Protein AF-A0A5B6WA33-F1 (afdb_monomer_lite)

Foldseek 3Di:
DVVVVVVVVVVVVVVVVVPDPVAAAEDEAEWEWDWDWACAPPDTDTFIETVNDFQYDEAEEEAFYKYKYKYFAQDQDFWWKAWQLQLQFQHLCQRTALQRADTAHHRGIDIRTGTSHQFAAKTKMAIHPQQRLQRHNIDIYGYHADPPADAPDDDFPEEEEWAKEFHAPDDSVVQSVCQVVQHDDDDGPAMGTRSHFAQGAEDEDEAQTKYKYKYAHSYQAFKKKWAKPPKKWFWQDKSQFGWPGDIHRIAIHGQSIITMTIITNHDPQAKIWTKMWTAQDPDIHIGTHIHHHPRHPYYYDDDDDDDHHNDVVVNVVRLVNTWGPQCRQGSHNHGPQPDQLLVDDAPEEFEWEKDFDQDPNHTFIETLLEFEDRFFWRNQLCVVVVPPDRFDECQHHSYRDPDNNHDYGQAEYEAEAFGKYKYKYFYQAQAKWKKFKRSFWWFFFDKDAADDDPVRNVHTDSRTGTTHGMDMHHHNMMIMIITTRNGAGKIKIATSNNSNRSRGRIHIYHHDDPVPDCVRHNDNDLRRDGTRPCNVVNVVSVVVVVVVVVVVVCVVDVDDPDDDPPPDDDDDDDDDDDDDDDDDDDDDDDDDDDDDDDDDDDDDDDDDDDDDDDDDDDDDDDDDDDDDDDDDDDDDDDDDDDDDDPDDPDDDDDCDPVNVVLLVVQQVVLVHLVRDALVSSCVSSVDPPDDSVNSVVVSVVVVVVVVVVVVVVVVVVVVVVVVVVVVVPDVPVVVVPVVVVPPPDDDDDDDDDDDDDDDDDDDDDDDDDDYDDDDDDDDDDDDDDDDDDDYDDDDDDDDDDDDDDDDDD

Secondary structure (DSSP, 8-state):
-HHHHHHHHHHHHHHHHHH---SPPEEEEEEEEEEEEE-TTSS-EEEEEETTBSSEEEEEEETT-EEEEEEEE-SSS-B-EEEET---TT-GGGS-STTTSPPBPTTEEEEEEEE-TT--EEEEEEE-STTGGGGB--EEEEEEPPTTPPPSSPPPS-EEEEEEEEE-SS-HHHHHHHHHHTPPPPPPSEEEETTB-TT--EEEE-TT-EEEEEEEE--SS-EEEEEETTB-EEEEEETTEEBP--EESEEEE-TT-EEEEEEE--S-SS-EEEEEEEES-SSPPEEEEEEEETT--S-S-SPPPP--SS-SHHHHHHHHT--B-TTSB-SSSSBGGGS-GGGSPPSEEEEEEEE--EETTEE--EETTEEE---SS-HHHHHHTT-TTS-EET-S-SS--SS---EEE-EEEEEETT-EEEEEEEE-SSS-EEEEETT--EEEEEEEES---GGGGGG---SSPPEESEEEE-TTEEEEEEEE--S-EEEEEEESSHHHHHTT-EEEEEEE-TT--TTTSPPPPTT----GGGGGGHHHHHHHHHHHHHHHHHHH-------------PPP-----------------------------------------------------------------PPP-PPP----SSPPPP--HHHHHHHHHHHHHTTSTTT--HHHHHHHH--TT--HHHHHHHHHHHHHHHHHHHHHHHHHHHHHHHHHHHHH--TTTTHHHHSTTT-SS----------------------------------------------------------------

Structure (mmCIF, N/CA/C/O backbone):
data_AF-A0A5B6WA33-F1
#
_entry.id   AF-A0A5B6WA33-F1
#
loop_
_atom_site.group_PDB
_atom_site.id
_atom_site.type_symbol
_atom_site.label_atom_id
_atom_site.label_alt_id
_atom_site.label_comp_id
_atom_site.label_asym_id
_atom_site.label_entity_id
_atom_site.label_seq_id
_atom_site.pdbx_PDB_ins_code
_atom_site.Cartn_x
_atom_site.Cartn_y
_atom_site.Cartn_z
_atom_site.occupancy
_atom_site.B_iso_or_equiv
_atom_site.auth_seq_id
_atom_site.auth_comp_id
_atom_site.auth_asym_id
_atom_site.auth_atom_id
_atom_site.pdbx_PDB_model_num
ATOM 1 N N . MET A 1 1 ? 49.509 -33.242 33.073 1.00 51.25 1 MET A N 1
ATOM 2 C CA . MET A 1 1 ? 48.385 -32.466 33.667 1.00 51.25 1 MET A CA 1
ATOM 3 C C . MET A 1 1 ? 48.041 -31.178 32.910 1.00 51.25 1 MET A C 1
ATOM 5 O O . MET A 1 1 ? 46.924 -30.704 33.089 1.00 51.25 1 MET A O 1
ATOM 9 N N . GLY A 1 2 ? 48.935 -30.581 32.105 1.00 55.28 2 GLY A N 1
ATOM 10 C CA . GLY A 1 2 ? 48.592 -29.378 31.327 1.00 55.28 2 GLY A CA 1
ATOM 11 C C . GLY A 1 2 ? 47.628 -29.669 30.172 1.00 55.28 2 GLY A C 1
ATOM 12 O O . GLY A 1 2 ? 46.594 -29.022 30.030 1.00 55.28 2 GLY A O 1
ATOM 13 N N . ASP A 1 3 ? 47.922 -30.713 29.408 1.00 59.06 3 ASP A N 1
ATOM 14 C CA . ASP A 1 3 ? 47.299 -31.028 28.114 1.00 59.06 3 ASP A CA 1
ATOM 15 C C . ASP A 1 3 ? 45.820 -31.396 28.265 1.00 59.06 3 ASP A C 1
ATOM 17 O O . ASP A 1 3 ? 44.971 -30.926 27.513 1.00 59.06 3 ASP A O 1
ATOM 21 N N . SER A 1 4 ? 45.484 -32.136 29.324 1.00 61.34 4 SER A N 1
ATOM 22 C CA . SER A 1 4 ? 44.105 -32.465 29.706 1.00 61.34 4 SER A CA 1
ATOM 23 C C . SER A 1 4 ? 43.253 -31.211 29.945 1.00 61.34 4 SER A C 1
ATOM 25 O O . SER A 1 4 ? 42.076 -31.189 29.589 1.00 61.34 4 SER A O 1
ATOM 27 N N . LYS A 1 5 ? 43.842 -30.147 30.515 1.00 66.50 5 LYS A N 1
ATOM 28 C CA . LYS A 1 5 ? 43.160 -28.858 30.715 1.00 66.50 5 LYS A CA 1
ATOM 29 C C . LYS A 1 5 ? 43.033 -28.087 29.403 1.00 66.50 5 LYS A C 1
ATOM 31 O O . LYS A 1 5 ? 41.999 -27.469 29.180 1.00 66.50 5 LYS A O 1
ATOM 36 N N . LEU A 1 6 ? 44.039 -28.150 28.527 1.00 71.06 6 LEU A N 1
ATOM 37 C CA . LEU A 1 6 ? 43.979 -27.523 27.204 1.00 71.06 6 LEU A CA 1
ATOM 38 C C . LEU A 1 6 ? 42.879 -28.158 26.340 1.00 71.06 6 LEU A C 1
ATOM 40 O O . LEU A 1 6 ? 42.036 -27.439 25.812 1.00 71.06 6 LEU A O 1
ATOM 44 N N . ILE A 1 7 ? 42.823 -29.494 26.282 1.00 77.12 7 ILE A N 1
ATOM 45 C CA . ILE A 1 7 ? 41.783 -30.251 25.567 1.00 77.12 7 ILE A CA 1
ATOM 46 C C . ILE A 1 7 ? 40.394 -29.922 26.126 1.00 77.12 7 ILE A C 1
ATOM 48 O O . ILE A 1 7 ? 39.492 -29.621 25.349 1.00 77.12 7 ILE A O 1
ATOM 52 N N . LEU A 1 8 ? 40.223 -29.903 27.455 1.00 76.75 8 LEU A N 1
ATOM 53 C CA . LEU A 1 8 ? 38.949 -29.543 28.086 1.00 76.75 8 LEU A CA 1
ATOM 54 C C . LEU A 1 8 ? 38.531 -28.096 27.766 1.00 76.75 8 LEU A C 1
ATOM 56 O O . LEU A 1 8 ? 37.376 -27.861 27.416 1.00 76.75 8 LEU A O 1
ATOM 60 N N . CYS A 1 9 ? 39.458 -27.135 27.814 1.00 77.81 9 CYS A N 1
ATOM 61 C CA . CYS A 1 9 ? 39.198 -25.750 27.414 1.00 77.81 9 CYS A CA 1
ATOM 62 C C . CYS A 1 9 ? 38.830 -25.631 25.928 1.00 77.81 9 CYS A C 1
ATOM 64 O O . CYS A 1 9 ? 37.914 -24.882 25.596 1.00 77.81 9 CYS A O 1
ATOM 66 N N . CYS A 1 10 ? 39.480 -26.384 25.036 1.00 77.75 10 CYS A N 1
ATOM 67 C CA . CYS A 1 10 ? 39.105 -26.452 23.623 1.00 77.75 10 CYS A CA 1
ATOM 68 C C . CYS A 1 10 ? 37.707 -27.061 23.434 1.00 77.75 10 CYS A C 1
ATOM 70 O O . CYS A 1 10 ? 36.915 -26.516 22.671 1.00 77.75 10 CYS A O 1
ATOM 72 N N . PHE A 1 11 ? 37.361 -28.123 24.167 1.00 79.81 11 PHE A N 1
ATOM 73 C CA . PHE A 1 11 ? 36.033 -28.743 24.111 1.00 79.81 11 PHE A CA 1
ATOM 74 C C . PHE A 1 11 ? 34.934 -27.784 24.594 1.00 79.81 11 PHE A C 1
ATOM 76 O O . PHE A 1 11 ? 33.923 -27.606 23.916 1.00 79.81 11 PHE A O 1
ATOM 83 N N . ILE A 1 12 ? 35.161 -27.100 25.721 1.00 78.00 12 ILE A N 1
ATOM 84 C CA . ILE A 1 12 ? 34.256 -26.071 26.254 1.00 78.00 12 ILE A CA 1
ATOM 85 C C . ILE A 1 12 ? 34.134 -24.898 25.271 1.00 78.00 12 ILE A C 1
ATOM 87 O O . ILE A 1 12 ? 33.023 -24.443 25.008 1.00 78.00 12 ILE A O 1
ATOM 91 N N . ALA A 1 13 ? 35.236 -24.439 24.669 1.00 74.25 13 ALA A N 1
ATOM 92 C CA . ALA A 1 13 ? 35.200 -23.394 23.648 1.00 74.25 13 ALA A CA 1
ATOM 93 C C . ALA A 1 13 ? 34.395 -23.828 22.411 1.00 74.25 13 ALA A C 1
ATOM 95 O O . ALA A 1 13 ? 33.558 -23.063 21.939 1.00 74.25 13 ALA A O 1
ATOM 96 N N . CYS A 1 14 ? 34.576 -25.057 21.916 1.00 72.88 14 CYS A N 1
ATOM 97 C CA . CYS A 1 14 ? 33.781 -25.602 20.814 1.00 72.88 14 CYS A CA 1
ATOM 98 C C . CYS A 1 14 ? 32.286 -25.677 21.160 1.00 72.88 14 CYS A C 1
ATOM 100 O O . CYS A 1 14 ? 31.466 -25.246 20.353 1.00 72.88 14 CYS A O 1
ATOM 102 N N . ILE A 1 15 ? 31.920 -26.137 22.361 1.00 71.62 15 ILE A N 1
ATOM 103 C CA . ILE A 1 15 ? 30.525 -26.154 22.835 1.00 71.62 15 ILE A CA 1
ATOM 104 C C . ILE A 1 15 ? 29.948 -24.728 22.900 1.00 71.62 15 ILE A C 1
ATOM 106 O O . ILE A 1 15 ? 28.836 -24.490 22.428 1.00 71.62 15 ILE A O 1
ATOM 110 N N . LEU A 1 16 ? 30.714 -23.756 23.407 1.00 66.06 16 LEU A N 1
ATOM 111 C CA . LEU A 1 16 ? 30.307 -22.348 23.452 1.00 66.06 16 LEU A CA 1
ATOM 112 C C . LEU A 1 16 ? 30.149 -21.737 22.048 1.00 66.06 16 LEU A C 1
ATOM 114 O O . LEU A 1 16 ? 29.202 -20.987 21.825 1.00 66.06 16 LEU A O 1
ATOM 118 N N . PHE A 1 17 ? 31.011 -22.077 21.084 1.00 57.38 17 PHE A N 1
ATOM 119 C CA . PHE A 1 17 ? 30.861 -21.628 19.694 1.00 57.38 17 PHE A CA 1
ATOM 120 C C . PHE A 1 17 ? 29.681 -22.296 18.970 1.00 57.38 17 PHE A C 1
ATOM 122 O O . PHE A 1 17 ? 29.026 -21.638 18.165 1.00 57.38 17 PHE A O 1
ATOM 129 N N . LEU A 1 18 ? 29.366 -23.559 19.277 1.00 56.91 18 LEU A N 1
ATOM 130 C CA . LEU A 1 18 ? 28.209 -24.272 18.719 1.00 56.91 18 LEU A CA 1
ATOM 131 C C . LEU A 1 18 ? 26.863 -23.780 19.287 1.00 56.91 18 LEU A C 1
ATOM 133 O O . LEU A 1 18 ? 25.838 -23.913 18.624 1.00 56.91 18 LEU A O 1
ATOM 137 N N . GLY A 1 19 ? 26.850 -23.191 20.489 1.00 53.41 19 GLY A N 1
ATOM 138 C CA . GLY A 1 19 ? 25.632 -22.677 21.128 1.00 53.41 19 GLY A CA 1
ATOM 139 C C . GLY A 1 19 ? 25.162 -21.291 20.655 1.00 53.41 19 GLY A C 1
ATOM 140 O O . GLY A 1 19 ? 23.996 -20.942 20.854 1.00 53.41 19 GLY A O 1
ATOM 141 N N . VAL A 1 20 ? 26.026 -20.477 20.035 1.00 49.38 20 VAL A N 1
ATOM 142 C CA . VAL A 1 20 ? 25.718 -19.065 19.720 1.00 49.38 20 VAL A CA 1
ATOM 143 C C . VAL A 1 20 ? 25.139 -18.911 18.309 1.00 49.38 20 VAL A C 1
ATOM 145 O O . VAL A 1 20 ? 25.800 -18.463 17.372 1.00 49.38 20 VAL A O 1
ATOM 148 N N . ASN A 1 21 ? 23.846 -19.211 18.170 1.00 53.84 21 ASN A N 1
ATOM 149 C CA . ASN A 1 21 ? 23.064 -18.826 16.992 1.00 53.84 21 ASN A CA 1
ATOM 150 C C . ASN A 1 21 ? 22.828 -17.304 16.969 1.00 53.84 21 ASN A C 1
ATOM 152 O O . ASN A 1 21 ? 21.831 -16.800 17.482 1.00 53.84 21 ASN A O 1
ATOM 156 N N . GLY A 1 22 ? 23.757 -16.563 16.359 1.00 57.59 22 GLY A N 1
ATOM 157 C CA . GLY A 1 22 ? 23.701 -15.101 16.208 1.00 57.59 22 GLY A CA 1
ATOM 158 C C . GLY A 1 22 ? 22.736 -14.574 15.132 1.00 57.59 22 GLY A C 1
ATOM 159 O O . GLY A 1 22 ? 22.802 -13.393 14.785 1.00 57.59 22 GLY A O 1
ATOM 160 N N . GLU A 1 23 ? 21.877 -15.424 14.565 1.00 67.38 23 GLU A N 1
ATOM 161 C CA . GLU A 1 23 ? 20.902 -15.036 13.540 1.00 67.38 23 GLU A CA 1
ATOM 162 C C . GLU A 1 23 ? 19.637 -14.384 14.133 1.00 67.38 23 GLU A C 1
ATOM 164 O O . GLU A 1 23 ? 19.405 -14.378 15.342 1.00 67.38 23 GLU A O 1
ATOM 169 N N . ASN A 1 24 ? 18.802 -13.786 13.275 1.00 80.62 24 ASN A N 1
ATOM 170 C CA . ASN A 1 24 ? 17.527 -13.208 13.712 1.00 80.62 24 ASN A CA 1
ATOM 171 C C . ASN A 1 24 ? 16.422 -14.280 13.778 1.00 80.62 24 ASN A C 1
ATOM 173 O O . ASN A 1 24 ? 16.480 -15.241 13.009 1.00 80.62 24 ASN A O 1
ATOM 177 N N . PRO A 1 25 ? 15.391 -14.112 14.633 1.00 87.81 25 PRO A N 1
ATOM 178 C CA . PRO A 1 25 ? 14.336 -15.108 14.802 1.00 87.81 25 PRO A CA 1
ATOM 179 C C . PRO A 1 25 ? 13.636 -15.468 13.489 1.00 87.81 25 PRO A C 1
ATOM 181 O O . PRO A 1 25 ? 13.290 -14.588 12.700 1.00 87.81 25 PRO A O 1
ATOM 184 N N . TYR A 1 26 ? 13.382 -16.760 13.289 1.00 92.44 26 TYR A N 1
ATOM 185 C CA . TYR A 1 26 ? 12.625 -17.279 12.153 1.00 92.44 26 TYR A CA 1
ATOM 186 C C . TYR A 1 26 ? 11.175 -17.562 12.559 1.00 92.44 26 TYR A C 1
ATOM 188 O O . TYR A 1 26 ? 10.917 -18.215 13.571 1.00 92.44 26 TYR A O 1
ATOM 196 N N . ARG A 1 27 ? 10.219 -17.092 11.756 1.00 94.62 27 ARG A N 1
ATOM 197 C CA . ARG A 1 27 ? 8.789 -17.401 11.873 1.00 94.62 27 ARG A CA 1
ATOM 198 C C . ARG A 1 27 ? 8.383 -18.275 10.697 1.00 94.62 27 ARG A C 1
ATOM 200 O O . ARG A 1 27 ? 8.413 -17.819 9.555 1.00 94.62 27 ARG A O 1
ATOM 207 N N . TYR A 1 28 ? 7.994 -19.510 10.978 1.00 97.00 28 TYR A N 1
ATOM 208 C CA . TYR A 1 28 ? 7.486 -20.439 9.974 1.00 97.00 28 TYR A CA 1
ATOM 209 C C . TYR A 1 28 ? 5.961 -20.359 9.939 1.00 97.00 28 TYR A C 1
ATOM 211 O O . TYR A 1 28 ? 5.301 -20.544 10.959 1.00 97.00 28 TYR A O 1
ATOM 219 N N . ILE A 1 29 ? 5.408 -20.052 8.768 1.00 98.00 29 ILE A N 1
ATOM 220 C CA . ILE A 1 29 ? 3.973 -19.868 8.546 1.00 98.00 29 ILE A CA 1
ATOM 221 C C . ILE A 1 29 ? 3.566 -20.750 7.365 1.00 98.00 29 ILE A C 1
ATOM 223 O O . ILE A 1 29 ? 4.177 -20.690 6.300 1.00 98.00 29 ILE A O 1
ATOM 227 N N . THR A 1 30 ? 2.516 -21.551 7.536 1.00 98.44 30 THR A N 1
ATOM 228 C CA . THR A 1 30 ? 1.943 -22.371 6.461 1.00 98.44 30 THR A CA 1
ATOM 229 C C . THR A 1 30 ? 0.534 -21.891 6.155 1.00 98.44 30 THR A C 1
ATOM 231 O O . THR A 1 30 ? -0.311 -21.815 7.048 1.00 98.44 30 THR A O 1
ATOM 234 N N . TRP A 1 31 ? 0.282 -21.583 4.884 1.00 98.56 31 TRP A N 1
ATOM 235 C CA . TRP A 1 31 ? -0.993 -21.082 4.381 1.00 98.56 31 TRP A CA 1
ATOM 236 C C . TRP A 1 31 ? -1.552 -22.012 3.308 1.00 98.56 31 TRP A C 1
ATOM 238 O O . TRP A 1 31 ? -0.970 -22.164 2.236 1.00 98.56 31 TRP A O 1
ATOM 248 N N . LYS A 1 32 ? -2.715 -22.602 3.585 1.00 98.69 32 LYS A N 1
ATOM 249 C CA . LYS A 1 32 ? -3.566 -23.269 2.599 1.00 98.69 32 LYS A CA 1
ATOM 250 C C . LYS A 1 32 ? -4.522 -22.223 2.027 1.00 98.69 32 LYS A C 1
ATOM 252 O O . LYS A 1 32 ? -5.337 -21.679 2.771 1.00 98.69 32 LYS A O 1
ATOM 257 N N . VAL A 1 33 ? -4.392 -21.928 0.736 1.00 98.81 33 VAL A N 1
ATOM 258 C CA . VAL A 1 33 ? -5.234 -20.960 0.018 1.00 98.81 33 VAL A CA 1
ATOM 259 C C . VAL A 1 33 ? -6.328 -21.722 -0.719 1.00 98.81 33 VAL A C 1
ATOM 261 O O . VAL A 1 33 ? -6.025 -22.504 -1.620 1.00 98.81 33 VAL A O 1
ATOM 264 N N . THR A 1 34 ? -7.584 -21.521 -0.328 1.00 98.69 34 THR A N 1
ATOM 265 C CA . THR A 1 34 ? -8.754 -22.239 -0.863 1.00 98.69 34 THR A CA 1
ATOM 266 C C . THR A 1 34 ? -9.855 -21.264 -1.267 1.00 98.69 34 THR A C 1
ATOM 268 O O . THR A 1 34 ? -9.950 -20.162 -0.729 1.00 98.69 34 THR A O 1
ATOM 271 N N . TYR A 1 35 ? -10.733 -21.678 -2.182 1.00 98.38 35 TYR A N 1
ATOM 272 C CA . TYR A 1 35 ? -12.052 -21.056 -2.277 1.00 98.38 35 TYR A CA 1
ATOM 273 C C . TYR A 1 35 ? -12.943 -21.580 -1.145 1.00 98.38 35 TYR A C 1
ATOM 275 O O . TYR A 1 35 ? -12.811 -22.731 -0.729 1.00 98.38 35 TYR A O 1
ATOM 283 N N . GLY A 1 36 ? -13.855 -20.745 -0.658 1.00 97.38 36 GLY A N 1
ATOM 284 C CA . GLY A 1 36 ? -14.856 -21.130 0.333 1.00 97.38 36 GLY A CA 1
ATOM 285 C C . GLY A 1 36 ? -15.962 -20.089 0.474 1.00 97.38 36 GLY A C 1
ATOM 286 O O . GLY A 1 36 ? -15.915 -19.027 -0.150 1.00 97.38 36 GLY A O 1
ATOM 287 N N . ASP A 1 37 ? -16.970 -20.410 1.280 1.00 97.12 37 ASP A N 1
ATOM 288 C CA . ASP A 1 37 ? -18.147 -19.563 1.466 1.00 97.12 37 ASP A CA 1
ATOM 289 C C . ASP A 1 37 ? -17.886 -18.426 2.461 1.00 97.12 37 ASP A C 1
ATOM 291 O O . ASP A 1 37 ? -17.486 -18.656 3.602 1.00 97.12 37 ASP A O 1
ATOM 295 N N . ILE A 1 38 ? -18.178 -17.195 2.044 1.00 96.38 38 ILE A N 1
ATOM 296 C CA . ILE A 1 38 ? -18.125 -15.988 2.874 1.00 96.38 38 ILE A CA 1
ATOM 297 C C . ILE A 1 38 ? -19.450 -15.220 2.809 1.00 96.38 38 ILE A C 1
ATOM 299 O O . ILE A 1 38 ? -20.176 -15.273 1.816 1.00 96.38 38 ILE A O 1
ATOM 303 N N . TYR A 1 39 ? -19.754 -14.473 3.873 1.00 94.88 39 TYR A N 1
ATOM 304 C CA . TYR A 1 39 ? -21.020 -13.742 4.044 1.00 94.88 39 TYR A CA 1
ATOM 305 C C . TYR A 1 39 ? -20.789 -12.243 4.346 1.00 94.88 39 TYR A C 1
ATOM 307 O O . TYR A 1 39 ? -21.335 -11.721 5.321 1.00 94.88 39 TYR A O 1
ATOM 315 N N . PRO A 1 40 ? -19.958 -11.527 3.558 1.00 93.50 40 PRO A N 1
ATOM 316 C CA . PRO A 1 40 ? -19.463 -10.193 3.913 1.00 93.50 40 PRO A CA 1
ATOM 317 C C . PRO A 1 40 ? -20.581 -9.154 4.069 1.00 93.50 40 PRO A C 1
ATOM 319 O O . PRO A 1 40 ? -20.583 -8.378 5.018 1.00 93.50 40 PRO A O 1
ATOM 322 N N . LEU A 1 41 ? -21.571 -9.180 3.172 1.00 93.44 41 LEU A N 1
ATOM 323 C CA . LEU A 1 41 ? -22.752 -8.306 3.190 1.00 93.44 41 LEU A CA 1
ATOM 324 C C . LEU A 1 41 ? -24.037 -9.127 3.405 1.00 93.44 41 LEU A C 1
ATOM 326 O O . LEU A 1 41 ? -25.024 -8.924 2.699 1.00 93.44 41 LEU A O 1
ATOM 330 N N . GLY A 1 42 ? -23.987 -10.136 4.285 1.00 89.31 42 GLY A N 1
ATOM 331 C CA . GLY A 1 42 ? -25.084 -11.081 4.569 1.00 89.31 42 GLY A CA 1
ATOM 332 C C . GLY A 1 42 ? -25.373 -12.103 3.457 1.00 89.31 42 GLY A C 1
ATOM 333 O O . GLY A 1 42 ? -25.841 -13.201 3.731 1.00 89.31 42 GLY A O 1
ATOM 334 N N . VAL A 1 43 ? -25.041 -11.783 2.205 1.00 88.50 43 VAL A N 1
ATOM 335 C CA . VAL A 1 43 ? -25.224 -12.656 1.036 1.00 88.50 43 VAL A CA 1
ATOM 336 C C . VAL A 1 43 ? -24.046 -13.623 0.886 1.00 88.50 43 VAL A C 1
ATOM 338 O O . VAL A 1 43 ? -22.898 -13.173 0.804 1.00 88.50 43 VAL A O 1
ATOM 341 N N . LYS A 1 44 ? -24.342 -14.927 0.779 1.00 93.88 44 LYS A N 1
ATOM 342 C CA . LYS A 1 44 ? -23.377 -15.999 0.477 1.00 93.88 44 LYS A CA 1
ATOM 343 C C . LYS A 1 44 ? -22.632 -15.726 -0.832 1.00 93.88 44 LYS A C 1
ATOM 345 O O . LYS A 1 44 ? -23.254 -15.555 -1.877 1.00 93.88 44 LYS A O 1
ATOM 350 N N . GLN A 1 45 ? -21.305 -15.728 -0.779 1.00 94.62 45 GLN A N 1
ATOM 351 C CA . GLN A 1 45 ? -20.405 -15.538 -1.919 1.00 94.62 45 GLN A CA 1
ATOM 352 C C . GLN A 1 45 ? -19.216 -16.497 -1.814 1.00 94.62 45 GLN A C 1
ATOM 354 O O . GLN A 1 45 ? -18.745 -16.781 -0.716 1.00 94.62 45 GLN A O 1
ATOM 359 N N . GLN A 1 46 ? -18.685 -16.947 -2.952 1.00 96.19 46 GLN A N 1
ATOM 360 C CA . GLN A 1 46 ? -17.388 -17.623 -2.992 1.00 96.19 46 GLN A CA 1
ATOM 361 C C . GLN A 1 46 ? -16.268 -16.582 -2.850 1.00 96.19 46 GLN A C 1
ATOM 363 O O . GLN A 1 46 ? -16.160 -15.684 -3.688 1.00 96.19 46 GLN A O 1
ATOM 368 N N . GLY A 1 47 ? -15.434 -16.731 -1.822 1.00 97.38 47 GLY A N 1
ATOM 369 C CA . GLY A 1 47 ? -14.245 -15.915 -1.569 1.00 97.38 47 GLY A CA 1
ATOM 370 C C . GLY A 1 47 ? -12.978 -16.756 -1.418 1.00 97.38 47 GLY A C 1
ATOM 371 O O . GLY A 1 47 ? -13.036 -17.984 -1.348 1.00 97.38 47 GLY A O 1
ATOM 372 N N . ILE A 1 48 ? -11.825 -16.088 -1.375 1.00 98.50 48 ILE A N 1
ATOM 373 C CA . ILE A 1 48 ? -10.521 -16.698 -1.095 1.00 98.50 48 ILE A CA 1
ATOM 374 C C . ILE A 1 48 ? -10.299 -16.697 0.418 1.00 98.50 48 ILE A C 1
ATOM 376 O O . ILE A 1 48 ? -10.230 -15.637 1.047 1.00 98.50 48 ILE A O 1
ATOM 380 N N . LEU A 1 49 ? -10.156 -17.897 0.974 1.00 98.62 49 LEU A N 1
ATOM 381 C CA . LEU A 1 49 ? -9.820 -18.151 2.369 1.00 98.62 49 LEU A CA 1
ATOM 382 C C . LEU A 1 49 ? -8.331 -18.484 2.501 1.00 98.62 49 LEU A C 1
ATOM 384 O O . LEU A 1 49 ? -7.749 -19.148 1.640 1.00 98.62 49 LEU A O 1
ATOM 388 N N . ILE A 1 50 ? -7.732 -18.088 3.623 1.00 98.75 50 ILE A N 1
ATOM 389 C CA . ILE A 1 50 ? -6.388 -18.525 4.026 1.00 98.75 50 ILE A CA 1
ATOM 390 C C . ILE A 1 50 ? -6.523 -19.281 5.343 1.00 98.75 50 ILE A C 1
ATOM 392 O O . ILE A 1 50 ? -7.012 -18.731 6.326 1.00 98.75 50 ILE A O 1
ATOM 396 N N . ASN A 1 51 ? -6.138 -20.561 5.356 1.00 98.50 51 ASN A N 1
ATOM 397 C CA . ASN A 1 51 ? -6.374 -21.479 6.480 1.00 98.50 51 ASN A CA 1
ATOM 398 C C . ASN A 1 51 ? -7.847 -21.487 6.955 1.00 98.50 51 ASN A C 1
ATOM 400 O O . ASN A 1 51 ? -8.123 -21.561 8.149 1.00 98.50 51 ASN A O 1
ATOM 404 N N . GLY A 1 52 ? -8.793 -21.379 6.013 1.00 98.00 52 GLY A N 1
ATOM 405 C CA . GLY A 1 52 ? -10.234 -21.325 6.293 1.00 98.00 52 GLY A CA 1
ATOM 406 C C . GLY A 1 52 ? -10.761 -19.966 6.780 1.00 98.00 52 GLY A C 1
ATOM 407 O O . GLY A 1 52 ? -11.946 -19.861 7.079 1.00 98.00 52 GLY A O 1
ATOM 408 N N . GLN A 1 53 ? -9.923 -18.927 6.853 1.00 98.06 53 GLN A N 1
ATOM 409 C CA . GLN A 1 53 ? -10.286 -17.621 7.415 1.00 98.06 53 GLN A CA 1
ATOM 410 C C . GLN A 1 53 ? -10.454 -16.546 6.330 1.00 98.06 53 GLN A C 1
ATOM 412 O O . GLN A 1 53 ? -9.675 -16.480 5.374 1.00 98.06 53 GLN A O 1
ATOM 417 N N . PHE A 1 54 ? -11.459 -15.684 6.517 1.00 97.44 54 PHE A N 1
ATOM 418 C CA . PHE A 1 54 ? -11.611 -14.397 5.837 1.00 97.44 54 PHE A CA 1
ATOM 419 C C . PHE A 1 54 ? -12.097 -13.329 6.845 1.00 97.44 54 PHE A C 1
ATOM 421 O O . PHE A 1 54 ? -13.164 -13.519 7.436 1.00 97.44 54 PHE A O 1
ATOM 428 N N . PRO A 1 55 ? -11.371 -12.206 7.036 1.00 98.12 55 PRO A N 1
ATOM 429 C CA . PRO A 1 55 ? -10.036 -11.914 6.503 1.00 98.12 55 PRO A CA 1
ATOM 430 C C . PRO A 1 55 ? -8.991 -12.968 6.897 1.00 98.12 55 PRO A C 1
ATOM 432 O O . PRO A 1 55 ? -9.215 -13.769 7.802 1.00 98.12 55 PRO A O 1
ATOM 435 N N . GLY A 1 56 ? -7.868 -12.997 6.184 1.00 98.19 56 GLY A N 1
ATOM 436 C CA . GLY A 1 56 ? -6.784 -13.938 6.445 1.00 98.19 56 GLY A CA 1
ATOM 437 C C . GLY A 1 56 ? -6.093 -13.694 7.799 1.00 98.19 56 GLY A C 1
ATOM 438 O O . GLY A 1 56 ? -6.137 -12.576 8.329 1.00 98.19 56 GLY A O 1
ATOM 439 N N . PRO A 1 57 ? -5.420 -14.721 8.354 1.00 98.00 57 PRO A N 1
ATOM 440 C CA . PRO A 1 57 ? -4.776 -14.661 9.664 1.00 98.00 57 PRO A CA 1
ATOM 441 C C . PRO A 1 57 ? -3.699 -13.572 9.729 1.00 98.00 57 PRO A C 1
ATOM 443 O O . PRO A 1 57 ? -2.975 -13.330 8.759 1.00 98.00 57 PRO A O 1
ATOM 446 N N . HIS A 1 58 ? -3.558 -12.930 10.888 1.00 96.94 58 HIS A N 1
ATOM 447 C CA . HIS A 1 58 ? -2.527 -11.916 11.098 1.00 96.94 58 HIS A CA 1
ATOM 448 C C . HIS A 1 58 ? -1.110 -12.510 11.020 1.00 96.94 58 HIS A C 1
ATOM 450 O O . HIS A 1 58 ? -0.859 -13.621 11.486 1.00 96.94 58 HIS A O 1
ATOM 456 N N . ILE A 1 59 ? -0.171 -11.728 10.487 1.00 97.75 59 ILE A N 1
ATOM 457 C CA . ILE A 1 59 ? 1.265 -11.929 10.688 1.00 97.75 59 ILE A CA 1
ATOM 458 C C . ILE A 1 59 ? 1.714 -10.968 11.788 1.00 97.75 59 ILE A C 1
ATOM 460 O O . ILE A 1 59 ? 1.784 -9.763 11.557 1.00 97.75 59 ILE A O 1
ATOM 464 N N . ASP A 1 60 ? 2.063 -11.495 12.957 1.00 96.25 60 ASP A N 1
ATOM 465 C CA . ASP A 1 60 ? 2.730 -10.745 14.022 1.00 96.25 60 ASP A CA 1
ATOM 466 C C . ASP A 1 60 ? 4.238 -11.045 13.994 1.00 96.25 60 ASP A C 1
ATOM 468 O O . ASP A 1 60 ? 4.666 -12.192 14.133 1.00 96.25 60 ASP A O 1
ATOM 472 N N . ALA A 1 61 ? 5.051 -10.007 13.785 1.00 95.31 61 ALA A N 1
ATOM 473 C CA . ALA A 1 61 ? 6.502 -10.102 13.617 1.00 95.31 61 ALA A CA 1
ATOM 474 C C . ALA A 1 61 ? 7.227 -9.010 14.414 1.00 95.31 61 ALA A C 1
ATOM 476 O O . ALA A 1 61 ? 6.709 -7.907 14.572 1.00 95.31 61 ALA A O 1
ATOM 477 N N . VAL A 1 62 ? 8.448 -9.269 14.880 1.00 94.38 62 VAL A N 1
ATOM 478 C CA . VAL A 1 62 ? 9.306 -8.241 15.498 1.00 94.38 62 VAL A CA 1
ATOM 479 C C . VAL A 1 62 ? 10.300 -7.704 14.460 1.00 94.38 62 VAL A C 1
ATOM 481 O O . VAL A 1 62 ? 10.680 -8.411 13.529 1.00 94.38 62 VAL A O 1
ATOM 484 N N . THR A 1 63 ? 10.741 -6.447 14.582 1.00 92.56 63 THR A N 1
ATOM 485 C CA . THR A 1 63 ? 11.751 -5.872 13.672 1.00 92.56 63 THR A CA 1
ATOM 486 C C . THR A 1 63 ? 12.992 -6.774 13.533 1.00 92.56 63 THR A C 1
ATOM 488 O O . THR A 1 63 ? 13.614 -7.204 14.510 1.00 92.56 63 THR A O 1
ATOM 491 N N . ASN A 1 64 ? 13.385 -7.002 12.280 1.00 91.19 64 ASN A N 1
ATOM 492 C CA . ASN A 1 64 ? 14.389 -7.938 11.763 1.00 91.19 64 ASN A CA 1
ATOM 493 C C . ASN A 1 64 ? 14.071 -9.445 11.846 1.00 91.19 64 ASN A C 1
ATOM 495 O O . ASN A 1 64 ? 14.931 -10.221 11.431 1.00 91.19 64 ASN A O 1
ATOM 499 N N . ASP A 1 65 ? 12.872 -9.866 12.269 1.00 94.25 65 ASP A N 1
ATOM 500 C CA . ASP A 1 65 ? 12.432 -11.265 12.125 1.00 94.25 65 ASP A CA 1
ATOM 501 C C . ASP A 1 65 ? 12.466 -11.703 10.643 1.00 94.25 65 ASP A C 1
ATOM 503 O O . ASP A 1 65 ? 12.140 -10.939 9.723 1.00 94.25 65 ASP A O 1
ATOM 507 N N . ASN A 1 66 ? 12.861 -12.956 10.424 1.00 94.94 66 ASN A N 1
ATOM 508 C CA . ASN A 1 66 ? 12.804 -13.655 9.146 1.00 94.94 66 ASN A CA 1
ATOM 509 C C . ASN A 1 66 ? 11.452 -14.378 9.044 1.00 94.94 66 ASN A C 1
ATOM 511 O O . ASN A 1 66 ? 11.116 -15.178 9.916 1.00 94.94 66 ASN A O 1
ATOM 515 N N . LEU A 1 67 ? 10.675 -14.124 7.994 1.00 96.69 67 LEU A N 1
ATOM 516 C CA . LEU A 1 67 ? 9.359 -14.723 7.776 1.00 96.69 67 LEU A CA 1
ATOM 517 C C . LEU A 1 67 ? 9.433 -15.731 6.621 1.00 96.69 67 LEU A C 1
ATOM 519 O O . LEU A 1 67 ? 9.742 -15.377 5.481 1.00 96.69 67 LEU A O 1
ATOM 523 N N . ILE A 1 68 ? 9.152 -16.994 6.942 1.00 97.62 68 ILE A N 1
ATOM 524 C CA . ILE A 1 68 ? 9.211 -18.145 6.039 1.00 97.62 68 ILE A CA 1
ATOM 525 C C . ILE A 1 68 ? 7.777 -18.622 5.803 1.00 97.62 68 ILE A C 1
ATOM 527 O O . ILE A 1 68 ? 7.203 -19.325 6.635 1.00 97.62 68 ILE A O 1
ATOM 531 N N . ILE A 1 69 ? 7.175 -18.190 4.695 1.00 98.44 69 ILE A N 1
ATOM 532 C CA . ILE A 1 69 ? 5.731 -18.306 4.457 1.00 98.44 69 ILE A CA 1
ATOM 533 C C . ILE A 1 69 ? 5.475 -19.273 3.300 1.00 98.44 69 ILE A C 1
ATOM 535 O O . ILE A 1 69 ? 5.612 -18.922 2.127 1.00 98.44 69 ILE A O 1
ATOM 539 N N . SER A 1 70 ? 5.115 -20.509 3.639 1.00 98.44 70 SER A N 1
ATOM 540 C CA . SER A 1 70 ? 4.819 -21.591 2.697 1.00 98.44 70 SER A CA 1
ATOM 541 C C . SER A 1 70 ? 3.358 -21.538 2.255 1.00 98.44 70 SER A C 1
ATOM 543 O O . SER A 1 70 ? 2.455 -21.927 2.998 1.00 98.44 70 SER A O 1
ATOM 545 N N . VAL A 1 71 ? 3.134 -21.058 1.033 1.00 98.69 71 VAL A N 1
ATOM 546 C CA . VAL A 1 71 ? 1.813 -20.842 0.434 1.00 98.69 71 VAL A CA 1
ATOM 547 C C . VAL A 1 71 ? 1.469 -22.011 -0.486 1.00 98.69 71 VAL A C 1
ATOM 549 O O . VAL A 1 71 ? 2.138 -22.228 -1.494 1.00 98.69 71 VAL A O 1
ATOM 552 N N . TYR A 1 72 ? 0.418 -22.753 -0.147 1.00 98.75 72 TYR A N 1
ATOM 553 C CA . TYR A 1 72 ? -0.125 -23.872 -0.916 1.00 98.75 72 TYR A CA 1
ATOM 554 C C . TYR A 1 72 ? -1.373 -23.411 -1.671 1.00 98.75 72 TYR A C 1
ATOM 556 O O . TYR A 1 72 ? -2.363 -23.018 -1.048 1.00 98.75 72 TYR A O 1
ATOM 564 N N . ASN A 1 73 ? -1.333 -23.459 -3.004 1.00 98.69 73 ASN A N 1
ATOM 565 C CA . ASN A 1 73 ? -2.443 -23.038 -3.851 1.00 98.69 73 ASN A CA 1
ATOM 566 C C . ASN A 1 73 ? -3.397 -24.212 -4.138 1.00 98.69 73 ASN A C 1
ATOM 568 O O . ASN A 1 73 ? -3.099 -25.069 -4.973 1.00 98.69 73 ASN A O 1
ATOM 572 N N . TYR A 1 74 ? -4.557 -24.219 -3.480 1.00 98.62 74 TYR A N 1
ATOM 573 C CA . TYR A 1 74 ? -5.672 -25.133 -3.758 1.00 98.62 74 TYR A CA 1
ATOM 574 C C . TYR A 1 74 ? -6.811 -24.452 -4.544 1.00 98.62 74 TYR A C 1
ATOM 576 O O . TYR A 1 74 ? -7.902 -25.007 -4.659 1.00 98.62 74 TYR A O 1
ATOM 584 N N . LEU A 1 75 ? -6.581 -23.256 -5.100 1.00 98.19 75 LEU A N 1
ATOM 585 C CA . LEU A 1 75 ? -7.465 -22.661 -6.102 1.00 98.19 75 LEU A CA 1
ATOM 586 C C . LEU A 1 75 ? -7.284 -23.383 -7.447 1.00 98.19 75 LEU A C 1
ATOM 588 O O . LEU A 1 75 ? -6.211 -23.905 -7.752 1.00 98.19 75 LEU A O 1
ATOM 592 N N . ASN A 1 76 ? -8.310 -23.343 -8.297 1.00 97.12 76 ASN A N 1
ATOM 593 C CA . ASN A 1 76 ? -8.206 -23.742 -9.705 1.00 97.12 76 ASN A CA 1
ATOM 594 C C . ASN A 1 76 ? -7.590 -22.643 -10.603 1.00 97.12 76 ASN A C 1
ATOM 596 O O . ASN A 1 76 ? -7.293 -22.900 -11.769 1.00 97.12 76 ASN A O 1
ATOM 600 N N . GLU A 1 77 ? -7.337 -21.443 -10.066 1.00 97.00 77 GLU A N 1
ATOM 601 C CA . GLU A 1 77 ? -6.593 -20.363 -10.728 1.00 97.00 77 GLU A CA 1
ATOM 602 C C . GLU A 1 77 ? -5.125 -20.293 -10.243 1.00 97.00 77 GLU A C 1
ATOM 604 O O . GLU A 1 77 ? -4.818 -20.672 -9.110 1.00 97.00 77 GLU A O 1
ATOM 609 N N . PRO A 1 78 ? -4.181 -19.797 -11.069 1.00 97.69 78 PRO A N 1
ATOM 610 C CA . PRO A 1 78 ? -2.837 -19.458 -10.598 1.00 97.69 78 PRO A CA 1
ATOM 611 C C . PRO A 1 78 ? -2.892 -18.335 -9.548 1.00 97.69 78 PRO A C 1
ATOM 613 O O . PRO A 1 78 ? -3.707 -17.425 -9.669 1.00 97.69 78 PRO A O 1
ATOM 616 N N . PHE A 1 79 ? -2.008 -18.373 -8.550 1.00 98.44 79 PHE A N 1
ATOM 617 C CA . PHE A 1 79 ? -2.041 -17.467 -7.395 1.00 98.44 79 PHE A CA 1
ATOM 618 C C . PHE A 1 79 ? -0.698 -16.759 -7.159 1.00 98.44 79 PHE A C 1
ATOM 620 O O . PHE A 1 79 ? 0.367 -17.329 -7.403 1.00 98.44 79 PHE A O 1
ATOM 627 N N . LEU A 1 80 ? -0.760 -15.528 -6.650 1.00 98.31 80 LEU A N 1
ATOM 628 C CA . LEU A 1 80 ? 0.346 -14.787 -6.037 1.00 98.31 80 LEU A CA 1
ATOM 629 C C . LEU A 1 80 ? -0.205 -13.939 -4.884 1.00 98.31 80 LEU A C 1
ATOM 631 O O . LEU A 1 80 ? -1.353 -13.492 -4.927 1.00 98.31 80 LEU A O 1
ATOM 635 N N . ILE A 1 81 ? 0.639 -13.692 -3.886 1.00 98.06 81 ILE A N 1
ATOM 636 C CA . ILE A 1 81 ? 0.362 -12.834 -2.733 1.00 98.06 81 ILE A CA 1
ATOM 637 C C . ILE A 1 81 ? 1.493 -11.815 -2.574 1.00 98.06 81 ILE A C 1
ATOM 639 O O . ILE A 1 81 ? 2.660 -12.167 -2.748 1.00 98.06 81 ILE A O 1
ATOM 643 N N . SER A 1 82 ? 1.134 -10.563 -2.286 1.00 97.94 82 SER A N 1
ATOM 644 C CA . SER A 1 82 ? 2.063 -9.441 -2.104 1.00 97.94 82 SER A CA 1
ATOM 645 C C . SER A 1 82 ? 1.843 -8.749 -0.752 1.00 97.94 82 SER A C 1
ATOM 647 O O . SER A 1 82 ? 0.845 -8.990 -0.067 1.00 97.94 82 SER A O 1
ATOM 649 N N . TRP A 1 83 ? 2.805 -7.918 -0.352 1.00 97.88 83 TRP A N 1
ATOM 650 C CA . TRP A 1 83 ? 3.065 -7.505 1.030 1.00 97.88 83 TRP A CA 1
ATOM 651 C C . TRP A 1 83 ? 3.100 -5.970 1.124 1.00 97.88 83 TRP A C 1
ATOM 653 O O . TRP A 1 83 ? 4.168 -5.373 1.230 1.00 97.88 83 TRP A O 1
ATOM 663 N N . ASN A 1 84 ? 1.932 -5.328 1.042 1.00 97.19 84 ASN A N 1
ATOM 664 C CA . ASN A 1 84 ? 1.757 -3.876 0.901 1.00 97.19 84 ASN A CA 1
ATOM 665 C C . ASN A 1 84 ? 2.616 -3.068 1.893 1.00 97.19 84 ASN A C 1
ATOM 667 O O . ASN A 1 84 ? 2.300 -2.994 3.083 1.00 97.19 84 ASN A O 1
ATOM 671 N N . GLY A 1 85 ? 3.667 -2.411 1.396 1.00 96.00 85 GLY A N 1
ATOM 672 C CA . GLY A 1 85 ? 4.576 -1.585 2.196 1.00 96.00 85 GLY A CA 1
ATOM 673 C C . GLY A 1 85 ? 5.700 -2.326 2.931 1.00 96.00 85 GLY A C 1
ATOM 674 O O . GLY A 1 85 ? 6.496 -1.684 3.618 1.00 96.00 85 GLY A O 1
ATOM 675 N N . VAL A 1 86 ? 5.827 -3.649 2.788 1.00 97.12 86 VAL A N 1
ATOM 676 C CA . VAL A 1 86 ? 7.023 -4.382 3.231 1.00 97.12 86 VAL A CA 1
ATOM 677 C C . VAL A 1 86 ? 8.139 -4.142 2.213 1.00 97.12 86 VAL A C 1
ATOM 679 O O . VAL A 1 86 ? 8.027 -4.488 1.044 1.00 97.12 86 VAL A O 1
ATOM 682 N N . GLN A 1 87 ? 9.249 -3.559 2.658 1.00 95.62 87 GLN A N 1
ATOM 683 C CA . GLN A 1 87 ? 10.313 -3.037 1.794 1.00 95.62 87 GLN A CA 1
ATOM 684 C C . GLN A 1 87 ? 11.193 -4.118 1.152 1.00 95.62 87 GLN A C 1
ATOM 686 O O . GLN A 1 87 ? 12.080 -3.785 0.374 1.00 95.62 87 GLN A O 1
ATOM 691 N N . GLN A 1 88 ? 11.010 -5.399 1.500 1.00 94.88 88 GLN A N 1
ATOM 692 C CA . GLN A 1 88 ? 11.695 -6.543 0.876 1.00 94.88 88 GLN A CA 1
ATOM 693 C C . GLN A 1 88 ? 13.197 -6.303 0.626 1.00 94.88 88 GLN A C 1
ATOM 695 O O . GLN A 1 88 ? 13.714 -6.541 -0.463 1.00 94.88 88 GLN A O 1
ATOM 700 N N . ARG A 1 89 ? 13.905 -5.740 1.615 1.00 93.31 89 ARG A N 1
ATOM 701 C CA . ARG A 1 89 ? 15.202 -5.079 1.394 1.00 93.31 89 ARG A CA 1
ATOM 702 C C . ARG A 1 89 ? 16.238 -6.017 0.761 1.00 93.31 89 ARG A C 1
ATOM 704 O O . ARG A 1 89 ? 16.762 -6.909 1.432 1.00 93.31 89 ARG A O 1
ATOM 711 N N . ARG A 1 90 ? 16.605 -5.709 -0.490 1.00 93.06 90 ARG A N 1
ATOM 712 C CA . ARG A 1 90 ? 17.518 -6.434 -1.393 1.00 93.06 90 ARG A CA 1
ATOM 713 C C . ARG A 1 90 ? 16.941 -7.739 -1.957 1.00 93.06 90 ARG A C 1
ATOM 715 O O . ARG A 1 90 ? 17.698 -8.636 -2.312 1.00 93.06 90 ARG A O 1
ATOM 722 N N . ASN A 1 91 ? 15.619 -7.892 -1.969 1.00 95.38 91 ASN A N 1
ATOM 723 C CA . ASN A 1 91 ? 14.942 -9.180 -2.134 1.00 95.38 91 ASN A CA 1
ATOM 724 C C . ASN A 1 91 ? 13.665 -9.075 -2.991 1.00 95.38 91 ASN A C 1
ATOM 726 O O . ASN A 1 91 ? 12.616 -9.614 -2.635 1.00 95.38 91 ASN A O 1
ATOM 730 N N . SER A 1 92 ? 13.762 -8.406 -4.149 1.00 96.38 92 SER A N 1
ATOM 731 C CA . SER A 1 92 ? 12.653 -8.265 -5.117 1.00 96.38 92 SER A CA 1
ATOM 732 C C . SER A 1 92 ? 12.049 -9.608 -5.577 1.00 96.38 92 SER A C 1
ATOM 734 O O . SER A 1 92 ? 10.913 -9.668 -6.031 1.00 96.38 92 SER A O 1
ATOM 736 N N . TRP A 1 93 ? 12.762 -10.718 -5.363 1.00 96.69 93 TRP A N 1
ATOM 737 C CA . TRP A 1 93 ? 12.307 -12.099 -5.557 1.00 96.69 93 TRP A CA 1
ATOM 738 C C . TRP A 1 93 ? 11.112 -12.548 -4.696 1.00 96.69 93 TRP A C 1
ATOM 740 O O . TRP A 1 93 ? 10.567 -13.622 -4.949 1.00 96.69 93 TRP A O 1
ATOM 750 N N . GLN A 1 94 ? 10.745 -11.798 -3.654 1.00 96.94 94 GLN A N 1
ATOM 751 C CA . GLN A 1 94 ? 9.664 -12.147 -2.711 1.00 96.94 94 GLN A CA 1
ATOM 752 C C . GLN A 1 94 ? 8.481 -11.177 -2.771 1.00 96.94 94 GLN A C 1
ATOM 754 O O . GLN A 1 94 ? 7.507 -11.339 -2.039 1.00 96.94 94 GLN A O 1
ATOM 759 N N . ASP A 1 95 ? 8.591 -10.159 -3.620 1.00 97.06 95 ASP A N 1
ATOM 760 C CA . ASP A 1 95 ? 7.667 -9.037 -3.761 1.00 97.06 95 ASP A CA 1
ATOM 761 C C . ASP A 1 95 ? 6.247 -9.487 -4.148 1.00 97.06 95 ASP A C 1
ATOM 763 O O . ASP A 1 95 ? 5.246 -8.960 -3.657 1.00 97.06 95 ASP A O 1
ATOM 767 N N . GLY A 1 96 ? 6.155 -10.569 -4.927 1.00 97.12 96 GLY A N 1
ATOM 768 C CA . GLY A 1 96 ? 4.922 -11.327 -5.086 1.00 97.12 96 GLY A CA 1
ATOM 769 C C . GLY A 1 96 ? 3.935 -10.721 -6.074 1.00 97.12 96 GLY A C 1
ATOM 770 O O . GLY A 1 96 ? 2.738 -10.949 -5.932 1.00 97.12 96 GLY A O 1
ATOM 771 N N . VAL A 1 97 ? 4.405 -9.984 -7.081 1.00 97.62 97 VAL A N 1
ATOM 772 C CA . VAL A 1 97 ? 3.589 -9.456 -8.189 1.00 97.62 97 VAL A CA 1
ATOM 773 C C . VAL A 1 97 ? 4.018 -10.075 -9.526 1.00 97.62 97 VAL A C 1
ATOM 775 O O . VAL A 1 97 ? 5.048 -10.741 -9.626 1.00 97.62 97 VAL A O 1
ATOM 778 N N . SER A 1 98 ? 3.221 -9.893 -10.581 1.00 95.69 98 SER A N 1
ATOM 779 C CA . SER A 1 98 ? 3.414 -10.591 -11.866 1.00 95.69 98 SER A CA 1
ATOM 780 C C . SER A 1 98 ? 4.726 -10.258 -12.595 1.00 95.69 98 SER A C 1
ATOM 782 O O . SER A 1 98 ? 5.209 -11.074 -13.378 1.00 95.69 98 SER A O 1
ATOM 784 N N . GLY A 1 99 ? 5.325 -9.090 -12.343 1.00 96.69 99 GLY A N 1
ATOM 785 C CA . GLY A 1 99 ? 6.634 -8.716 -12.889 1.00 96.69 99 GLY A CA 1
ATOM 786 C C . GLY A 1 99 ? 7.835 -9.207 -12.074 1.00 96.69 99 GLY A C 1
ATOM 787 O O . GLY A 1 99 ? 8.955 -9.174 -12.583 1.00 96.69 99 GLY A O 1
ATOM 788 N N . THR A 1 100 ? 7.632 -9.705 -10.851 1.00 97.25 100 THR A N 1
ATOM 789 C CA . THR A 1 100 ? 8.701 -10.225 -9.978 1.00 97.25 100 THR A CA 1
ATOM 790 C C . THR A 1 100 ? 8.660 -11.745 -9.834 1.00 97.25 100 THR A C 1
ATOM 792 O O . THR A 1 100 ? 9.704 -12.392 -9.927 1.00 97.25 100 THR A O 1
ATOM 795 N N . ASN A 1 101 ? 7.470 -12.340 -9.707 1.00 97.50 101 ASN A N 1
ATOM 796 C CA . ASN A 1 101 ? 7.284 -13.762 -9.415 1.00 97.50 101 ASN A CA 1
ATOM 797 C C . ASN A 1 101 ? 6.469 -14.500 -10.489 1.00 97.50 101 ASN A C 1
ATOM 799 O O . ASN A 1 101 ? 5.449 -14.017 -10.977 1.00 97.50 101 ASN A O 1
ATOM 803 N N . CYS A 1 102 ? 6.875 -15.733 -10.810 1.00 97.69 102 CYS A N 1
ATOM 804 C CA . CYS A 1 102 ? 6.030 -16.657 -11.567 1.00 97.69 102 CYS A CA 1
ATOM 805 C C . CYS A 1 102 ? 4.881 -17.162 -10.674 1.00 97.69 102 CYS A C 1
ATOM 807 O O . CYS A 1 102 ? 5.158 -17.601 -9.557 1.00 97.69 102 CYS A O 1
ATOM 809 N N . PRO A 1 103 ? 3.617 -17.159 -11.141 1.00 97.81 103 PRO A N 1
ATOM 810 C CA . PRO A 1 103 ? 2.483 -17.592 -10.328 1.00 97.81 103 PRO A CA 1
ATOM 811 C C . PRO A 1 103 ? 2.547 -19.040 -9.835 1.00 97.81 103 PRO A C 1
ATOM 813 O O . PRO A 1 103 ? 2.887 -19.959 -10.589 1.00 97.81 103 PRO A O 1
ATOM 816 N N . ILE A 1 104 ? 2.111 -19.245 -8.591 1.00 98.56 104 ILE A N 1
ATOM 817 C CA . ILE A 1 104 ? 1.931 -20.562 -7.980 1.00 98.56 104 ILE A CA 1
ATOM 818 C C . ILE A 1 104 ? 0.787 -21.267 -8.713 1.00 98.56 104 ILE A C 1
ATOM 820 O O . ILE A 1 104 ? -0.354 -20.798 -8.712 1.00 98.56 104 ILE A O 1
ATOM 824 N N . ARG A 1 105 ? 1.077 -22.392 -9.371 1.00 98.06 105 ARG A N 1
ATOM 825 C CA . ARG A 1 105 ? 0.069 -23.169 -10.110 1.00 98.06 105 ARG A CA 1
ATOM 826 C C . ARG A 1 105 ? -0.909 -23.881 -9.156 1.00 98.06 105 ARG A C 1
ATOM 828 O O . ARG A 1 105 ? -0.509 -24.196 -8.036 1.00 98.06 105 ARG A O 1
ATOM 835 N N . PRO A 1 106 ? -2.148 -24.172 -9.597 1.00 98.50 106 PRO A N 1
ATOM 836 C CA . PRO A 1 106 ? -3.063 -25.064 -8.884 1.00 98.50 106 PRO A CA 1
ATOM 837 C C . PRO A 1 106 ? -2.382 -26.366 -8.443 1.00 98.50 106 PRO A C 1
ATOM 839 O O . PRO A 1 106 ? -1.622 -26.963 -9.210 1.00 98.50 106 PRO A O 1
ATOM 842 N N . GLY A 1 107 ? -2.619 -26.785 -7.199 1.00 97.94 107 GLY A N 1
ATOM 843 C CA . GLY A 1 107 ? -2.023 -27.989 -6.613 1.00 97.94 107 GLY A CA 1
ATOM 844 C C . GLY A 1 107 ? -0.509 -27.911 -6.371 1.00 97.94 107 GLY A C 1
ATOM 845 O O . GLY A 1 107 ? 0.123 -28.944 -6.149 1.00 97.94 107 GLY A O 1
ATOM 846 N N . LYS A 1 108 ? 0.098 -26.718 -6.440 1.00 98.19 108 LYS A N 1
ATOM 847 C CA . LYS A 1 108 ? 1.518 -26.469 -6.139 1.00 98.19 108 LYS A CA 1
ATOM 848 C C . LYS A 1 108 ? 1.667 -25.457 -5.003 1.00 98.19 108 LYS A C 1
ATOM 850 O O . LYS A 1 108 ? 0.703 -24.826 -4.572 1.00 98.19 108 LYS A O 1
ATOM 855 N N . ASN A 1 109 ? 2.891 -25.319 -4.509 1.00 97.94 109 ASN A N 1
ATOM 856 C CA . ASN A 1 109 ? 3.245 -24.384 -3.450 1.00 97.94 109 ASN A CA 1
ATOM 857 C C . ASN A 1 109 ? 4.433 -23.494 -3.851 1.00 97.94 109 ASN A C 1
ATOM 859 O O . ASN A 1 109 ? 5.096 -23.721 -4.864 1.00 97.94 109 ASN A O 1
ATOM 863 N N . PHE A 1 110 ? 4.672 -22.461 -3.049 1.00 98.31 110 PHE A N 1
ATOM 864 C CA . PHE A 1 110 ? 5.907 -21.683 -3.037 1.00 98.31 110 PHE A CA 1
ATOM 865 C C . PHE A 1 110 ? 6.147 -21.166 -1.617 1.00 98.31 110 PHE A C 1
ATOM 867 O O . PHE A 1 110 ? 5.200 -20.803 -0.918 1.00 98.31 110 PHE A O 1
ATOM 874 N N . THR A 1 111 ? 7.407 -21.130 -1.191 1.00 98.31 111 THR A N 1
ATOM 875 C CA . THR A 1 111 ? 7.792 -20.597 0.120 1.00 98.31 111 THR A CA 1
ATOM 876 C C . THR A 1 111 ? 8.461 -19.251 -0.071 1.00 98.31 111 THR A C 1
ATOM 878 O O . THR A 1 111 ? 9.578 -19.182 -0.589 1.00 98.31 111 THR A O 1
ATOM 881 N N . TYR A 1 112 ? 7.777 -18.199 0.369 1.00 98.25 112 TYR A N 1
ATOM 882 C CA . TYR A 1 112 ? 8.340 -16.862 0.446 1.00 98.25 112 TYR A CA 1
ATOM 883 C C . TYR A 1 112 ? 9.327 -16.789 1.619 1.00 98.25 112 TYR A C 1
ATOM 885 O O . TYR A 1 112 ? 9.035 -17.274 2.712 1.00 98.25 112 TYR A O 1
ATOM 893 N N . VAL A 1 113 ? 10.493 -16.185 1.391 1.00 96.31 113 VAL A N 1
ATOM 894 C CA . VAL A 1 113 ? 11.588 -16.048 2.369 1.00 96.31 113 VAL A CA 1
ATOM 895 C C . VAL A 1 113 ? 11.951 -14.569 2.468 1.00 96.31 113 VAL A C 1
ATOM 897 O O . VAL A 1 113 ? 12.839 -14.083 1.764 1.00 96.31 113 VAL A O 1
ATOM 900 N N . LEU A 1 114 ? 11.214 -13.840 3.305 1.00 93.75 114 LEU A N 1
ATOM 901 C CA . LEU A 1 114 ? 11.299 -12.383 3.437 1.00 93.75 114 LEU A CA 1
ATOM 902 C C . LEU A 1 114 ? 11.753 -11.960 4.839 1.00 93.75 114 LEU A C 1
ATOM 904 O O . LEU A 1 114 ? 11.608 -12.708 5.799 1.00 93.75 114 LEU A O 1
ATOM 908 N N . GLN A 1 115 ? 12.309 -10.756 4.973 1.00 92.81 115 GLN A N 1
ATOM 909 C CA . GLN A 1 115 ? 12.754 -10.219 6.263 1.00 92.81 115 GLN A CA 1
ATOM 910 C C . GLN A 1 115 ? 12.168 -8.823 6.464 1.00 92.81 115 GLN A C 1
ATOM 912 O O . GLN A 1 115 ? 12.388 -7.937 5.639 1.00 92.81 115 GLN A O 1
ATOM 917 N N . VAL A 1 116 ? 11.477 -8.601 7.587 1.00 92.62 116 VAL A N 1
ATOM 918 C CA . VAL A 1 116 ? 10.893 -7.280 7.911 1.00 92.62 116 VAL A CA 1
ATOM 919 C C . VAL A 1 116 ? 11.947 -6.235 8.291 1.00 92.62 116 VAL A C 1
ATOM 921 O O . VAL A 1 116 ? 11.663 -5.042 8.280 1.00 92.62 116 VAL A O 1
ATOM 924 N N . LYS A 1 117 ? 13.173 -6.682 8.603 1.00 90.31 117 LYS A N 1
ATOM 925 C CA . LYS A 1 117 ? 14.385 -5.865 8.801 1.00 90.31 117 LYS A CA 1
ATOM 926 C C . LYS A 1 117 ? 14.090 -4.609 9.642 1.00 90.31 117 LYS A C 1
ATOM 928 O O . LYS A 1 117 ? 13.439 -4.699 10.682 1.00 90.31 117 LYS A O 1
ATOM 933 N N . ASP A 1 118 ? 14.547 -3.444 9.211 1.00 88.31 118 ASP A N 1
ATOM 934 C CA . ASP A 1 118 ? 14.358 -2.137 9.831 1.00 88.31 118 ASP A CA 1
ATOM 935 C C . ASP A 1 118 ? 12.982 -1.508 9.528 1.00 88.31 118 ASP A C 1
ATOM 937 O O . ASP A 1 118 ? 12.880 -0.319 9.245 1.00 88.31 118 ASP A O 1
ATOM 941 N N . GLN A 1 119 ? 11.908 -2.294 9.655 1.00 93.00 119 GLN A N 1
ATOM 942 C CA . GLN A 1 119 ? 10.530 -1.801 9.706 1.00 93.00 119 GLN A CA 1
ATOM 943 C C . GLN A 1 119 ? 9.875 -2.070 11.065 1.00 93.00 119 GLN A C 1
ATOM 945 O O . GLN A 1 119 ? 10.207 -3.026 11.764 1.00 93.00 119 GLN A O 1
ATOM 950 N N . ILE A 1 120 ? 8.916 -1.209 11.399 1.00 94.88 120 ILE A N 1
ATOM 951 C CA . ILE A 1 120 ? 7.912 -1.318 12.466 1.00 94.88 120 ILE A CA 1
ATOM 952 C C . ILE A 1 120 ? 6.606 -0.729 11.913 1.00 94.88 120 ILE A C 1
ATOM 954 O O . ILE A 1 120 ? 6.645 -0.057 10.886 1.00 94.88 120 ILE A O 1
ATOM 958 N N . GLY A 1 121 ? 5.469 -0.940 12.575 1.00 95.62 121 GLY A N 1
ATOM 959 C CA . GLY A 1 121 ? 4.192 -0.321 12.205 1.00 95.62 121 GLY A CA 1
ATOM 960 C C . GLY A 1 121 ? 3.116 -1.316 11.787 1.00 95.62 121 GLY A C 1
ATOM 961 O O . GLY A 1 121 ? 3.067 -2.445 12.290 1.00 95.62 121 GLY A O 1
ATOM 962 N N . SER A 1 122 ? 2.221 -0.858 10.917 1.00 97.75 122 SER A N 1
ATOM 963 C CA . SER A 1 122 ? 1.010 -1.569 10.506 1.00 97.75 122 SER A CA 1
ATOM 964 C C . SER A 1 122 ? 0.920 -1.636 8.983 1.00 97.75 122 SER A C 1
ATOM 966 O O . SER A 1 122 ? 0.936 -0.605 8.319 1.00 97.75 122 SER A O 1
ATOM 968 N N . PHE A 1 123 ? 0.814 -2.851 8.448 1.00 98.12 123 PHE A N 1
ATOM 969 C CA . PHE A 1 123 ? 0.796 -3.157 7.016 1.00 98.12 123 PHE A CA 1
ATOM 970 C C . PHE A 1 123 ? -0.239 -4.263 6.741 1.00 98.12 123 PHE A C 1
ATOM 972 O O . PHE A 1 123 ? -0.900 -4.755 7.662 1.00 98.12 123 PHE A O 1
ATOM 979 N N . TYR A 1 124 ? -0.392 -4.689 5.487 1.00 98.56 124 TYR A N 1
ATOM 980 C CA . TYR A 1 124 ? -1.277 -5.801 5.126 1.00 98.56 124 TYR A CA 1
ATOM 981 C C . TYR A 1 124 ? -0.725 -6.595 3.934 1.00 98.56 124 TYR A C 1
ATOM 983 O O . TYR A 1 124 ? 0.155 -6.127 3.216 1.00 98.56 124 TYR A O 1
ATOM 991 N N . TYR A 1 125 ? -1.225 -7.809 3.729 1.00 98.75 125 TYR A N 1
ATOM 992 C CA . TYR A 1 125 ? -0.970 -8.614 2.534 1.00 98.75 125 TYR A CA 1
ATOM 993 C C . TYR A 1 125 ? -2.261 -8.805 1.737 1.00 98.75 125 TYR A C 1
ATOM 995 O O . TYR A 1 125 ? -3.358 -8.742 2.301 1.00 98.75 125 TYR A O 1
ATOM 1003 N N . PHE A 1 126 ? -2.149 -9.067 0.433 1.00 98.62 126 PHE A N 1
ATOM 1004 C CA . PHE A 1 126 ? -3.308 -9.317 -0.428 1.00 98.62 126 PHE A CA 1
ATOM 1005 C C . PHE A 1 126 ? -2.965 -10.146 -1.686 1.00 98.62 126 PHE A C 1
ATOM 1007 O O . PHE A 1 126 ? -1.808 -10.156 -2.119 1.00 98.62 126 PHE A O 1
ATOM 1014 N N . PRO A 1 127 ? -3.952 -10.822 -2.311 1.00 98.25 127 PRO A N 1
ATOM 1015 C CA . PRO A 1 127 ? -3.761 -11.529 -3.576 1.00 98.25 127 PRO A CA 1
ATOM 1016 C C . PRO A 1 127 ? -3.536 -10.568 -4.752 1.00 98.25 127 PRO A C 1
ATOM 1018 O O . PRO A 1 127 ? -4.402 -9.756 -5.080 1.00 98.25 127 PRO A O 1
ATOM 1021 N N . SER A 1 128 ? -2.386 -10.680 -5.411 1.00 97.38 128 SER A N 1
ATOM 1022 C CA . SER A 1 128 ? -1.884 -9.702 -6.392 1.00 97.38 128 SER A CA 1
ATOM 1023 C C . SER A 1 128 ? -2.131 -10.076 -7.860 1.00 97.38 128 SER A C 1
ATOM 1025 O O . SER A 1 128 ? -1.813 -9.294 -8.758 1.00 97.38 128 SER A O 1
ATOM 1027 N N . LEU A 1 129 ? -2.664 -11.272 -8.129 1.00 95.75 129 LEU A N 1
ATOM 1028 C CA . LEU A 1 129 ? -2.885 -11.777 -9.485 1.00 95.75 129 LEU A CA 1
ATOM 1029 C C . LEU A 1 129 ? -4.349 -11.639 -9.925 1.00 95.75 129 LEU A C 1
ATOM 1031 O O . LEU A 1 129 ? -5.276 -11.675 -9.111 1.00 95.75 129 LEU A O 1
ATOM 1035 N N . LEU A 1 130 ? -4.554 -11.542 -11.244 1.00 93.94 130 LEU A N 1
ATOM 1036 C CA . LEU A 1 130 ? -5.871 -11.483 -11.881 1.00 93.94 130 LEU A CA 1
ATOM 1037 C C . LEU A 1 130 ? -6.722 -10.377 -11.228 1.00 93.94 130 LEU A C 1
ATOM 1039 O O . LEU A 1 130 ? -6.325 -9.217 -11.227 1.00 93.94 130 LEU A O 1
ATOM 1043 N N . PHE A 1 131 ? -7.858 -10.736 -10.632 1.00 96.50 131 PHE A N 1
ATOM 1044 C CA . PHE A 1 131 ? -8.676 -9.824 -9.830 1.00 96.50 131 PHE A CA 1
ATOM 1045 C C . PHE A 1 131 ? -8.907 -10.371 -8.410 1.00 96.50 131 PHE A C 1
ATOM 1047 O O . PHE A 1 131 ? -9.937 -10.118 -7.791 1.00 96.50 131 PHE A O 1
ATOM 1054 N N . HIS A 1 132 ? -7.963 -11.170 -7.891 1.00 97.75 132 HIS A N 1
ATOM 1055 C CA . HIS A 1 132 ? -8.134 -11.942 -6.652 1.00 97.75 132 HIS A CA 1
ATOM 1056 C C . HIS A 1 132 ? -8.309 -11.085 -5.389 1.00 97.75 132 HIS A C 1
ATOM 1058 O O . HIS A 1 132 ? -9.049 -11.516 -4.508 1.00 97.75 132 HIS A O 1
ATOM 1064 N N . LYS A 1 133 ? -7.759 -9.858 -5.327 1.00 97.06 133 LYS A N 1
ATOM 1065 C CA . LYS A 1 133 ? -8.030 -8.878 -4.245 1.00 97.06 133 LYS A CA 1
ATOM 1066 C C . LYS A 1 133 ? -9.542 -8.673 -4.016 1.00 97.06 133 LYS A C 1
ATOM 1068 O O . LYS A 1 133 ? -9.971 -8.478 -2.884 1.00 97.06 133 LYS A O 1
ATOM 1073 N N . ALA A 1 134 ? -10.362 -8.792 -5.068 1.00 97.56 134 ALA A N 1
ATOM 1074 C CA . ALA A 1 134 ? -11.819 -8.647 -5.001 1.00 97.56 134 ALA A CA 1
ATOM 1075 C C . ALA A 1 134 ? -12.572 -9.863 -4.434 1.00 97.56 134 ALA A C 1
ATOM 1077 O O . ALA A 1 134 ? -13.754 -9.750 -4.128 1.00 97.56 134 ALA A O 1
ATOM 1078 N N . ALA A 1 135 ? -11.913 -11.015 -4.296 1.00 97.31 135 ALA A N 1
ATOM 1079 C CA . ALA A 1 135 ? -12.469 -12.200 -3.643 1.00 97.31 135 ALA A CA 1
ATOM 1080 C C . ALA A 1 135 ? -12.034 -12.317 -2.170 1.00 97.31 135 ALA A C 1
ATOM 1082 O O . ALA A 1 135 ? -12.324 -13.322 -1.525 1.00 97.31 135 ALA A O 1
ATOM 1083 N N . GLY A 1 136 ? -11.327 -11.321 -1.627 1.00 96.25 136 GLY A N 1
ATOM 1084 C CA . GLY A 1 136 ? -10.765 -11.364 -0.280 1.00 96.25 136 GLY A CA 1
ATOM 1085 C C . GLY A 1 136 ? -9.314 -11.842 -0.270 1.00 96.25 136 GLY A C 1
ATOM 1086 O O . GLY A 1 136 ? -8.464 -11.251 -0.933 1.00 96.25 136 GLY A O 1
ATOM 1087 N N . GLY A 1 137 ? -9.003 -12.860 0.540 1.00 96.44 137 GLY A N 1
ATOM 1088 C CA . GLY A 1 137 ? -7.637 -13.373 0.725 1.00 96.44 137 GLY A CA 1
ATOM 1089 C C . GLY A 1 137 ? -6.623 -12.380 1.321 1.00 96.44 137 GLY A C 1
ATOM 1090 O O . GLY A 1 137 ? -5.433 -12.683 1.355 1.00 96.44 137 GLY A O 1
ATOM 1091 N N . TYR A 1 138 ? -7.058 -11.198 1.766 1.00 98.38 138 TYR A N 1
ATOM 1092 C CA . TYR A 1 138 ? -6.219 -10.190 2.418 1.00 98.38 138 TYR A CA 1
ATOM 1093 C C . TYR A 1 138 ? -6.193 -10.364 3.942 1.00 98.38 138 TYR A C 1
ATOM 1095 O O . TYR A 1 138 ? -7.162 -10.846 4.531 1.00 98.38 138 TYR A O 1
ATOM 1103 N N . GLY A 1 139 ? -5.118 -9.921 4.594 1.00 98.56 139 GLY A N 1
ATOM 1104 C CA . GLY A 1 139 ? -4.951 -9.991 6.050 1.00 98.56 139 GLY A CA 1
ATOM 1105 C C . GLY A 1 139 ? -3.852 -9.053 6.558 1.00 98.56 139 GLY A C 1
ATOM 1106 O O . GLY A 1 139 ? -3.093 -8.487 5.775 1.00 98.56 139 GLY A O 1
ATOM 1107 N N . ALA A 1 140 ? -3.791 -8.829 7.872 1.00 98.38 140 ALA A N 1
ATOM 1108 C CA . ALA A 1 140 ? -2.907 -7.817 8.459 1.00 98.38 140 ALA A CA 1
ATOM 1109 C C . ALA A 1 140 ? -1.473 -8.315 8.701 1.00 98.38 140 ALA A C 1
ATOM 1111 O O . ALA A 1 140 ? -1.251 -9.482 9.025 1.00 98.38 140 ALA A O 1
ATOM 1112 N N . ILE A 1 141 ? -0.514 -7.389 8.645 1.00 98.38 141 ILE A N 1
ATOM 1113 C CA . ILE A 1 141 ? 0.871 -7.570 9.090 1.00 98.38 141 ILE A CA 1
ATOM 1114 C C . ILE A 1 141 ? 1.155 -6.529 10.181 1.00 98.38 141 ILE A C 1
ATOM 1116 O O . ILE A 1 141 ? 1.075 -5.319 9.959 1.00 98.38 141 ILE A O 1
ATOM 1120 N N . ARG A 1 142 ? 1.503 -6.997 11.376 1.00 97.44 142 ARG A N 1
ATOM 1121 C CA . ARG A 1 142 ? 1.845 -6.190 12.548 1.00 97.44 142 ARG A CA 1
ATOM 1122 C C . ARG A 1 142 ? 3.339 -6.331 12.806 1.00 97.44 142 ARG A C 1
ATOM 1124 O O . ARG A 1 142 ? 3.800 -7.409 13.177 1.00 97.44 142 ARG A O 1
ATOM 1131 N N . ILE A 1 143 ? 4.095 -5.250 12.611 1.00 96.62 143 ILE A N 1
ATOM 1132 C CA . ILE A 1 143 ? 5.546 -5.256 12.830 1.00 96.62 143 ILE A CA 1
ATOM 1133 C C . ILE A 1 143 ? 5.856 -4.470 14.106 1.00 96.62 143 ILE A C 1
ATOM 1135 O O . ILE A 1 143 ? 5.630 -3.261 14.195 1.00 96.62 143 ILE A O 1
ATOM 1139 N N . TRP A 1 144 ? 6.336 -5.177 15.121 1.00 94.19 144 TRP A N 1
ATOM 1140 C CA . TRP A 1 144 ? 6.549 -4.667 16.470 1.00 94.19 144 TRP A CA 1
ATOM 1141 C C . TRP A 1 144 ? 7.991 -4.193 16.682 1.00 94.19 144 TRP A C 1
ATOM 1143 O O . TRP A 1 144 ? 8.951 -4.811 16.210 1.00 94.19 144 TRP A O 1
ATOM 1153 N N . SER A 1 145 ? 8.154 -3.109 17.443 1.00 91.62 145 SER A N 1
ATOM 1154 C CA . SER A 1 145 ? 9.455 -2.689 17.975 1.00 91.62 145 SER A CA 1
ATOM 1155 C C . SER A 1 145 ? 10.030 -3.775 18.891 1.00 91.62 145 SER A C 1
ATOM 1157 O O . SER A 1 145 ? 9.284 -4.499 19.552 1.00 91.62 145 SER A O 1
ATOM 1159 N N . ARG A 1 146 ? 11.362 -3.900 18.955 1.00 89.12 146 ARG A N 1
ATOM 1160 C CA . ARG A 1 146 ? 11.999 -4.854 19.878 1.00 89.12 146 ARG A CA 1
ATOM 1161 C C . ARG A 1 146 ? 11.745 -4.464 21.339 1.00 89.12 146 ARG A C 1
ATOM 1163 O O . ARG A 1 146 ? 11.698 -3.269 21.640 1.00 89.12 146 ARG A O 1
ATOM 1170 N N . PRO A 1 147 ? 11.669 -5.444 22.262 1.00 82.75 147 PRO A N 1
ATOM 1171 C CA . PRO A 1 147 ? 11.699 -5.173 23.694 1.00 82.75 147 PRO A CA 1
ATOM 1172 C C . PRO A 1 147 ? 12.849 -4.225 24.060 1.00 82.75 147 PRO A C 1
ATOM 1174 O O . PRO A 1 147 ? 13.940 -4.321 23.498 1.00 82.75 147 PRO A O 1
ATOM 1177 N N . LYS A 1 148 ? 12.600 -3.325 25.019 1.00 82.50 148 LYS A N 1
ATOM 1178 C CA . LYS A 1 148 ? 13.508 -2.244 25.456 1.00 82.50 148 LYS A CA 1
ATOM 1179 C C . LYS A 1 148 ? 13.741 -1.101 24.446 1.00 82.50 148 LYS A C 1
ATOM 1181 O O . LYS A 1 148 ? 14.435 -0.153 24.803 1.00 82.50 148 LYS A O 1
ATOM 1186 N N . ILE A 1 149 ? 13.152 -1.117 23.244 1.00 85.94 149 ILE A N 1
ATOM 1187 C CA . ILE A 1 149 ? 13.064 0.090 22.400 1.00 85.94 149 ILE A CA 1
ATOM 1188 C C . ILE A 1 149 ? 11.798 0.867 22.800 1.00 85.94 149 ILE A C 1
ATOM 1190 O O . ILE A 1 149 ? 10.705 0.305 22.704 1.00 85.94 149 ILE A O 1
ATOM 1194 N N . PRO A 1 150 ? 11.904 2.133 23.245 1.00 86.06 150 PRO A N 1
ATOM 1195 C CA . PRO A 1 150 ? 10.737 2.919 23.625 1.00 86.06 150 PRO A CA 1
ATOM 1196 C C . PRO A 1 150 ? 9.926 3.328 22.390 1.00 86.06 150 PRO A C 1
ATOM 1198 O O . PRO A 1 150 ? 10.468 3.865 21.425 1.00 86.06 150 PRO A O 1
ATOM 1201 N N . VAL A 1 151 ? 8.611 3.119 22.443 1.00 91.69 151 VAL A N 1
ATOM 1202 C CA . VAL A 1 151 ? 7.654 3.760 21.528 1.00 91.69 151 VAL A CA 1
ATOM 1203 C C . VAL A 1 151 ? 7.207 5.105 22.120 1.00 91.69 151 VAL A C 1
ATOM 1205 O O . VAL A 1 151 ? 7.164 5.239 23.343 1.00 91.69 151 VAL A O 1
ATOM 1208 N N . PRO A 1 152 ? 6.864 6.121 21.307 1.00 93.44 152 PRO A N 1
ATOM 1209 C CA . PRO A 1 152 ? 6.595 7.482 21.791 1.00 93.44 152 PRO A CA 1
ATOM 1210 C C . PRO A 1 152 ? 5.202 7.661 22.431 1.00 93.44 152 PRO A C 1
ATOM 1212 O O . PRO A 1 152 ? 4.638 8.752 22.399 1.00 93.44 152 PRO A O 1
ATOM 1215 N N . PHE A 1 153 ? 4.606 6.600 22.973 1.00 94.19 153 PHE A N 1
ATOM 1216 C CA . PHE A 1 153 ? 3.285 6.600 23.603 1.00 94.19 153 PHE A CA 1
ATOM 1217 C C . PHE A 1 153 ? 3.198 5.513 24.692 1.00 94.19 153 PHE A C 1
ATOM 1219 O O . PHE A 1 153 ? 3.919 4.519 24.602 1.00 94.19 153 PHE A O 1
ATOM 1226 N N . PRO A 1 154 ? 2.319 5.659 25.704 1.00 93.31 154 PRO A N 1
ATOM 1227 C CA . PRO A 1 154 ? 2.090 4.617 26.706 1.00 93.31 154 PRO A CA 1
ATOM 1228 C C . PRO A 1 154 ? 1.583 3.310 26.084 1.00 93.31 154 PRO A C 1
ATOM 1230 O O . PRO A 1 154 ? 0.858 3.334 25.087 1.00 93.31 154 PRO A O 1
ATOM 1233 N N . SER A 1 155 ? 1.910 2.175 26.705 1.00 94.81 155 SER A N 1
ATOM 1234 C CA . SER A 1 155 ? 1.373 0.866 26.315 1.00 94.81 155 SER A CA 1
ATOM 1235 C C . SER A 1 155 ? -0.165 0.874 26.357 1.00 94.81 155 SER A C 1
ATOM 1237 O O . SER A 1 155 ? -0.728 1.169 27.415 1.00 94.81 155 SER A O 1
ATOM 1239 N N . PRO A 1 156 ? -0.864 0.559 25.251 1.00 96.94 156 PRO A N 1
ATOM 1240 C CA . PRO A 1 156 ? -2.318 0.460 25.250 1.00 96.94 156 PRO A CA 1
ATOM 1241 C C . PRO A 1 156 ? -2.784 -0.820 25.962 1.00 96.94 156 PRO A C 1
ATOM 1243 O O . PRO A 1 156 ? -2.060 -1.812 26.009 1.00 96.94 156 PRO A O 1
ATOM 1246 N N . ALA A 1 157 ? -4.024 -0.818 26.452 1.00 97.88 157 ALA A N 1
ATOM 1247 C CA . ALA A 1 157 ? -4.677 -1.981 27.059 1.00 97.88 157 ALA A CA 1
ATOM 1248 C C . ALA A 1 157 ? -5.019 -3.090 26.040 1.00 97.88 157 ALA A C 1
ATOM 1250 O O . ALA A 1 157 ? -5.242 -4.233 26.421 1.00 97.88 157 ALA A O 1
ATOM 1251 N N . GLY A 1 158 ? -5.031 -2.767 24.744 1.00 97.44 158 GLY A N 1
ATOM 1252 C CA . GLY A 1 158 ? -5.200 -3.724 23.652 1.00 97.44 158 GLY A CA 1
ATOM 1253 C C . GLY A 1 158 ? -4.860 -3.113 22.291 1.00 97.44 158 GLY A C 1
ATOM 1254 O O . GLY A 1 158 ? -4.765 -1.891 22.150 1.00 97.44 158 GLY A O 1
ATOM 1255 N N . ASP A 1 159 ? -4.658 -3.969 21.289 1.00 97.12 159 ASP A N 1
ATOM 1256 C CA . ASP A 1 159 ? -4.257 -3.590 19.929 1.00 97.12 159 ASP A CA 1
ATOM 1257 C C . ASP A 1 159 ? -5.162 -4.289 18.898 1.00 97.12 159 ASP A C 1
ATOM 1259 O O . ASP A 1 159 ? -5.026 -5.488 18.625 1.00 97.12 159 ASP A O 1
ATOM 1263 N N . PHE A 1 160 ? -6.111 -3.535 18.342 1.00 98.38 160 PHE A N 1
ATOM 1264 C CA . PHE A 1 160 ? -7.110 -3.989 17.379 1.00 98.38 160 PHE A CA 1
ATOM 1265 C C . PHE A 1 160 ? -6.670 -3.749 15.933 1.00 98.38 160 PHE A C 1
ATOM 1267 O O . PHE A 1 160 ? -6.172 -2.683 15.574 1.00 98.38 160 PHE A O 1
ATOM 1274 N N . THR A 1 161 ? -6.930 -4.733 15.073 1.00 98.38 161 THR A N 1
ATOM 1275 C CA . THR A 1 161 ? -6.841 -4.594 13.614 1.00 98.38 161 THR A CA 1
ATOM 1276 C C . THR A 1 161 ? -8.197 -4.144 13.074 1.00 98.38 161 THR A C 1
ATOM 1278 O O . THR A 1 161 ? -9.231 -4.664 13.491 1.00 98.38 161 THR A O 1
ATOM 1281 N N . VAL A 1 162 ? -8.185 -3.217 12.118 1.00 98.69 162 VAL A N 1
ATOM 1282 C CA . VAL A 1 162 ? -9.353 -2.767 11.356 1.00 98.69 162 VAL A CA 1
ATOM 1283 C C . VAL A 1 162 ? -8.997 -2.805 9.867 1.00 98.69 162 VAL A C 1
ATOM 1285 O O . VAL A 1 162 ? -8.441 -1.855 9.317 1.00 98.69 162 VAL A O 1
ATOM 1288 N N . LEU A 1 163 ? -9.293 -3.924 9.205 1.00 98.75 163 LEU A N 1
ATOM 1289 C CA . LEU A 1 163 ? -9.214 -4.038 7.748 1.00 98.75 163 LEU A CA 1
ATOM 1290 C C . LEU A 1 163 ? -10.543 -3.559 7.167 1.00 98.75 163 LEU A C 1
ATOM 1292 O O . LEU A 1 163 ? -11.557 -4.248 7.296 1.00 98.75 163 LEU A O 1
ATOM 1296 N N . ALA A 1 164 ? -10.547 -2.368 6.575 1.00 98.44 164 ALA A N 1
ATOM 1297 C CA . ALA A 1 164 ? -11.747 -1.736 6.037 1.00 98.44 164 ALA A CA 1
ATOM 1298 C C . ALA A 1 164 ? -11.600 -1.452 4.538 1.00 98.44 164 ALA A C 1
ATOM 1300 O O . ALA A 1 164 ? -10.494 -1.247 4.047 1.00 98.44 164 ALA A O 1
ATOM 1301 N N . GLY A 1 165 ? -12.705 -1.451 3.798 1.00 97.62 165 GLY A N 1
ATOM 1302 C CA . GLY A 1 165 ? -12.676 -1.247 2.348 1.00 97.62 165 GLY A CA 1
ATOM 1303 C C . GLY A 1 165 ? -14.032 -1.465 1.689 1.00 97.62 165 GLY A C 1
ATOM 1304 O O . GLY A 1 165 ? -14.992 -1.878 2.343 1.00 97.62 165 GLY A O 1
ATOM 1305 N N . ASP A 1 166 ? -14.108 -1.170 0.395 1.00 97.81 166 ASP A N 1
ATOM 1306 C CA . ASP A 1 166 ? -15.268 -1.431 -0.453 1.00 97.81 166 ASP A CA 1
ATOM 1307 C C . ASP A 1 166 ? -15.397 -2.900 -0.858 1.00 97.81 166 ASP A C 1
ATOM 1309 O O . ASP A 1 166 ? -14.413 -3.623 -1.006 1.00 97.81 166 ASP A O 1
ATOM 1313 N N . TRP A 1 167 ? -16.646 -3.338 -1.036 1.00 97.81 167 TRP A N 1
ATOM 1314 C CA . TRP A 1 167 ? -16.975 -4.705 -1.416 1.00 97.81 167 TRP A CA 1
ATOM 1315 C C . TRP A 1 167 ? -18.039 -4.771 -2.513 1.00 97.81 167 TRP A C 1
ATOM 1317 O O . TRP A 1 167 ? -18.948 -3.939 -2.598 1.00 97.81 167 TRP A O 1
ATOM 1327 N N . TYR A 1 168 ? -17.929 -5.814 -3.330 1.00 97.12 168 TYR A N 1
ATOM 1328 C CA . TYR A 1 168 ? -18.788 -6.115 -4.466 1.00 97.12 168 TYR A CA 1
ATOM 1329 C C . TYR A 1 168 ? -19.495 -7.452 -4.234 1.00 97.12 168 TYR A C 1
ATOM 1331 O O . TYR A 1 168 ? -18.842 -8.465 -4.017 1.00 97.12 168 TYR A O 1
ATOM 1339 N N . LYS A 1 169 ? -20.827 -7.485 -4.336 1.00 95.62 169 LYS A N 1
ATOM 1340 C CA . LYS A 1 169 ? -21.615 -8.733 -4.302 1.00 95.62 169 LYS A CA 1
ATOM 1341 C C . LYS A 1 169 ? -21.393 -9.586 -5.556 1.00 95.62 169 LYS A C 1
ATOM 1343 O O . LYS A 1 169 ? -21.650 -10.788 -5.551 1.00 95.62 169 LYS A O 1
ATOM 1348 N N . ARG A 1 170 ? -20.929 -8.964 -6.648 1.00 95.00 170 ARG A N 1
ATOM 1349 C CA . ARG A 1 170 ? -20.519 -9.644 -7.882 1.00 95.00 170 ARG A CA 1
ATOM 1350 C C . ARG A 1 170 ? -19.155 -10.306 -7.682 1.00 95.00 170 ARG A C 1
ATOM 1352 O O . ARG A 1 170 ? -18.178 -9.629 -7.386 1.00 95.00 170 ARG A O 1
ATOM 1359 N N . ASN A 1 171 ? -19.094 -11.614 -7.913 1.00 94.25 171 ASN A N 1
ATOM 1360 C CA . ASN A 1 171 ? -17.873 -12.412 -7.823 1.00 94.25 171 ASN A CA 1
ATOM 1361 C C . ASN A 1 171 ? -16.740 -11.892 -8.750 1.00 94.25 171 ASN A C 1
ATOM 1363 O O . ASN A 1 171 ? -16.997 -11.347 -9.831 1.00 94.25 171 ASN A O 1
ATOM 1367 N N . HIS A 1 172 ? -15.478 -12.101 -8.345 1.00 95.88 172 HIS A N 1
ATOM 1368 C CA . HIS A 1 172 ? -14.280 -11.592 -9.029 1.00 95.88 172 HIS A CA 1
ATOM 1369 C C . HIS A 1 172 ? -14.157 -12.022 -10.498 1.00 95.88 172 HIS A C 1
ATOM 1371 O O . HIS A 1 172 ? -13.676 -11.230 -11.306 1.00 95.88 172 HIS A O 1
ATOM 1377 N N . TYR A 1 173 ? -14.635 -13.215 -10.875 1.00 96.12 173 TYR A N 1
ATOM 1378 C CA . TYR A 1 173 ? -14.685 -13.668 -12.272 1.00 96.12 173 TYR A CA 1
ATOM 1379 C C . TYR A 1 173 ? -15.538 -12.740 -13.151 1.00 96.12 173 TYR A C 1
ATOM 1381 O O . TYR A 1 173 ? -15.186 -12.477 -14.302 1.00 96.12 173 TYR A O 1
ATOM 1389 N N . VAL A 1 174 ? -16.651 -12.225 -12.617 1.00 96.94 174 VAL A N 1
ATOM 1390 C CA . VAL A 1 174 ? -17.568 -11.324 -13.334 1.00 96.94 174 VAL A CA 1
ATOM 1391 C C . VAL A 1 174 ? -16.987 -9.914 -13.406 1.00 96.94 174 VAL A C 1
ATOM 1393 O O . VAL A 1 174 ? -17.009 -9.304 -14.471 1.00 96.94 174 VAL A O 1
ATOM 1396 N N . LEU A 1 175 ? -16.411 -9.416 -12.306 1.00 97.69 175 LEU A N 1
ATOM 1397 C CA . LEU A 1 175 ? -15.720 -8.119 -12.282 1.00 97.69 175 LEU A CA 1
ATOM 1398 C C . LEU A 1 175 ? -14.551 -8.091 -13.279 1.00 97.69 175 LEU A C 1
ATOM 1400 O O . LEU A 1 175 ? -14.429 -7.143 -14.050 1.00 97.69 175 LEU A O 1
ATOM 1404 N N . ARG A 1 176 ? -13.753 -9.168 -13.330 1.00 96.94 176 ARG A N 1
ATOM 1405 C CA . ARG A 1 176 ? -12.666 -9.338 -14.302 1.00 96.94 176 ARG A CA 1
ATOM 1406 C C . ARG A 1 176 ? -13.183 -9.295 -15.742 1.00 96.94 176 ARG A C 1
ATOM 1408 O O . ARG A 1 176 ? -12.694 -8.492 -16.526 1.00 96.94 176 ARG A O 1
ATOM 1415 N N . ARG A 1 177 ? -14.226 -10.073 -16.066 1.00 97.19 177 ARG A N 1
ATOM 1416 C CA . ARG A 1 177 ? -14.828 -10.103 -17.415 1.00 97.19 177 ARG A CA 1
ATOM 1417 C C . ARG A 1 177 ? -15.358 -8.741 -17.881 1.00 97.19 177 ARG A C 1
ATOM 1419 O O . ARG A 1 177 ? -15.251 -8.451 -19.066 1.00 97.19 177 ARG A O 1
ATOM 1426 N N . LEU A 1 178 ? -15.897 -7.913 -16.979 1.00 97.44 178 LEU A N 1
ATOM 1427 C CA . LEU A 1 178 ? -16.338 -6.547 -17.307 1.00 97.44 178 LEU A CA 1
ATOM 1428 C C . LEU A 1 178 ? -15.155 -5.642 -17.689 1.00 97.44 178 LEU A C 1
ATOM 1430 O O . LEU A 1 178 ? -15.230 -4.918 -18.679 1.00 97.44 178 LEU A O 1
ATOM 1434 N N . LEU A 1 179 ? -14.040 -5.733 -16.959 1.00 97.06 179 LEU A N 1
ATOM 1435 C CA . LEU A 1 179 ? -12.806 -5.021 -17.305 1.00 97.06 179 LEU A CA 1
ATOM 1436 C C . LEU A 1 179 ? -12.219 -5.546 -18.628 1.00 97.06 179 LEU A C 1
ATOM 1438 O O . LEU A 1 179 ? -11.863 -4.757 -19.501 1.00 97.06 179 LEU A O 1
ATOM 1442 N N . ASP A 1 180 ? -12.191 -6.868 -18.826 1.00 96.06 180 ASP A N 1
ATOM 1443 C CA . ASP A 1 180 ? -11.706 -7.509 -20.058 1.00 96.06 180 ASP A CA 1
ATOM 1444 C C . ASP A 1 180 ? -12.552 -7.130 -21.293 1.00 96.06 180 ASP A C 1
ATOM 1446 O O . ASP A 1 180 ? -12.020 -7.015 -22.405 1.00 96.06 180 ASP A O 1
ATOM 1450 N N . SER A 1 181 ? -13.863 -6.903 -21.132 1.00 95.31 181 SER A N 1
ATOM 1451 C CA . SER A 1 181 ? -14.739 -6.403 -22.203 1.00 95.31 181 SER A CA 1
ATOM 1452 C C . SER A 1 181 ? -14.569 -4.902 -22.471 1.00 95.31 181 SER A C 1
ATOM 1454 O O . SER A 1 181 ? -14.974 -4.441 -23.534 1.00 95.31 181 SER A O 1
ATOM 1456 N N . GLY A 1 182 ? -13.896 -4.163 -21.583 1.00 93.00 182 GLY A N 1
ATOM 1457 C CA . GLY A 1 182 ? -13.647 -2.723 -21.697 1.00 93.00 182 GLY A CA 1
ATOM 1458 C C . GLY A 1 182 ? -14.667 -1.842 -20.974 1.00 93.00 182 GLY A C 1
ATOM 1459 O O . GLY A 1 182 ? -14.684 -0.635 -21.212 1.00 93.00 182 GLY A O 1
ATOM 1460 N N . HIS A 1 183 ? -15.512 -2.415 -20.111 1.00 93.75 183 HIS A N 1
ATOM 1461 C CA . HIS A 1 183 ? -16.453 -1.671 -19.277 1.00 93.75 183 HIS A CA 1
ATOM 1462 C C . HIS A 1 183 ? -15.842 -1.314 -17.916 1.00 93.75 183 HIS A C 1
ATOM 1464 O O . HIS A 1 183 ? -15.085 -2.081 -17.320 1.00 93.75 183 HIS A O 1
ATOM 1470 N N . ASN A 1 184 ? -16.236 -0.158 -17.384 1.00 92.94 184 ASN A N 1
ATOM 1471 C CA . ASN A 1 184 ? -15.943 0.207 -16.000 1.00 92.94 184 ASN A CA 1
ATOM 1472 C C . ASN A 1 184 ? -16.663 -0.736 -15.019 1.00 92.94 184 ASN A C 1
ATOM 1474 O O . ASN A 1 184 ? -17.743 -1.257 -15.315 1.00 92.94 184 ASN A O 1
ATOM 1478 N N . LEU A 1 185 ? -16.096 -0.922 -13.822 1.00 95.81 185 LEU A N 1
ATOM 1479 C CA . LEU A 1 185 ? -16.817 -1.597 -12.741 1.00 95.81 185 LEU A CA 1
ATOM 1480 C C . LEU A 1 185 ? -18.073 -0.800 -12.348 1.00 95.81 185 LEU A C 1
ATOM 1482 O O . LEU A 1 185 ? -18.063 0.433 -12.422 1.00 95.81 185 LEU A O 1
ATOM 1486 N N . PRO A 1 186 ? -19.135 -1.466 -11.855 1.00 95.50 186 PRO A N 1
ATOM 1487 C CA . PRO A 1 186 ? -20.192 -0.763 -11.143 1.00 95.50 186 PRO A CA 1
ATOM 1488 C C . PRO A 1 186 ? -19.630 -0.074 -9.888 1.00 95.50 186 PRO A C 1
ATOM 1490 O O . PRO A 1 186 ? -18.538 -0.387 -9.404 1.00 95.50 186 PRO A O 1
ATOM 1493 N N . PHE A 1 187 ? -20.398 0.854 -9.325 1.00 96.88 187 PHE A N 1
ATOM 1494 C CA . PHE A 1 187 ? -20.089 1.393 -8.003 1.00 96.88 187 PHE A CA 1
ATOM 1495 C C . PHE A 1 187 ? -20.292 0.300 -6.925 1.00 96.88 187 PHE A C 1
ATOM 1497 O O . PHE A 1 187 ? -21.249 -0.468 -7.065 1.00 96.88 187 PHE A O 1
ATOM 1504 N N . PRO A 1 188 ? -19.450 0.205 -5.872 1.00 97.31 188 PRO A N 1
ATOM 1505 C CA . PRO A 1 188 ? -19.511 -0.895 -4.907 1.00 97.31 188 PRO A CA 1
ATOM 1506 C C . PRO A 1 188 ? -20.868 -1.070 -4.207 1.00 97.31 188 PRO A C 1
ATOM 1508 O O . PRO A 1 188 ? -21.641 -0.121 -4.021 1.00 97.31 188 PRO A O 1
ATOM 1511 N N . ASP A 1 189 ? -21.133 -2.305 -3.779 1.00 97.12 189 ASP A N 1
ATOM 1512 C CA . ASP A 1 189 ? -22.373 -2.720 -3.114 1.00 97.12 189 ASP A CA 1
ATOM 1513 C C . ASP A 1 189 ? -22.399 -2.373 -1.617 1.00 97.12 189 ASP A C 1
ATOM 1515 O O . ASP A 1 189 ? -23.476 -2.263 -1.031 1.00 97.12 189 ASP A O 1
ATOM 1519 N N . GLY A 1 190 ? -21.234 -2.205 -0.987 1.00 97.00 190 GLY A N 1
ATOM 1520 C CA . GLY A 1 190 ? -21.114 -1.856 0.428 1.00 97.00 190 GLY A CA 1
ATOM 1521 C C . GLY A 1 190 ? -19.675 -1.580 0.866 1.00 97.00 190 GLY A C 1
ATOM 1522 O O . GLY A 1 190 ? -18.745 -1.626 0.061 1.00 97.00 190 GLY A O 1
ATOM 1523 N N . LEU A 1 191 ? -19.507 -1.313 2.162 1.00 97.69 191 LEU A N 1
ATOM 1524 C CA . LEU A 1 191 ? -18.215 -1.290 2.853 1.00 97.69 191 LEU A CA 1
ATOM 1525 C C . LEU A 1 191 ? -18.156 -2.431 3.876 1.00 97.69 191 LEU A C 1
ATOM 1527 O O . LEU A 1 191 ? -19.187 -2.820 4.431 1.00 97.69 191 LEU A O 1
ATOM 1531 N N . LEU A 1 192 ? -16.948 -2.899 4.186 1.00 98.06 192 LEU A N 1
ATOM 1532 C CA . LEU A 1 192 ? -16.682 -3.856 5.261 1.00 98.06 192 LEU A CA 1
ATOM 1533 C C . LEU A 1 192 ? -15.775 -3.265 6.343 1.00 98.06 192 LEU A C 1
ATOM 1535 O O . LEU A 1 192 ? -14.926 -2.421 6.060 1.00 98.06 192 LEU A O 1
ATOM 1539 N N . ILE A 1 193 ? -15.915 -3.789 7.560 1.00 98.56 193 ILE A N 1
ATOM 1540 C CA . ILE A 1 193 ? -14.934 -3.720 8.648 1.00 98.56 193 ILE A CA 1
ATOM 1541 C C . ILE A 1 193 ? -14.625 -5.165 9.056 1.00 98.56 193 ILE A C 1
ATOM 1543 O O . ILE A 1 193 ? -15.534 -5.932 9.360 1.00 98.56 193 ILE A O 1
ATOM 1547 N N . ASN A 1 194 ? -13.351 -5.565 9.020 1.00 97.88 194 ASN A N 1
ATOM 1548 C CA . ASN A 1 194 ? -12.887 -6.921 9.347 1.00 97.88 194 ASN A CA 1
ATOM 1549 C C . ASN A 1 194 ? -13.679 -8.036 8.628 1.00 97.88 194 ASN A C 1
ATOM 1551 O O . ASN A 1 194 ? -14.028 -9.057 9.214 1.00 97.88 194 ASN A O 1
ATOM 1555 N N . GLY A 1 195 ? -13.973 -7.825 7.338 1.00 96.69 195 GLY A N 1
ATOM 1556 C CA . GLY A 1 195 ? -14.714 -8.772 6.493 1.00 96.69 195 GLY A CA 1
ATOM 1557 C C . GLY A 1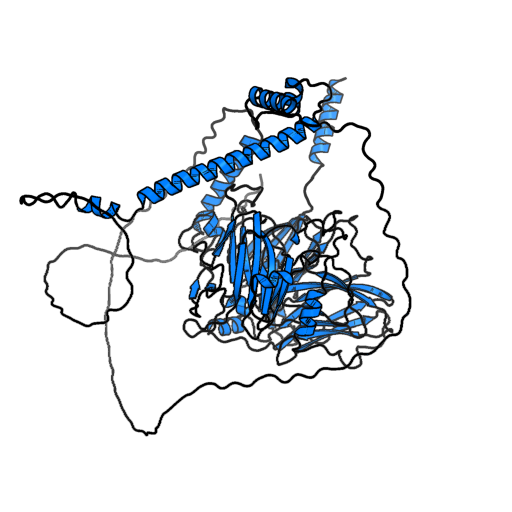 195 ? -16.228 -8.822 6.740 1.00 96.69 195 GLY A C 1
ATOM 1558 O O . GLY A 1 195 ? -16.902 -9.670 6.160 1.00 96.69 195 GLY A O 1
ATOM 1559 N N . ARG A 1 196 ? -16.771 -7.933 7.581 1.00 96.62 196 ARG A N 1
ATOM 1560 C CA . ARG A 1 196 ? -18.181 -7.899 7.995 1.00 96.62 196 ARG A CA 1
ATOM 1561 C C . ARG A 1 196 ? -18.853 -6.580 7.604 1.00 96.62 196 ARG A C 1
ATOM 1563 O O . ARG A 1 196 ? -18.218 -5.527 7.606 1.00 96.62 196 ARG A O 1
ATOM 1570 N N . GLY A 1 197 ? -20.135 -6.656 7.258 1.00 94.44 197 GLY A N 1
ATOM 1571 C CA . GLY A 1 197 ? -21.004 -5.506 7.007 1.00 94.44 197 GLY A CA 1
ATOM 1572 C C . GLY A 1 197 ? -21.553 -4.874 8.292 1.00 94.44 197 GLY A C 1
ATOM 1573 O O . GLY A 1 197 ? -20.995 -5.045 9.373 1.00 94.44 197 GLY A O 1
ATOM 1574 N N . TRP A 1 198 ? -22.670 -4.157 8.149 1.00 93.69 198 TRP A N 1
ATOM 1575 C CA . TRP A 1 198 ? -23.299 -3.332 9.187 1.00 93.69 198 TRP A CA 1
ATOM 1576 C C . TRP A 1 198 ? -23.465 -4.036 10.545 1.00 93.69 198 TRP A C 1
ATOM 1578 O O . TRP A 1 198 ? -24.101 -5.084 10.629 1.00 93.69 198 TRP A O 1
ATOM 1588 N N . ASN A 1 199 ? -22.903 -3.437 11.600 1.00 91.88 199 ASN A N 1
ATOM 1589 C CA . ASN A 1 199 ? -22.831 -3.943 12.979 1.00 91.88 199 ASN A CA 1
ATOM 1590 C C . ASN A 1 199 ? -22.278 -5.383 13.127 1.00 91.88 199 ASN A C 1
ATOM 1592 O O . ASN A 1 199 ? -22.382 -5.973 14.197 1.00 91.88 199 ASN A O 1
ATOM 1596 N N . GLY A 1 200 ? -21.661 -5.960 12.091 1.00 92.50 200 GLY A N 1
ATOM 1597 C CA . GLY A 1 200 ? -21.268 -7.374 12.054 1.00 92.50 200 GLY A CA 1
ATOM 1598 C C . GLY A 1 200 ? -19.944 -7.714 12.748 1.00 92.50 200 GLY A C 1
ATOM 1599 O O . GLY A 1 200 ? -19.465 -8.839 12.605 1.00 92.50 200 GLY A O 1
ATOM 1600 N N . TYR A 1 201 ? -19.326 -6.759 13.446 1.00 96.56 201 TYR A N 1
ATOM 1601 C CA . TYR A 1 201 ? -18.087 -6.929 14.209 1.00 96.56 201 TYR A CA 1
ATOM 1602 C C . TYR A 1 201 ? -18.137 -6.076 15.484 1.00 96.56 201 TYR A C 1
ATOM 1604 O O . TYR A 1 201 ? -18.672 -4.965 15.453 1.00 96.56 201 TYR A O 1
ATOM 1612 N N . THR A 1 202 ? -17.530 -6.560 16.570 1.00 98.00 202 THR A N 1
ATOM 1613 C CA . THR A 1 202 ? -17.500 -5.885 17.878 1.00 98.00 202 THR A CA 1
ATOM 1614 C C . THR A 1 202 ? -16.070 -5.774 18.406 1.00 98.00 202 THR A C 1
ATOM 1616 O O . THR A 1 202 ? -15.309 -6.738 18.368 1.00 98.00 202 THR A O 1
ATOM 1619 N N . PHE A 1 203 ? -15.718 -4.600 18.924 1.00 98.38 203 PHE A N 1
ATOM 1620 C CA . PHE A 1 203 ? -14.491 -4.316 19.662 1.00 98.38 203 PHE A CA 1
ATOM 1621 C C . PHE A 1 203 ? -14.866 -4.071 21.129 1.00 98.38 203 PHE A C 1
ATOM 1623 O O . PHE A 1 203 ? -15.525 -3.077 21.427 1.00 98.38 203 PHE A O 1
ATOM 1630 N N . THR A 1 204 ? -14.478 -4.965 22.039 1.00 98.25 204 THR A N 1
ATOM 1631 C CA . THR A 1 204 ? -14.764 -4.814 23.478 1.00 98.25 204 THR A CA 1
ATOM 1632 C C . THR A 1 204 ? -13.690 -3.969 24.158 1.00 98.25 204 THR A C 1
ATOM 1634 O O . THR A 1 204 ? -12.502 -4.234 23.978 1.00 98.25 204 THR A O 1
ATOM 1637 N N . VAL A 1 205 ? -14.091 -2.972 24.948 1.00 98.38 205 VAL A N 1
ATOM 1638 C CA . VAL A 1 205 ? -13.195 -2.054 25.668 1.00 98.38 205 VAL A CA 1
ATOM 1639 C C . VAL A 1 205 ? -13.637 -1.836 27.111 1.00 98.38 205 VAL A C 1
ATOM 1641 O O . VAL A 1 205 ? -14.826 -1.808 27.410 1.00 98.38 205 VAL A O 1
ATOM 1644 N N . ASP A 1 206 ? -12.676 -1.639 28.006 1.00 98.19 206 ASP A N 1
ATOM 1645 C CA . ASP A 1 206 ? -12.922 -1.340 29.414 1.00 98.19 206 ASP A CA 1
ATOM 1646 C C . ASP A 1 206 ? -12.937 0.180 29.658 1.00 98.19 206 ASP A C 1
ATOM 1648 O O . ASP A 1 206 ? -12.069 0.886 29.125 1.00 98.19 206 ASP A O 1
ATOM 1652 N N . PRO A 1 207 ? -13.857 0.704 30.493 1.00 97.31 207 PRO A N 1
ATOM 1653 C CA . PRO A 1 207 ? -13.930 2.128 30.818 1.00 97.31 207 PRO A CA 1
ATOM 1654 C C . PRO A 1 207 ? -12.593 2.725 31.278 1.00 97.31 207 PRO A C 1
ATOM 1656 O O . PRO A 1 207 ? -11.843 2.123 32.049 1.00 97.31 207 PRO A O 1
ATOM 1659 N N . GLY A 1 208 ? -12.284 3.928 30.795 1.00 97.19 208 GLY A N 1
ATOM 1660 C CA . GLY A 1 208 ? -11.060 4.673 31.102 1.00 97.19 208 GLY A CA 1
ATOM 1661 C C . GLY A 1 208 ? -9.769 4.100 30.499 1.00 97.19 208 GLY A C 1
ATOM 1662 O O . GLY A 1 208 ? -8.725 4.754 30.560 1.00 97.19 208 GLY A O 1
ATOM 1663 N N . ARG A 1 209 ? -9.787 2.904 29.896 1.00 98.31 209 ARG A N 1
ATOM 1664 C CA . ARG A 1 209 ? -8.603 2.321 29.244 1.00 98.31 209 ARG A CA 1
ATOM 1665 C C . ARG A 1 209 ? -8.394 2.907 27.846 1.00 98.31 209 ARG A C 1
ATOM 1667 O O . ARG A 1 209 ? -9.308 3.429 27.216 1.00 98.31 209 ARG A O 1
ATOM 1674 N N . THR A 1 210 ? -7.157 2.835 27.353 1.00 98.69 210 THR A N 1
ATOM 1675 C CA . THR A 1 210 ? -6.779 3.332 26.018 1.00 98.69 210 THR A CA 1
ATOM 1676 C C . THR A 1 210 ? -6.313 2.182 25.136 1.00 98.69 210 THR A C 1
ATOM 1678 O O . THR A 1 210 ? -5.429 1.427 25.531 1.00 98.69 210 THR A O 1
ATOM 1681 N N . TYR A 1 211 ? -6.878 2.075 23.937 1.00 98.75 211 TYR A N 1
ATOM 1682 C CA . TYR A 1 211 ? -6.638 0.999 22.974 1.00 98.75 211 TYR A CA 1
ATOM 1683 C C . TYR A 1 211 ? -6.002 1.547 21.698 1.00 98.75 211 TYR A C 1
ATOM 1685 O O . TYR A 1 211 ? -6.244 2.694 21.315 1.00 98.75 211 TYR A O 1
ATOM 1693 N N . ARG A 1 212 ? -5.202 0.721 21.016 1.00 98.50 212 ARG A N 1
ATOM 1694 C CA . ARG A 1 212 ? -4.692 1.017 19.674 1.00 98.50 212 ARG A CA 1
ATOM 1695 C C . ARG A 1 212 ? -5.621 0.421 18.622 1.00 98.50 212 ARG A C 1
ATOM 1697 O O . ARG A 1 212 ? -5.947 -0.757 18.690 1.00 98.50 212 ARG A O 1
ATOM 1704 N N . PHE A 1 213 ? -5.977 1.217 17.621 1.00 98.81 213 PHE A N 1
ATOM 1705 C CA . PHE A 1 213 ? -6.696 0.782 16.424 1.00 98.81 213 PHE A CA 1
ATOM 1706 C C . PHE A 1 213 ? -5.786 0.951 15.206 1.00 98.81 213 PHE A C 1
ATOM 1708 O O . PHE A 1 213 ? -5.434 2.077 14.852 1.00 98.81 213 PHE A O 1
ATOM 1715 N N . ARG A 1 214 ? -5.401 -0.162 14.573 1.00 98.62 214 ARG A N 1
ATOM 1716 C CA . ARG A 1 214 ? -4.608 -0.222 13.335 1.00 98.62 214 ARG A CA 1
ATOM 1717 C C . ARG A 1 214 ? -5.547 -0.326 12.140 1.00 98.62 214 ARG A C 1
ATOM 1719 O O . ARG A 1 214 ? -6.059 -1.406 11.851 1.00 98.62 214 ARG A O 1
ATOM 1726 N N . VAL A 1 215 ? -5.785 0.786 11.457 1.00 98.81 215 VAL A N 1
ATOM 1727 C CA . VAL A 1 215 ? -6.762 0.892 10.369 1.00 98.81 215 VAL A CA 1
ATOM 1728 C C . VAL A 1 215 ? -6.050 0.880 9.023 1.00 98.81 215 VAL A C 1
ATOM 1730 O O . VAL A 1 215 ? -5.208 1.736 8.763 1.00 98.81 215 VAL A O 1
ATOM 1733 N N . SER A 1 216 ? -6.386 -0.088 8.169 1.00 98.81 216 SER A N 1
ATOM 1734 C CA . SER A 1 216 ? -5.839 -0.222 6.811 1.00 98.81 216 SER A CA 1
ATOM 1735 C C . SER A 1 216 ? -6.967 -0.226 5.786 1.00 98.81 216 SER A C 1
ATOM 1737 O O . SER A 1 216 ? -7.926 -0.985 5.945 1.00 98.81 216 SER A O 1
ATOM 1739 N N . ASN A 1 217 ? -6.847 0.590 4.733 1.00 98.75 217 ASN A N 1
ATOM 1740 C CA . ASN A 1 217 ? -7.791 0.563 3.617 1.00 98.75 217 ASN A CA 1
ATOM 1741 C C . ASN A 1 217 ? -7.370 -0.506 2.594 1.00 98.75 217 ASN A C 1
ATOM 1743 O O . ASN A 1 217 ? -6.524 -0.263 1.731 1.00 98.75 217 ASN A O 1
ATOM 1747 N N . VAL A 1 218 ? -7.979 -1.688 2.703 1.00 98.38 218 VAL A N 1
ATOM 1748 C CA . VAL A 1 218 ? -7.715 -2.875 1.866 1.00 98.38 218 VAL A CA 1
ATOM 1749 C C . VAL A 1 218 ? -8.590 -2.944 0.607 1.00 98.38 218 VAL A C 1
ATOM 1751 O O . VAL A 1 218 ? -8.603 -3.966 -0.077 1.00 98.38 218 VAL A O 1
ATOM 1754 N N . GLY A 1 219 ? -9.334 -1.873 0.315 1.00 97.56 219 GLY A N 1
ATOM 1755 C CA . GLY A 1 219 ? -10.316 -1.804 -0.763 1.00 97.56 219 GLY A CA 1
ATOM 1756 C C . GLY A 1 219 ? -9.765 -1.919 -2.191 1.00 97.56 219 GLY A C 1
ATOM 1757 O O . GLY A 1 219 ? -8.564 -2.083 -2.441 1.00 97.56 219 GLY A O 1
ATOM 1758 N N . LEU A 1 220 ? -10.692 -1.803 -3.143 1.00 97.62 220 LEU A N 1
ATOM 1759 C CA . LEU A 1 220 ? -10.446 -1.858 -4.583 1.00 97.62 220 LEU A CA 1
ATOM 1760 C C . LEU A 1 220 ? -10.563 -0.493 -5.262 1.00 97.62 220 LEU A C 1
ATOM 1762 O O . LEU A 1 220 ? -9.822 -0.250 -6.211 1.00 97.62 220 LEU A O 1
ATOM 1766 N N . THR A 1 221 ? -11.512 0.364 -4.857 1.00 96.81 221 THR A N 1
ATOM 1767 C CA . THR A 1 221 ? -11.832 1.592 -5.614 1.00 96.81 221 THR A CA 1
ATOM 1768 C C . THR A 1 221 ? -12.077 2.851 -4.779 1.00 96.81 221 THR A C 1
ATOM 1770 O O . THR A 1 221 ? -11.825 3.944 -5.290 1.00 96.81 221 THR A O 1
ATOM 1773 N N . THR A 1 222 ? -12.493 2.751 -3.510 1.00 97.06 222 THR A N 1
ATOM 1774 C CA . THR A 1 222 ? -12.850 3.934 -2.695 1.00 97.06 222 THR A CA 1
ATOM 1775 C C . THR A 1 222 ? -11.849 4.284 -1.590 1.00 97.06 222 THR A C 1
ATOM 1777 O O . THR A 1 222 ? -11.435 3.432 -0.804 1.00 97.06 222 THR A O 1
ATOM 1780 N N . SER A 1 223 ? -11.556 5.580 -1.429 1.00 98.25 223 SER A N 1
ATOM 1781 C CA . SER A 1 223 ? -11.031 6.097 -0.152 1.00 98.25 223 SER A CA 1
ATOM 1782 C C . SER A 1 223 ? -12.124 6.035 0.923 1.00 98.25 223 SER A C 1
ATOM 1784 O O . SER A 1 223 ? -13.305 6.188 0.601 1.00 98.25 223 SER A O 1
ATOM 1786 N N . ILE A 1 224 ? -11.744 5.854 2.189 1.00 98.25 224 ILE A N 1
ATOM 1787 C CA . ILE A 1 224 ? -12.679 5.783 3.324 1.00 98.25 224 ILE A CA 1
ATOM 1788 C C . ILE A 1 224 ? -12.401 6.889 4.347 1.00 98.25 224 ILE A C 1
ATOM 1790 O O . ILE A 1 224 ? -11.287 7.390 4.433 1.00 98.25 224 ILE A O 1
ATOM 1794 N N . ASN A 1 225 ? -13.403 7.241 5.145 1.00 98.56 225 ASN A N 1
ATOM 1795 C CA . ASN A 1 225 ? -13.286 8.051 6.354 1.00 98.56 225 ASN A CA 1
ATOM 1796 C C . ASN A 1 225 ? -13.642 7.186 7.567 1.00 98.56 225 ASN A C 1
ATOM 1798 O O . ASN A 1 225 ? -14.742 6.628 7.612 1.00 98.56 225 ASN A O 1
ATOM 1802 N N . PHE A 1 226 ? -12.720 7.082 8.524 1.00 98.69 226 PHE A N 1
ATOM 1803 C CA . PHE A 1 226 ? -12.862 6.310 9.758 1.00 98.69 226 PHE A CA 1
ATOM 1804 C C . PHE A 1 226 ? -13.118 7.228 10.961 1.00 98.69 226 PHE A C 1
ATOM 1806 O O . PHE A 1 226 ? -12.481 8.275 11.093 1.00 98.69 226 PHE A O 1
ATOM 1813 N N . ARG A 1 227 ? -14.043 6.840 11.845 1.00 98.38 227 ARG A N 1
ATOM 1814 C CA . ARG A 1 227 ? -14.418 7.581 13.066 1.00 98.38 227 ARG A CA 1
ATOM 1815 C C . ARG A 1 227 ? -15.107 6.677 14.083 1.00 98.38 227 ARG A C 1
ATOM 1817 O O . ARG A 1 227 ? -15.570 5.594 13.735 1.00 98.38 227 ARG A O 1
ATOM 1824 N N . ILE A 1 228 ? -15.202 7.135 15.327 1.00 98.56 228 ILE A N 1
ATOM 1825 C CA . ILE A 1 228 ? -15.902 6.439 16.411 1.00 98.56 228 ILE A CA 1
ATOM 1826 C C . ILE A 1 228 ? -16.817 7.451 17.115 1.00 98.56 228 ILE A C 1
ATOM 1828 O O . ILE A 1 228 ? -16.400 8.564 17.422 1.00 98.56 228 ILE A O 1
ATOM 1832 N N . GLN A 1 229 ? -18.078 7.090 17.341 1.00 98.06 229 GLN A N 1
ATOM 1833 C CA . GLN A 1 229 ? -19.089 7.942 17.971 1.00 98.06 229 GLN A CA 1
ATOM 1834 C C . GLN A 1 229 ? -18.641 8.397 19.368 1.00 98.06 229 GLN A C 1
ATOM 1836 O O . GLN A 1 229 ? -18.273 7.570 20.194 1.00 98.06 229 GLN A O 1
ATOM 1841 N N . GLY A 1 230 ? -18.644 9.707 19.630 1.00 96.56 230 GLY A N 1
ATOM 1842 C CA . GLY A 1 230 ? -18.199 10.311 20.899 1.00 96.56 230 GLY A CA 1
ATOM 1843 C C . GLY A 1 230 ? -16.679 10.333 21.132 1.00 96.56 230 GLY A C 1
ATOM 1844 O O . GLY A 1 230 ? -16.192 11.182 21.870 1.00 96.56 230 GLY A O 1
ATOM 1845 N N . HIS A 1 231 ? -15.912 9.464 20.470 1.00 98.31 231 HIS A N 1
ATOM 1846 C CA . HIS A 1 231 ? -14.501 9.227 20.780 1.00 98.31 231 HIS A CA 1
ATOM 1847 C C . HIS A 1 231 ? -13.552 9.982 19.836 1.00 98.31 231 HIS A C 1
ATOM 1849 O O . HIS A 1 231 ? -13.797 10.116 18.636 1.00 98.31 231 HIS A O 1
ATOM 1855 N N . LYS A 1 232 ? -12.410 10.431 20.367 1.00 98.44 232 LYS A N 1
ATOM 1856 C CA . LYS A 1 232 ? -11.351 11.100 19.592 1.00 98.44 232 LYS A CA 1
ATOM 1857 C C . LYS A 1 232 ? -10.268 10.110 19.147 1.00 98.44 232 LYS A C 1
ATOM 1859 O O . LYS A 1 232 ? -9.877 9.220 19.898 1.00 98.44 232 LYS A O 1
ATOM 1864 N N . LEU A 1 233 ? -9.743 10.307 17.939 1.00 98.69 233 LEU A N 1
ATOM 1865 C CA . LEU A 1 233 ? -8.675 9.509 17.334 1.00 98.69 233 LEU A CA 1
ATOM 1866 C C . LEU A 1 233 ? -7.327 10.237 17.457 1.00 98.69 233 LEU A C 1
ATOM 1868 O O . LEU A 1 233 ? -7.081 11.209 16.742 1.00 98.69 233 LEU A O 1
ATOM 1872 N N . LYS A 1 234 ? -6.424 9.774 18.327 1.00 98.75 234 LYS A N 1
ATOM 1873 C CA . LYS A 1 234 ? -5.060 10.323 18.444 1.00 98.75 234 LYS A CA 1
ATOM 1874 C C . LYS A 1 234 ? -4.109 9.569 17.512 1.00 98.75 234 LYS A C 1
ATOM 1876 O O . LYS A 1 234 ? -3.779 8.420 17.789 1.00 98.75 234 LYS A O 1
ATOM 1881 N N . LEU A 1 235 ? -3.676 10.184 16.411 1.00 98.62 235 LEU A N 1
ATOM 1882 C CA . LEU A 1 235 ? -2.805 9.541 15.416 1.00 98.62 235 LEU A CA 1
ATOM 1883 C C . LEU A 1 235 ? -1.395 9.307 15.993 1.00 98.62 235 LEU A C 1
ATOM 1885 O O . LEU A 1 235 ? -0.748 10.258 16.429 1.00 98.62 235 LEU A O 1
ATOM 1889 N N . ILE A 1 236 ? -0.905 8.063 15.967 1.00 97.94 236 ILE A N 1
ATOM 1890 C CA . ILE A 1 236 ? 0.414 7.682 16.525 1.00 97.94 236 ILE A CA 1
ATOM 1891 C C . ILE A 1 236 ? 1.384 7.039 15.521 1.00 97.94 236 ILE A C 1
ATOM 1893 O O . ILE A 1 236 ? 2.587 6.968 15.791 1.00 97.94 236 ILE A O 1
ATOM 1897 N N . GLU A 1 237 ? 0.892 6.531 14.390 1.00 97.56 237 GLU A N 1
ATOM 1898 C CA . GLU A 1 237 ? 1.710 5.876 13.363 1.00 97.56 237 GLU A CA 1
ATOM 1899 C C . GLU A 1 237 ? 1.022 5.935 11.992 1.00 97.56 237 GLU A C 1
ATOM 1901 O O . GLU A 1 237 ? -0.197 5.794 11.907 1.00 97.56 237 GLU A O 1
ATOM 1906 N N . VAL A 1 238 ? 1.806 6.123 10.930 1.00 97.44 238 VAL A N 1
ATOM 1907 C CA . VAL A 1 238 ? 1.386 6.026 9.522 1.00 97.44 238 VAL A CA 1
ATOM 1908 C C . VAL A 1 238 ? 2.442 5.215 8.775 1.00 97.44 238 VAL A C 1
ATOM 1910 O O . VAL A 1 238 ? 3.582 5.664 8.685 1.00 97.44 238 VAL A O 1
ATOM 1913 N N . GLU A 1 239 ? 2.079 4.032 8.270 1.00 96.00 239 GLU A N 1
ATOM 1914 C CA . GLU A 1 239 ? 2.945 3.128 7.483 1.00 96.00 239 GLU A CA 1
ATOM 1915 C C . GLU A 1 239 ? 4.367 2.937 8.080 1.00 96.00 239 GLU A C 1
ATOM 1917 O O . GLU A 1 239 ? 5.365 2.881 7.362 1.00 96.00 239 GLU A O 1
ATOM 1922 N N . GLY A 1 240 ? 4.465 2.859 9.416 1.00 94.06 240 GLY A N 1
ATOM 1923 C CA . GLY A 1 240 ? 5.717 2.720 10.179 1.00 94.06 240 GLY A CA 1
ATOM 1924 C C . GLY A 1 240 ? 6.395 4.007 10.675 1.00 94.06 240 GLY A C 1
ATOM 1925 O O . GLY A 1 240 ? 7.312 3.939 11.500 1.00 94.06 240 GLY A O 1
ATOM 1926 N N . SER A 1 241 ? 5.935 5.186 10.254 1.00 95.75 241 SER A N 1
ATOM 1927 C CA . SER A 1 241 ? 6.402 6.481 10.771 1.00 95.75 241 SER A CA 1
ATOM 1928 C C . SER A 1 241 ? 5.615 6.903 12.014 1.00 95.75 241 SER A C 1
ATOM 1930 O O . SER A 1 241 ? 4.399 7.070 11.939 1.00 95.75 241 SER A O 1
ATOM 1932 N N . HIS A 1 242 ? 6.282 7.133 13.149 1.00 96.69 242 HIS A N 1
ATOM 1933 C CA . HIS A 1 242 ? 5.640 7.636 14.368 1.00 96.69 242 HIS A CA 1
ATOM 1934 C C . HIS A 1 242 ? 5.290 9.122 14.260 1.00 96.69 242 HIS A C 1
ATOM 1936 O O . HIS A 1 242 ? 6.168 9.962 14.093 1.00 96.69 242 HIS A O 1
ATOM 1942 N N . THR A 1 243 ? 4.020 9.487 14.388 1.00 96.62 243 THR A N 1
ATOM 1943 C CA . THR A 1 243 ? 3.569 10.868 14.154 1.00 96.62 243 THR A CA 1
ATOM 1944 C C . THR A 1 243 ? 3.700 11.774 15.378 1.00 96.62 243 THR A C 1
ATOM 1946 O O . THR A 1 243 ? 3.659 11.316 16.523 1.00 96.62 243 THR A O 1
ATOM 1949 N N . LEU A 1 244 ? 3.787 13.090 15.147 1.00 96.06 244 LEU A N 1
ATOM 1950 C CA . LEU A 1 244 ? 3.337 14.064 16.146 1.00 96.06 244 LEU A CA 1
ATOM 1951 C C . LEU A 1 244 ? 1.841 13.817 16.398 1.00 96.06 244 LEU A C 1
ATOM 1953 O O . LEU A 1 244 ? 1.072 13.643 15.449 1.00 96.06 244 LEU A O 1
ATOM 1957 N N . GLN A 1 245 ? 1.443 13.727 17.669 1.00 95.88 245 GLN A N 1
ATOM 1958 C CA . GLN A 1 245 ? 0.209 13.036 18.073 1.00 95.88 245 GLN A CA 1
ATOM 1959 C C . GLN A 1 245 ? -1.052 13.903 17.985 1.00 95.88 245 GLN A C 1
ATOM 1961 O O . GLN A 1 245 ? -1.796 14.090 18.951 1.00 95.88 245 GLN A O 1
ATOM 1966 N N . ASN A 1 246 ? -1.286 14.427 16.785 1.00 97.25 246 ASN A N 1
ATOM 1967 C CA . ASN A 1 246 ? -2.465 15.202 16.438 1.00 97.25 246 ASN A CA 1
ATOM 1968 C C . ASN A 1 246 ? -3.736 14.357 16.612 1.00 97.25 246 ASN A C 1
ATOM 1970 O O . ASN A 1 246 ? -3.764 13.155 16.330 1.00 97.25 246 ASN A O 1
ATOM 1974 N N . THR A 1 247 ? -4.784 15.002 17.120 1.00 98.00 247 THR A N 1
ATOM 1975 C CA . THR A 1 247 ? -6.040 14.357 17.514 1.00 98.00 247 THR A CA 1
ATOM 1976 C C . THR A 1 247 ? -7.170 14.809 16.596 1.00 98.00 247 THR A C 1
ATOM 1978 O O . THR A 1 247 ? -7.336 16.002 16.359 1.00 98.00 247 THR A O 1
ATOM 1981 N N . TYR A 1 248 ? -7.946 13.852 16.092 1.00 97.94 248 TYR A N 1
ATOM 1982 C CA . TYR A 1 248 ? -8.970 14.042 15.066 1.00 97.94 248 TYR A CA 1
ATOM 1983 C C . TYR A 1 248 ? -10.317 13.454 15.522 1.00 97.94 248 TYR A C 1
ATOM 1985 O O . TYR A 1 248 ? -10.354 12.525 16.326 1.00 97.94 248 TYR A O 1
ATOM 1993 N N . THR A 1 249 ? -11.436 13.964 15.002 1.00 96.88 249 THR A N 1
ATOM 1994 C CA . THR A 1 249 ? -12.785 13.385 15.209 1.00 96.88 249 THR A CA 1
ATOM 1995 C C . THR A 1 249 ? -13.162 12.366 14.130 1.00 96.88 249 THR A C 1
ATOM 1997 O O . THR A 1 249 ? -13.956 11.461 14.367 1.00 96.88 249 THR A O 1
ATOM 2000 N N . SER A 1 250 ? -12.569 12.490 12.944 1.00 97.44 250 SER A N 1
ATOM 2001 C CA . SER A 1 250 ? -12.599 11.501 11.866 1.00 97.44 250 SER A CA 1
ATOM 2002 C C . SER A 1 250 ? -11.312 11.604 11.051 1.00 97.44 250 SER A C 1
ATOM 2004 O O . SER A 1 250 ? -10.642 12.636 11.113 1.00 97.44 250 SER A O 1
ATOM 2006 N N . PHE A 1 251 ? -10.958 10.558 10.309 1.00 98.38 251 PHE A N 1
ATOM 2007 C CA . PHE A 1 251 ? -9.720 10.518 9.537 1.00 98.38 251 PHE A CA 1
ATOM 2008 C C . PHE A 1 251 ? -9.919 9.834 8.179 1.00 98.38 251 PHE A C 1
ATOM 2010 O O . PHE A 1 251 ? -10.383 8.695 8.107 1.00 98.38 251 PHE A O 1
ATOM 2017 N N . ASP A 1 252 ? -9.542 10.520 7.102 1.00 98.50 252 ASP A N 1
ATOM 2018 C CA . ASP A 1 252 ? -9.535 9.988 5.739 1.00 98.50 252 ASP A CA 1
ATOM 2019 C C . ASP A 1 252 ? -8.336 9.048 5.521 1.00 98.50 252 ASP A C 1
ATOM 2021 O O . ASP A 1 252 ? -7.195 9.409 5.814 1.00 98.50 252 ASP A O 1
ATOM 2025 N N . ILE A 1 253 ? -8.593 7.849 4.992 1.00 98.62 253 ILE A N 1
ATOM 2026 C CA . ILE A 1 253 ? -7.607 6.804 4.686 1.00 98.62 253 ILE A CA 1
ATOM 2027 C C . ILE A 1 253 ? -7.801 6.369 3.228 1.00 98.62 253 ILE A C 1
ATOM 2029 O O . ILE A 1 253 ? -8.823 5.782 2.846 1.00 98.62 253 ILE A O 1
ATOM 2033 N N . HIS A 1 254 ? -6.813 6.667 2.389 1.00 98.56 254 HIS A N 1
ATOM 2034 C CA . HIS A 1 254 ? -6.853 6.337 0.964 1.00 98.56 254 HIS A CA 1
ATOM 2035 C C . HIS A 1 254 ? -6.468 4.869 0.719 1.00 98.56 254 HIS A C 1
ATOM 2037 O O . HIS A 1 254 ? -5.850 4.240 1.576 1.00 98.56 254 HIS A O 1
ATOM 2043 N N . LEU A 1 255 ? -6.852 4.311 -0.434 1.00 97.88 255 LEU A N 1
ATOM 2044 C CA . LEU A 1 255 ? -6.571 2.912 -0.795 1.00 97.88 255 LEU A CA 1
ATOM 2045 C C . LEU A 1 255 ? -5.086 2.569 -0.595 1.00 97.88 255 LEU A C 1
ATOM 2047 O O . LEU A 1 255 ? -4.232 3.341 -1.034 1.00 97.88 255 LEU A O 1
ATOM 2051 N N . GLY A 1 256 ? -4.803 1.437 0.052 1.00 97.38 256 GLY A N 1
ATOM 2052 C CA . GLY A 1 256 ? -3.456 0.941 0.357 1.00 97.38 256 GLY A CA 1
ATOM 2053 C C . GLY A 1 256 ? -2.786 1.549 1.596 1.00 97.38 256 GLY A C 1
ATOM 2054 O O . GLY A 1 256 ? -1.795 0.998 2.070 1.00 97.38 256 GLY A O 1
ATOM 2055 N N . GLN A 1 257 ? -3.322 2.641 2.157 1.00 98.62 257 GLN A N 1
ATOM 2056 C CA . GLN A 1 257 ? -2.752 3.293 3.340 1.00 98.62 257 GLN A CA 1
ATOM 2057 C C . GLN A 1 257 ? -3.132 2.583 4.647 1.00 98.62 257 GLN A C 1
ATOM 2059 O O . GLN A 1 257 ? -4.262 2.113 4.818 1.00 98.62 257 GLN A O 1
ATOM 2064 N N . SER A 1 258 ? -2.197 2.611 5.602 1.00 98.56 258 SER A N 1
ATOM 2065 C CA . SER A 1 258 ? -2.354 2.082 6.961 1.00 98.56 258 SER A CA 1
ATOM 2066 C C . SER A 1 258 ? -1.952 3.117 8.021 1.00 98.56 258 SER A C 1
ATOM 2068 O O . SER A 1 258 ? -0.874 3.710 7.954 1.00 98.56 258 SER A O 1
ATOM 2070 N N . CYS A 1 259 ? -2.808 3.316 9.025 1.00 98.31 259 CYS A N 1
ATOM 2071 C CA . CYS A 1 259 ? -2.612 4.263 10.128 1.00 98.31 259 CYS A CA 1
ATOM 2072 C C . CYS A 1 259 ? -2.928 3.602 11.479 1.00 98.31 259 CYS A C 1
ATOM 2074 O O . CYS A 1 259 ? -3.814 2.752 11.558 1.00 98.31 259 CYS A O 1
ATOM 2076 N N . SER A 1 260 ? -2.279 4.035 12.563 1.00 98.56 260 SER A N 1
ATOM 2077 C CA . SER A 1 260 ? -2.692 3.695 13.931 1.00 98.56 260 SER A CA 1
ATOM 2078 C C . SER A 1 260 ? -3.170 4.904 14.716 1.00 98.56 260 SER A C 1
ATOM 2080 O O . SER A 1 260 ? -2.517 5.952 14.732 1.00 98.56 260 SER A O 1
ATOM 2082 N N . PHE A 1 261 ? -4.239 4.695 15.476 1.00 98.75 261 PHE A N 1
ATOM 2083 C CA . PHE A 1 261 ? -4.786 5.658 16.423 1.00 98.75 261 PHE A CA 1
ATOM 2084 C C . PHE A 1 261 ? -4.781 5.079 17.837 1.00 98.75 261 PHE A C 1
ATOM 2086 O O . PHE A 1 261 ? -5.013 3.883 18.009 1.00 98.75 261 PHE A O 1
ATOM 2093 N N . LEU A 1 262 ? -4.563 5.924 18.842 1.00 98.81 262 LEU A N 1
ATOM 2094 C CA . LEU A 1 262 ? -4.978 5.648 20.213 1.00 98.81 262 LEU A CA 1
ATOM 2095 C C . LEU A 1 262 ? -6.374 6.227 20.443 1.00 98.81 262 LEU A C 1
ATOM 2097 O O . LEU A 1 262 ? -6.661 7.353 20.028 1.00 98.81 262 LEU A O 1
ATOM 2101 N N . VAL A 1 263 ? -7.215 5.442 21.110 1.00 98.75 263 VAL A N 1
ATOM 2102 C CA . VAL A 1 263 ? -8.600 5.773 21.454 1.00 98.75 263 VAL A CA 1
ATOM 2103 C C . VAL A 1 263 ? -8.810 5.418 22.922 1.00 98.75 263 VAL A C 1
ATOM 2105 O O . VAL A 1 263 ? -8.583 4.274 23.317 1.00 98.75 263 VAL A O 1
ATOM 2108 N N . THR A 1 264 ? -9.203 6.393 23.737 1.00 98.62 264 THR A N 1
ATOM 2109 C CA . THR A 1 264 ? -9.530 6.193 25.157 1.00 98.62 264 THR A CA 1
ATOM 2110 C C . THR A 1 264 ? -11.027 5.951 25.294 1.00 98.62 264 THR A C 1
ATOM 2112 O O . THR A 1 264 ? -11.805 6.688 24.699 1.00 98.62 264 THR A O 1
ATOM 2115 N N . ALA A 1 265 ? -11.429 4.939 26.061 1.00 98.25 265 ALA A N 1
ATOM 2116 C CA . ALA A 1 265 ? -12.822 4.670 26.410 1.00 98.25 265 ALA A CA 1
ATOM 2117 C C . ALA A 1 265 ? -13.294 5.650 27.508 1.00 98.25 265 ALA A C 1
ATOM 2119 O O . ALA A 1 265 ? -13.504 5.269 28.657 1.00 98.25 265 ALA A O 1
ATOM 2120 N N . ASP A 1 266 ? -13.349 6.940 27.167 1.00 97.69 266 ASP A N 1
ATOM 2121 C CA . ASP A 1 266 ? -13.594 8.069 28.078 1.00 97.69 266 ASP A CA 1
ATOM 2122 C C . ASP A 1 266 ? -15.070 8.496 28.185 1.00 97.69 266 ASP A C 1
ATOM 2124 O O . ASP A 1 266 ? -15.386 9.454 28.891 1.00 97.69 266 ASP A O 1
ATOM 2128 N N . GLN A 1 267 ? -15.976 7.796 27.500 1.00 96.75 267 GLN A N 1
ATOM 2129 C CA . GLN A 1 267 ? -17.405 8.098 27.472 1.00 96.75 267 GLN A CA 1
ATOM 2130 C C . GLN A 1 267 ? -18.190 7.298 28.534 1.00 96.75 267 GLN A C 1
ATOM 2132 O O . GLN A 1 267 ? -17.638 6.476 29.268 1.00 96.75 267 GLN A O 1
ATOM 2137 N N . ILE A 1 268 ? -19.501 7.543 28.639 1.00 94.88 268 ILE A N 1
ATOM 2138 C CA . ILE A 1 268 ? -20.373 6.817 29.577 1.00 94.88 268 ILE A CA 1
ATOM 2139 C C . ILE A 1 268 ? -20.528 5.326 29.191 1.00 94.88 268 ILE A C 1
ATOM 2141 O O . ILE A 1 268 ? -20.482 5.008 28.005 1.00 94.88 268 ILE A O 1
ATOM 2145 N N . PRO A 1 269 ? -20.765 4.406 30.151 1.00 92.62 269 PRO A N 1
ATOM 2146 C CA . PRO A 1 269 ? -21.002 2.977 29.894 1.00 92.62 269 PRO A CA 1
ATOM 2147 C C . PRO A 1 269 ? -22.204 2.643 28.986 1.00 92.62 269 PRO A C 1
ATOM 2149 O O . PRO A 1 269 ? -23.311 2.362 29.450 1.00 92.62 269 PRO A O 1
ATOM 2152 N N . GLN A 1 270 ? -21.969 2.634 27.677 1.00 95.12 270 GLN A N 1
ATOM 2153 C CA . GLN A 1 270 ? -22.881 2.166 26.632 1.00 95.12 270 GLN A CA 1
ATOM 2154 C C . GLN A 1 270 ? -22.075 1.746 25.392 1.00 95.12 270 GLN A C 1
ATOM 2156 O O . GLN A 1 270 ? -20.864 1.962 25.329 1.00 95.12 270 GLN A O 1
ATOM 2161 N N . ASP A 1 271 ? -22.736 1.178 24.389 1.00 97.31 271 ASP A N 1
ATOM 2162 C CA . ASP A 1 271 ? -22.097 0.821 23.125 1.00 97.31 271 ASP A CA 1
ATOM 2163 C C . ASP A 1 271 ? -22.096 1.997 22.133 1.00 97.31 271 ASP A C 1
ATOM 2165 O O . ASP A 1 271 ? -23.067 2.750 22.023 1.00 97.31 271 ASP A O 1
ATOM 2169 N N . TYR A 1 272 ? -21.017 2.122 21.356 1.00 98.19 272 TYR A N 1
ATOM 2170 C CA . TYR A 1 272 ? -20.791 3.221 20.409 1.00 98.19 272 TYR A CA 1
ATOM 2171 C C . TYR A 1 272 ? -20.539 2.717 18.983 1.00 98.19 272 TYR A C 1
ATOM 2173 O O . TYR A 1 272 ? -19.891 1.692 18.777 1.00 98.19 272 TYR A O 1
ATOM 2181 N N . TYR A 1 273 ? -20.986 3.459 17.968 1.00 98.56 273 TYR A N 1
ATOM 2182 C CA . TYR A 1 273 ? -20.675 3.137 16.573 1.00 98.56 273 TYR A CA 1
ATOM 2183 C C . TYR A 1 273 ? -19.201 3.419 16.229 1.00 98.56 273 TYR A C 1
ATOM 2185 O O . TYR A 1 273 ? -18.763 4.571 16.220 1.00 98.56 273 TYR A O 1
ATOM 2193 N N . VAL A 1 274 ? -18.458 2.383 15.836 1.00 98.69 274 VAL A N 1
ATOM 2194 C CA . VAL A 1 274 ? -17.260 2.492 14.986 1.00 98.69 274 VAL A CA 1
ATOM 2195 C C . VAL A 1 274 ? -17.739 2.583 13.540 1.00 98.69 274 VAL A C 1
ATOM 2197 O O . VAL A 1 274 ? -18.556 1.768 13.122 1.00 98.69 274 VAL A O 1
ATOM 2200 N N . VAL A 1 275 ? -17.266 3.556 12.760 1.00 98.50 275 VAL A N 1
ATOM 2201 C CA . VAL A 1 275 ? -17.840 3.872 11.441 1.00 98.50 275 VAL A CA 1
ATOM 2202 C C . VAL A 1 275 ? -16.764 3.990 10.369 1.00 98.50 275 VAL A C 1
ATOM 2204 O O . VAL A 1 275 ? -15.757 4.672 10.561 1.00 98.50 275 VAL A O 1
ATOM 2207 N N . ALA A 1 276 ? -17.034 3.400 9.203 1.00 98.19 276 ALA A N 1
ATOM 2208 C CA . ALA A 1 276 ? -16.331 3.687 7.958 1.00 98.19 276 ALA A CA 1
ATOM 2209 C C . ALA A 1 276 ? -17.331 4.172 6.894 1.00 98.19 276 ALA A C 1
ATOM 2211 O O . ALA A 1 276 ? -18.379 3.554 6.704 1.00 98.19 276 ALA A O 1
ATOM 2212 N N . SER A 1 277 ? -17.009 5.261 6.188 1.00 98.06 277 SER A N 1
ATOM 2213 C CA . SER A 1 277 ? -17.821 5.800 5.077 1.00 98.06 277 SER A CA 1
ATOM 2214 C C . SER A 1 277 ? -16.970 6.101 3.842 1.00 98.06 277 SER A C 1
ATOM 2216 O O . SER A 1 277 ? -15.806 6.459 3.993 1.00 98.06 277 SER A O 1
ATOM 2218 N N . THR A 1 278 ? -17.515 5.996 2.626 1.00 97.38 278 THR A N 1
ATOM 2219 C CA . THR A 1 278 ? -16.759 6.314 1.399 1.00 97.38 278 THR A CA 1
ATOM 2220 C C . THR A 1 278 ? -16.517 7.814 1.249 1.00 97.38 278 THR A C 1
ATOM 2222 O O . THR A 1 278 ? -17.365 8.638 1.595 1.00 97.38 278 THR A O 1
ATOM 2225 N N . ARG A 1 279 ? -15.363 8.169 0.681 1.00 96.62 279 ARG A N 1
ATOM 2226 C CA . ARG A 1 279 ? -14.948 9.546 0.394 1.00 96.62 279 ARG A CA 1
ATOM 2227 C C . ARG A 1 279 ? -14.750 9.758 -1.100 1.00 96.62 279 ARG A C 1
ATOM 2229 O O . ARG A 1 279 ? -14.253 8.873 -1.793 1.00 96.62 279 ARG A O 1
ATOM 2236 N N . PHE A 1 280 ? -15.086 10.961 -1.567 1.00 95.75 280 PHE A N 1
ATOM 2237 C CA . PHE A 1 280 ? -14.966 11.399 -2.967 1.00 95.75 280 PHE A CA 1
ATOM 2238 C C . PHE A 1 280 ? -15.853 10.601 -3.941 1.00 95.75 280 PHE A C 1
ATOM 2240 O O . PHE A 1 280 ? -15.508 10.407 -5.103 1.00 95.75 280 PHE A O 1
ATOM 2247 N N . THR A 1 281 ? -17.017 10.148 -3.467 1.00 93.12 281 THR A N 1
ATOM 2248 C CA . THR A 1 281 ? -17.995 9.363 -4.234 1.00 93.12 281 THR A CA 1
ATOM 2249 C C . THR A 1 281 ? -19.346 10.081 -4.310 1.00 93.12 281 THR A C 1
ATOM 2251 O O . THR A 1 281 ? -19.738 10.766 -3.367 1.00 93.12 281 THR A O 1
ATOM 2254 N N . ARG A 1 282 ? -20.089 9.914 -5.419 1.00 87.19 282 ARG A N 1
ATOM 2255 C CA . ARG A 1 282 ? -21.439 10.505 -5.582 1.00 87.19 282 ARG A CA 1
ATOM 2256 C C . ARG A 1 282 ? -22.464 9.881 -4.625 1.00 87.19 282 ARG A C 1
ATOM 2258 O O . ARG A 1 282 ? -23.237 10.595 -4.001 1.00 87.19 282 ARG A O 1
ATOM 2265 N N . ARG A 1 283 ? -22.445 8.549 -4.492 1.00 93.50 283 ARG A N 1
ATOM 2266 C CA . ARG A 1 283 ? -23.170 7.799 -3.453 1.00 93.50 283 ARG A CA 1
ATOM 2267 C C . ARG A 1 283 ? -22.229 7.586 -2.271 1.00 93.50 283 ARG A C 1
ATOM 2269 O O . ARG A 1 283 ? -21.113 7.110 -2.475 1.00 93.50 283 ARG A O 1
ATOM 2276 N N . VAL A 1 284 ? -22.664 7.907 -1.057 1.00 94.94 284 VAL A N 1
ATOM 2277 C CA . VAL A 1 284 ? -21.924 7.558 0.165 1.00 94.94 284 VAL A CA 1
ATOM 2278 C C . VAL A 1 284 ? -22.372 6.172 0.612 1.00 94.94 284 VAL A C 1
ATOM 2280 O O . VAL A 1 284 ? -23.558 5.953 0.842 1.00 94.94 284 VAL A O 1
ATOM 2283 N N . LEU A 1 285 ? -21.435 5.233 0.726 1.00 96.44 285 LEU A N 1
ATOM 2284 C CA . LEU A 1 285 ? -21.655 3.984 1.456 1.00 96.44 285 LEU A CA 1
ATOM 2285 C C . LEU A 1 285 ? -21.151 4.188 2.882 1.00 96.44 285 LEU A C 1
ATOM 2287 O O . LEU A 1 285 ? -20.118 4.827 3.077 1.00 96.44 285 LEU A O 1
ATOM 2291 N N . THR A 1 286 ? -21.845 3.616 3.860 1.00 97.06 286 THR A N 1
ATOM 2292 C CA . THR A 1 286 ? -21.413 3.584 5.260 1.00 97.06 286 THR A CA 1
ATOM 2293 C C . THR A 1 286 ? -21.579 2.169 5.791 1.00 97.06 286 THR A C 1
ATOM 2295 O O . THR A 1 286 ? -22.561 1.500 5.479 1.00 97.06 286 THR A O 1
ATOM 2298 N N . THR A 1 287 ? -20.620 1.722 6.592 1.00 97.38 287 THR A N 1
ATOM 2299 C CA . THR A 1 287 ? -20.720 0.504 7.396 1.00 97.38 287 THR A CA 1
ATOM 2300 C C . THR A 1 287 ? -20.284 0.806 8.823 1.00 97.38 287 THR A C 1
ATOM 2302 O O . THR A 1 287 ? -19.551 1.769 9.077 1.00 97.38 287 THR A O 1
ATOM 2305 N N . THR A 1 288 ? -20.743 -0.020 9.749 1.00 97.75 288 THR A N 1
ATOM 2306 C CA . THR A 1 288 ? -20.544 0.151 11.183 1.00 97.75 288 THR A CA 1
ATOM 2307 C C . THR A 1 288 ? -20.036 -1.133 11.821 1.00 97.75 288 THR A C 1
ATOM 2309 O O . THR A 1 288 ? -20.338 -2.237 11.374 1.00 97.75 288 THR A O 1
ATOM 2312 N N . ALA A 1 289 ? -19.295 -0.973 12.906 1.00 98.25 289 ALA A N 1
ATOM 2313 C CA . ALA A 1 289 ? -18.977 -2.004 13.880 1.00 98.25 289 ALA A CA 1
ATOM 2314 C C . ALA A 1 289 ? -19.288 -1.446 15.280 1.00 98.25 289 ALA A C 1
ATOM 2316 O O . ALA A 1 289 ? -19.436 -0.234 15.450 1.00 98.25 289 ALA A O 1
ATOM 2317 N N . VAL A 1 290 ? -19.405 -2.310 16.282 1.00 98.44 290 VAL A N 1
ATOM 2318 C CA . VAL A 1 290 ? -19.735 -1.903 17.653 1.00 98.44 290 VAL A CA 1
ATOM 2319 C C . VAL A 1 290 ? -18.453 -1.711 18.464 1.00 98.44 290 VAL A C 1
ATOM 2321 O O . VAL A 1 290 ? -17.598 -2.592 18.482 1.00 98.44 290 VAL A O 1
ATOM 2324 N N . LEU A 1 291 ? -18.317 -0.581 19.155 1.00 98.50 291 LEU A N 1
ATOM 2325 C CA . LEU A 1 291 ? -17.403 -0.417 20.284 1.00 98.50 291 LEU A CA 1
ATOM 2326 C C . LEU A 1 291 ? -18.206 -0.700 21.555 1.00 98.50 291 LEU A C 1
ATOM 2328 O O . LEU A 1 291 ? -18.980 0.145 22.000 1.00 98.50 291 LEU A O 1
ATOM 2332 N N . HIS A 1 292 ? -18.063 -1.907 22.090 1.00 98.25 292 HIS A N 1
ATOM 2333 C CA . HIS A 1 292 ? -18.810 -2.382 23.249 1.00 98.25 292 HIS A CA 1
ATOM 2334 C C . HIS A 1 292 ? -18.026 -2.076 24.526 1.00 98.25 292 HIS A C 1
ATOM 2336 O O . HIS A 1 292 ? -16.890 -2.530 24.674 1.00 98.25 292 HIS A O 1
ATOM 2342 N N . TYR A 1 293 ? -18.612 -1.313 25.447 1.00 98.12 293 TYR A N 1
ATOM 2343 C CA . TYR A 1 293 ? -18.019 -1.111 26.770 1.00 98.12 293 TYR A CA 1
ATOM 2344 C C . TYR A 1 293 ? -18.283 -2.360 27.623 1.00 98.12 293 TYR A C 1
ATOM 2346 O O . TYR A 1 293 ? -19.422 -2.810 27.700 1.00 98.12 293 TYR A O 1
ATOM 2354 N N . SER A 1 294 ? -17.275 -2.914 28.299 1.00 97.19 294 SER A N 1
ATOM 2355 C CA . SER A 1 294 ? -17.382 -4.198 29.022 1.00 97.19 294 SER A CA 1
ATOM 2356 C C . SER A 1 294 ? -18.375 -4.201 30.197 1.00 97.19 294 SER A C 1
ATOM 2358 O O . SER A 1 294 ? -18.784 -5.263 30.661 1.00 97.19 294 SER A O 1
ATOM 2360 N N . ASN A 1 295 ? -18.811 -3.023 30.654 1.00 96.06 295 ASN A N 1
ATOM 2361 C CA . ASN A 1 295 ? -19.881 -2.825 31.638 1.00 96.06 295 ASN A CA 1
ATOM 2362 C C . ASN A 1 295 ? -21.175 -2.223 31.040 1.00 96.06 295 ASN A C 1
ATOM 2364 O O . ASN A 1 295 ? -22.057 -1.786 31.785 1.00 96.06 295 ASN A O 1
ATOM 2368 N N . SER A 1 296 ? -21.293 -2.178 29.711 1.00 94.81 296 SER A N 1
ATOM 2369 C CA . SER A 1 296 ? -22.471 -1.693 28.991 1.00 94.81 296 SER A CA 1
ATOM 2370 C C . SER A 1 296 ? -23.685 -2.590 29.218 1.00 94.81 296 SER A C 1
ATOM 2372 O O . SER A 1 296 ? -23.602 -3.817 29.202 1.00 94.81 296 SER A O 1
ATOM 2374 N N . LYS A 1 297 ? -24.850 -1.953 29.361 1.00 93.56 297 LYS A N 1
ATOM 2375 C CA . LYS A 1 297 ? -26.175 -2.595 29.289 1.00 93.56 297 LYS A CA 1
ATOM 2376 C C . LYS A 1 297 ? -27.052 -1.967 28.197 1.00 93.56 297 LYS A C 1
ATOM 2378 O O . LYS A 1 297 ? -28.271 -2.111 28.223 1.00 93.56 297 LYS A O 1
ATOM 2383 N N . ARG A 1 298 ? -26.451 -1.202 27.277 1.00 93.62 298 ARG A N 1
ATOM 2384 C CA . ARG A 1 298 ? -27.146 -0.424 26.243 1.00 93.62 298 ARG A CA 1
ATOM 2385 C C . ARG A 1 298 ? -26.420 -0.571 24.912 1.00 93.62 298 ARG A C 1
ATOM 2387 O O . ARG A 1 298 ? -25.310 -0.070 24.764 1.00 93.62 298 ARG A O 1
ATOM 2394 N N . GLY A 1 299 ? -27.075 -1.225 23.955 1.00 92.56 299 GLY A N 1
ATOM 2395 C CA . GLY A 1 299 ? -26.594 -1.314 22.578 1.00 92.56 299 GLY A CA 1
ATOM 2396 C C . GLY A 1 299 ? -26.501 0.054 21.889 1.00 92.56 299 GLY A C 1
ATOM 2397 O O . GLY A 1 299 ? -27.002 1.064 22.393 1.00 92.56 299 GLY A O 1
ATOM 2398 N N . VAL A 1 300 ? -25.859 0.069 20.718 1.00 93.69 300 VAL A N 1
ATOM 2399 C CA . VAL A 1 300 ? -25.592 1.289 19.939 1.00 93.69 300 VAL A CA 1
ATOM 2400 C C . VAL A 1 300 ? -26.866 2.099 19.685 1.00 93.69 300 VAL A C 1
ATOM 2402 O O . VAL A 1 300 ? -27.890 1.564 19.261 1.00 93.69 300 VAL A O 1
ATOM 2405 N N . SER A 1 301 ? -26.808 3.405 19.948 1.00 91.81 301 SER A N 1
ATOM 2406 C CA . SER A 1 301 ? -27.982 4.284 19.924 1.00 91.81 301 SER A CA 1
ATOM 2407 C C . SER A 1 301 ? -27.672 5.678 19.368 1.00 91.81 301 SER A C 1
ATOM 2409 O O . SER A 1 301 ? -26.513 6.075 19.222 1.00 91.81 301 SER A O 1
ATOM 2411 N N . GLY A 1 302 ? -28.729 6.416 19.016 1.00 90.75 302 GLY A N 1
ATOM 2412 C CA . GLY A 1 302 ? -28.629 7.705 18.330 1.00 90.75 302 GLY A CA 1
ATOM 2413 C C . GLY A 1 302 ? -28.209 7.590 16.854 1.00 90.75 302 GLY A C 1
ATOM 2414 O O . GLY A 1 302 ? -28.062 6.485 16.323 1.00 90.75 302 GLY A O 1
ATOM 2415 N N . PRO A 1 303 ? -28.035 8.728 16.159 1.00 93.62 303 PRO A N 1
ATOM 2416 C CA . PRO A 1 303 ? -27.609 8.744 14.765 1.00 93.62 303 PRO A CA 1
ATOM 2417 C C . PRO A 1 303 ? -26.138 8.331 14.622 1.00 93.62 303 PRO A C 1
ATOM 2419 O O . PRO A 1 303 ? -25.276 8.739 15.404 1.00 93.62 303 PRO A O 1
ATOM 2422 N N . VAL A 1 304 ? -25.834 7.577 13.564 1.00 94.88 304 VAL A N 1
ATOM 2423 C CA . VAL A 1 304 ? -24.449 7.286 13.168 1.00 94.88 304 VAL A CA 1
ATOM 2424 C C . VAL A 1 304 ? -23.748 8.609 12.813 1.00 94.88 304 VAL A C 1
ATOM 2426 O O . VAL A 1 304 ? -24.278 9.356 11.987 1.00 94.88 304 VAL A O 1
ATOM 2429 N N . PRO A 1 305 ? -22.568 8.924 13.390 1.00 93.75 305 PRO A N 1
ATOM 2430 C CA . PRO A 1 305 ? -21.873 10.186 13.143 1.00 93.75 305 PRO A CA 1
ATOM 2431 C C . PRO A 1 305 ? -21.690 10.507 11.656 1.00 93.75 305 PRO A C 1
ATOM 2433 O O . PRO A 1 305 ? -21.239 9.657 10.883 1.00 93.75 305 PRO A O 1
ATOM 2436 N N . GLY A 1 306 ? -21.958 11.753 11.262 1.00 90.25 306 GLY A N 1
ATOM 2437 C CA . GLY A 1 306 ? -21.666 12.247 9.913 1.00 90.25 306 GLY A CA 1
ATOM 2438 C C . GLY A 1 306 ? -20.162 12.303 9.606 1.00 90.25 306 GLY A C 1
ATOM 2439 O O . GLY A 1 306 ? -19.323 12.213 10.502 1.00 90.25 306 GLY A O 1
ATOM 2440 N N . ALA A 1 307 ? -19.823 12.459 8.327 1.00 86.56 307 ALA A N 1
ATOM 2441 C CA . ALA A 1 307 ? -18.459 12.685 7.847 1.00 86.56 307 ALA A CA 1
ATOM 2442 C C . ALA A 1 307 ? -18.465 13.575 6.593 1.00 86.56 307 ALA A C 1
ATOM 2444 O O . ALA A 1 307 ? -19.488 13.639 5.904 1.00 86.56 307 ALA A O 1
ATOM 2445 N N . PRO A 1 308 ? -17.334 14.224 6.252 1.00 87.94 308 PRO A N 1
ATOM 2446 C CA . PRO A 1 308 ? -17.144 14.825 4.936 1.00 87.94 308 PRO A CA 1
ATOM 2447 C C . PRO A 1 308 ? -17.393 13.791 3.829 1.00 87.94 308 PRO A C 1
ATOM 2449 O O . PRO A 1 308 ? -17.016 12.630 3.961 1.00 87.94 308 PRO A O 1
ATOM 2452 N N . THR A 1 309 ? -18.008 14.202 2.725 1.00 91.00 309 THR A N 1
ATOM 2453 C CA . THR A 1 309 ? -18.423 13.308 1.634 1.00 91.00 309 THR A CA 1
ATOM 2454 C C . THR A 1 309 ? -17.519 13.507 0.421 1.00 91.00 309 THR A C 1
ATOM 2456 O O . THR A 1 309 ? -16.642 12.684 0.150 1.00 91.00 309 THR A O 1
ATOM 2459 N N . ILE A 1 310 ? -17.634 14.661 -0.237 1.00 92.19 310 ILE A N 1
ATOM 2460 C CA . ILE A 1 310 ? -16.884 15.046 -1.445 1.00 92.19 310 ILE A CA 1
ATOM 2461 C C . ILE A 1 310 ? -15.844 16.150 -1.202 1.00 92.19 310 ILE A C 1
ATOM 2463 O O . ILE A 1 310 ? -15.028 16.426 -2.075 1.00 92.19 310 ILE A O 1
ATOM 2467 N N . GLN A 1 311 ? -15.837 16.784 -0.025 1.00 93.75 311 GLN A N 1
ATOM 2468 C CA . GLN A 1 311 ? -14.988 17.944 0.262 1.00 93.75 311 GLN A CA 1
ATOM 2469 C C . GLN A 1 311 ? -13.498 17.556 0.255 1.00 93.75 311 GLN A C 1
ATOM 2471 O O . GLN A 1 311 ? -13.067 16.716 1.049 1.00 93.75 311 GLN A O 1
ATOM 2476 N N . ILE A 1 312 ? -12.713 18.187 -0.626 1.00 94.56 312 ILE A N 1
ATOM 2477 C CA . ILE A 1 312 ? -11.274 17.919 -0.812 1.00 94.56 312 ILE A CA 1
ATOM 2478 C C . ILE A 1 312 ? -10.415 18.687 0.200 1.00 94.56 312 ILE A C 1
ATOM 2480 O O . ILE A 1 312 ? -9.522 18.099 0.806 1.00 94.56 312 ILE A O 1
ATOM 2484 N N . ALA A 1 313 ? -10.698 19.973 0.434 1.00 94.56 313 ALA A N 1
ATOM 2485 C CA . ALA A 1 313 ? -9.860 20.830 1.278 1.00 94.56 313 ALA A CA 1
ATOM 2486 C C . ALA A 1 313 ? -9.612 20.282 2.707 1.00 94.56 313 ALA A C 1
ATOM 2488 O O . ALA A 1 313 ? -8.453 20.297 3.124 1.00 94.56 313 ALA A O 1
ATOM 2489 N N . PRO A 1 314 ? -10.600 19.710 3.434 1.00 95.00 314 PRO A N 1
ATOM 2490 C CA . PRO A 1 314 ? -10.347 19.076 4.734 1.00 95.00 314 PRO A CA 1
ATOM 2491 C C . PRO A 1 314 ? -9.346 17.914 4.661 1.00 95.00 314 PRO A C 1
ATOM 2493 O O . PRO A 1 314 ? -8.480 17.799 5.523 1.00 95.00 314 PRO A O 1
ATOM 2496 N N . SER A 1 315 ? -9.402 17.107 3.596 1.00 96.75 315 SER A N 1
ATOM 2497 C CA . SER A 1 315 ? -8.483 15.982 3.364 1.00 96.75 315 SER A CA 1
ATOM 2498 C C . SER A 1 315 ? -7.064 16.464 3.046 1.00 96.75 315 SER A C 1
ATOM 2500 O O . SER A 1 315 ? -6.087 15.906 3.540 1.00 96.75 315 SER A O 1
ATOM 2502 N N . VAL A 1 316 ? -6.927 17.540 2.260 1.00 96.06 316 VAL A N 1
ATOM 2503 C CA . VAL A 1 316 ? -5.628 18.184 1.984 1.00 96.06 316 VAL A CA 1
ATOM 2504 C C . VAL A 1 316 ? -5.027 18.768 3.266 1.00 96.06 316 VAL A C 1
ATOM 2506 O O . VAL A 1 316 ? -3.829 18.616 3.503 1.00 96.06 316 VAL A O 1
ATOM 2509 N N . MET A 1 317 ? -5.842 19.397 4.120 1.00 95.69 317 MET A N 1
ATOM 2510 C CA . MET A 1 317 ? -5.391 19.901 5.422 1.00 95.69 317 MET A CA 1
ATOM 2511 C C . MET A 1 317 ? -4.965 18.759 6.354 1.00 95.69 317 MET A C 1
ATOM 2513 O O . MET A 1 317 ? -3.864 18.824 6.894 1.00 95.69 317 MET A O 1
ATOM 2517 N N . GLN A 1 318 ? -5.758 17.685 6.457 1.00 97.12 318 GLN A N 1
ATOM 2518 C CA . GLN A 1 318 ? -5.402 16.477 7.212 1.00 97.12 318 GLN A CA 1
ATOM 2519 C C . GLN A 1 318 ? -4.082 15.867 6.715 1.00 97.12 318 GLN A C 1
ATOM 2521 O O . GLN A 1 318 ? -3.218 15.517 7.511 1.00 97.12 318 GLN A O 1
ATOM 2526 N N . ALA A 1 319 ? -3.886 15.768 5.397 1.00 96.75 319 ALA A N 1
ATOM 2527 C CA . ALA A 1 319 ? -2.655 15.235 4.819 1.00 96.75 319 ALA A CA 1
ATOM 2528 C C . ALA A 1 319 ? -1.427 16.108 5.144 1.00 96.75 319 ALA A C 1
ATOM 2530 O O . ALA A 1 319 ? -0.361 15.577 5.447 1.00 96.75 319 ALA A O 1
ATOM 2531 N N . ARG A 1 320 ? -1.583 17.441 5.142 1.00 95.69 320 ARG A N 1
ATOM 2532 C CA . ARG A 1 320 ? -0.530 18.407 5.513 1.00 95.69 320 ARG A CA 1
ATOM 2533 C C . ARG A 1 320 ? -0.268 18.484 7.029 1.00 95.69 320 ARG A C 1
ATOM 2535 O O . ARG A 1 320 ? 0.828 18.893 7.422 1.00 95.69 320 ARG A O 1
ATOM 2542 N N . SER A 1 321 ? -1.228 18.088 7.874 1.00 97.00 321 SER A N 1
ATOM 2543 C CA . SER A 1 321 ? -1.093 18.045 9.342 1.00 97.00 321 SER A CA 1
ATOM 2544 C C . SER A 1 321 ? -0.491 16.742 9.884 1.00 97.00 321 SER A C 1
ATOM 2546 O O . SER A 1 321 ? -0.265 16.634 11.091 1.00 97.00 321 SER A O 1
ATOM 2548 N N . ILE A 1 322 ? -0.194 15.755 9.033 1.00 97.62 322 ILE A N 1
ATOM 2549 C CA . ILE A 1 322 ? 0.599 14.579 9.414 1.00 97.62 322 ILE A CA 1
ATOM 2550 C C . ILE A 1 322 ? 2.079 14.979 9.408 1.00 97.62 322 ILE A C 1
ATOM 2552 O O . ILE A 1 322 ? 2.654 15.252 8.356 1.00 97.62 322 ILE A O 1
ATOM 2556 N N . ARG A 1 323 ? 2.700 15.010 10.591 1.00 96.62 323 ARG A N 1
ATOM 2557 C CA . ARG A 1 323 ? 4.120 15.347 10.790 1.00 96.62 323 ARG A CA 1
ATOM 2558 C C . ARG A 1 323 ? 4.839 14.214 11.508 1.00 96.62 323 ARG A C 1
ATOM 2560 O O . ARG A 1 323 ? 4.242 13.535 12.346 1.00 96.62 323 ARG A O 1
ATOM 2567 N N . TRP A 1 324 ? 6.111 14.016 11.194 1.00 95.50 324 TRP A N 1
ATOM 2568 C CA . TRP A 1 324 ? 6.951 12.969 11.762 1.00 95.50 324 TRP A CA 1
ATOM 2569 C C . TRP A 1 324 ? 7.482 13.390 13.136 1.00 95.50 324 TRP A C 1
ATOM 2571 O O . TRP A 1 324 ? 8.018 14.486 13.298 1.00 95.50 324 TRP A O 1
ATOM 2581 N N . ASN A 1 325 ? 7.370 12.519 14.139 1.00 95.56 325 ASN A N 1
ATOM 2582 C CA . ASN A 1 325 ? 8.026 12.722 15.423 1.00 95.56 325 ASN A CA 1
ATOM 2583 C C . ASN A 1 325 ? 9.525 12.416 15.289 1.00 95.56 325 ASN A C 1
ATOM 2585 O O . ASN A 1 325 ? 9.974 11.298 15.539 1.00 95.56 325 ASN A O 1
ATOM 2589 N N . LEU A 1 326 ? 10.297 13.426 14.880 1.00 92.75 326 LEU A N 1
ATO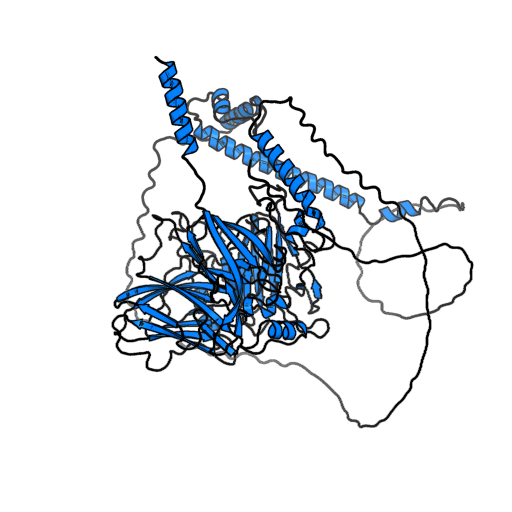M 2590 C CA . LEU A 1 326 ? 11.725 13.301 14.576 1.00 92.75 326 LEU A CA 1
ATOM 2591 C C . LEU A 1 326 ? 12.572 12.740 15.733 1.00 92.75 326 LEU A C 1
ATOM 2593 O O . LEU A 1 326 ? 13.628 12.170 15.464 1.00 92.75 326 LEU A O 1
ATOM 2597 N N . THR A 1 327 ? 12.138 12.889 16.991 1.00 92.19 327 THR A N 1
ATOM 2598 C CA . THR A 1 327 ? 12.864 12.407 18.180 1.00 92.19 327 THR A CA 1
ATOM 2599 C C . THR A 1 327 ? 12.458 11.001 18.629 1.00 92.19 327 THR A C 1
ATOM 2601 O O . THR A 1 327 ? 13.174 10.406 19.434 1.00 92.19 327 THR A O 1
ATOM 2604 N N . ALA A 1 328 ? 11.360 10.438 18.113 1.00 91.00 328 ALA A N 1
ATOM 2605 C CA . ALA A 1 328 ? 10.934 9.081 18.448 1.00 91.00 328 ALA A CA 1
ATOM 2606 C C . ALA A 1 328 ? 11.932 8.037 17.928 1.00 91.00 328 ALA A C 1
ATOM 2608 O O . ALA A 1 328 ? 12.351 8.101 16.770 1.00 91.00 328 ALA A O 1
ATOM 2609 N N . SER A 1 329 ? 12.279 7.044 18.753 1.00 88.00 329 SER A N 1
ATOM 2610 C CA . SER A 1 329 ? 13.046 5.877 18.306 1.00 88.00 329 SER A CA 1
ATOM 2611 C C . SER A 1 329 ? 12.305 5.126 17.197 1.00 88.00 329 SER A C 1
ATOM 2613 O O . SER A 1 329 ? 11.078 5.027 17.202 1.00 88.00 329 SER A O 1
ATOM 2615 N N . GLY A 1 330 ? 13.058 4.601 16.233 1.00 85.31 330 GLY A N 1
ATOM 2616 C CA . GLY A 1 330 ? 12.520 3.758 15.167 1.00 85.31 330 GLY A CA 1
ATOM 2617 C C . GLY A 1 330 ? 12.583 2.259 15.503 1.00 85.31 330 GLY A C 1
ATOM 2618 O O . GLY A 1 330 ? 12.490 1.866 16.664 1.00 85.31 330 GLY A O 1
ATOM 2619 N N . PRO A 1 331 ? 12.853 1.395 14.506 1.00 82.25 331 PRO A N 1
ATOM 2620 C CA . PRO A 1 331 ? 13.179 -0.026 14.716 1.00 82.25 331 PRO A CA 1
ATOM 2621 C C . PRO A 1 331 ? 14.478 -0.265 15.518 1.00 82.25 331 PRO A C 1
ATOM 2623 O O . PRO A 1 331 ? 14.856 -1.404 15.794 1.00 82.25 331 PRO A O 1
ATOM 2626 N N . ARG A 1 332 ? 15.200 0.810 15.851 1.00 82.69 332 ARG A N 1
ATOM 2627 C CA . ARG A 1 332 ? 16.413 0.878 16.676 1.00 82.69 332 ARG A CA 1
ATOM 2628 C C . ARG A 1 332 ? 16.276 2.097 17.606 1.00 82.69 332 ARG A C 1
ATOM 2630 O O . ARG A 1 332 ? 15.512 2.997 17.264 1.00 82.69 332 ARG A O 1
ATOM 2637 N N . PRO A 1 333 ? 17.028 2.190 18.721 1.00 80.38 333 PRO A N 1
ATOM 2638 C CA . PRO A 1 333 ? 16.963 3.347 19.625 1.00 80.38 333 PRO A CA 1
ATOM 2639 C C . PRO A 1 333 ? 17.208 4.709 18.951 1.00 80.38 333 PRO A C 1
ATOM 2641 O O . PRO A 1 333 ? 16.702 5.722 19.430 1.00 80.38 333 PRO A O 1
ATOM 2644 N N . ASN A 1 334 ? 17.944 4.735 17.833 1.00 82.12 334 ASN A N 1
ATOM 2645 C CA . ASN A 1 334 ? 18.170 5.928 17.016 1.00 82.12 334 ASN A CA 1
ATOM 2646 C C . ASN A 1 334 ? 16.843 6.622 16.630 1.00 82.12 334 ASN A C 1
ATOM 2648 O O . ASN A 1 334 ? 15.908 5.933 16.204 1.00 82.12 334 ASN A O 1
ATOM 2652 N N . PRO A 1 335 ? 16.766 7.965 16.692 1.00 84.12 335 PRO A N 1
ATOM 2653 C CA . PRO A 1 335 ? 15.571 8.693 16.282 1.00 84.12 335 PRO A CA 1
ATOM 2654 C C . PRO A 1 335 ? 15.239 8.510 14.797 1.00 84.12 335 PRO A C 1
ATOM 2656 O O . PRO A 1 335 ? 16.137 8.538 13.949 1.00 84.12 335 PRO A O 1
ATOM 2659 N N . GLN A 1 336 ? 13.952 8.387 14.464 1.00 81.38 336 GLN A N 1
ATOM 2660 C CA . GLN A 1 336 ? 13.487 8.265 13.078 1.00 81.38 336 GLN A CA 1
ATOM 2661 C C . GLN A 1 336 ? 13.884 9.487 12.224 1.00 81.38 336 GLN A C 1
ATOM 2663 O O . GLN A 1 336 ? 14.252 9.333 11.063 1.00 81.38 336 GLN A O 1
ATOM 2668 N N . GLY A 1 337 ? 13.933 10.684 12.821 1.00 81.88 337 GLY A N 1
ATOM 2669 C CA . GLY A 1 337 ? 14.347 11.932 12.168 1.00 81.88 337 GLY A CA 1
ATOM 2670 C C . GLY A 1 337 ? 15.849 12.096 11.895 1.00 81.88 337 GLY A C 1
ATOM 2671 O O . GLY A 1 337 ? 16.278 13.190 11.531 1.00 81.88 337 GLY A O 1
ATOM 2672 N N . SER A 1 338 ? 16.659 11.047 12.083 1.00 83.56 338 SER A N 1
ATOM 2673 C CA . SER A 1 338 ? 18.110 11.061 11.823 1.00 83.56 338 SER A CA 1
ATOM 2674 C C . SER A 1 338 ? 18.484 11.050 10.332 1.00 83.56 338 SER A C 1
ATOM 2676 O O . SER A 1 338 ? 19.629 11.342 9.991 1.00 83.56 338 SER A O 1
ATOM 2678 N N . TYR A 1 339 ? 17.535 10.763 9.435 1.00 86.94 339 TYR A N 1
ATOM 2679 C CA . TYR A 1 339 ? 17.719 10.897 7.988 1.00 86.94 339 TYR A CA 1
ATOM 2680 C C . TYR A 1 339 ? 17.169 12.243 7.491 1.00 86.94 339 TYR A C 1
ATOM 2682 O O . TYR A 1 339 ? 15.962 12.422 7.316 1.00 86.94 339 TYR A O 1
ATOM 2690 N N . HIS A 1 340 ? 18.061 13.207 7.255 1.00 91.38 340 HIS A N 1
ATOM 2691 C CA . HIS A 1 340 ? 17.713 14.566 6.823 1.00 91.38 340 HIS A CA 1
ATOM 2692 C C . HIS A 1 340 ? 17.414 14.648 5.315 1.00 91.38 340 HIS A C 1
ATOM 2694 O O . HIS A 1 340 ? 18.125 15.302 4.553 1.00 91.38 340 HIS A O 1
ATOM 2700 N N . TYR A 1 341 ? 16.334 13.985 4.896 1.00 93.62 341 TYR A N 1
ATOM 2701 C CA . TYR A 1 341 ? 15.892 13.836 3.504 1.00 93.62 341 TYR A CA 1
ATOM 2702 C C . TYR A 1 341 ? 15.817 15.158 2.710 1.00 93.62 341 TYR A C 1
ATOM 2704 O O . TYR A 1 341 ? 16.044 15.174 1.502 1.00 93.62 341 TYR A O 1
ATOM 2712 N N . GLY A 1 342 ? 15.504 16.277 3.369 1.00 93.81 342 GLY A N 1
ATOM 2713 C CA . GLY A 1 342 ? 15.389 17.589 2.732 1.00 93.81 342 GLY A CA 1
ATOM 2714 C C . GLY A 1 342 ? 16.705 18.333 2.495 1.00 93.81 342 GLY A C 1
ATOM 2715 O O . GLY A 1 342 ? 16.694 19.341 1.797 1.00 93.81 342 GLY A O 1
ATOM 2716 N N . LEU A 1 343 ? 17.826 17.848 3.044 1.00 95.75 343 LEU A N 1
ATOM 2717 C CA . LEU A 1 343 ? 19.169 18.401 2.803 1.00 95.75 343 LEU A CA 1
ATOM 2718 C C . LEU A 1 343 ? 19.884 17.735 1.615 1.00 95.75 343 LEU A C 1
ATOM 2720 O O . LEU A 1 343 ? 21.003 18.114 1.279 1.00 95.75 343 LEU A O 1
ATOM 2724 N N . ILE A 1 344 ? 19.261 16.729 0.996 1.00 95.56 344 ILE A N 1
ATOM 2725 C CA . ILE A 1 344 ? 19.816 15.980 -0.133 1.00 95.56 344 ILE A CA 1
ATOM 2726 C C . ILE A 1 344 ? 19.173 16.510 -1.418 1.00 95.56 344 ILE A C 1
ATOM 2728 O O . ILE A 1 344 ? 17.960 16.408 -1.600 1.00 95.56 344 ILE A O 1
ATOM 2732 N N . THR A 1 345 ? 19.979 17.069 -2.319 1.00 95.25 345 THR A N 1
ATOM 2733 C CA . THR A 1 345 ? 19.520 17.517 -3.642 1.00 95.25 345 THR A CA 1
ATOM 2734 C C . THR A 1 345 ? 19.114 16.308 -4.497 1.00 95.25 345 THR A C 1
ATOM 2736 O O . THR A 1 345 ? 19.937 15.407 -4.678 1.00 95.25 345 THR A O 1
ATOM 2739 N N . PRO A 1 346 ? 17.892 16.259 -5.063 1.00 96.69 346 PRO A N 1
ATOM 2740 C CA . PRO A 1 346 ? 17.529 15.233 -6.037 1.00 96.69 346 PRO A CA 1
ATOM 2741 C C . PRO A 1 346 ? 18.400 15.306 -7.298 1.00 96.69 346 PRO A C 1
ATOM 2743 O O . PRO A 1 346 ? 18.612 16.387 -7.845 1.00 96.69 346 PRO A O 1
ATOM 2746 N N . SER A 1 347 ? 18.870 14.158 -7.790 1.00 96.56 347 SER A N 1
ATOM 2747 C CA . SER A 1 347 ? 19.659 14.057 -9.025 1.00 96.56 347 SER A CA 1
ATOM 2748 C C . SER A 1 347 ? 18.821 14.285 -10.284 1.00 96.56 347 SER A C 1
ATOM 2750 O O . SER A 1 347 ? 19.348 14.722 -11.305 1.00 96.56 347 SER A O 1
ATOM 2752 N N . ARG A 1 348 ? 17.516 13.985 -10.222 1.00 96.44 348 ARG A N 1
ATOM 2753 C CA . ARG A 1 348 ? 16.536 14.234 -11.286 1.00 96.44 348 ARG A CA 1
ATOM 2754 C C . ARG A 1 348 ? 15.104 14.289 -10.753 1.00 96.44 348 ARG A C 1
ATOM 2756 O O . ARG A 1 348 ? 14.788 13.699 -9.718 1.00 96.44 348 ARG A O 1
ATOM 2763 N N . THR A 1 349 ? 14.244 14.951 -11.524 1.00 97.94 349 THR A N 1
ATOM 2764 C CA . THR A 1 349 ? 12.783 14.912 -11.384 1.00 97.94 349 THR A CA 1
ATOM 2765 C C . THR A 1 349 ? 12.193 13.925 -12.386 1.00 97.94 349 THR A C 1
ATOM 2767 O O . THR A 1 349 ? 12.607 13.885 -13.544 1.00 97.94 349 THR A O 1
ATOM 2770 N N . ILE A 1 350 ? 11.197 13.160 -11.953 1.00 98.19 350 ILE A N 1
ATOM 2771 C CA . ILE A 1 350 ? 10.368 12.286 -12.785 1.00 98.19 350 ILE A CA 1
ATOM 2772 C C . ILE A 1 350 ? 8.918 12.729 -12.572 1.00 98.19 350 ILE A C 1
ATOM 2774 O O . ILE A 1 350 ? 8.438 12.688 -11.443 1.00 98.19 350 ILE A O 1
ATOM 2778 N N . MET A 1 351 ? 8.203 13.142 -13.620 1.00 98.19 351 MET A N 1
ATOM 2779 C CA . MET A 1 351 ? 6.769 13.435 -13.521 1.00 98.19 351 MET A CA 1
ATOM 2780 C C . MET A 1 351 ? 5.963 12.277 -14.104 1.00 98.19 351 MET A C 1
ATOM 2782 O O . MET A 1 351 ? 6.123 11.930 -15.272 1.00 98.19 351 MET A O 1
ATOM 2786 N N . LEU A 1 352 ? 5.105 11.678 -13.282 1.00 98.06 352 LEU A N 1
ATOM 2787 C CA . LEU A 1 352 ? 4.246 10.545 -13.609 1.00 98.06 352 LEU A CA 1
ATOM 2788 C C . LEU A 1 352 ? 2.796 11.024 -13.646 1.00 98.06 352 LEU A C 1
ATOM 2790 O O . LEU A 1 352 ? 2.197 11.307 -12.608 1.00 98.06 352 LEU A O 1
ATOM 2794 N N . SER A 1 353 ? 2.223 11.125 -14.838 1.00 96.56 353 SER A N 1
ATOM 2795 C CA . SER A 1 353 ? 0.833 11.524 -15.017 1.00 96.56 353 SER A CA 1
ATOM 2796 C C . SER A 1 353 ? -0.053 10.323 -15.330 1.00 96.56 353 SER A C 1
ATOM 2798 O O . SER A 1 353 ? 0.278 9.506 -16.193 1.00 96.56 353 SER A O 1
ATOM 2800 N N . ASN A 1 354 ? -1.171 10.209 -14.610 1.00 96.62 354 ASN A N 1
ATOM 2801 C CA . ASN A 1 354 ? -2.216 9.226 -14.887 1.00 96.62 354 ASN A CA 1
ATOM 2802 C C . ASN A 1 354 ? -3.184 9.728 -15.963 1.00 96.62 354 ASN A C 1
ATOM 2804 O O . ASN A 1 354 ? -3.526 10.910 -16.010 1.00 96.62 354 ASN A O 1
ATOM 2808 N N . SER A 1 355 ? -3.670 8.801 -16.782 1.00 95.31 355 SER A N 1
ATOM 2809 C CA . SER A 1 355 ? -4.778 9.041 -17.705 1.00 95.31 355 SER A CA 1
ATOM 2810 C C . SER A 1 355 ? -5.643 7.791 -17.885 1.00 95.31 355 SER A C 1
ATOM 2812 O O . SER A 1 355 ? -5.212 6.669 -17.598 1.00 95.31 355 SER A O 1
ATOM 2814 N N . ALA A 1 356 ? -6.865 7.996 -18.384 1.00 95.38 356 ALA A N 1
ATOM 2815 C CA . ALA A 1 356 ? -7.866 6.964 -18.655 1.00 95.38 356 ALA A CA 1
ATOM 2816 C C . ALA A 1 356 ? -8.194 6.847 -20.167 1.00 95.38 356 ALA A C 1
ATOM 2818 O O . ALA A 1 356 ? -9.332 7.103 -20.570 1.00 95.38 356 ALA A O 1
ATOM 2819 N N . PRO A 1 357 ? -7.214 6.524 -21.035 1.00 94.50 357 PRO A N 1
ATOM 2820 C CA . PRO A 1 357 ? -7.410 6.468 -22.481 1.00 94.50 357 PRO A CA 1
ATOM 2821 C C . PRO A 1 357 ? -8.309 5.303 -22.915 1.00 94.50 357 PRO A C 1
ATOM 2823 O O . PRO A 1 357 ? -8.367 4.259 -22.265 1.00 94.50 357 PRO A O 1
ATOM 2826 N N . TYR A 1 358 ? -8.927 5.443 -24.087 1.00 94.44 358 TYR A N 1
ATOM 2827 C CA . TYR A 1 358 ? -9.494 4.316 -24.825 1.00 94.44 358 TYR A CA 1
ATOM 2828 C C . TYR A 1 358 ? -8.451 3.809 -25.820 1.00 94.44 358 TYR A C 1
ATOM 2830 O O . TYR A 1 358 ? -7.930 4.585 -26.617 1.00 94.44 358 TYR A O 1
ATOM 2838 N N . ILE A 1 359 ? -8.144 2.512 -25.778 1.00 94.56 359 ILE A N 1
ATOM 2839 C CA . ILE A 1 359 ? -7.204 1.865 -26.703 1.00 94.56 359 ILE A CA 1
ATOM 2840 C C . ILE A 1 359 ? -7.931 0.679 -27.337 1.00 94.56 359 ILE A C 1
ATOM 2842 O O . ILE A 1 359 ? -8.474 -0.173 -26.630 1.00 94.56 359 ILE A O 1
ATOM 2846 N N . ASN A 1 360 ? -7.975 0.640 -28.671 1.00 93.69 360 ASN A N 1
ATOM 2847 C CA . ASN A 1 360 ? -8.712 -0.352 -29.467 1.00 93.69 360 ASN A CA 1
ATOM 2848 C C . ASN A 1 360 ? -10.178 -0.516 -29.004 1.00 93.69 360 ASN A C 1
ATOM 2850 O O . ASN A 1 360 ? -10.654 -1.627 -28.774 1.00 93.69 360 ASN A O 1
ATOM 2854 N N . GLY A 1 361 ? -10.871 0.610 -28.798 1.00 92.19 361 GLY A N 1
ATOM 2855 C CA . GLY A 1 361 ? -12.282 0.659 -28.390 1.00 92.19 361 GLY A CA 1
ATOM 2856 C C . GLY A 1 361 ? -12.572 0.308 -26.924 1.00 92.19 361 GLY A C 1
ATOM 2857 O O . GLY A 1 361 ? -13.728 0.366 -26.516 1.00 92.19 361 GLY A O 1
ATOM 2858 N N . LYS A 1 362 ? -11.563 -0.032 -26.109 1.00 95.56 362 LYS A N 1
ATOM 2859 C CA . LYS A 1 362 ? -11.742 -0.420 -24.698 1.00 95.56 362 LYS A CA 1
ATOM 2860 C C . LYS A 1 362 ? -11.126 0.593 -23.742 1.00 95.56 362 LYS A C 1
ATOM 2862 O O . LYS A 1 362 ? -10.030 1.093 -23.998 1.00 95.56 362 LYS A O 1
ATOM 2867 N N . GLN A 1 363 ? -11.796 0.835 -22.612 1.00 96.19 363 GLN A N 1
ATOM 2868 C CA . GLN A 1 363 ? -11.242 1.628 -21.516 1.00 96.19 363 GLN A CA 1
ATOM 2869 C C . GLN A 1 363 ? -9.928 1.003 -21.029 1.00 96.19 363 GLN A C 1
ATOM 2871 O O . GLN A 1 363 ? -9.845 -0.199 -20.767 1.00 96.19 363 GLN A O 1
ATOM 2876 N N . ARG A 1 364 ? -8.902 1.837 -20.888 1.00 96.62 364 ARG A N 1
ATOM 2877 C CA . ARG A 1 364 ? -7.609 1.513 -20.287 1.00 96.62 364 ARG A CA 1
ATOM 2878 C C . ARG A 1 364 ? -7.188 2.613 -19.327 1.00 96.62 364 ARG A C 1
ATOM 2880 O O . ARG A 1 364 ? -7.806 3.674 -19.281 1.00 96.62 364 ARG A O 1
ATOM 2887 N N . TYR A 1 365 ? -6.125 2.350 -18.576 1.00 97.06 365 TYR A N 1
ATOM 2888 C CA . TYR A 1 365 ? -5.422 3.373 -17.812 1.00 97.06 365 TYR A CA 1
ATOM 2889 C C . TYR A 1 365 ? -3.929 3.307 -18.112 1.00 97.06 365 TYR A C 1
ATOM 2891 O O . TYR A 1 365 ? -3.405 2.250 -18.476 1.00 97.06 365 TYR A O 1
ATOM 2899 N N . ALA A 1 366 ? -3.262 4.451 -18.007 1.00 96.69 366 ALA A N 1
ATOM 2900 C CA . ALA A 1 366 ? -1.886 4.620 -18.446 1.00 96.69 366 ALA A CA 1
ATOM 2901 C C . ALA A 1 366 ? -1.082 5.523 -17.504 1.00 96.69 366 ALA A C 1
ATOM 2903 O O . ALA A 1 366 ? -1.639 6.321 -16.745 1.00 96.69 366 ALA A O 1
ATOM 2904 N N . VAL A 1 367 ? 0.242 5.401 -17.594 1.00 97.44 367 VAL A N 1
ATOM 2905 C CA . VAL A 1 367 ? 1.228 6.262 -16.933 1.00 97.44 367 VAL A CA 1
ATOM 2906 C C . VAL A 1 367 ? 2.081 6.908 -18.019 1.00 97.44 367 VAL A C 1
ATOM 2908 O O . VAL A 1 367 ? 2.729 6.200 -18.787 1.00 97.44 367 VAL A O 1
ATOM 2911 N N . ASN A 1 368 ? 2.057 8.240 -18.130 1.00 96.19 368 ASN A N 1
ATOM 2912 C CA . ASN A 1 368 ? 2.733 8.983 -19.208 1.00 96.19 368 ASN A CA 1
ATOM 2913 C C . ASN A 1 368 ? 2.414 8.432 -20.618 1.00 96.19 368 ASN A C 1
ATOM 2915 O O . ASN A 1 368 ? 3.297 8.285 -21.459 1.00 96.19 368 ASN A O 1
ATOM 2919 N N . GLY A 1 369 ? 1.145 8.084 -20.859 1.00 94.69 369 GLY A N 1
ATOM 2920 C CA . GLY A 1 369 ? 0.667 7.494 -22.119 1.00 94.69 369 GLY A CA 1
ATOM 2921 C C . GLY A 1 369 ? 0.881 5.979 -22.257 1.00 94.69 369 GLY A C 1
ATOM 2922 O O . GLY A 1 369 ? 0.254 5.357 -23.110 1.00 94.69 369 GLY A O 1
ATOM 2923 N N . VAL A 1 370 ? 1.683 5.344 -21.400 1.00 96.56 370 VAL A N 1
ATOM 2924 C CA . VAL A 1 370 ? 1.949 3.901 -21.484 1.00 96.56 370 VAL A CA 1
ATOM 2925 C C . VAL A 1 370 ? 0.965 3.116 -20.617 1.00 96.56 370 VAL A C 1
ATOM 2927 O O . VAL A 1 370 ? 0.941 3.273 -19.397 1.00 96.56 370 VAL A O 1
ATOM 2930 N N . SER A 1 371 ? 0.151 2.262 -21.237 1.00 97.50 371 SER A N 1
ATOM 2931 C CA . SER A 1 371 ? -0.741 1.321 -20.553 1.00 97.50 371 SER A CA 1
ATOM 2932 C C . SER A 1 371 ? -0.039 -0.028 -20.401 1.00 97.50 371 SER A C 1
ATOM 2934 O O . SER A 1 371 ? 0.320 -0.671 -21.393 1.00 97.50 371 SER A O 1
ATOM 2936 N N . TYR A 1 372 ? 0.208 -0.451 -19.160 1.00 97.75 372 TYR A N 1
ATOM 2937 C CA . TYR A 1 372 ? 0.995 -1.654 -18.895 1.00 97.75 372 TYR A CA 1
ATOM 2938 C C . TYR A 1 372 ? 0.263 -2.939 -19.285 1.00 97.75 372 TYR A C 1
ATOM 2940 O O . TYR A 1 372 ? -0.885 -3.161 -18.894 1.00 97.75 372 TYR A O 1
ATOM 2948 N N . VAL A 1 373 ? 0.975 -3.828 -19.981 1.00 96.38 373 VAL A N 1
ATOM 2949 C CA . VAL A 1 373 ? 0.554 -5.214 -20.223 1.00 96.38 373 VAL A CA 1
ATOM 2950 C C . VAL A 1 373 ? 1.516 -6.198 -19.540 1.00 96.38 373 VAL A C 1
ATOM 2952 O O . VAL A 1 373 ? 2.731 -6.060 -19.690 1.00 96.38 373 VAL A O 1
ATOM 2955 N N . PRO A 1 374 ? 1.020 -7.200 -18.784 1.00 95.44 374 PRO A N 1
ATOM 2956 C CA . PRO A 1 374 ? 1.870 -8.250 -18.224 1.00 95.44 374 PRO A CA 1
ATOM 2957 C C . PRO A 1 374 ? 2.505 -9.117 -19.319 1.00 95.44 374 PRO A C 1
ATOM 2959 O O . PRO A 1 374 ? 1.821 -9.553 -20.244 1.00 95.44 374 PRO A O 1
ATOM 2962 N N . ALA A 1 375 ? 3.797 -9.420 -19.181 1.00 95.81 375 ALA A N 1
ATOM 2963 C CA . ALA A 1 375 ? 4.498 -10.348 -20.066 1.00 95.81 375 ALA A CA 1
ATOM 2964 C C . ALA A 1 375 ? 4.251 -11.829 -19.711 1.00 95.81 375 ALA A C 1
ATOM 2966 O O . ALA A 1 375 ? 3.789 -12.168 -18.622 1.00 95.81 375 ALA A O 1
ATOM 2967 N N . ASP A 1 376 ? 4.634 -12.726 -20.628 1.00 94.25 376 ASP A N 1
ATOM 2968 C CA . ASP A 1 376 ? 4.631 -14.184 -20.423 1.00 94.25 376 ASP A CA 1
ATOM 2969 C C . ASP A 1 376 ? 5.611 -14.654 -19.327 1.00 94.25 376 ASP A C 1
ATOM 2971 O O . ASP A 1 376 ? 5.445 -15.735 -18.756 1.00 94.25 376 ASP A O 1
ATOM 2975 N N . THR A 1 377 ? 6.626 -13.834 -19.051 1.00 97.50 377 THR A N 1
ATOM 2976 C CA . THR A 1 377 ? 7.789 -14.100 -18.207 1.00 97.50 377 THR A CA 1
ATOM 2977 C C . THR A 1 377 ? 7.971 -12.915 -17.253 1.00 97.50 377 THR A C 1
ATOM 2979 O O . THR A 1 377 ? 8.060 -11.785 -17.737 1.00 97.50 377 THR A O 1
ATOM 2982 N N . PRO A 1 378 ? 8.062 -13.118 -15.925 1.00 98.06 378 PRO A N 1
ATOM 2983 C CA . PRO A 1 378 ? 8.289 -12.031 -14.979 1.00 98.06 378 PRO A CA 1
ATOM 2984 C C . PRO A 1 378 ? 9.564 -11.258 -15.307 1.00 98.06 378 PRO A C 1
ATOM 2986 O O . PRO A 1 378 ? 10.619 -11.842 -15.567 1.00 98.06 378 PRO A O 1
ATOM 2989 N N . LEU A 1 379 ? 9.462 -9.933 -15.270 1.00 98.12 379 LEU A N 1
ATOM 2990 C CA . LEU A 1 379 ? 10.499 -9.001 -15.708 1.00 98.12 379 LEU A CA 1
ATOM 2991 C C . LEU A 1 379 ? 11.792 -9.193 -14.912 1.00 98.12 379 LEU A C 1
ATOM 2993 O O . LEU A 1 379 ? 12.873 -9.174 -15.493 1.00 98.12 379 LEU A O 1
ATOM 2997 N N . LYS A 1 380 ? 11.691 -9.476 -13.607 1.00 97.12 380 LYS A N 1
ATOM 2998 C CA . LYS A 1 380 ? 12.848 -9.778 -12.753 1.00 97.12 380 LYS A CA 1
ATOM 2999 C C . LYS A 1 380 ? 13.605 -11.039 -13.187 1.00 97.12 380 LYS A C 1
ATOM 3001 O O . LYS A 1 380 ? 14.835 -11.066 -13.167 1.00 97.12 380 LYS A O 1
ATOM 3006 N N . ILE A 1 381 ? 12.872 -12.074 -13.598 1.00 96.81 381 ILE A N 1
ATOM 3007 C CA . ILE A 1 381 ? 13.429 -13.347 -14.074 1.00 96.81 381 ILE A CA 1
ATOM 3008 C C . ILE A 1 381 ? 14.046 -13.157 -15.467 1.00 96.81 381 ILE A C 1
ATOM 3010 O O . ILE A 1 381 ? 15.155 -13.627 -15.721 1.00 96.81 381 ILE A O 1
ATOM 3014 N N . ALA A 1 382 ? 13.364 -12.424 -16.352 1.00 97.00 382 ALA A N 1
ATOM 3015 C CA . ALA A 1 382 ? 13.865 -12.101 -17.684 1.00 97.00 382 ALA A CA 1
ATOM 3016 C C . ALA A 1 382 ? 15.136 -11.234 -17.646 1.00 97.00 382 ALA A C 1
ATOM 3018 O O . ALA A 1 382 ? 16.071 -11.514 -18.390 1.00 97.00 382 ALA A O 1
ATOM 3019 N N . ASP A 1 383 ? 15.204 -10.246 -16.749 1.00 95.56 383 ASP A N 1
ATOM 3020 C CA . ASP A 1 383 ? 16.387 -9.409 -16.512 1.00 95.56 383 ASP A CA 1
ATOM 3021 C C . ASP A 1 383 ? 17.589 -10.245 -16.042 1.00 95.56 383 ASP A C 1
ATOM 3023 O O . ASP A 1 383 ? 18.664 -10.201 -16.640 1.00 95.56 383 ASP A O 1
ATOM 3027 N N . TYR A 1 384 ? 17.386 -11.090 -15.024 1.00 94.00 384 TYR A N 1
ATOM 3028 C CA . TYR A 1 384 ? 18.437 -11.944 -14.464 1.00 94.00 384 TYR A CA 1
ATOM 3029 C C . TYR A 1 384 ? 19.010 -12.946 -15.480 1.00 94.00 384 TYR A C 1
ATOM 3031 O O . TYR A 1 384 ? 20.228 -13.084 -15.598 1.00 94.00 384 TYR A O 1
ATOM 3039 N N . PHE A 1 385 ? 18.150 -13.614 -16.258 1.00 94.25 385 PHE A N 1
ATOM 3040 C CA . PHE A 1 385 ? 18.577 -14.543 -17.314 1.00 94.25 385 PHE A CA 1
ATOM 3041 C C . PHE A 1 385 ? 18.890 -13.864 -18.659 1.00 94.25 385 PHE A C 1
ATOM 3043 O O . PHE A 1 385 ? 19.221 -14.565 -19.616 1.00 94.25 385 PHE A O 1
ATOM 3050 N N . LYS A 1 386 ? 18.797 -12.528 -18.743 1.00 94.06 386 LYS A N 1
ATOM 3051 C CA . LYS A 1 386 ? 19.008 -11.718 -19.958 1.00 94.06 386 LYS A CA 1
ATOM 3052 C C . LYS A 1 386 ? 18.175 -12.197 -21.161 1.00 94.06 386 LYS A C 1
ATOM 3054 O O . LYS A 1 386 ? 18.676 -12.293 -22.279 1.00 94.06 386 LYS A O 1
ATOM 3059 N N . ILE A 1 387 ? 16.905 -12.532 -20.925 1.00 95.38 387 ILE A N 1
ATOM 3060 C CA . ILE A 1 387 ? 15.990 -13.072 -21.942 1.00 95.38 387 ILE A CA 1
ATOM 3061 C C . ILE A 1 387 ? 15.476 -11.926 -22.834 1.00 95.38 387 ILE A C 1
ATOM 3063 O O . ILE A 1 387 ? 14.781 -11.038 -22.332 1.00 95.38 387 ILE A O 1
ATOM 3067 N N . PRO A 1 388 ? 15.764 -11.929 -24.150 1.00 94.81 388 PRO A N 1
ATOM 3068 C CA . PRO A 1 388 ? 15.382 -10.837 -25.040 1.00 94.81 388 PRO A CA 1
ATOM 3069 C C . PRO A 1 388 ? 13.874 -10.801 -25.332 1.00 94.81 388 PRO A C 1
ATOM 3071 O O . PRO A 1 388 ? 13.176 -11.821 -25.321 1.00 94.81 388 PRO A O 1
ATOM 3074 N N . GLY A 1 389 ? 13.372 -9.601 -25.642 1.00 93.25 389 GLY A N 1
ATOM 3075 C CA . GLY A 1 389 ? 12.010 -9.384 -26.140 1.00 93.25 389 GLY A CA 1
ATOM 3076 C C . GLY A 1 389 ? 10.888 -9.659 -25.131 1.00 93.25 389 GLY A C 1
ATOM 3077 O O . GLY A 1 389 ? 9.784 -10.004 -25.553 1.00 93.25 389 GLY A O 1
ATOM 3078 N N . VAL A 1 390 ? 11.169 -9.579 -23.825 1.00 96.12 390 VAL A N 1
ATOM 3079 C CA . VAL A 1 390 ? 10.158 -9.646 -22.746 1.00 96.12 390 VAL A CA 1
ATOM 3080 C C . VAL A 1 390 ? 9.704 -8.237 -22.339 1.00 96.12 390 VAL A C 1
ATOM 3082 O O . VAL A 1 390 ? 8.509 -7.982 -22.203 1.00 96.12 390 VAL A O 1
ATOM 3085 N N . PHE A 1 391 ? 10.659 -7.318 -22.187 1.00 95.88 391 PHE A N 1
ATOM 3086 C CA . PHE A 1 391 ? 10.454 -5.889 -21.949 1.00 95.88 391 PHE A CA 1
ATOM 3087 C C . PHE A 1 391 ? 11.599 -5.087 -22.583 1.00 95.88 391 PHE A C 1
ATOM 3089 O O . PHE A 1 391 ? 12.663 -5.647 -22.858 1.00 95.88 391 PHE A O 1
ATOM 3096 N N . ASN A 1 392 ? 11.398 -3.779 -22.756 1.00 92.31 392 ASN A N 1
ATOM 3097 C CA . ASN A 1 392 ? 12.450 -2.840 -23.148 1.00 92.31 392 ASN A CA 1
ATOM 3098 C C . ASN A 1 392 ? 12.795 -1.957 -21.940 1.00 92.31 392 ASN A C 1
ATOM 3100 O O . ASN A 1 392 ? 11.899 -1.459 -21.261 1.00 92.31 392 ASN A O 1
ATOM 3104 N N . LEU A 1 393 ? 14.082 -1.767 -21.645 1.00 93.56 393 LEU A N 1
ATOM 3105 C CA . LEU A 1 393 ? 14.512 -0.917 -20.532 1.00 93.56 393 LEU A CA 1
ATOM 3106 C C . LEU A 1 393 ? 14.462 0.565 -20.934 1.00 93.56 393 LEU A C 1
ATOM 3108 O O . LEU A 1 393 ? 14.910 0.922 -22.018 1.00 93.56 393 LEU A O 1
ATOM 3112 N N . GLY A 1 394 ? 13.942 1.421 -20.052 1.00 91.50 394 GLY A N 1
ATOM 3113 C CA . GLY A 1 394 ? 13.756 2.851 -20.328 1.00 91.50 394 GLY A CA 1
ATOM 3114 C C . GLY A 1 394 ? 12.480 3.160 -21.117 1.00 91.50 394 GLY A C 1
ATOM 3115 O O . GLY A 1 394 ? 12.329 4.268 -21.617 1.00 91.50 394 GLY A O 1
ATOM 3116 N N . SER A 1 395 ? 11.560 2.199 -21.231 1.00 90.31 395 SER A N 1
ATOM 3117 C CA . SER A 1 395 ? 10.361 2.333 -22.060 1.00 90.31 395 SER A CA 1
ATOM 3118 C C . SER A 1 395 ? 9.244 3.168 -21.422 1.00 90.31 395 SER A C 1
ATOM 3120 O O . SER A 1 395 ? 8.313 3.566 -22.112 1.00 90.31 395 SER A O 1
ATOM 3122 N N . THR A 1 396 ? 9.309 3.428 -20.114 1.00 91.06 396 THR A N 1
ATOM 3123 C CA . THR A 1 396 ? 8.399 4.358 -19.432 1.00 91.06 396 THR A CA 1
ATOM 3124 C C . THR A 1 396 ? 8.987 5.772 -19.492 1.00 91.06 396 THR A C 1
ATOM 3126 O O . THR A 1 396 ? 10.041 5.991 -18.885 1.00 91.06 396 THR A O 1
ATOM 3129 N N . PRO A 1 397 ? 8.334 6.750 -20.152 1.00 93.44 397 PRO A N 1
ATOM 3130 C CA . PRO A 1 397 ? 8.800 8.134 -20.162 1.00 93.44 397 PRO A CA 1
ATOM 3131 C C . PRO A 1 397 ? 8.899 8.710 -18.745 1.00 93.44 397 PRO A C 1
ATOM 3133 O O . PRO A 1 397 ? 8.017 8.486 -17.915 1.00 93.44 397 PRO A O 1
ATOM 3136 N N . THR A 1 398 ? 9.937 9.500 -18.464 1.00 95.06 398 THR A N 1
ATOM 3137 C CA . THR A 1 398 ? 10.106 10.207 -17.176 1.00 95.06 398 THR A CA 1
ATOM 3138 C C . THR A 1 398 ? 9.299 11.506 -17.075 1.00 95.06 398 THR A C 1
ATOM 3140 O O . THR A 1 398 ? 9.326 12.171 -16.042 1.00 95.06 398 THR A O 1
ATOM 3143 N N . TRP A 1 399 ? 8.587 11.868 -18.140 1.00 95.31 399 TRP A N 1
ATOM 3144 C CA . TRP A 1 399 ? 7.697 13.019 -18.254 1.00 95.31 399 TRP A CA 1
ATOM 3145 C C . TRP A 1 399 ? 6.541 12.632 -19.196 1.00 95.31 399 TRP A C 1
ATOM 3147 O O . TRP A 1 399 ? 6.782 11.845 -20.117 1.00 95.31 399 TRP A O 1
ATOM 3157 N N . PRO A 1 400 ? 5.301 13.121 -19.010 1.00 91.38 400 PRO A N 1
ATOM 3158 C CA . PRO A 1 400 ? 4.221 12.855 -19.958 1.00 91.38 400 PRO A CA 1
ATOM 3159 C C . PRO A 1 400 ? 4.560 13.411 -21.356 1.00 91.38 400 PRO A C 1
ATOM 3161 O O . PRO A 1 400 ? 5.011 14.555 -21.453 1.00 91.38 400 PRO A O 1
ATOM 3164 N N . PRO A 1 401 ? 4.364 12.633 -22.437 1.00 87.25 401 PRO A N 1
ATOM 3165 C CA . PRO A 1 401 ? 4.647 13.081 -23.798 1.00 87.25 401 PRO A CA 1
ATOM 3166 C C . PRO A 1 401 ? 3.680 14.183 -24.256 1.00 87.25 401 PRO A C 1
ATOM 3168 O O . PRO A 1 401 ? 2.594 14.358 -23.703 1.00 87.25 401 PRO A O 1
ATOM 3171 N N . SER A 1 402 ? 4.057 14.912 -25.307 1.00 77.62 402 SER A N 1
ATOM 3172 C CA . SER A 1 402 ? 3.174 15.864 -25.982 1.00 77.62 402 SER A CA 1
ATOM 3173 C C . SER A 1 402 ? 2.105 15.133 -26.804 1.00 77.62 402 SER A C 1
ATOM 3175 O O . SER A 1 402 ? 2.399 14.558 -27.849 1.00 77.62 402 SER A O 1
ATOM 3177 N N . GLY A 1 403 ? 0.854 15.188 -26.338 1.00 70.81 403 GLY A N 1
ATOM 3178 C CA . GLY A 1 403 ? -0.315 14.593 -26.995 1.00 70.81 403 GLY A CA 1
ATOM 3179 C C . GLY A 1 403 ? -0.931 13.421 -26.222 1.00 70.81 403 GLY A C 1
ATOM 3180 O O . GLY A 1 403 ? -0.371 12.923 -25.249 1.00 70.81 403 GLY A O 1
ATOM 3181 N N . ASN A 1 404 ? -2.110 12.976 -26.665 1.00 67.75 404 ASN A N 1
ATOM 3182 C CA . ASN A 1 404 ? -2.955 12.019 -25.932 1.00 67.75 404 ASN A CA 1
ATOM 3183 C C . ASN A 1 404 ? -2.837 10.558 -26.420 1.00 67.75 404 ASN A C 1
ATOM 3185 O O . ASN A 1 404 ? -3.620 9.705 -25.998 1.00 67.75 404 ASN A O 1
ATOM 3189 N N . ASN A 1 405 ? -1.885 10.253 -27.308 1.00 84.00 405 ASN A N 1
ATOM 3190 C CA . ASN A 1 405 ? -1.768 8.942 -27.953 1.00 84.00 405 ASN A CA 1
ATOM 3191 C C . ASN A 1 405 ? -1.194 7.891 -26.991 1.00 84.00 405 ASN A C 1
ATOM 3193 O O . ASN A 1 405 ? 0.021 7.728 -26.873 1.00 84.00 405 ASN A O 1
ATOM 3197 N N . ALA A 1 406 ? -2.082 7.173 -26.305 1.00 92.31 406 ALA A N 1
ATOM 3198 C CA . ALA A 1 406 ? -1.715 6.093 -25.399 1.00 92.31 406 ALA A CA 1
ATOM 3199 C C . ALA A 1 406 ? -1.580 4.737 -26.112 1.00 92.31 406 ALA A C 1
ATOM 3201 O O . ALA A 1 406 ? -2.313 4.442 -27.055 1.00 92.31 406 ALA A O 1
ATOM 3202 N N . TYR A 1 407 ? -0.669 3.890 -25.630 1.00 94.81 407 TYR A N 1
ATOM 3203 C CA . TYR A 1 407 ? -0.344 2.598 -26.245 1.00 94.81 407 TYR A CA 1
ATOM 3204 C C . TYR A 1 407 ? -0.009 1.516 -25.206 1.00 94.81 407 TYR A C 1
ATOM 3206 O O . TYR A 1 407 ? 0.246 1.812 -24.038 1.00 94.81 407 TYR A O 1
ATOM 3214 N N . PHE A 1 408 ? -0.022 0.247 -25.625 1.00 96.38 408 PHE A N 1
ATOM 3215 C CA . PHE A 1 408 ? 0.309 -0.895 -24.765 1.00 96.38 408 PHE A CA 1
ATOM 3216 C C . PHE A 1 408 ? 1.810 -1.184 -24.731 1.00 96.38 408 PHE A C 1
ATOM 3218 O O . PHE A 1 408 ? 2.440 -1.272 -25.785 1.00 96.38 408 PHE A O 1
ATOM 3225 N N . GLN A 1 409 ? 2.372 -1.429 -23.543 1.00 95.56 409 GLN A N 1
ATOM 3226 C CA . GLN A 1 409 ? 3.743 -1.935 -23.420 1.00 95.56 409 GLN A CA 1
ATOM 3227 C C . GLN A 1 409 ? 4.008 -2.661 -22.094 1.00 95.56 409 GLN A C 1
ATOM 3229 O O . GLN A 1 409 ? 3.471 -2.293 -21.052 1.00 95.56 409 GLN A O 1
ATOM 3234 N N . THR A 1 410 ? 4.905 -3.648 -22.106 1.00 97.06 410 THR A N 1
ATOM 3235 C CA . THR A 1 410 ? 5.533 -4.186 -20.889 1.00 97.06 410 THR A CA 1
ATOM 3236 C C . THR A 1 410 ? 6.535 -3.159 -20.344 1.00 97.06 410 THR A C 1
ATOM 3238 O O . THR A 1 410 ? 7.715 -3.189 -20.700 1.00 97.06 410 THR A O 1
ATOM 3241 N N . SER A 1 411 ? 6.063 -2.185 -19.565 1.00 94.88 411 SER A N 1
ATOM 3242 C CA . SER A 1 411 ? 6.812 -0.948 -19.315 1.00 94.88 411 SER A CA 1
ATOM 3243 C C . SER A 1 411 ? 7.791 -1.008 -18.131 1.00 94.88 411 SER A C 1
ATOM 3245 O O . SER A 1 411 ? 7.420 -1.356 -17.004 1.00 94.88 411 SER A O 1
ATOM 3247 N N . VAL A 1 412 ? 9.060 -0.653 -18.391 1.00 97.75 412 VAL A N 1
ATOM 3248 C CA . VAL A 1 412 ? 10.144 -0.648 -17.391 1.00 97.75 412 VAL A CA 1
ATOM 3249 C C . VAL A 1 412 ? 10.967 0.641 -17.452 1.00 97.75 412 VAL A C 1
ATOM 3251 O O . VAL A 1 412 ? 11.598 0.955 -18.463 1.00 97.75 412 VAL A O 1
ATOM 3254 N N . MET A 1 413 ? 11.030 1.361 -16.332 1.00 97.50 413 MET A N 1
ATOM 3255 C CA . MET A 1 413 ? 11.862 2.550 -16.135 1.00 97.50 413 MET A CA 1
ATOM 3256 C C . MET A 1 413 ? 13.248 2.172 -15.590 1.00 97.50 413 MET A C 1
ATOM 3258 O O . MET A 1 413 ? 13.370 1.285 -14.746 1.00 97.50 413 MET A O 1
ATOM 3262 N N . ALA A 1 414 ? 14.294 2.866 -16.047 1.00 96.44 414 ALA A N 1
ATOM 3263 C CA . ALA A 1 414 ? 15.669 2.654 -15.598 1.00 96.44 414 ALA A CA 1
ATOM 3264 C C . ALA A 1 414 ? 16.060 3.573 -14.424 1.00 96.44 414 ALA A C 1
ATOM 3266 O O . ALA A 1 414 ? 15.837 4.789 -14.463 1.00 96.44 414 ALA A O 1
ATOM 3267 N N . ALA A 1 415 ? 16.710 2.997 -13.412 1.00 95.56 415 ALA A N 1
ATOM 3268 C CA . ALA A 1 415 ? 17.291 3.711 -12.282 1.00 95.56 415 ALA A CA 1
ATOM 3269 C C . ALA A 1 415 ? 18.625 3.109 -11.834 1.00 95.56 415 ALA A C 1
ATOM 3271 O O . ALA A 1 415 ? 18.794 1.887 -11.815 1.00 95.56 415 ALA A O 1
ATOM 3272 N N . ASN A 1 416 ? 19.554 3.965 -11.410 1.00 95.06 416 ASN A N 1
ATOM 3273 C CA . ASN A 1 416 ? 20.796 3.526 -10.787 1.00 95.06 416 ASN A CA 1
ATOM 3274 C C . ASN A 1 416 ? 20.643 3.439 -9.262 1.00 95.06 416 ASN A C 1
ATOM 3276 O O . ASN A 1 416 ? 19.974 4.254 -8.624 1.00 95.06 416 ASN A O 1
ATOM 3280 N N . PHE A 1 417 ? 21.288 2.437 -8.672 1.00 95.62 417 PHE A N 1
ATOM 3281 C CA . PHE A 1 417 ? 21.387 2.267 -7.228 1.00 95.62 417 PHE A CA 1
ATOM 3282 C C . PHE A 1 417 ? 22.009 3.509 -6.570 1.00 95.62 417 PHE A C 1
ATOM 3284 O O . PHE A 1 417 ? 23.041 4.006 -7.018 1.00 95.62 417 PHE A O 1
ATOM 3291 N N . ARG A 1 418 ? 21.398 3.968 -5.471 1.00 93.94 418 ARG A N 1
ATOM 3292 C CA . ARG A 1 418 ? 21.763 5.168 -4.688 1.00 93.94 418 ARG A CA 1
ATOM 3293 C C . ARG A 1 418 ? 21.513 6.521 -5.369 1.00 93.94 418 ARG A C 1
ATOM 3295 O O . ARG A 1 418 ? 21.915 7.539 -4.813 1.00 93.94 418 ARG A O 1
ATOM 3302 N N . GLU A 1 419 ? 20.802 6.573 -6.497 1.00 95.69 419 GLU A N 1
ATOM 3303 C CA . GLU A 1 419 ? 20.169 7.830 -6.923 1.00 95.69 419 GLU A CA 1
ATOM 3304 C C . GLU A 1 419 ? 19.206 8.352 -5.842 1.00 95.69 419 GLU A C 1
ATOM 3306 O O . GLU A 1 419 ? 18.568 7.576 -5.127 1.00 95.69 419 GLU A O 1
ATOM 3311 N N . TYR A 1 420 ? 19.063 9.673 -5.757 1.00 97.69 420 TYR A N 1
ATOM 3312 C CA . TYR A 1 420 ? 18.042 10.332 -4.947 1.00 97.69 420 TYR A CA 1
ATOM 3313 C C . TYR A 1 420 ? 17.121 11.103 -5.885 1.00 97.69 420 TYR A C 1
ATOM 3315 O O . TYR A 1 420 ? 17.585 12.005 -6.578 1.00 97.69 420 TYR A O 1
ATOM 3323 N N . VAL A 1 421 ? 15.846 10.729 -5.972 1.00 98.25 421 VAL A N 1
ATOM 3324 C CA . VAL A 1 421 ? 14.935 11.233 -7.011 1.00 98.25 421 VAL A CA 1
ATOM 3325 C C . VAL A 1 421 ? 13.736 11.963 -6.427 1.00 98.25 421 VAL A C 1
ATOM 3327 O O . VAL A 1 421 ? 13.192 11.585 -5.389 1.00 98.25 421 VAL A O 1
ATOM 3330 N N . GLU A 1 422 ? 13.300 12.996 -7.140 1.00 98.69 422 GLU A N 1
ATOM 3331 C CA . GLU A 1 422 ? 11.989 13.608 -6.959 1.00 98.69 422 GLU A CA 1
ATOM 3332 C C . GLU A 1 422 ? 11.010 12.933 -7.924 1.00 98.69 422 GLU A C 1
ATOM 3334 O O . GLU A 1 422 ? 11.246 12.918 -9.133 1.00 98.69 422 GLU A O 1
ATOM 3339 N N . ILE A 1 423 ? 9.906 12.392 -7.410 1.00 98.69 423 ILE A N 1
ATOM 3340 C CA . ILE A 1 423 ? 8.808 11.875 -8.233 1.00 98.69 423 ILE A CA 1
ATOM 3341 C C . ILE A 1 423 ? 7.576 12.748 -7.998 1.00 98.69 423 ILE A C 1
ATOM 3343 O O . ILE A 1 423 ? 7.122 12.916 -6.868 1.00 98.69 423 ILE A O 1
ATOM 3347 N N . VAL A 1 424 ? 7.033 13.307 -9.074 1.00 98.81 424 VAL A N 1
ATOM 3348 C CA . VAL A 1 424 ? 5.838 14.152 -9.077 1.00 98.81 424 VAL A CA 1
ATOM 3349 C C . VAL A 1 424 ? 4.702 13.370 -9.720 1.00 98.81 424 VAL A C 1
ATOM 3351 O O . VAL A 1 424 ? 4.717 13.130 -10.923 1.00 98.81 424 VAL A O 1
ATOM 3354 N N . PHE A 1 425 ? 3.695 12.989 -8.943 1.00 98.75 425 PHE A N 1
ATOM 3355 C CA . PHE A 1 425 ? 2.467 12.422 -9.487 1.00 98.75 425 PHE A CA 1
ATOM 3356 C C . PHE A 1 425 ? 1.521 13.560 -9.891 1.00 98.75 425 PHE A C 1
ATOM 3358 O O . PHE A 1 425 ? 1.122 14.351 -9.036 1.00 98.75 425 PHE A O 1
ATOM 3365 N N . GLN A 1 426 ? 1.167 13.652 -11.177 1.00 98.19 426 GLN A N 1
ATOM 3366 C CA . GLN A 1 426 ? 0.315 14.712 -11.737 1.00 98.19 426 GLN A CA 1
ATOM 3367 C C . GLN A 1 426 ? -1.032 14.140 -12.193 1.00 98.19 426 GLN A C 1
ATOM 3369 O O . GLN A 1 426 ? -1.117 13.472 -13.227 1.00 98.19 426 GLN A O 1
ATOM 3374 N N . ASN A 1 427 ? -2.092 14.452 -11.451 1.00 98.00 427 ASN A N 1
ATOM 3375 C CA . ASN A 1 427 ? -3.449 14.010 -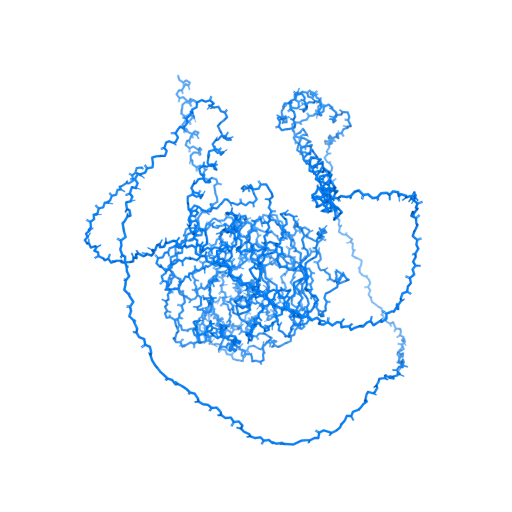11.739 1.00 98.00 427 ASN A CA 1
ATOM 3376 C C . ASN A 1 427 ? -4.238 15.104 -12.468 1.00 98.00 427 ASN A C 1
ATOM 3378 O O . ASN A 1 427 ? -4.547 16.146 -11.890 1.00 98.00 427 ASN A O 1
ATOM 3382 N N . TRP A 1 428 ? -4.597 14.855 -13.726 1.00 95.31 428 TRP A N 1
ATOM 3383 C CA . TRP A 1 428 ? -5.484 15.730 -14.505 1.00 95.31 428 TRP A CA 1
ATOM 3384 C C . TRP A 1 428 ? -6.968 15.374 -14.358 1.00 95.31 428 TRP A C 1
ATOM 3386 O O . TRP A 1 428 ? -7.837 16.157 -14.740 1.00 95.31 428 TRP A O 1
ATOM 3396 N N . GLU A 1 429 ? -7.261 14.196 -13.811 1.00 96.19 429 GLU A N 1
ATOM 3397 C CA . GLU A 1 429 ? -8.603 13.625 -13.751 1.00 96.19 429 GLU A CA 1
ATOM 3398 C C . GLU A 1 429 ? -9.429 14.217 -12.592 1.00 96.19 429 GLU A C 1
ATOM 3400 O O . GLU A 1 429 ? -8.912 14.882 -11.687 1.00 96.19 429 GLU A O 1
ATOM 3405 N N . ASP A 1 430 ? -10.741 13.978 -12.611 1.00 95.19 430 ASP A N 1
ATOM 3406 C CA . ASP A 1 430 ? -11.692 14.430 -11.587 1.00 95.19 430 ASP A CA 1
ATOM 3407 C C . ASP A 1 430 ? -11.784 13.485 -10.368 1.00 95.19 430 ASP A C 1
ATOM 3409 O O . ASP A 1 430 ? -12.488 13.778 -9.401 1.00 95.19 430 ASP A O 1
ATOM 3413 N N . THR A 1 431 ? -11.042 12.372 -10.383 1.00 95.06 431 THR A N 1
ATOM 3414 C CA . THR A 1 431 ? -11.030 11.334 -9.340 1.00 95.06 431 THR A CA 1
ATOM 3415 C C . THR A 1 431 ? -9.724 11.325 -8.542 1.00 95.06 431 THR A C 1
ATOM 3417 O O . THR A 1 431 ? -8.645 11.563 -9.087 1.00 95.06 431 THR A O 1
ATOM 3420 N N . VAL A 1 432 ? -9.808 11.032 -7.235 1.00 97.25 432 VAL A N 1
ATOM 3421 C CA . VAL A 1 432 ? -8.627 10.839 -6.372 1.00 97.25 432 VAL A CA 1
ATOM 3422 C C . VAL A 1 432 ? -7.854 9.604 -6.827 1.00 97.25 432 VAL A C 1
ATOM 3424 O O . VAL A 1 432 ? -8.410 8.508 -6.892 1.00 97.25 432 VAL A O 1
ATOM 3427 N N . GLN A 1 433 ? -6.557 9.769 -7.068 1.00 97.94 433 GLN A N 1
ATOM 3428 C CA . GLN A 1 433 ? -5.624 8.661 -7.253 1.00 97.94 433 GLN A CA 1
ATOM 3429 C C . GLN A 1 433 ? -5.017 8.252 -5.911 1.00 97.94 433 GLN A C 1
ATOM 3431 O O . GLN A 1 433 ? -4.838 9.088 -5.026 1.00 97.94 433 GLN A O 1
ATOM 3436 N N . SER A 1 434 ? -4.628 6.985 -5.792 1.00 98.12 434 SER A N 1
ATOM 3437 C CA . SER A 1 434 ? -3.699 6.512 -4.763 1.00 98.12 434 SER A CA 1
ATOM 3438 C C . SER A 1 434 ? -2.606 5.702 -5.455 1.00 98.12 434 SER A C 1
ATOM 3440 O O . SER A 1 434 ? -2.921 4.839 -6.278 1.00 98.12 434 SER A O 1
ATOM 3442 N N . TRP A 1 435 ? -1.347 6.025 -5.171 1.00 98.69 435 TRP A N 1
ATOM 3443 C CA . TRP A 1 435 ? -0.152 5.437 -5.775 1.00 98.69 435 TRP A CA 1
ATOM 3444 C C . TRP A 1 435 ? 0.682 4.726 -4.715 1.00 98.69 435 TRP A C 1
ATOM 3446 O O . TRP A 1 435 ? 0.938 5.293 -3.651 1.00 98.69 435 TRP A O 1
ATOM 3456 N N . HIS A 1 436 ? 1.140 3.519 -5.039 1.00 98.75 436 HIS A N 1
ATOM 3457 C CA . HIS A 1 436 ? 2.028 2.707 -4.210 1.00 98.75 436 HIS A CA 1
ATOM 3458 C C . HIS A 1 436 ? 3.338 2.415 -4.948 1.00 98.75 436 HIS A C 1
ATOM 3460 O O . HIS A 1 436 ? 3.355 2.311 -6.180 1.00 98.75 436 HIS A O 1
ATOM 3466 N N . ILE A 1 437 ? 4.421 2.275 -4.183 1.00 98.62 437 ILE A N 1
ATOM 3467 C CA . ILE A 1 437 ? 5.733 1.840 -4.672 1.00 98.62 437 ILE A CA 1
ATOM 3468 C C . ILE A 1 437 ? 6.156 0.628 -3.843 1.00 98.62 437 ILE A C 1
ATOM 3470 O O . ILE A 1 437 ? 6.543 0.772 -2.681 1.00 98.62 437 ILE A O 1
ATOM 3474 N N . ASP A 1 438 ? 6.076 -0.556 -4.447 1.00 98.31 438 ASP A N 1
ATOM 3475 C CA . ASP A 1 438 ? 6.493 -1.797 -3.796 1.00 98.31 438 ASP A CA 1
ATOM 3476 C C . ASP A 1 438 ? 8.016 -1.741 -3.503 1.00 98.31 438 ASP A C 1
ATOM 3478 O O . ASP A 1 438 ? 8.793 -1.118 -4.233 1.00 98.31 438 ASP A O 1
ATOM 3482 N N . GLY A 1 439 ? 8.461 -2.322 -2.384 1.00 96.88 439 GLY A N 1
ATOM 3483 C CA . GLY A 1 439 ? 9.872 -2.312 -1.963 1.00 96.88 439 GLY A CA 1
ATOM 3484 C C . GLY A 1 439 ? 10.420 -1.009 -1.349 1.00 96.88 439 GLY A C 1
ATOM 3485 O O . GLY A 1 439 ? 11.559 -1.009 -0.875 1.00 96.88 439 GLY A O 1
ATOM 3486 N N . TYR A 1 440 ? 9.661 0.090 -1.293 1.00 97.12 440 TYR A N 1
ATOM 3487 C CA . TYR A 1 440 ? 10.179 1.397 -0.855 1.00 97.12 440 TYR A CA 1
ATOM 3488 C C . TYR A 1 440 ? 9.354 2.100 0.230 1.00 97.12 440 TYR A C 1
ATOM 3490 O O . TYR A 1 440 ? 8.184 1.816 0.470 1.00 97.12 440 TYR A O 1
ATOM 3498 N N . SER A 1 441 ? 9.993 3.081 0.874 1.00 95.75 441 SER A N 1
ATOM 3499 C CA . SER A 1 441 ? 9.305 4.192 1.532 1.00 95.75 441 SER A CA 1
ATOM 3500 C C . SER A 1 441 ? 9.889 5.520 1.068 1.00 95.75 441 SER A C 1
ATOM 3502 O O . SER A 1 441 ? 11.107 5.648 0.949 1.00 95.75 441 SER A O 1
ATOM 3504 N N . PHE A 1 442 ? 9.031 6.510 0.869 1.00 97.56 442 PHE A N 1
ATOM 3505 C CA . PHE A 1 442 ? 9.360 7.830 0.345 1.00 97.56 442 PHE A CA 1
ATOM 3506 C C . PHE A 1 442 ? 8.790 8.947 1.226 1.00 97.56 442 PHE A C 1
ATOM 3508 O O . PHE A 1 442 ? 7.875 8.738 2.024 1.00 97.56 442 PHE A O 1
ATOM 3515 N N . PHE A 1 443 ? 9.323 10.152 1.057 1.00 97.94 443 PHE A N 1
ATOM 3516 C CA . PHE A 1 443 ? 8.948 11.345 1.810 1.00 97.94 443 PHE A CA 1
ATOM 3517 C C . PHE A 1 443 ? 7.969 12.180 0.995 1.00 97.94 443 PHE A C 1
ATOM 3519 O O . PHE A 1 443 ? 8.331 12.657 -0.077 1.00 97.94 443 PHE A O 1
ATOM 3526 N N . VAL A 1 444 ? 6.738 12.377 1.475 1.00 97.62 444 VAL A N 1
ATOM 3527 C CA . VAL A 1 444 ? 5.746 13.219 0.779 1.00 97.62 444 VAL A CA 1
ATOM 3528 C C . VAL A 1 444 ? 6.075 14.691 1.022 1.00 97.62 444 VAL A C 1
ATOM 3530 O O . VAL A 1 444 ? 5.660 15.274 2.024 1.00 97.62 444 VAL A O 1
ATOM 3533 N N . VAL A 1 445 ? 6.880 15.281 0.137 1.00 97.81 445 VAL A N 1
ATOM 3534 C CA . VAL A 1 445 ? 7.431 16.631 0.321 1.00 97.81 445 VAL A CA 1
ATOM 3535 C C . VAL A 1 445 ? 6.430 17.733 -0.006 1.00 97.81 445 VAL A C 1
ATOM 3537 O O . VAL A 1 445 ? 6.471 18.778 0.632 1.00 97.81 445 VAL A O 1
ATOM 3540 N N . GLY A 1 446 ? 5.492 17.522 -0.930 1.00 97.06 446 GLY A N 1
ATOM 3541 C CA . GLY A 1 446 ? 4.503 18.544 -1.278 1.00 97.06 446 GLY A CA 1
ATOM 3542 C C . GLY A 1 446 ? 3.254 17.980 -1.943 1.00 97.06 446 GLY A C 1
ATOM 3543 O O . GLY A 1 446 ? 3.267 16.887 -2.496 1.00 97.06 446 GLY A O 1
ATOM 3544 N N . MET A 1 447 ? 2.165 18.744 -1.903 1.00 97.31 447 MET A N 1
ATOM 3545 C CA . MET A 1 447 ? 0.944 18.477 -2.669 1.00 97.31 447 MET A CA 1
ATOM 3546 C C . MET A 1 447 ? 0.162 19.775 -2.846 1.00 97.31 447 MET A C 1
ATOM 3548 O O . MET A 1 447 ? 0.056 20.551 -1.889 1.00 97.31 447 MET A O 1
ATOM 3552 N N . ASN A 1 448 ? -0.405 20.023 -4.027 1.00 96.00 448 ASN A N 1
ATOM 3553 C CA . ASN A 1 448 ? -1.268 21.183 -4.260 1.00 96.00 448 ASN A CA 1
ATOM 3554 C C . ASN A 1 448 ? -2.228 20.976 -5.445 1.00 96.00 448 ASN A C 1
ATOM 3556 O O . ASN A 1 448 ? -2.133 19.990 -6.175 1.00 96.00 448 ASN A O 1
ATOM 3560 N N . GLY A 1 449 ? -3.166 21.911 -5.618 1.00 95.81 449 GLY A N 1
ATOM 3561 C CA . GLY A 1 449 ? -4.019 21.986 -6.809 1.00 95.81 449 GLY A CA 1
ATOM 3562 C C . GLY A 1 449 ? -3.262 22.446 -8.060 1.00 95.81 449 GLY A C 1
ATOM 3563 O O . GLY A 1 449 ? -2.219 23.093 -7.962 1.00 95.81 449 GLY A O 1
ATOM 3564 N N . GLY A 1 450 ? -3.823 22.141 -9.230 1.00 96.12 450 GLY A N 1
ATOM 3565 C CA . GLY A 1 450 ? -3.312 22.555 -10.535 1.00 96.12 450 GLY A CA 1
ATOM 3566 C C . GLY A 1 450 ? -2.164 21.691 -11.065 1.00 96.12 450 GLY A C 1
ATOM 3567 O O . GLY A 1 450 ? -2.035 20.507 -10.744 1.00 96.12 450 GLY A O 1
ATOM 3568 N N . GLN A 1 451 ? -1.339 22.309 -11.909 1.00 96.69 451 GLN A N 1
ATOM 3569 C CA . GLN A 1 451 ? -0.138 21.712 -12.486 1.00 96.69 451 GLN A CA 1
ATOM 3570 C C . GLN A 1 451 ? 1.075 21.931 -11.572 1.00 96.69 451 GLN A C 1
ATOM 3572 O O . GLN A 1 451 ? 1.253 23.018 -11.020 1.00 96.69 451 GLN A O 1
ATOM 3577 N N . TRP A 1 452 ? 1.935 20.923 -11.439 1.00 98.19 452 TRP A N 1
ATOM 3578 C CA . TRP A 1 452 ? 3.236 21.082 -10.797 1.00 98.19 452 TRP A CA 1
ATOM 3579 C C . TRP A 1 452 ? 4.197 21.886 -11.675 1.00 98.19 452 TRP A C 1
ATOM 3581 O O . TRP A 1 452 ? 4.290 21.688 -12.887 1.00 98.19 452 TRP A O 1
ATOM 3591 N N . THR A 1 453 ? 4.976 22.757 -11.042 1.00 97.44 453 THR A N 1
ATOM 3592 C CA . THR A 1 453 ? 6.042 23.534 -11.687 1.00 97.44 453 THR A CA 1
ATOM 3593 C C . THR A 1 453 ? 7.302 23.528 -10.818 1.00 97.44 453 THR A C 1
ATOM 3595 O O . THR A 1 453 ? 7.188 23.384 -9.600 1.00 97.44 453 THR A O 1
ATOM 3598 N N . PRO A 1 454 ? 8.505 23.787 -11.365 1.00 97.38 454 PRO A N 1
ATOM 3599 C CA . PRO A 1 454 ? 9.729 23.899 -10.563 1.00 97.38 454 PRO A CA 1
ATOM 3600 C C . PRO A 1 454 ? 9.652 24.920 -9.412 1.00 97.38 454 PRO A C 1
ATOM 3602 O O . PRO A 1 454 ? 10.282 24.716 -8.375 1.00 97.38 454 PRO A O 1
ATOM 3605 N N . ALA A 1 455 ? 8.840 25.977 -9.551 1.00 97.62 455 ALA A N 1
ATOM 3606 C CA . ALA A 1 455 ? 8.579 26.964 -8.499 1.00 97.62 455 ALA A CA 1
ATOM 3607 C C . ALA A 1 455 ? 7.766 26.397 -7.314 1.00 97.62 455 ALA A C 1
ATOM 3609 O O . ALA A 1 455 ? 7.841 26.922 -6.201 1.00 97.62 455 ALA A O 1
ATOM 3610 N N . SER A 1 456 ? 7.036 25.293 -7.515 1.00 97.69 456 SER A N 1
ATOM 3611 C CA . SER A 1 456 ? 6.210 24.634 -6.490 1.00 97.69 456 SER A CA 1
ATOM 3612 C C . SER A 1 456 ? 7.024 24.101 -5.306 1.00 97.69 456 SER A C 1
ATOM 3614 O O . SER A 1 456 ? 6.475 23.936 -4.216 1.00 97.69 456 SER A O 1
ATOM 3616 N N . ARG A 1 457 ? 8.338 23.894 -5.480 1.00 97.44 457 ARG A N 1
ATOM 3617 C CA . ARG A 1 457 ? 9.262 23.462 -4.416 1.00 97.44 457 ARG A CA 1
ATOM 3618 C C . ARG A 1 457 ? 9.365 24.446 -3.246 1.00 97.44 457 ARG A C 1
ATOM 3620 O O . ARG A 1 457 ? 9.672 24.029 -2.136 1.00 97.44 457 ARG A O 1
ATOM 3627 N N . SER A 1 458 ? 9.015 25.717 -3.461 1.00 96.69 458 SER A N 1
ATOM 3628 C CA . SER A 1 458 ? 8.842 26.724 -2.397 1.00 96.69 458 SER A CA 1
ATOM 3629 C C . SER A 1 458 ? 7.826 26.317 -1.315 1.00 96.69 458 SER A C 1
ATOM 3631 O O . SER A 1 458 ? 7.911 26.788 -0.186 1.00 96.69 458 SER A O 1
ATOM 3633 N N . SER A 1 459 ? 6.887 25.419 -1.639 1.00 95.44 459 SER A N 1
ATOM 3634 C CA . SER A 1 459 ? 5.856 24.912 -0.721 1.00 95.44 459 SER A CA 1
ATOM 3635 C C . SER A 1 459 ? 6.214 23.595 -0.015 1.00 95.44 459 SER A C 1
ATOM 3637 O O . SER A 1 459 ? 5.377 23.041 0.701 1.00 95.44 459 SER A O 1
ATOM 3639 N N . TYR A 1 460 ? 7.418 23.049 -0.231 1.00 97.75 460 TYR A N 1
ATOM 3640 C CA . TYR A 1 460 ? 7.766 21.708 0.241 1.00 97.75 460 TYR A CA 1
ATOM 3641 C C . TYR A 1 460 ? 8.078 21.643 1.741 1.00 97.75 460 TYR A C 1
ATOM 3643 O O . TYR A 1 460 ? 8.854 22.430 2.282 1.00 97.75 460 TYR A O 1
ATOM 3651 N N . ASN A 1 461 ? 7.569 20.602 2.403 1.00 97.50 461 ASN A N 1
ATOM 3652 C CA . ASN A 1 461 ? 8.055 20.186 3.707 1.00 97.50 461 ASN A CA 1
ATOM 3653 C C . ASN A 1 461 ? 9.351 19.371 3.573 1.00 97.50 461 ASN A C 1
ATOM 3655 O O . ASN A 1 461 ? 9.327 18.158 3.353 1.00 97.50 461 ASN A O 1
ATOM 3659 N N . LEU A 1 462 ? 10.482 20.040 3.785 1.00 96.94 462 LEU A N 1
ATOM 3660 C CA . LEU A 1 462 ? 11.825 19.455 3.765 1.00 96.94 462 LEU A CA 1
ATOM 3661 C C . LEU A 1 462 ? 12.378 19.106 5.167 1.00 96.94 462 LEU A C 1
ATOM 3663 O O . LEU A 1 462 ? 13.573 18.857 5.305 1.00 96.94 462 LEU A O 1
ATOM 3667 N N . ARG A 1 463 ? 11.539 19.092 6.217 1.00 95.56 463 ARG A N 1
ATOM 3668 C CA . ARG A 1 463 ? 11.980 18.892 7.612 1.00 95.56 463 ARG A CA 1
ATOM 3669 C C . ARG A 1 463 ? 11.457 17.617 8.278 1.00 95.56 463 ARG A C 1
ATOM 3671 O O . ARG A 1 463 ? 12.233 16.893 8.891 1.00 95.56 463 ARG A O 1
ATOM 3678 N N . ASP A 1 464 ? 10.146 17.402 8.243 1.00 95.94 464 ASP A N 1
ATOM 3679 C CA . ASP A 1 464 ? 9.431 16.477 9.138 1.00 95.94 464 ASP A CA 1
ATOM 3680 C C . ASP A 1 464 ? 8.198 15.830 8.482 1.00 95.94 464 ASP A C 1
ATOM 3682 O O . ASP A 1 464 ? 7.196 15.566 9.146 1.00 95.94 464 ASP A O 1
ATOM 3686 N N . THR A 1 465 ? 8.231 15.581 7.172 1.00 95.62 465 THR A N 1
ATOM 3687 C CA . THR A 1 465 ? 7.207 14.742 6.534 1.00 95.62 465 THR A CA 1
ATOM 3688 C C . THR A 1 465 ? 7.441 13.274 6.886 1.00 95.62 465 THR A C 1
ATOM 3690 O O . THR A 1 465 ? 8.579 12.847 7.084 1.00 95.62 465 THR A O 1
ATOM 3693 N N . VAL A 1 466 ? 6.369 12.492 6.985 1.00 94.56 466 VAL A N 1
ATOM 3694 C CA . VAL A 1 466 ? 6.459 11.058 7.293 1.00 94.56 466 VAL A CA 1
ATOM 3695 C C . VAL A 1 466 ? 6.988 10.258 6.099 1.00 94.56 466 VAL A C 1
ATOM 3697 O O . VAL A 1 466 ? 6.667 10.561 4.947 1.00 94.56 466 VAL A O 1
ATOM 3700 N N . ALA A 1 467 ? 7.751 9.197 6.377 1.00 94.12 467 ALA A N 1
ATOM 3701 C CA . ALA A 1 467 ? 8.035 8.160 5.392 1.00 94.12 467 ALA A CA 1
ATOM 3702 C C . ALA A 1 467 ? 6.768 7.315 5.162 1.00 94.12 467 ALA A C 1
ATOM 3704 O O . ALA A 1 467 ? 6.127 6.882 6.123 1.00 94.12 467 ALA A O 1
ATOM 3705 N N . ARG A 1 468 ? 6.403 7.097 3.895 1.00 95.12 468 ARG A N 1
ATOM 3706 C CA . ARG A 1 468 ? 5.183 6.396 3.457 1.00 95.12 468 ARG A CA 1
ATOM 3707 C C . ARG A 1 468 ? 5.489 5.421 2.323 1.00 95.12 468 ARG A C 1
ATOM 3709 O O . ARG A 1 468 ? 6.463 5.628 1.610 1.00 95.12 468 ARG A O 1
ATOM 3716 N N . CYS A 1 469 ? 4.652 4.405 2.123 1.00 97.25 469 CYS A N 1
ATOM 3717 C CA . CYS A 1 469 ? 4.681 3.564 0.911 1.00 97.25 469 CYS A CA 1
ATOM 3718 C C . CYS A 1 469 ? 3.523 3.872 -0.055 1.00 97.25 469 CYS A C 1
ATOM 3720 O O . CYS A 1 469 ? 3.626 3.565 -1.242 1.00 97.25 469 CYS A O 1
ATOM 3722 N N . THR A 1 470 ? 2.465 4.544 0.421 1.00 98.44 470 THR A N 1
ATOM 3723 C CA . THR A 1 470 ? 1.282 4.873 -0.384 1.00 98.44 470 THR A CA 1
ATOM 3724 C C . THR A 1 470 ? 0.888 6.347 -0.248 1.00 98.44 470 THR A C 1
ATOM 3726 O O . THR A 1 470 ? 0.719 6.860 0.862 1.00 98.44 470 THR A O 1
ATOM 3729 N N . THR A 1 471 ? 0.673 7.055 -1.361 1.00 98.19 471 THR A N 1
ATOM 3730 C CA . THR A 1 471 ? 0.260 8.470 -1.346 1.00 98.19 471 THR A CA 1
ATOM 3731 C C . THR A 1 471 ? -0.876 8.780 -2.311 1.00 98.19 471 THR A C 1
ATOM 3733 O O . THR A 1 471 ? -0.967 8.216 -3.400 1.00 98.19 471 THR A O 1
ATOM 3736 N N . GLN A 1 472 ? -1.752 9.691 -1.898 1.00 98.31 472 GLN A N 1
ATOM 3737 C CA . GLN A 1 472 ? -2.875 10.152 -2.697 1.00 98.31 472 GLN A CA 1
ATOM 3738 C C . GLN A 1 472 ? -2.511 11.341 -3.593 1.00 98.31 472 GLN A C 1
ATOM 3740 O O . GLN A 1 472 ? -1.644 12.152 -3.262 1.00 98.31 472 GLN A O 1
ATOM 3745 N N . VAL A 1 473 ? -3.245 11.492 -4.694 1.00 98.56 473 VAL A N 1
ATOM 3746 C CA . VAL A 1 473 ? -3.249 12.701 -5.529 1.00 98.56 473 VAL A CA 1
ATOM 3747 C C . VAL A 1 473 ? -4.697 13.113 -5.729 1.00 98.56 473 VAL A C 1
ATOM 3749 O O . VAL A 1 473 ? -5.524 12.308 -6.161 1.00 98.56 473 VAL A O 1
ATOM 3752 N N . TYR A 1 474 ? -5.025 14.350 -5.377 1.00 98.31 474 TYR A N 1
ATOM 3753 C CA . TYR A 1 474 ? -6.399 14.837 -5.444 1.00 98.31 474 TYR A CA 1
ATOM 3754 C C . TYR A 1 474 ? -6.793 15.167 -6.897 1.00 98.31 474 TYR A C 1
ATOM 3756 O O . TYR A 1 474 ? -5.923 15.220 -7.769 1.00 98.31 474 TYR A O 1
ATOM 3764 N N . PRO A 1 475 ? -8.091 15.345 -7.200 1.00 97.56 475 PRO A N 1
ATOM 3765 C CA . PRO A 1 475 ? -8.551 15.765 -8.520 1.00 97.56 475 PRO A CA 1
ATOM 3766 C C . PRO A 1 475 ? -7.871 17.050 -8.992 1.00 97.56 475 PRO A C 1
ATOM 3768 O O . PRO A 1 475 ? -7.784 18.007 -8.220 1.00 97.56 475 PRO A O 1
ATOM 3771 N N . ARG A 1 476 ? -7.426 17.084 -10.257 1.00 97.38 476 ARG A N 1
ATOM 3772 C CA . ARG A 1 476 ? -6.761 18.248 -10.885 1.00 97.38 476 ARG A CA 1
ATOM 3773 C C . ARG A 1 476 ? -5.639 18.826 -10.001 1.00 97.38 476 ARG A C 1
ATOM 3775 O O . ARG A 1 476 ? -5.619 20.020 -9.698 1.00 97.38 476 ARG A O 1
ATOM 3782 N N . SER A 1 477 ? -4.756 17.957 -9.512 1.00 97.94 477 SER A N 1
ATOM 3783 C CA . SER A 1 477 ? -3.759 18.241 -8.472 1.00 97.94 477 SER A CA 1
ATOM 3784 C C . SER A 1 477 ? -2.477 17.437 -8.698 1.00 97.94 477 SER A C 1
ATOM 3786 O O . SER A 1 477 ? -2.450 16.468 -9.457 1.00 97.94 477 SER A O 1
ATOM 3788 N N . TRP A 1 478 ? -1.410 17.826 -8.004 1.00 98.38 478 TRP A N 1
ATOM 3789 C CA . TRP A 1 478 ? -0.164 17.071 -7.930 1.00 98.38 478 TRP A CA 1
ATOM 3790 C C . TRP A 1 478 ? 0.215 16.710 -6.490 1.00 98.38 478 TRP A C 1
ATOM 3792 O O . TRP A 1 478 ? -0.158 17.411 -5.542 1.00 98.38 478 TRP A O 1
ATOM 3802 N N . THR A 1 479 ? 1.014 15.649 -6.354 1.00 98.69 479 THR A N 1
ATOM 3803 C CA . THR A 1 479 ? 1.711 15.250 -5.120 1.00 98.69 479 THR A CA 1
ATOM 3804 C C . THR A 1 479 ? 3.158 14.906 -5.468 1.00 98.69 479 THR A C 1
ATOM 3806 O O . THR A 1 479 ? 3.405 14.088 -6.351 1.00 98.69 479 THR A O 1
ATOM 3809 N N . ALA A 1 480 ? 4.115 15.527 -4.784 1.00 98.56 480 ALA A N 1
ATOM 3810 C CA . ALA A 1 480 ? 5.546 15.323 -4.975 1.00 98.56 480 ALA A CA 1
ATOM 3811 C C . ALA A 1 480 ? 6.149 14.535 -3.806 1.00 98.56 480 ALA A C 1
ATOM 3813 O O . ALA A 1 480 ? 5.864 14.816 -2.636 1.00 98.56 480 ALA A O 1
ATOM 3814 N N . ILE A 1 481 ? 7.011 13.572 -4.130 1.00 98.69 481 ILE A N 1
ATOM 3815 C CA . ILE A 1 481 ? 7.741 12.736 -3.178 1.00 98.69 481 ILE A CA 1
ATOM 3816 C C . ILE A 1 481 ? 9.252 12.800 -3.435 1.00 98.69 481 ILE A C 1
ATOM 3818 O O . ILE A 1 481 ? 9.681 12.929 -4.581 1.00 98.69 481 ILE A O 1
ATOM 3822 N N . TYR A 1 482 ? 10.062 12.669 -2.385 1.00 98.50 482 TYR A N 1
ATOM 3823 C CA . TYR A 1 482 ? 11.499 12.380 -2.488 1.00 98.50 482 TYR A CA 1
ATOM 3824 C C . TYR A 1 482 ? 11.759 10.919 -2.101 1.00 98.50 482 TYR A C 1
ATOM 3826 O O . TYR A 1 482 ? 11.212 10.433 -1.107 1.00 98.50 482 TYR A O 1
ATOM 3834 N N . MET A 1 483 ? 12.597 10.219 -2.868 1.00 97.75 483 MET A N 1
ATOM 3835 C CA . MET A 1 483 ? 12.886 8.796 -2.671 1.00 97.75 483 MET A CA 1
ATOM 3836 C C . MET A 1 483 ? 14.362 8.480 -2.935 1.00 97.75 483 MET A C 1
ATOM 3838 O O . MET A 1 483 ? 14.907 8.828 -3.982 1.00 97.75 483 MET A O 1
ATOM 3842 N N . ALA A 1 484 ? 15.005 7.782 -1.997 1.00 96.88 484 ALA A N 1
ATOM 3843 C CA . ALA A 1 484 ? 16.339 7.218 -2.190 1.00 96.88 484 ALA A CA 1
ATOM 3844 C C . ALA A 1 484 ? 16.225 5.843 -2.851 1.00 96.88 484 ALA A C 1
ATOM 3846 O O . ALA A 1 484 ? 15.525 4.976 -2.340 1.00 96.88 484 ALA A O 1
ATOM 3847 N N . LEU A 1 485 ? 16.930 5.616 -3.959 1.00 97.00 485 LEU A N 1
ATOM 3848 C CA . LEU A 1 485 ? 16.902 4.358 -4.708 1.00 97.00 485 LEU A CA 1
ATOM 3849 C C . LEU A 1 485 ? 17.926 3.364 -4.138 1.00 97.00 485 LEU A C 1
ATOM 3851 O O . LEU A 1 485 ? 18.839 2.896 -4.813 1.00 97.00 485 LEU A O 1
ATOM 3855 N N . ASP A 1 486 ? 17.771 3.053 -2.851 1.00 95.12 486 ASP A N 1
ATOM 3856 C CA . ASP A 1 486 ? 18.703 2.279 -2.018 1.00 95.12 486 ASP A CA 1
ATOM 3857 C C . ASP A 1 486 ? 18.398 0.763 -1.945 1.00 95.12 486 ASP A C 1
ATOM 3859 O O . ASP A 1 486 ? 18.949 0.049 -1.103 1.00 95.12 486 ASP A O 1
ATOM 3863 N N . ASN A 1 487 ? 17.537 0.259 -2.833 1.00 96.44 487 ASN A N 1
ATOM 3864 C CA . ASN A 1 487 ? 17.028 -1.109 -2.835 1.00 96.44 487 ASN A CA 1
ATOM 3865 C C . ASN A 1 487 ? 17.114 -1.704 -4.254 1.00 96.44 487 ASN A C 1
ATOM 3867 O O . ASN A 1 487 ? 16.241 -1.484 -5.091 1.00 96.44 487 ASN A O 1
ATOM 3871 N N . VAL A 1 488 ? 18.195 -2.425 -4.559 1.00 97.12 488 VAL A N 1
ATOM 3872 C CA . VAL A 1 488 ? 18.412 -3.008 -5.898 1.00 97.12 488 VAL A CA 1
ATOM 3873 C C . VAL A 1 488 ? 17.364 -4.083 -6.183 1.00 97.12 488 VAL A C 1
ATOM 3875 O O . VAL A 1 488 ? 17.072 -4.916 -5.324 1.00 97.12 488 VAL A O 1
ATOM 3878 N N . GLY A 1 489 ? 16.791 -4.046 -7.387 1.00 96.44 489 GLY A N 1
ATOM 3879 C CA . GLY A 1 489 ? 15.747 -4.974 -7.800 1.00 96.44 489 GLY A CA 1
ATOM 3880 C C . GLY A 1 489 ? 14.838 -4.456 -8.909 1.00 96.44 489 GLY A C 1
ATOM 3881 O O . GLY A 1 489 ? 15.126 -3.465 -9.582 1.00 96.44 489 GLY A O 1
ATOM 3882 N N . MET A 1 490 ? 13.737 -5.177 -9.105 1.00 97.94 490 MET A N 1
ATOM 3883 C CA . MET A 1 490 ? 12.649 -4.827 -10.016 1.00 97.94 490 MET A CA 1
ATOM 3884 C C . MET A 1 490 ? 11.405 -4.583 -9.160 1.00 97.94 490 MET A C 1
ATOM 3886 O O . MET A 1 490 ? 10.940 -5.515 -8.513 1.00 97.94 490 MET A O 1
ATOM 3890 N N . TRP A 1 491 ? 10.894 -3.355 -9.138 1.00 98.31 491 TRP A N 1
ATOM 3891 C CA . TRP A 1 491 ? 9.868 -2.916 -8.181 1.00 98.31 491 TRP A CA 1
ATOM 3892 C C . TRP A 1 491 ? 8.660 -2.329 -8.899 1.00 98.31 491 TRP A C 1
ATOM 3894 O O . TRP A 1 491 ? 8.834 -1.586 -9.863 1.00 98.31 491 TRP A O 1
ATOM 3904 N N . ASN A 1 492 ? 7.437 -2.643 -8.474 1.00 98.50 492 ASN A N 1
ATOM 3905 C CA . ASN A 1 492 ? 6.238 -2.138 -9.143 1.00 98.50 492 ASN A CA 1
ATOM 3906 C C . ASN A 1 492 ? 5.832 -0.754 -8.609 1.00 98.50 492 ASN A C 1
ATOM 3908 O O . ASN A 1 492 ? 5.822 -0.503 -7.404 1.00 98.50 492 ASN A O 1
ATOM 3912 N N . ILE A 1 493 ? 5.484 0.148 -9.527 1.00 98.62 493 ILE A N 1
ATOM 3913 C CA . ILE A 1 493 ? 4.886 1.453 -9.235 1.00 98.62 493 ILE A CA 1
ATOM 3914 C C . ILE A 1 493 ? 3.493 1.429 -9.850 1.00 98.62 493 ILE A C 1
ATOM 3916 O O . ILE A 1 493 ? 3.358 1.317 -11.069 1.00 98.62 493 ILE A O 1
ATOM 3920 N N . ARG A 1 494 ? 2.454 1.487 -9.014 1.00 98.19 494 ARG A N 1
ATOM 3921 C CA . ARG A 1 494 ? 1.073 1.161 -9.407 1.00 98.19 494 ARG A CA 1
ATOM 3922 C C . ARG A 1 494 ? 0.033 2.039 -8.730 1.00 98.19 494 ARG A C 1
ATOM 3924 O O . ARG A 1 494 ? 0.271 2.609 -7.666 1.00 98.19 494 ARG A O 1
ATOM 3931 N N . SER A 1 495 ? -1.153 2.091 -9.330 1.00 98.38 495 SER A N 1
ATOM 3932 C CA . SER A 1 495 ? -2.354 2.517 -8.614 1.00 98.38 495 SER A CA 1
ATOM 3933 C C . SER A 1 495 ? -2.749 1.488 -7.545 1.00 98.38 495 SER A C 1
ATOM 3935 O O . SER A 1 495 ? -2.626 0.282 -7.756 1.00 98.38 495 SER A O 1
ATOM 3937 N N . GLU A 1 496 ? -3.284 1.960 -6.420 1.00 98.12 496 GLU A N 1
ATOM 3938 C CA . GLU A 1 496 ? -4.024 1.125 -5.458 1.00 98.12 496 GLU A CA 1
ATOM 3939 C C . GLU A 1 496 ? -5.504 0.965 -5.821 1.00 98.12 496 GLU A C 1
ATOM 3941 O O . GLU A 1 496 ? -6.193 0.117 -5.254 1.00 98.12 496 GLU A O 1
ATOM 3946 N N . ASN A 1 497 ? -6.005 1.728 -6.801 1.00 98.12 497 ASN A N 1
ATOM 3947 C CA . ASN A 1 497 ? -7.273 1.384 -7.428 1.00 98.12 497 ASN A CA 1
ATOM 3948 C C . ASN A 1 497 ? -7.053 0.129 -8.285 1.00 98.12 497 ASN A C 1
ATOM 3950 O O . ASN A 1 497 ? -6.369 0.170 -9.310 1.00 98.12 497 ASN A O 1
ATOM 3954 N N . TRP A 1 498 ? -7.610 -1.000 -7.849 1.00 97.19 498 TRP A N 1
ATOM 3955 C CA . TRP A 1 498 ? -7.266 -2.306 -8.407 1.00 97.19 498 TRP A CA 1
ATOM 3956 C C . TRP A 1 498 ? -7.796 -2.498 -9.835 1.00 97.19 498 TRP A C 1
ATOM 3958 O O . TRP A 1 498 ? -7.157 -3.159 -10.650 1.00 97.19 498 TRP A O 1
ATOM 3968 N N . ALA A 1 499 ? -8.910 -1.845 -10.188 1.00 97.62 499 ALA A N 1
ATOM 3969 C CA . ALA A 1 499 ? -9.392 -1.796 -11.570 1.00 97.62 499 ALA A CA 1
ATOM 3970 C C . ALA A 1 499 ? -8.434 -1.002 -12.480 1.00 97.62 499 ALA A C 1
ATOM 3972 O O . ALA A 1 499 ? -8.143 -1.440 -13.594 1.00 97.62 499 ALA A O 1
ATOM 3973 N N . ARG A 1 500 ? -7.884 0.120 -11.988 1.00 97.88 500 ARG A N 1
ATOM 3974 C CA . ARG A 1 500 ? -6.865 0.907 -12.705 1.00 97.88 500 ARG A CA 1
ATOM 3975 C C . ARG A 1 500 ? -5.556 0.145 -12.877 1.00 97.88 500 ARG A C 1
ATOM 3977 O O . ARG A 1 500 ? -5.007 0.144 -13.976 1.00 97.88 500 ARG A O 1
ATOM 3984 N N . GLN A 1 501 ? -5.083 -0.539 -11.834 1.00 97.62 501 GLN A N 1
ATOM 3985 C CA . GLN A 1 501 ? -3.891 -1.391 -11.892 1.00 97.62 501 GLN A CA 1
ATOM 3986 C C . GLN A 1 501 ? -4.063 -2.520 -12.923 1.00 97.62 501 GLN A C 1
ATOM 3988 O O . GLN A 1 501 ? -3.210 -2.667 -13.803 1.00 97.62 501 GLN A O 1
ATOM 3993 N N . TYR A 1 502 ? -5.192 -3.240 -12.877 1.00 97.75 502 TYR A N 1
ATOM 3994 C CA . TYR A 1 502 ? -5.502 -4.350 -13.785 1.00 97.75 502 TYR A CA 1
ATOM 3995 C C . TYR A 1 502 ? -5.587 -3.906 -15.255 1.00 97.75 502 TYR A C 1
ATOM 3997 O O . TYR A 1 502 ? -5.095 -4.594 -16.149 1.00 97.75 502 TYR A O 1
ATOM 4005 N N . LEU A 1 503 ? -6.160 -2.724 -15.513 1.00 97.75 503 LEU A N 1
ATOM 4006 C CA . LEU A 1 503 ? -6.280 -2.140 -16.853 1.00 97.75 503 LEU A CA 1
ATOM 4007 C C . LEU A 1 503 ? -5.100 -1.238 -17.276 1.00 97.75 503 LEU A C 1
ATOM 4009 O O . LEU A 1 503 ? -5.205 -0.575 -18.311 1.00 97.75 503 LEU A O 1
ATOM 4013 N N . GLY A 1 504 ? -3.977 -1.261 -16.547 1.00 97.31 504 GLY A N 1
ATOM 4014 C CA . GLY A 1 504 ? -2.672 -0.799 -17.044 1.00 97.31 504 GLY A CA 1
ATOM 4015 C C . GLY A 1 504 ? -2.021 0.397 -16.337 1.00 97.31 504 GLY A C 1
ATOM 4016 O O . GLY A 1 504 ? -0.935 0.796 -16.754 1.00 97.31 504 GLY A O 1
ATOM 4017 N N . GLN A 1 505 ? -2.601 0.959 -15.266 1.00 98.12 505 GLN A N 1
ATOM 4018 C CA . GLN A 1 505 ? -1.978 2.042 -14.479 1.00 98.12 505 GLN A CA 1
ATOM 4019 C C . GLN A 1 505 ? -0.911 1.505 -13.513 1.00 98.12 505 GLN A C 1
ATOM 4021 O O . GLN A 1 505 ? -1.069 1.513 -12.287 1.00 98.12 505 GLN A O 1
ATOM 4026 N N . GLN A 1 506 ? 0.175 1.011 -14.094 1.00 98.12 506 GLN A N 1
ATOM 4027 C CA . GLN A 1 506 ? 1.377 0.572 -13.400 1.00 98.12 506 GLN A CA 1
ATOM 4028 C C . GLN A 1 506 ? 2.588 0.615 -14.343 1.00 98.12 506 GLN A C 1
ATOM 4030 O O . GLN A 1 506 ? 2.434 0.780 -15.548 1.00 98.12 506 GLN A O 1
ATOM 4035 N N . PHE A 1 507 ? 3.788 0.451 -13.800 1.00 98.25 507 PHE A N 1
ATOM 4036 C CA . PHE A 1 507 ? 5.015 0.094 -14.519 1.00 98.25 507 PHE A CA 1
ATOM 4037 C C . PHE A 1 507 ? 6.014 -0.504 -13.519 1.00 98.25 507 PHE A C 1
ATOM 4039 O O . PHE A 1 507 ? 5.734 -0.554 -12.319 1.00 98.25 507 PHE A O 1
ATOM 4046 N N . TYR A 1 508 ? 7.179 -0.958 -13.979 1.00 98.44 508 TYR A N 1
ATOM 4047 C CA . TYR A 1 508 ? 8.242 -1.419 -13.079 1.00 98.44 508 TYR A CA 1
ATOM 4048 C C . TYR A 1 508 ? 9.461 -0.494 -13.114 1.00 98.44 508 TYR A C 1
ATOM 4050 O O . TYR A 1 508 ? 9.882 -0.034 -14.172 1.00 98.44 508 TYR A O 1
ATOM 4058 N N . LEU A 1 509 ? 10.045 -0.227 -11.950 1.00 98.06 509 LEU A N 1
ATOM 4059 C CA . LEU A 1 509 ? 11.312 0.470 -11.787 1.00 98.06 509 LEU A CA 1
ATOM 4060 C C . LEU A 1 509 ? 12.426 -0.568 -11.611 1.00 98.06 509 LEU A C 1
ATOM 4062 O O . LEU A 1 509 ? 12.456 -1.301 -10.621 1.00 98.06 509 LEU A O 1
ATOM 4066 N N . ARG A 1 510 ? 13.355 -0.621 -12.569 1.00 97.62 510 ARG A N 1
ATOM 4067 C CA . ARG A 1 510 ? 14.567 -1.440 -12.484 1.00 97.62 510 ARG A CA 1
ATOM 4068 C C . ARG A 1 510 ? 15.677 -0.617 -11.838 1.00 97.62 510 ARG A C 1
ATOM 4070 O O . ARG A 1 510 ? 16.294 0.210 -12.509 1.00 97.62 510 ARG A O 1
ATOM 4077 N N . VAL A 1 511 ? 15.934 -0.865 -10.557 1.00 97.19 511 VAL A N 1
ATOM 4078 C CA . VAL A 1 511 ? 17.016 -0.235 -9.788 1.00 97.19 511 VAL A CA 1
ATOM 4079 C C . VAL A 1 511 ? 18.243 -1.137 -9.860 1.00 97.19 511 VAL A C 1
ATOM 4081 O O . VAL A 1 511 ? 18.228 -2.249 -9.336 1.00 97.19 511 VAL A O 1
ATOM 4084 N N . TYR A 1 512 ? 19.295 -0.677 -10.537 1.00 93.88 512 TYR A N 1
ATOM 4085 C CA . TYR A 1 512 ? 20.444 -1.496 -10.934 1.00 93.88 512 TYR A CA 1
ATOM 4086 C C . TYR A 1 512 ? 21.748 -1.099 -10.228 1.00 93.88 512 TYR A C 1
ATOM 4088 O O . TYR A 1 512 ? 22.060 0.084 -10.106 1.00 93.88 512 TYR A O 1
ATOM 4096 N N . SER A 1 513 ? 22.544 -2.098 -9.831 1.00 92.81 513 SER A N 1
ATOM 4097 C CA . SER A 1 513 ? 23.939 -1.933 -9.396 1.00 92.81 513 SER A CA 1
ATOM 4098 C C . SER A 1 513 ? 24.867 -2.735 -10.318 1.00 92.81 513 SER A C 1
ATOM 4100 O O . SER A 1 513 ? 24.655 -3.941 -10.476 1.00 92.81 513 SER A O 1
ATOM 4102 N N . PRO A 1 514 ? 25.927 -2.131 -10.893 1.00 87.19 514 PRO A N 1
ATOM 4103 C CA . PRO A 1 514 ? 26.893 -2.858 -11.719 1.00 87.19 514 PRO A CA 1
ATOM 4104 C C . PRO A 1 514 ? 27.739 -3.857 -10.911 1.00 87.19 514 PRO A C 1
ATOM 4106 O O . PRO A 1 514 ? 28.329 -4.766 -11.491 1.00 87.19 514 PRO A O 1
ATOM 4109 N N . ALA A 1 515 ? 27.776 -3.736 -9.578 1.00 84.56 515 ALA A N 1
ATOM 4110 C CA . ALA A 1 515 ? 28.598 -4.579 -8.712 1.00 84.56 515 ALA A CA 1
ATOM 4111 C C . ALA A 1 515 ? 28.104 -6.035 -8.593 1.00 84.56 515 ALA A C 1
ATOM 4113 O O . ALA A 1 515 ? 28.863 -6.879 -8.120 1.00 84.56 515 ALA A O 1
ATOM 4114 N N . ASN A 1 516 ? 26.854 -6.333 -8.990 1.00 74.25 516 ASN A N 1
ATOM 4115 C CA . ASN A 1 516 ? 26.259 -7.684 -8.994 1.00 74.25 516 ASN A CA 1
ATOM 4116 C C . ASN A 1 516 ? 26.519 -8.481 -7.687 1.00 74.25 516 ASN A C 1
ATOM 4118 O O . ASN A 1 516 ? 26.861 -9.664 -7.699 1.00 74.25 516 ASN A O 1
ATOM 4122 N N . SER A 1 517 ? 26.399 -7.799 -6.544 1.00 83.38 517 SER A N 1
ATOM 4123 C CA . SER A 1 517 ? 26.889 -8.250 -5.235 1.00 83.38 517 SER A CA 1
ATOM 4124 C C . SER A 1 517 ? 25.752 -8.571 -4.266 1.00 83.38 517 SER A C 1
ATOM 4126 O O . SER A 1 517 ? 24.799 -7.803 -4.168 1.00 83.38 517 SER A O 1
ATOM 4128 N N . TRP A 1 518 ? 25.902 -9.619 -3.440 1.00 84.50 518 TRP A N 1
ATOM 4129 C CA . TRP A 1 518 ? 24.927 -9.974 -2.385 1.00 84.50 518 TRP A CA 1
ATOM 4130 C C . TRP A 1 518 ? 24.795 -8.918 -1.275 1.00 84.50 518 TRP A C 1
ATOM 4132 O O . TRP A 1 518 ? 23.921 -9.009 -0.409 1.00 84.50 518 TRP A O 1
ATOM 4142 N N . ARG A 1 519 ? 25.680 -7.911 -1.266 1.00 87.50 519 ARG A N 1
ATOM 4143 C CA . ARG A 1 519 ? 25.514 -6.713 -0.433 1.00 87.50 519 ARG A CA 1
ATOM 4144 C C . ARG A 1 519 ? 24.355 -5.846 -0.926 1.00 87.50 519 ARG A C 1
ATOM 4146 O O . ARG A 1 519 ? 23.650 -5.302 -0.078 1.00 87.50 519 ARG A O 1
ATOM 4153 N N . ASP A 1 520 ? 24.143 -5.805 -2.240 1.00 90.88 520 ASP A N 1
ATOM 4154 C CA . ASP A 1 520 ? 23.214 -4.920 -2.944 1.00 90.88 520 ASP A CA 1
ATOM 4155 C C . ASP A 1 520 ? 21.889 -5.632 -3.282 1.00 90.88 520 ASP A C 1
ATOM 4157 O O . ASP A 1 520 ? 20.829 -5.102 -2.964 1.00 90.88 520 ASP A O 1
ATOM 4161 N N . GLU A 1 521 ? 21.933 -6.848 -3.846 1.00 93.62 521 GLU A N 1
ATOM 4162 C CA . GLU A 1 521 ? 20.754 -7.705 -4.078 1.00 93.62 521 GLU A CA 1
ATOM 4163 C C . GLU A 1 521 ? 21.049 -9.176 -3.747 1.00 93.62 521 GLU A C 1
ATOM 4165 O O . GLU A 1 521 ? 22.106 -9.702 -4.094 1.00 93.62 521 GLU A O 1
ATOM 4170 N N . LEU A 1 522 ? 20.115 -9.861 -3.084 1.00 92.75 522 LEU A N 1
ATOM 4171 C CA . LEU A 1 522 ? 20.217 -11.289 -2.787 1.00 92.75 522 LEU A CA 1
ATOM 4172 C C . LEU A 1 522 ? 20.179 -12.144 -4.073 1.00 92.75 522 LEU A C 1
ATOM 4174 O O . LEU A 1 522 ? 19.485 -11.793 -5.033 1.00 92.75 522 LEU A O 1
ATOM 4178 N N . PRO A 1 523 ? 20.891 -13.288 -4.106 1.00 91.56 523 PRO A N 1
ATOM 4179 C CA . PRO A 1 523 ? 20.861 -14.201 -5.247 1.00 91.56 523 PRO A CA 1
ATOM 4180 C C . PRO A 1 523 ? 19.463 -14.799 -5.465 1.00 91.56 523 PRO A C 1
ATOM 4182 O O . PRO A 1 523 ? 18.663 -14.891 -4.533 1.00 91.56 523 PRO A O 1
ATOM 4185 N N . ILE A 1 524 ? 19.195 -15.254 -6.694 1.00 92.38 524 ILE A N 1
ATOM 4186 C CA . ILE A 1 524 ? 17.930 -15.910 -7.053 1.00 92.38 524 ILE A CA 1
ATOM 4187 C C . ILE A 1 524 ? 17.623 -17.090 -6.098 1.00 92.38 524 ILE A C 1
ATOM 4189 O O . ILE A 1 524 ? 18.500 -17.933 -5.870 1.00 92.38 524 ILE A O 1
ATOM 4193 N N . PRO A 1 525 ? 16.407 -17.180 -5.520 1.00 93.12 525 PRO A N 1
ATOM 4194 C CA . PRO A 1 525 ? 16.059 -18.252 -4.592 1.00 93.12 525 PRO A CA 1
ATOM 4195 C C . PRO A 1 525 ? 16.175 -19.648 -5.214 1.00 93.12 525 PRO A C 1
ATOM 4197 O O . PRO A 1 525 ? 15.782 -19.868 -6.359 1.00 93.12 525 PRO A O 1
ATOM 4200 N N . LYS A 1 526 ? 16.635 -20.633 -4.428 1.00 90.75 526 LYS A N 1
ATOM 4201 C CA . LYS A 1 526 ? 16.749 -22.040 -4.874 1.00 90.75 526 LYS A CA 1
ATOM 4202 C C . LYS A 1 526 ? 15.407 -22.643 -5.320 1.00 90.75 526 LYS A C 1
ATOM 4204 O O . LYS A 1 526 ? 15.394 -23.573 -6.118 1.00 90.75 526 LYS A O 1
ATOM 4209 N N . ASN A 1 527 ? 14.303 -22.126 -4.781 1.00 93.06 527 ASN A N 1
ATOM 4210 C CA . ASN A 1 527 ? 12.924 -22.529 -5.051 1.00 93.06 527 ASN A CA 1
ATOM 4211 C C . ASN A 1 527 ? 12.189 -21.585 -6.028 1.00 93.06 527 ASN A C 1
ATOM 4213 O O . ASN A 1 527 ? 10.969 -21.684 -6.147 1.00 93.06 527 ASN A O 1
ATOM 4217 N N . ALA A 1 528 ? 12.889 -20.656 -6.694 1.00 94.31 528 ALA A N 1
ATOM 4218 C CA . ALA A 1 528 ? 12.272 -19.693 -7.603 1.00 94.31 528 ALA A CA 1
ATOM 4219 C C . ALA A 1 528 ? 11.501 -20.402 -8.731 1.00 94.31 528 ALA A C 1
ATOM 4221 O O . ALA A 1 528 ? 12.073 -21.161 -9.516 1.00 94.31 528 ALA A O 1
ATOM 4222 N N . LEU A 1 529 ? 10.193 -20.141 -8.816 1.00 95.62 529 LEU A N 1
ATOM 4223 C CA . LEU A 1 529 ? 9.344 -20.687 -9.872 1.00 95.62 529 LEU A CA 1
ATOM 4224 C C . LEU A 1 529 ? 9.735 -20.092 -11.232 1.00 95.62 529 LEU A C 1
ATOM 4226 O O . LEU A 1 529 ? 9.911 -18.881 -11.357 1.00 95.62 529 LEU A O 1
ATOM 4230 N N . LEU A 1 530 ? 9.817 -20.942 -12.258 1.00 95.50 530 LEU A N 1
ATOM 4231 C CA . LEU A 1 530 ? 10.141 -20.554 -13.632 1.00 95.50 530 LEU A CA 1
ATOM 4232 C C . LEU A 1 530 ? 8.948 -20.785 -14.567 1.00 95.50 530 LEU A C 1
ATOM 4234 O O . LEU A 1 530 ? 8.225 -21.775 -14.468 1.00 95.50 530 LEU A O 1
ATOM 4238 N N . CYS A 1 531 ? 8.725 -19.839 -15.474 1.00 95.25 531 CYS A N 1
ATOM 4239 C CA . CYS A 1 531 ? 7.570 -19.786 -16.365 1.00 95.25 531 CYS A CA 1
ATOM 4240 C C . CYS A 1 531 ? 7.891 -18.940 -17.609 1.00 95.25 531 CYS A C 1
ATOM 4242 O O . CYS A 1 531 ? 9.033 -18.518 -17.795 1.00 95.25 531 CYS A O 1
ATOM 4244 N N . GLY A 1 532 ? 6.910 -18.734 -18.495 1.00 95.50 532 GLY A N 1
ATOM 4245 C CA . GLY A 1 532 ? 7.125 -17.997 -19.743 1.00 95.50 532 GLY A CA 1
ATOM 4246 C C . GLY A 1 532 ? 8.215 -18.632 -20.601 1.00 95.50 532 GLY A C 1
ATOM 4247 O O . GLY A 1 532 ? 8.170 -19.841 -20.842 1.00 95.50 532 GLY A O 1
ATOM 4248 N N . ARG A 1 533 ? 9.200 -17.818 -20.988 1.00 95.38 533 ARG A N 1
ATOM 4249 C CA . ARG A 1 533 ? 10.423 -18.177 -21.729 1.00 95.38 533 ARG A CA 1
ATOM 4250 C C . ARG A 1 533 ? 11.567 -18.659 -20.829 1.00 95.38 533 ARG A C 1
ATOM 4252 O O . ARG A 1 533 ? 12.614 -19.053 -21.326 1.00 95.38 533 ARG A O 1
ATOM 4259 N N . ALA A 1 534 ? 11.389 -18.619 -19.507 1.00 94.25 534 ALA A N 1
ATOM 4260 C CA . ALA A 1 534 ? 12.403 -19.015 -18.532 1.00 94.25 534 ALA A CA 1
ATOM 4261 C C . ALA A 1 534 ? 12.268 -20.472 -18.047 1.00 94.25 534 ALA A C 1
ATOM 4263 O O . ALA A 1 534 ? 13.068 -20.894 -17.220 1.00 94.25 534 ALA A O 1
ATOM 4264 N N . ARG A 1 535 ? 11.279 -21.248 -18.523 1.00 91.31 535 ARG A N 1
ATOM 4265 C CA . ARG A 1 535 ? 10.980 -22.617 -18.034 1.00 91.31 535 ARG A CA 1
ATOM 4266 C C . ARG A 1 535 ? 12.219 -23.513 -17.981 1.00 91.31 535 ARG A C 1
ATOM 4268 O O . ARG A 1 535 ? 12.497 -24.121 -16.952 1.00 91.31 535 ARG A O 1
ATOM 4275 N N . ASP A 1 536 ? 13.000 -23.515 -19.055 1.00 86.81 536 ASP A N 1
ATOM 4276 C CA . ASP A 1 536 ? 14.151 -24.409 -19.227 1.00 86.81 536 ASP A CA 1
ATOM 4277 C C . ASP A 1 536 ? 15.427 -23.892 -18.526 1.00 86.81 536 ASP A C 1
ATOM 4279 O O . ASP A 1 536 ? 16.471 -24.544 -18.534 1.00 86.81 536 ASP A O 1
ATOM 4283 N N . LYS A 1 537 ? 15.354 -22.735 -17.846 1.00 84.44 537 LYS A N 1
ATOM 4284 C CA . LYS A 1 537 ? 16.471 -22.120 -17.104 1.00 84.44 537 LYS A CA 1
ATOM 4285 C C . LYS A 1 537 ? 16.743 -22.733 -15.725 1.00 84.44 537 LYS A C 1
ATOM 4287 O O . LYS A 1 537 ? 17.649 -22.288 -15.021 1.00 84.44 537 LYS A O 1
ATOM 4292 N N . ALA A 1 538 ? 16.042 -23.806 -15.356 1.00 74.88 538 ALA A N 1
ATOM 4293 C CA . ALA A 1 538 ? 16.248 -24.515 -14.090 1.00 74.88 538 ALA A CA 1
ATOM 4294 C C . ALA A 1 538 ? 17.683 -25.066 -13.919 1.00 74.88 538 ALA A C 1
ATOM 4296 O O . ALA A 1 538 ? 18.208 -25.096 -12.802 1.00 74.88 538 ALA A O 1
ATOM 4297 N N . TYR A 1 539 ? 18.346 -25.467 -15.012 1.00 67.31 539 TYR A N 1
ATOM 4298 C CA . TYR A 1 539 ? 19.750 -25.898 -14.978 1.00 67.31 539 TYR A CA 1
ATOM 4299 C C . TYR A 1 539 ? 20.709 -24.734 -14.680 1.00 67.31 539 TYR A C 1
ATOM 4301 O O . TYR A 1 539 ? 21.637 -24.884 -13.881 1.00 67.31 539 TYR A O 1
ATOM 4309 N N . ASP A 1 540 ? 20.448 -23.556 -15.255 1.00 71.62 540 ASP A N 1
ATOM 4310 C CA . ASP A 1 540 ? 21.282 -22.366 -15.066 1.00 71.62 540 ASP A CA 1
ATOM 4311 C C . ASP A 1 540 ? 21.248 -21.877 -13.605 1.00 71.62 540 ASP A C 1
ATOM 4313 O O . ASP A 1 540 ? 22.289 -21.471 -13.089 1.00 71.62 540 ASP A O 1
ATOM 4317 N N . ILE A 1 541 ? 20.120 -22.027 -12.888 1.00 72.06 541 ILE A N 1
ATOM 4318 C CA . ILE A 1 541 ? 20.054 -21.795 -11.427 1.00 72.06 541 ILE A CA 1
ATOM 4319 C C . ILE A 1 541 ? 21.030 -22.715 -10.685 1.00 72.06 541 ILE A C 1
ATOM 4321 O O . ILE A 1 541 ? 21.863 -22.238 -9.913 1.00 72.06 541 ILE A O 1
ATOM 4325 N N . LYS A 1 542 ? 20.966 -24.034 -10.924 1.00 64.38 542 LYS A N 1
ATOM 4326 C CA . LYS A 1 542 ? 21.838 -25.010 -10.243 1.00 64.38 542 LYS A CA 1
ATOM 4327 C C . LYS A 1 542 ? 23.320 -24.734 -10.527 1.00 64.38 542 LYS A C 1
ATOM 4329 O O . LYS A 1 542 ? 24.126 -24.740 -9.598 1.00 64.38 542 LYS A O 1
ATOM 4334 N N . LYS A 1 543 ? 23.666 -24.424 -11.783 1.00 64.81 543 LYS A N 1
ATOM 4335 C CA . LYS A 1 543 ? 25.030 -24.075 -12.213 1.00 64.81 543 LYS A CA 1
ATOM 4336 C C . LYS A 1 543 ? 25.523 -22.753 -11.611 1.00 64.81 543 LYS A C 1
ATOM 4338 O O . LYS A 1 543 ? 26.687 -22.646 -11.236 1.00 64.81 543 LYS A O 1
ATOM 4343 N N . HIS A 1 544 ? 24.667 -21.738 -11.506 1.00 66.00 544 HIS A N 1
ATOM 4344 C CA . HIS A 1 544 ? 25.054 -20.459 -10.912 1.00 66.00 544 HIS A CA 1
ATOM 4345 C C . HIS A 1 544 ? 25.255 -20.577 -9.395 1.00 66.00 544 HIS A C 1
ATOM 4347 O O . HIS A 1 544 ? 26.238 -20.061 -8.868 1.00 66.00 544 HIS A O 1
ATOM 4353 N N . LEU A 1 545 ? 24.390 -21.325 -8.702 1.00 65.56 545 LEU A N 1
ATOM 4354 C CA . LEU A 1 545 ? 24.520 -21.594 -7.267 1.00 65.56 545 LEU A CA 1
ATOM 4355 C C . LEU A 1 545 ? 25.791 -22.387 -6.919 1.00 65.56 545 LEU A C 1
ATOM 4357 O O . LEU A 1 545 ? 26.419 -22.091 -5.904 1.00 65.56 545 LEU A O 1
ATOM 4361 N N . SER A 1 546 ? 26.213 -23.352 -7.745 1.00 65.19 546 SER A N 1
ATOM 4362 C CA . SER A 1 546 ? 27.468 -24.079 -7.503 1.00 65.19 546 SER A CA 1
ATOM 4363 C C . SER A 1 546 ? 28.709 -23.205 -7.724 1.00 65.19 546 SER A C 1
ATOM 4365 O O . SER A 1 546 ? 29.631 -23.260 -6.912 1.00 65.19 546 SER A O 1
ATOM 4367 N N . MET A 1 547 ? 28.715 -22.320 -8.732 1.00 62.25 547 MET A N 1
ATOM 4368 C CA . MET A 1 547 ? 29.771 -21.302 -8.889 1.00 62.25 547 MET A CA 1
ATOM 4369 C C . MET A 1 547 ? 29.796 -20.306 -7.716 1.00 62.25 547 MET A C 1
ATOM 4371 O O . MET A 1 547 ? 30.867 -19.943 -7.232 1.00 62.25 547 MET A O 1
ATOM 4375 N N . ILE A 1 548 ? 28.622 -19.901 -7.221 1.00 62.44 548 ILE A N 1
ATOM 4376 C CA . ILE A 1 548 ? 28.456 -19.065 -6.022 1.00 62.44 548 ILE A CA 1
ATOM 4377 C C . ILE A 1 548 ? 29.097 -19.720 -4.789 1.00 62.44 548 ILE A C 1
ATOM 4379 O O . ILE A 1 548 ? 29.862 -19.068 -4.077 1.00 62.44 548 ILE A O 1
ATOM 4383 N N . LEU A 1 549 ? 28.833 -21.010 -4.558 1.00 60.97 549 LEU A N 1
ATOM 4384 C CA . LEU A 1 549 ? 29.391 -21.754 -3.428 1.00 60.97 549 LEU A CA 1
ATOM 4385 C C . LEU A 1 549 ? 30.907 -21.936 -3.570 1.00 60.97 549 LEU A C 1
ATOM 4387 O O . LEU A 1 549 ? 31.636 -21.639 -2.626 1.00 60.97 549 LEU A O 1
ATOM 4391 N N . ALA A 1 550 ? 31.395 -22.320 -4.754 1.00 57.75 550 ALA A N 1
ATOM 4392 C CA . ALA A 1 550 ? 32.826 -22.467 -5.024 1.00 57.75 550 ALA A CA 1
ATOM 4393 C C . ALA A 1 550 ? 33.606 -21.158 -4.786 1.00 57.75 550 ALA A C 1
ATOM 4395 O O . ALA A 1 550 ? 34.662 -21.171 -4.154 1.00 57.75 550 ALA A O 1
ATOM 4396 N N . ASN A 1 551 ? 33.063 -20.015 -5.220 1.00 57.84 551 ASN A N 1
ATOM 4397 C CA . ASN A 1 551 ? 33.675 -18.701 -4.999 1.00 57.84 551 ASN A CA 1
ATOM 4398 C C . ASN A 1 551 ? 33.602 -18.235 -3.533 1.00 57.84 551 ASN A C 1
ATOM 4400 O O . ASN A 1 551 ? 34.466 -17.476 -3.097 1.00 57.84 551 ASN A O 1
ATOM 4404 N N . SER A 1 552 ? 32.602 -18.684 -2.768 1.00 51.78 552 SER A N 1
ATOM 4405 C CA . SER A 1 552 ? 32.522 -18.437 -1.321 1.00 51.78 552 SER A CA 1
ATOM 4406 C C . SER A 1 552 ? 33.571 -19.258 -0.557 1.00 51.78 552 SER A C 1
ATOM 4408 O O . SER A 1 552 ? 34.312 -18.716 0.260 1.00 51.78 552 SER A O 1
ATOM 4410 N N . ILE A 1 553 ? 33.712 -20.546 -0.893 1.00 49.59 553 ILE A N 1
ATOM 4411 C CA . ILE A 1 553 ? 34.712 -21.451 -0.303 1.00 49.59 553 ILE A CA 1
ATOM 4412 C C . ILE A 1 553 ? 36.132 -20.936 -0.581 1.00 49.59 553 ILE A C 1
ATOM 4414 O O . ILE A 1 553 ? 36.904 -20.754 0.359 1.00 49.59 553 ILE A O 1
ATOM 4418 N N . LYS A 1 554 ? 36.444 -20.579 -1.838 1.00 48.19 554 LYS A N 1
ATOM 4419 C CA . LYS A 1 554 ? 37.744 -19.993 -2.228 1.00 48.19 554 LYS A CA 1
ATOM 4420 C C . LYS A 1 554 ? 38.102 -18.683 -1.510 1.00 48.19 554 LYS A C 1
ATOM 4422 O O . LYS A 1 554 ? 39.269 -18.314 -1.493 1.00 48.19 554 LYS A O 1
ATOM 4427 N N . ARG A 1 555 ? 37.128 -17.960 -0.943 1.00 49.09 555 ARG A N 1
ATOM 4428 C CA . ARG A 1 555 ? 37.375 -16.732 -0.161 1.00 49.09 555 ARG A CA 1
ATOM 4429 C C . ARG A 1 555 ? 37.601 -16.988 1.327 1.00 49.09 555 ARG A C 1
ATOM 4431 O O . ARG A 1 555 ? 38.221 -16.153 1.976 1.00 49.09 555 ARG A O 1
ATOM 4438 N N . ASN A 1 556 ? 37.117 -18.114 1.850 1.00 38.75 556 ASN A N 1
ATOM 4439 C CA . ASN A 1 556 ? 37.191 -18.443 3.274 1.00 38.75 556 ASN A CA 1
ATOM 4440 C C . ASN A 1 556 ? 38.301 -19.456 3.611 1.00 38.75 556 ASN A C 1
ATOM 4442 O O . ASN A 1 556 ? 38.640 -19.594 4.782 1.00 38.75 556 ASN A O 1
ATOM 4446 N N . ILE A 1 557 ? 38.875 -20.144 2.615 1.00 42.25 557 ILE A N 1
ATOM 4447 C CA . ILE A 1 557 ? 39.986 -21.095 2.786 1.00 42.25 557 ILE A CA 1
ATOM 4448 C C . ILE A 1 557 ? 41.129 -20.711 1.824 1.00 42.25 557 ILE A C 1
ATOM 4450 O O . ILE A 1 557 ? 41.111 -21.131 0.668 1.00 42.25 557 ILE A O 1
ATOM 4454 N N . PRO A 1 558 ? 42.121 -19.904 2.263 1.00 41.66 558 PRO A N 1
ATOM 4455 C CA . PRO A 1 558 ? 43.227 -19.450 1.408 1.00 41.66 558 PRO A CA 1
ATOM 4456 C C . PRO A 1 558 ? 44.353 -20.478 1.210 1.00 41.66 558 PRO A C 1
ATOM 4458 O O . PRO A 1 558 ? 45.272 -20.229 0.437 1.00 41.66 558 PRO A O 1
ATOM 4461 N N . GLN A 1 559 ? 44.326 -21.603 1.929 1.00 42.25 559 GLN A N 1
ATOM 4462 C CA . GLN A 1 559 ? 45.365 -22.634 1.900 1.00 42.25 559 GLN A CA 1
ATOM 4463 C C . GLN A 1 559 ? 44.767 -23.970 1.450 1.00 42.25 559 GLN A C 1
ATOM 4465 O O . GLN A 1 559 ? 44.163 -24.657 2.263 1.00 42.25 559 GLN A O 1
ATOM 4470 N N . PHE A 1 560 ? 44.901 -24.284 0.154 1.00 35.75 560 PHE A N 1
ATOM 4471 C CA . PHE A 1 560 ? 45.084 -25.627 -0.441 1.00 35.75 560 PHE A CA 1
ATOM 4472 C C . PHE A 1 560 ? 44.983 -25.539 -1.980 1.00 35.75 560 PHE A C 1
ATOM 4474 O O . PHE A 1 560 ? 44.042 -26.030 -2.608 1.00 35.75 560 PHE A O 1
ATOM 4481 N N . GLU A 1 561 ? 45.969 -24.908 -2.624 1.00 37.97 561 GLU A N 1
ATOM 4482 C CA . GLU A 1 561 ? 46.112 -24.962 -4.086 1.00 37.97 561 GLU A CA 1
ATOM 4483 C C . GLU A 1 561 ? 46.722 -26.304 -4.536 1.00 37.97 561 GLU A C 1
ATOM 4485 O O . GLU A 1 561 ? 47.881 -26.342 -4.928 1.00 37.97 561 GLU A O 1
ATOM 4490 N N . THR A 1 562 ? 45.968 -27.415 -4.454 1.00 36.31 562 THR A N 1
ATOM 4491 C CA . THR A 1 562 ? 46.162 -28.651 -5.269 1.00 36.31 562 THR A CA 1
ATOM 4492 C C . THR A 1 562 ? 45.093 -29.737 -5.005 1.00 36.31 562 THR A C 1
ATOM 4494 O O . THR A 1 562 ? 45.396 -30.853 -4.598 1.00 36.31 562 THR A O 1
ATOM 4497 N N . VAL A 1 563 ? 43.812 -29.472 -5.306 1.00 30.59 563 VAL A N 1
ATOM 4498 C CA . VAL A 1 563 ? 42.819 -30.558 -5.508 1.00 30.59 563 VAL A CA 1
ATOM 4499 C C . VAL A 1 563 ? 41.978 -30.299 -6.760 1.00 30.59 563 VAL A C 1
ATOM 4501 O O . VAL A 1 563 ? 41.069 -29.467 -6.771 1.00 30.59 563 VAL A O 1
ATOM 4504 N N . SER A 1 564 ? 42.269 -31.037 -7.834 1.00 28.61 564 SER A N 1
ATOM 4505 C CA . SER A 1 564 ? 41.539 -30.953 -9.105 1.00 28.61 564 SER A CA 1
ATOM 4506 C C . SER A 1 564 ? 40.229 -31.742 -9.057 1.00 28.61 564 SER A C 1
ATOM 4508 O O . SER A 1 564 ? 40.174 -32.905 -9.454 1.00 28.61 564 SER A O 1
ATOM 4510 N N . PHE A 1 565 ? 39.146 -31.092 -8.625 1.00 28.62 565 PHE A N 1
ATOM 4511 C CA . PHE A 1 565 ? 37.789 -31.649 -8.689 1.00 28.62 565 PHE A CA 1
ATOM 4512 C C . PHE A 1 565 ? 37.299 -31.819 -10.142 1.00 28.62 565 PHE A C 1
ATOM 4514 O O . PHE A 1 565 ? 36.606 -30.962 -10.698 1.00 28.62 565 PHE A O 1
ATOM 4521 N N . LYS A 1 566 ? 37.619 -32.964 -10.760 1.00 26.16 566 LYS A N 1
ATOM 4522 C CA . LYS A 1 566 ? 37.001 -33.426 -12.014 1.00 26.16 566 LYS A CA 1
ATOM 4523 C C . LYS A 1 566 ? 35.536 -33.820 -11.776 1.00 26.16 566 LYS A C 1
ATOM 4525 O O . LYS A 1 566 ? 35.223 -34.980 -11.529 1.00 26.16 566 LYS A O 1
ATOM 4530 N N . LEU A 1 567 ? 34.622 -32.864 -11.926 1.00 27.80 567 LEU A N 1
ATOM 4531 C CA . LEU A 1 567 ? 33.188 -33.139 -12.082 1.00 27.80 567 LEU A CA 1
ATOM 4532 C C . LEU A 1 567 ? 32.919 -33.789 -13.453 1.00 27.80 567 LEU A C 1
ATOM 4534 O O . LEU A 1 567 ? 32.621 -33.112 -14.438 1.00 27.80 567 LEU A O 1
ATOM 4538 N N . GLN A 1 568 ? 33.033 -35.119 -13.520 1.00 26.02 568 GLN A N 1
ATOM 4539 C CA . GLN A 1 568 ? 32.568 -35.903 -14.665 1.00 26.02 568 GLN A CA 1
ATOM 4540 C C . GLN A 1 568 ? 31.035 -35.950 -14.683 1.00 26.02 568 GLN A C 1
ATOM 4542 O O . GLN A 1 568 ? 30.404 -36.686 -13.928 1.00 26.02 568 GLN A O 1
ATOM 4547 N N . PHE A 1 569 ? 30.426 -35.181 -15.584 1.00 28.86 569 PHE A N 1
ATOM 4548 C CA . PHE A 1 569 ? 29.001 -35.296 -15.881 1.00 28.86 569 PHE A CA 1
ATOM 4549 C C . PHE A 1 569 ? 28.754 -36.485 -16.817 1.00 28.86 569 PHE A C 1
ATOM 4551 O O . PHE A 1 569 ? 28.963 -36.380 -18.028 1.00 28.86 569 PHE A O 1
ATOM 4558 N N . PHE A 1 570 ? 28.271 -37.602 -16.270 1.00 25.86 570 PHE A N 1
ATOM 4559 C CA . PHE A 1 570 ? 27.722 -38.692 -17.079 1.00 25.86 570 PHE A CA 1
ATOM 4560 C C . PHE A 1 570 ? 26.513 -38.190 -17.884 1.00 25.86 570 PHE A C 1
ATOM 4562 O O . PHE A 1 570 ? 25.509 -37.753 -17.321 1.00 25.86 570 PHE A O 1
ATOM 4569 N N . LYS A 1 571 ? 26.601 -38.266 -19.217 1.00 27.02 571 LYS A N 1
ATOM 4570 C CA . LYS A 1 571 ? 25.448 -38.106 -20.114 1.00 27.02 571 LYS A CA 1
ATOM 4571 C C . LYS A 1 571 ? 24.790 -39.475 -20.330 1.00 27.02 571 LYS A C 1
ATOM 4573 O O . LYS A 1 571 ? 25.490 -40.374 -20.795 1.00 27.02 571 LYS A O 1
ATOM 4578 N N . PRO A 1 572 ? 23.477 -39.646 -20.099 1.00 27.78 572 PRO A N 1
ATOM 4579 C CA . PRO A 1 572 ? 22.767 -40.825 -20.584 1.00 27.78 572 PRO A CA 1
ATOM 4580 C C . PRO A 1 572 ? 22.650 -40.770 -22.125 1.00 27.78 572 PRO A C 1
ATOM 4582 O O . PRO A 1 572 ? 22.257 -39.732 -22.668 1.00 27.78 572 PRO A O 1
ATOM 4585 N N . PRO A 1 573 ? 22.986 -41.847 -22.861 1.00 28.31 573 PRO A N 1
ATOM 4586 C CA . PRO A 1 573 ? 22.917 -41.865 -24.319 1.00 28.31 573 PRO A CA 1
ATOM 4587 C C . PRO A 1 573 ? 21.510 -42.240 -24.815 1.00 28.31 573 PRO A C 1
ATOM 4589 O O . PRO A 1 573 ? 21.189 -43.413 -24.986 1.00 28.31 573 PRO A O 1
ATOM 4592 N N . VAL A 1 574 ? 20.673 -41.244 -25.114 1.00 28.11 574 VAL A N 1
ATOM 4593 C CA . VAL A 1 574 ? 19.370 -41.476 -25.763 1.00 28.11 574 VAL A CA 1
ATOM 4594 C C . VAL A 1 574 ? 19.538 -41.467 -27.287 1.00 28.11 574 VAL A C 1
ATOM 4596 O O . VAL A 1 574 ? 19.645 -40.411 -27.907 1.00 28.11 574 VAL A O 1
ATOM 4599 N N . ARG A 1 575 ? 19.560 -42.657 -27.903 1.00 26.09 575 ARG A N 1
ATOM 4600 C CA . ARG A 1 575 ? 19.416 -42.829 -29.361 1.00 26.09 575 ARG A CA 1
ATOM 4601 C C . ARG A 1 575 ? 17.930 -42.903 -29.720 1.00 26.09 575 ARG A C 1
ATOM 4603 O O . ARG A 1 575 ? 17.228 -43.753 -29.187 1.00 26.09 575 ARG A O 1
ATOM 4610 N N . VAL A 1 576 ? 17.485 -42.109 -30.693 1.00 26.70 576 VAL A N 1
ATOM 4611 C CA . VAL A 1 576 ? 16.178 -42.279 -31.354 1.00 26.70 576 VAL A CA 1
ATOM 4612 C C . VAL A 1 576 ? 16.407 -42.385 -32.861 1.00 26.70 576 VAL A C 1
ATOM 4614 O O . VAL A 1 576 ? 17.036 -41.511 -33.455 1.00 26.70 576 VAL A O 1
ATOM 4617 N N . LYS A 1 577 ? 15.918 -43.467 -33.479 1.00 25.84 577 LYS A N 1
ATOM 4618 C CA . LYS A 1 577 ? 15.817 -43.595 -34.942 1.00 25.84 577 LYS A CA 1
ATOM 4619 C C . LYS A 1 577 ? 14.500 -42.966 -35.406 1.00 25.84 577 LYS A C 1
ATOM 4621 O O . LYS A 1 577 ? 13.492 -43.097 -34.721 1.00 25.84 577 LYS A O 1
ATOM 4626 N N . VAL A 1 578 ? 14.500 -42.344 -36.583 1.00 24.44 578 VAL A N 1
ATOM 4627 C CA . VAL A 1 578 ? 13.298 -41.791 -37.232 1.00 24.44 578 VAL A CA 1
ATOM 4628 C C . VAL A 1 578 ? 12.985 -42.603 -38.486 1.00 24.44 578 VAL A C 1
ATOM 4630 O O . VAL A 1 578 ? 13.896 -42.879 -39.266 1.00 24.44 578 VAL A O 1
ATOM 4633 N N . HIS A 1 579 ? 11.714 -42.948 -38.697 1.00 27.59 579 HIS A N 1
ATOM 4634 C CA . HIS A 1 579 ? 11.152 -43.430 -39.965 1.00 27.59 579 HIS A CA 1
ATOM 4635 C C . HIS A 1 579 ? 9.776 -42.775 -40.192 1.00 27.59 579 HIS A C 1
ATOM 4637 O O . HIS A 1 579 ? 9.104 -42.394 -39.236 1.00 27.59 579 HIS A O 1
ATOM 4643 N N . ASN A 1 580 ? 9.387 -42.608 -41.458 1.00 25.31 580 ASN A N 1
ATOM 4644 C CA . ASN A 1 580 ? 8.191 -41.865 -41.881 1.00 25.31 580 ASN A CA 1
ATOM 4645 C C . ASN A 1 580 ? 7.032 -42.811 -42.235 1.00 25.31 580 ASN A C 1
ATOM 4647 O O . ASN A 1 580 ? 7.310 -43.893 -42.744 1.00 25.31 580 ASN A O 1
ATOM 4651 N N . MET A 1 581 ? 5.778 -42.326 -42.220 1.00 23.09 581 MET A N 1
ATOM 4652 C CA . MET A 1 581 ? 4.934 -42.441 -43.427 1.00 23.09 581 MET A CA 1
ATOM 4653 C C . MET A 1 581 ? 3.678 -41.541 -43.483 1.00 23.09 581 MET A C 1
ATOM 4655 O O . MET A 1 581 ? 2.768 -41.658 -42.675 1.00 23.09 581 MET A O 1
ATOM 4659 N N . LYS A 1 582 ? 3.595 -40.805 -44.604 1.00 25.94 582 LYS A N 1
ATOM 4660 C CA . LYS A 1 582 ? 2.401 -40.533 -45.439 1.00 25.94 582 LYS A CA 1
ATOM 4661 C C . LYS A 1 582 ? 1.211 -39.726 -44.872 1.00 25.94 582 LYS A C 1
ATOM 4663 O O . LYS A 1 582 ? 1.197 -39.212 -43.761 1.00 25.94 582 LYS A O 1
ATOM 4668 N N . ARG A 1 583 ? 0.288 -39.460 -45.804 1.00 24.56 583 ARG A N 1
ATOM 4669 C CA . ARG A 1 583 ? -0.832 -38.512 -45.793 1.00 24.56 583 ARG A CA 1
ATOM 4670 C C . ARG A 1 583 ? -1.965 -39.118 -46.630 1.00 24.56 583 ARG A C 1
ATOM 4672 O O . ARG A 1 583 ? -1.661 -39.739 -47.647 1.00 24.56 583 ARG A O 1
ATOM 4679 N N . VAL A 1 584 ? -3.215 -38.848 -46.268 1.00 25.20 584 VAL A N 1
ATOM 4680 C CA . VAL A 1 584 ? -4.377 -38.871 -47.173 1.00 25.20 584 VAL A CA 1
ATOM 4681 C C . VAL A 1 584 ? -5.123 -37.545 -46.972 1.00 25.20 584 VAL A C 1
ATOM 4683 O O . VAL A 1 584 ? -5.159 -37.042 -45.850 1.00 25.20 584 VAL A O 1
ATOM 4686 N N . ASP A 1 585 ? -5.645 -36.960 -48.048 1.00 24.83 585 ASP A N 1
ATOM 4687 C CA . ASP A 1 585 ? -6.593 -35.835 -48.025 1.00 24.83 585 ASP A CA 1
ATOM 4688 C C . ASP A 1 585 ? -7.945 -36.346 -48.552 1.00 24.83 585 ASP A C 1
ATOM 4690 O O . ASP A 1 585 ? -7.943 -37.253 -49.385 1.00 24.83 585 ASP A O 1
ATOM 4694 N N . VAL A 1 586 ? -9.069 -35.753 -48.125 1.00 25.97 586 VAL A N 1
ATOM 4695 C CA . VAL A 1 586 ? -10.361 -35.869 -48.828 1.00 25.97 586 VAL A CA 1
ATOM 4696 C C . VAL A 1 586 ? -11.118 -34.531 -48.786 1.00 25.97 586 VAL A C 1
ATOM 4698 O O . VAL A 1 586 ? -11.248 -33.899 -47.740 1.00 25.97 586 VAL A O 1
ATOM 4701 N N . ASP A 1 587 ? -11.561 -34.155 -49.981 1.00 24.20 587 ASP A N 1
ATOM 4702 C CA . ASP A 1 587 ? -12.604 -33.234 -50.475 1.00 24.20 587 ASP A CA 1
ATOM 4703 C C . ASP A 1 587 ? -13.865 -32.975 -49.605 1.00 24.20 587 ASP A C 1
ATOM 4705 O O . ASP A 1 587 ? -14.141 -33.725 -48.676 1.00 24.20 587 ASP A O 1
ATOM 4709 N N . SER A 1 588 ? -14.775 -32.022 -49.905 1.00 25.16 588 SER A N 1
ATOM 4710 C CA . SER A 1 588 ? -14.761 -30.743 -50.672 1.00 25.16 588 SER A CA 1
ATOM 4711 C C . SER A 1 588 ? -16.145 -30.038 -50.561 1.00 25.16 588 SER A C 1
ATOM 4713 O O . SER A 1 588 ? -17.105 -30.686 -50.151 1.00 25.16 588 SER A O 1
ATOM 4715 N N . CYS A 1 589 ? -16.273 -28.778 -51.035 1.00 22.94 589 CYS A N 1
ATOM 4716 C CA . CYS A 1 589 ? -17.550 -28.096 -51.399 1.00 22.94 589 CYS A CA 1
ATOM 4717 C C . CYS A 1 589 ? -18.583 -27.883 -50.244 1.00 22.94 589 CYS A C 1
ATOM 4719 O O . CYS A 1 589 ? -18.347 -28.352 -49.140 1.00 22.94 589 CYS A O 1
ATOM 4721 N N . TRP A 1 590 ? -19.711 -27.141 -50.285 1.00 22.88 590 TRP A N 1
ATOM 4722 C CA . TRP A 1 590 ? -20.501 -26.226 -51.171 1.00 22.88 590 TRP A CA 1
ATOM 4723 C C . TRP A 1 590 ? -21.310 -25.279 -50.200 1.00 22.88 590 TRP A C 1
ATOM 4725 O O . TRP A 1 590 ? -21.311 -25.561 -49.006 1.00 22.88 590 TRP A O 1
ATOM 4735 N N . LEU A 1 591 ? -22.080 -24.208 -50.500 1.00 24.30 591 LEU A N 1
ATOM 4736 C CA . LEU A 1 591 ? -22.362 -23.295 -51.637 1.00 24.30 591 LEU A CA 1
ATOM 4737 C C . LEU A 1 591 ? -23.128 -22.042 -51.104 1.00 24.30 591 LEU A C 1
ATOM 4739 O O . LEU A 1 591 ? -23.914 -22.200 -50.177 1.00 24.30 591 LEU A O 1
ATOM 4743 N N . LYS A 1 592 ? -23.051 -20.889 -51.809 1.00 24.00 592 LYS A N 1
ATOM 4744 C CA . LYS A 1 592 ? -23.972 -19.703 -51.752 1.00 24.00 592 LYS A CA 1
ATOM 4745 C C . LYS A 1 592 ? -24.024 -18.892 -50.426 1.00 24.00 592 LYS A C 1
ATOM 4747 O O . LYS A 1 592 ? -23.804 -19.429 -49.354 1.00 24.00 592 LYS A O 1
ATOM 4752 N N . GLY A 1 593 ? -24.331 -17.585 -50.427 1.00 23.09 593 GLY A N 1
ATOM 4753 C CA . GLY A 1 593 ? -24.466 -16.612 -51.533 1.00 23.09 593 GLY A CA 1
ATOM 4754 C C . GLY A 1 593 ? -25.227 -15.326 -51.125 1.00 23.09 593 GLY A C 1
ATOM 4755 O O . GLY A 1 593 ? -25.968 -15.386 -50.158 1.00 23.09 593 GLY A O 1
ATOM 4756 N N . CYS A 1 594 ? -25.024 -14.224 -51.878 1.00 22.91 594 CYS A N 1
ATOM 4757 C CA . CYS A 1 594 ? -25.952 -13.117 -52.260 1.00 22.91 594 CYS A CA 1
ATOM 4758 C C . CYS A 1 594 ? -26.965 -12.502 -51.240 1.00 22.91 594 CYS A C 1
ATOM 4760 O O . CYS A 1 594 ? -27.553 -13.208 -50.440 1.00 22.91 594 CYS A O 1
ATOM 4762 N N . CYS A 1 595 ? -27.358 -11.215 -51.279 1.00 22.02 595 CYS A N 1
ATOM 4763 C CA . CYS A 1 595 ? -26.991 -10.026 -52.080 1.00 22.02 595 CYS A CA 1
ATOM 4764 C C . CYS A 1 595 ? -27.688 -8.760 -51.501 1.00 22.02 595 CYS A C 1
ATOM 4766 O O . CYS A 1 595 ? -28.729 -8.929 -50.883 1.00 22.02 595 CYS A O 1
ATOM 4768 N N . SER A 1 596 ? -27.188 -7.549 -51.829 1.00 22.92 596 SER A N 1
ATOM 4769 C CA . SER A 1 596 ? -27.947 -6.293 -52.136 1.00 22.92 596 SER A CA 1
ATOM 4770 C C . SER A 1 596 ? -28.991 -5.702 -51.139 1.00 22.92 596 SER A C 1
ATOM 4772 O O . SER A 1 596 ? -29.512 -6.400 -50.288 1.00 22.92 596 SER A O 1
ATOM 4774 N N . SER A 1 597 ? -29.446 -4.436 -51.211 1.00 23.39 597 SER A N 1
ATOM 4775 C CA . SER A 1 597 ? -28.878 -3.124 -51.629 1.00 23.39 597 SER A CA 1
ATOM 4776 C C . SER A 1 597 ? -29.906 -1.996 -51.347 1.00 23.39 597 SER A C 1
ATOM 4778 O O . SER A 1 597 ? -31.099 -2.280 -51.423 1.00 23.39 597 SER A O 1
ATOM 4780 N N . SER A 1 598 ? -29.466 -0.727 -51.185 1.00 24.27 598 SER A N 1
ATOM 4781 C CA . SER A 1 598 ? -30.296 0.524 -51.211 1.00 24.27 598 SER A CA 1
ATOM 4782 C C . SER A 1 598 ? -31.432 0.608 -50.145 1.00 24.27 598 SER A C 1
ATOM 4784 O O . SER A 1 598 ? -31.670 -0.372 -49.453 1.00 24.27 598 SER A O 1
ATOM 4786 N N . SER A 1 599 ? -32.141 1.706 -49.827 1.00 23.92 599 SER A N 1
ATOM 4787 C CA . SER A 1 599 ? -32.301 3.116 -50.295 1.00 23.92 599 SER A CA 1
ATOM 4788 C C . SER A 1 599 ? -33.101 3.883 -49.196 1.00 23.92 599 SER A C 1
ATOM 4790 O O . SER A 1 599 ? -33.721 3.208 -48.378 1.00 23.92 599 SER A O 1
ATOM 4792 N N . SER A 1 600 ? -33.259 5.216 -49.107 1.00 25.05 600 SER A N 1
ATOM 4793 C CA . SER A 1 600 ? -32.578 6.441 -49.607 1.00 25.05 600 SER A CA 1
ATOM 4794 C C . SER A 1 600 ? -33.355 7.686 -49.084 1.00 25.05 600 SER A C 1
ATOM 4796 O O . SER A 1 600 ? -34.499 7.505 -48.671 1.00 25.05 600 SER A O 1
ATOM 4798 N N . LEU A 1 601 ? -32.817 8.916 -49.230 1.00 26.11 601 LEU A N 1
ATOM 4799 C CA . LEU A 1 601 ? -33.460 10.229 -48.931 1.00 26.11 601 LEU A CA 1
ATOM 4800 C C . LEU A 1 601 ? -33.653 10.545 -47.414 1.00 26.11 601 LEU A C 1
ATOM 4802 O O . LEU A 1 601 ? -33.715 9.609 -46.623 1.00 26.11 601 LEU A O 1
ATOM 4806 N N . ASP A 1 602 ? -33.896 11.768 -46.906 1.00 26.84 602 ASP A N 1
ATOM 4807 C CA . ASP A 1 602 ? -33.249 13.114 -46.991 1.00 26.84 602 ASP A CA 1
ATOM 4808 C C . ASP A 1 602 ? -33.771 13.944 -45.748 1.00 26.84 602 ASP A C 1
ATOM 4810 O O . ASP A 1 602 ? -34.374 13.330 -44.866 1.00 26.84 602 ASP A O 1
ATOM 4814 N N . ASP A 1 603 ? -33.584 15.252 -45.469 1.00 26.39 603 ASP A N 1
ATOM 4815 C CA . ASP A 1 603 ? -33.123 16.417 -46.250 1.00 26.39 603 ASP A CA 1
ATOM 4816 C C . ASP A 1 603 ? -32.505 17.586 -45.406 1.00 26.39 603 ASP A C 1
ATOM 4818 O O . ASP A 1 603 ? -32.860 17.804 -44.250 1.00 26.39 603 ASP A O 1
ATOM 4822 N N . SER A 1 604 ? -31.574 18.306 -46.049 1.00 26.20 604 SER A N 1
ATOM 4823 C CA . SER A 1 604 ? -31.103 19.721 -46.042 1.00 26.20 604 SER A CA 1
ATOM 4824 C C . SER A 1 604 ? -31.256 20.779 -44.913 1.00 26.20 604 SER A C 1
ATOM 4826 O O . SER A 1 604 ? -32.204 20.844 -44.140 1.00 26.20 604 SER A O 1
ATOM 4828 N N . GLY A 1 605 ? -30.309 21.744 -44.968 1.00 25.91 605 GLY A N 1
ATOM 4829 C CA . GLY A 1 605 ? -30.213 23.009 -44.200 1.00 25.91 605 GLY A CA 1
ATOM 4830 C C . GLY A 1 605 ? -28.999 23.040 -43.246 1.00 25.91 605 GLY A C 1
ATOM 4831 O O . GLY A 1 605 ? -28.839 22.127 -42.447 1.00 25.91 605 GLY A O 1
ATOM 4832 N N . GLY A 1 606 ? -28.054 23.998 -43.242 1.00 24.98 606 GLY A N 1
ATOM 4833 C CA . GLY A 1 606 ? -27.960 25.336 -43.864 1.00 24.98 606 GLY A CA 1
ATOM 4834 C C . GLY A 1 606 ? -28.261 26.449 -42.835 1.00 24.98 606 GLY A C 1
ATOM 4835 O O . GLY A 1 606 ? -29.275 26.351 -42.161 1.00 24.98 606 GLY A O 1
ATOM 4836 N N . ILE A 1 607 ? -27.476 27.520 -42.616 1.00 26.38 607 ILE A N 1
ATOM 4837 C CA . ILE A 1 607 ? -26.253 28.071 -43.252 1.00 26.38 607 ILE A CA 1
ATOM 4838 C C . ILE A 1 607 ? -25.288 28.627 -42.155 1.00 26.38 607 ILE A C 1
ATOM 4840 O O . ILE A 1 607 ? -25.599 28.613 -40.968 1.00 26.38 607 ILE A O 1
ATOM 4844 N N . SER A 1 608 ? -24.075 29.026 -42.550 1.00 24.66 608 SER A N 1
ATOM 4845 C CA . SER A 1 608 ? -22.885 29.381 -41.753 1.00 24.66 608 SER A CA 1
ATOM 4846 C C . SER A 1 608 ? -22.845 30.783 -41.087 1.00 24.66 608 SER A C 1
ATOM 4848 O O . SER A 1 608 ? -23.714 31.620 -41.305 1.00 24.66 608 SER A O 1
ATOM 4850 N N . VAL A 1 609 ? -21.725 31.049 -40.376 1.00 25.16 609 VAL A N 1
ATOM 4851 C CA . VAL A 1 609 ? -20.806 32.221 -40.521 1.00 25.16 609 VAL A CA 1
ATOM 4852 C C . VAL A 1 609 ? -20.427 33.053 -39.256 1.00 25.16 609 VAL A C 1
ATOM 4854 O O . VAL A 1 609 ? -21.220 33.268 -38.351 1.00 25.16 609 VAL A O 1
ATOM 4857 N N . TYR A 1 610 ? -19.161 33.512 -39.268 1.00 25.08 610 TYR A N 1
ATOM 4858 C CA . TYR A 1 610 ? -18.408 34.488 -38.438 1.00 25.08 610 TYR A CA 1
ATOM 4859 C C . TYR A 1 610 ? -18.224 34.381 -36.901 1.00 25.08 610 TYR A C 1
ATOM 4861 O O . TYR A 1 610 ? -19.139 34.503 -36.095 1.00 25.08 610 TYR A O 1
ATOM 4869 N N . SER A 1 611 ? -16.937 34.363 -36.517 1.00 28.36 611 SER A N 1
ATOM 4870 C CA . SER A 1 611 ? -16.377 34.898 -35.258 1.00 28.36 611 SER A CA 1
ATOM 4871 C C . SER A 1 611 ? -16.381 36.442 -35.259 1.00 28.36 611 SER A C 1
ATOM 4873 O O . SER A 1 611 ? -16.374 37.033 -36.341 1.00 28.36 611 SER A O 1
ATOM 4875 N N . PRO A 1 612 ? -16.257 37.118 -34.096 1.00 28.94 612 PRO A N 1
ATOM 4876 C CA . PRO A 1 612 ? -14.911 37.551 -33.680 1.00 28.94 612 PRO A CA 1
ATOM 4877 C C . PRO A 1 612 ? -14.661 37.572 -32.153 1.00 28.94 612 PRO A C 1
ATOM 4879 O O . PRO A 1 612 ? -15.524 37.275 -31.332 1.00 28.94 612 PRO A O 1
ATOM 4882 N N . SER A 1 613 ? -13.440 37.953 -31.779 1.00 26.66 613 SER A N 1
ATOM 4883 C CA . SER A 1 613 ? -12.977 38.266 -30.417 1.00 26.66 613 SER A CA 1
ATOM 4884 C C . SER A 1 613 ? -12.386 39.695 -30.389 1.00 26.66 613 SER A C 1
ATOM 4886 O O . SER A 1 613 ? -12.420 40.377 -31.412 1.00 26.66 613 SER A O 1
ATOM 4888 N N . PRO A 1 614 ? -11.745 40.151 -29.297 1.00 41.47 614 PRO A N 1
ATOM 4889 C CA . PRO A 1 614 ? -12.237 40.332 -27.929 1.00 41.47 614 PRO A CA 1
ATOM 4890 C C . PRO A 1 614 ? -12.325 41.840 -27.563 1.00 41.47 614 PRO A C 1
ATOM 4892 O O . PRO A 1 614 ? -11.979 42.707 -28.362 1.00 41.47 614 PRO A O 1
ATOM 4895 N N . SER A 1 615 ? -12.750 42.202 -26.344 1.00 26.06 615 SER A N 1
ATOM 4896 C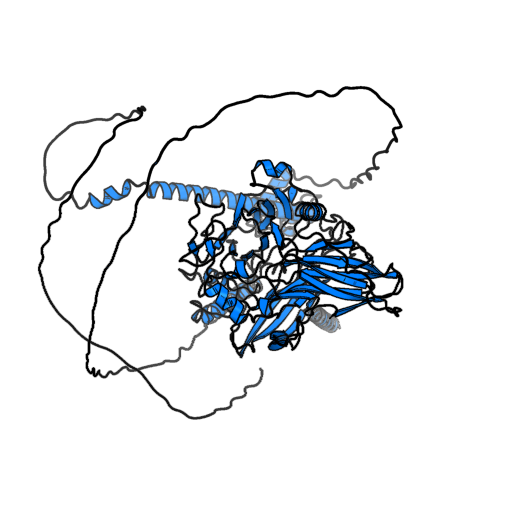 CA . SER A 1 615 ? -12.756 43.612 -25.892 1.00 26.06 615 SER A CA 1
ATOM 4897 C C . SER A 1 615 ? -12.504 43.798 -24.390 1.00 26.06 615 SER A C 1
ATOM 4899 O O . SER A 1 615 ? -12.762 42.906 -23.584 1.00 26.06 615 SER A O 1
ATOM 4901 N N . THR A 1 616 ? -11.967 44.969 -24.027 1.00 26.80 616 THR A N 1
ATOM 4902 C CA . THR A 1 616 ? -11.241 45.217 -22.766 1.00 26.80 616 THR A CA 1
ATOM 4903 C C . THR A 1 616 ? -11.914 46.264 -21.873 1.00 26.80 616 THR A C 1
ATOM 4905 O O . THR A 1 616 ? -12.043 47.414 -22.279 1.00 26.80 616 THR A O 1
ATOM 4908 N N . MET A 1 617 ? -12.168 45.936 -20.601 1.00 25.23 617 MET A N 1
ATOM 4909 C CA . MET A 1 617 ? -12.185 46.893 -19.475 1.00 25.23 617 MET A CA 1
ATOM 4910 C C . MET A 1 617 ? -11.648 46.180 -18.222 1.00 25.23 617 MET A C 1
ATOM 4912 O O . MET A 1 617 ? -11.984 45.023 -18.000 1.00 25.23 617 MET A O 1
ATOM 4916 N N . ARG A 1 618 ? -10.679 46.690 -17.448 1.00 25.05 618 ARG A N 1
ATOM 4917 C CA . ARG A 1 618 ? -10.371 48.026 -16.873 1.00 25.05 618 ARG A CA 1
ATOM 4918 C C . ARG A 1 618 ? -10.848 48.117 -15.411 1.00 25.05 618 ARG A C 1
ATOM 4920 O O . ARG A 1 618 ? -11.990 47.841 -15.080 1.00 25.05 618 ARG A O 1
ATOM 4927 N N . VAL A 1 619 ? -9.901 48.477 -14.544 1.00 25.84 619 VAL A N 1
ATOM 4928 C CA . VAL A 1 619 ? -9.955 48.414 -13.073 1.00 25.84 619 VAL A CA 1
ATOM 4929 C C . VAL A 1 619 ? -10.908 49.443 -12.454 1.00 25.84 619 VAL A C 1
ATOM 4931 O O . VAL A 1 619 ? -10.889 50.606 -12.847 1.00 25.84 619 VAL A O 1
ATOM 4934 N N . MET A 1 620 ? -11.581 49.064 -11.360 1.00 25.05 620 MET A N 1
ATOM 4935 C CA . MET A 1 620 ? -11.910 49.997 -10.273 1.00 25.05 620 MET A CA 1
ATOM 4936 C C . MET A 1 620 ? -11.245 49.577 -8.957 1.00 25.05 620 MET A C 1
ATOM 4938 O O . MET A 1 620 ? -11.185 48.399 -8.611 1.00 25.05 620 MET A O 1
ATOM 4942 N N . ARG A 1 621 ? -10.739 50.569 -8.216 1.00 25.09 621 ARG A N 1
ATOM 4943 C CA . ARG A 1 621 ? -10.221 50.424 -6.848 1.00 25.09 621 ARG A CA 1
ATOM 4944 C C . ARG A 1 621 ? -11.354 50.656 -5.845 1.00 25.09 621 ARG A C 1
ATOM 4946 O O . ARG A 1 621 ? -12.133 51.587 -6.023 1.00 25.09 621 ARG A O 1
ATOM 4953 N N . ARG A 1 622 ? -11.322 49.963 -4.705 1.00 25.64 622 ARG A N 1
ATOM 4954 C CA . ARG A 1 622 ? -11.770 50.541 -3.427 1.00 25.64 622 ARG A CA 1
ATOM 4955 C C . ARG A 1 622 ? -10.595 50.552 -2.453 1.00 25.64 622 ARG A C 1
ATOM 4957 O O . ARG A 1 622 ? -9.905 49.549 -2.302 1.00 25.64 622 ARG A O 1
ATOM 4964 N N . ARG A 1 623 ? -10.349 51.710 -1.838 1.00 23.89 623 ARG A N 1
ATOM 4965 C CA . ARG A 1 623 ? -9.524 51.836 -0.628 1.00 23.89 623 ARG A CA 1
ATOM 4966 C C . ARG A 1 623 ? -10.425 51.560 0.580 1.00 23.89 623 ARG A C 1
ATOM 4968 O O . ARG A 1 623 ? -11.624 51.808 0.495 1.00 23.89 623 ARG A O 1
ATOM 4975 N N . HIS A 1 624 ? -9.842 51.134 1.693 1.00 28.02 624 HIS A N 1
ATOM 4976 C CA . HIS A 1 624 ? -10.440 51.326 3.014 1.00 28.02 624 HIS A CA 1
ATOM 4977 C C . HIS A 1 624 ? -9.449 52.056 3.924 1.00 28.02 624 HIS A C 1
ATOM 4979 O O . HIS A 1 624 ? -8.261 52.156 3.609 1.00 28.02 624 HIS A O 1
ATOM 4985 N N . HIS A 1 625 ? -9.991 52.645 4.981 1.00 28.08 625 HIS A N 1
ATOM 4986 C CA . HIS A 1 625 ? -9.333 53.611 5.854 1.00 28.08 625 HIS A CA 1
ATOM 4987 C C . HIS A 1 625 ? -8.349 52.977 6.858 1.00 28.08 625 HIS A C 1
ATOM 4989 O O . HIS A 1 625 ? -8.482 51.806 7.212 1.00 28.08 625 HIS A O 1
ATOM 4995 N N . LYS A 1 626 ? -7.388 53.786 7.324 1.00 26.53 626 LYS A N 1
ATOM 4996 C CA . LYS A 1 626 ? -6.785 53.670 8.666 1.00 26.53 626 LYS A CA 1
ATOM 4997 C C . LYS A 1 626 ? -7.809 54.210 9.702 1.00 26.53 626 LYS A C 1
ATOM 4999 O O . LYS A 1 626 ? -8.708 54.937 9.300 1.00 26.53 626 LYS A O 1
ATOM 5004 N N . ASP A 1 627 ? -7.803 53.842 10.982 1.00 27.70 627 ASP A N 1
ATOM 5005 C CA . ASP A 1 627 ? -6.839 54.341 11.979 1.00 27.70 627 ASP A CA 1
ATOM 5006 C C . ASP A 1 627 ? -6.765 53.475 13.261 1.00 27.70 627 ASP A C 1
ATOM 5008 O O . ASP A 1 627 ? -7.722 52.813 13.651 1.00 27.70 627 ASP A O 1
ATOM 5012 N N . ASP A 1 628 ? -5.568 53.507 13.853 1.00 30.06 628 ASP A N 1
ATOM 5013 C CA . ASP A 1 628 ? -5.152 53.448 15.264 1.00 30.06 628 ASP A CA 1
ATOM 5014 C C . ASP A 1 628 ? -5.630 52.399 16.309 1.00 30.06 628 ASP A C 1
ATOM 5016 O O . ASP A 1 628 ? -6.753 52.382 16.798 1.00 30.06 628 ASP A O 1
ATOM 5020 N N . ASN A 1 629 ? -4.619 51.644 16.774 1.00 27.45 629 ASN A N 1
ATOM 5021 C CA . ASN A 1 629 ? -4.160 51.483 18.169 1.00 27.45 629 ASN A CA 1
ATOM 5022 C C . ASN A 1 629 ? -5.113 51.039 19.304 1.00 27.45 629 ASN A C 1
ATOM 5024 O O . ASN A 1 629 ? -5.894 51.824 19.831 1.00 27.45 629 ASN A O 1
ATOM 5028 N N . LEU A 1 630 ? -4.793 49.875 19.898 1.00 30.05 630 LEU A N 1
ATOM 5029 C CA . LEU A 1 630 ? -4.540 49.779 21.350 1.00 30.05 630 LEU A CA 1
ATOM 5030 C C . LEU A 1 630 ? -3.575 48.615 21.679 1.00 30.05 630 LEU A C 1
ATOM 5032 O O . LEU A 1 630 ? -3.361 47.731 20.850 1.00 30.05 630 LEU A O 1
ATOM 5036 N N . GLN A 1 631 ? -2.937 48.645 22.856 1.00 29.05 631 GLN A N 1
ATOM 5037 C CA . GLN A 1 631 ? -1.649 47.978 23.121 1.00 29.05 631 GLN A CA 1
ATOM 5038 C C . GLN A 1 631 ? -1.641 47.205 24.459 1.00 29.05 631 GLN A C 1
ATOM 5040 O O . GLN A 1 631 ? -2.077 47.745 25.469 1.00 29.05 631 GLN A O 1
ATOM 5045 N N . LEU A 1 632 ? -1.116 45.968 24.480 1.00 25.61 632 LEU A N 1
ATOM 5046 C CA . LEU A 1 632 ? -0.900 45.104 25.667 1.00 25.61 632 LEU A CA 1
ATOM 5047 C C . LEU A 1 632 ? 0.336 44.177 25.427 1.00 25.61 632 LEU A C 1
ATOM 5049 O O . LEU A 1 632 ? 0.827 44.136 24.298 1.00 25.61 632 LEU A O 1
ATOM 5053 N N . PRO A 1 633 ? 0.932 43.532 26.458 1.00 30.73 633 PRO A N 1
ATOM 5054 C CA . PRO A 1 633 ? 2.375 43.687 26.695 1.00 30.73 633 PRO A CA 1
ATOM 5055 C C . PRO A 1 633 ? 3.291 42.531 26.254 1.00 30.73 633 PRO A C 1
ATOM 5057 O O . PRO A 1 633 ? 2.879 41.395 26.029 1.00 30.73 633 PRO A O 1
ATOM 5060 N N . GLU A 1 634 ? 4.585 42.847 26.212 1.00 27.03 634 GLU A N 1
ATOM 5061 C CA . GLU A 1 634 ? 5.688 41.965 25.827 1.00 27.03 634 GLU A CA 1
ATOM 5062 C C . GLU A 1 634 ? 6.206 41.119 27.010 1.00 27.03 634 GLU A C 1
ATOM 5064 O O . GLU A 1 634 ? 6.525 41.645 28.076 1.00 27.03 634 GLU A O 1
ATOM 5069 N N . ILE A 1 635 ? 6.327 39.797 26.824 1.00 31.75 635 ILE A N 1
ATOM 5070 C CA . ILE A 1 635 ? 6.889 38.871 27.824 1.00 31.75 635 ILE A CA 1
ATOM 5071 C C . ILE A 1 635 ? 8.232 38.330 27.322 1.00 31.75 635 ILE A C 1
ATOM 5073 O O . ILE A 1 635 ? 8.297 37.580 26.348 1.00 31.75 635 ILE A O 1
ATOM 5077 N N . SER A 1 636 ? 9.313 38.687 28.019 1.00 30.89 636 SER A N 1
ATOM 5078 C CA . SER A 1 636 ? 10.683 38.321 27.643 1.00 30.89 636 SER A CA 1
ATOM 5079 C C . SER A 1 636 ? 10.971 36.823 27.835 1.00 30.89 636 SER A C 1
ATOM 5081 O O . SER A 1 636 ? 11.176 36.339 28.951 1.00 30.89 636 SER A O 1
ATOM 5083 N N . LEU A 1 637 ? 11.033 36.078 26.728 1.00 37.78 637 LEU A N 1
ATOM 5084 C CA . LEU A 1 637 ? 11.469 34.681 26.707 1.00 37.78 637 LEU A CA 1
ATOM 5085 C C . LEU A 1 637 ? 12.998 34.591 26.603 1.00 37.78 637 LEU A C 1
ATOM 5087 O O . LEU A 1 637 ? 13.577 34.774 25.532 1.00 37.78 637 LEU A O 1
ATOM 5091 N N . LYS A 1 638 ? 13.662 34.255 27.718 1.00 32.62 638 LYS A N 1
ATOM 5092 C CA . LYS A 1 638 ? 15.107 33.967 27.732 1.00 32.62 638 LYS A CA 1
ATOM 5093 C C . LYS A 1 638 ? 15.434 32.786 26.795 1.00 32.62 638 LYS A C 1
ATOM 5095 O O . LYS A 1 638 ? 14.759 31.757 26.877 1.00 32.62 638 LYS A O 1
ATOM 5100 N N . PRO A 1 639 ? 16.475 32.879 25.944 1.00 35.31 639 PRO A N 1
ATOM 5101 C CA . PRO A 1 639 ? 16.861 31.784 25.056 1.00 35.31 639 PRO A CA 1
ATOM 5102 C C . PRO A 1 639 ? 17.391 30.570 25.847 1.00 35.31 639 PRO A C 1
ATOM 5104 O O . PRO A 1 639 ? 17.973 30.736 26.923 1.00 35.31 639 PRO A O 1
ATOM 5107 N N . PRO A 1 640 ? 17.219 29.337 25.332 1.00 36.38 640 PRO A N 1
ATOM 5108 C CA . PRO A 1 640 ? 17.610 28.123 26.042 1.00 36.38 640 PRO A CA 1
ATOM 5109 C C . PRO A 1 640 ? 19.134 28.001 26.178 1.00 36.38 640 PRO A C 1
ATOM 5111 O O . PRO A 1 640 ? 19.879 28.139 25.207 1.00 36.38 640 PRO A O 1
ATOM 5114 N N . ILE A 1 641 ? 19.593 27.682 27.390 1.00 37.00 641 ILE A N 1
ATOM 5115 C CA . ILE A 1 641 ? 21.016 27.541 27.719 1.00 37.00 641 ILE A CA 1
ATOM 5116 C C . ILE A 1 641 ? 21.623 26.363 26.943 1.00 37.00 641 ILE A C 1
ATOM 5118 O O . ILE A 1 641 ? 21.290 25.197 27.173 1.00 37.00 641 ILE A O 1
ATOM 5122 N N . VAL A 1 642 ? 22.558 26.668 26.042 1.00 40.88 642 VAL A N 1
ATOM 5123 C CA . VAL A 1 642 ? 23.364 25.665 25.336 1.00 40.88 642 VAL A CA 1
ATOM 5124 C C . VAL A 1 642 ? 24.276 24.965 26.345 1.00 40.88 642 VAL A C 1
ATOM 5126 O O . VAL A 1 642 ? 25.045 25.615 27.052 1.00 40.88 642 VAL A O 1
ATOM 5129 N N . ARG A 1 643 ? 24.218 23.628 26.411 1.00 40.31 643 ARG A N 1
ATOM 5130 C CA . ARG A 1 643 ? 25.115 22.840 27.275 1.00 40.31 643 ARG A CA 1
ATOM 5131 C C . ARG A 1 643 ? 26.577 23.073 26.851 1.00 40.31 643 ARG A C 1
ATOM 5133 O O . ARG A 1 643 ? 26.876 22.847 25.677 1.00 40.31 643 ARG A O 1
ATOM 5140 N N . PRO A 1 644 ? 27.490 23.478 27.758 1.00 36.28 644 PRO A N 1
ATOM 5141 C CA . PRO A 1 644 ? 28.882 23.744 27.401 1.00 36.28 644 PRO A CA 1
ATOM 5142 C C . PRO A 1 644 ? 29.567 22.542 26.742 1.00 36.28 644 PRO A C 1
ATOM 5144 O O . PRO A 1 644 ? 29.475 21.409 27.220 1.00 36.28 644 PRO A O 1
ATOM 5147 N N . TYR A 1 645 ? 30.287 22.789 25.646 1.00 40.72 645 TYR A N 1
ATOM 5148 C CA . TYR A 1 645 ? 31.048 21.752 24.957 1.00 40.72 645 TYR A CA 1
ATOM 5149 C C . TYR A 1 645 ? 32.292 21.369 25.771 1.00 40.72 645 TYR A C 1
ATOM 5151 O O . TYR A 1 645 ? 33.312 22.060 25.737 1.00 40.72 645 TYR A O 1
ATOM 5159 N N . VAL A 1 646 ? 32.220 20.242 26.486 1.00 51.78 646 VAL A N 1
ATOM 5160 C CA . VAL A 1 646 ? 33.361 19.668 27.214 1.00 51.78 646 VAL A CA 1
ATOM 5161 C C . VAL A 1 646 ? 34.391 19.144 26.208 1.00 51.78 646 VAL A C 1
ATOM 5163 O O . VAL A 1 646 ? 34.341 18.005 25.740 1.00 51.78 646 VAL A O 1
ATOM 5166 N N . ARG A 1 647 ? 35.331 20.015 25.840 1.00 48.25 647 ARG A N 1
ATOM 5167 C CA . ARG A 1 647 ? 36.446 19.704 24.944 1.00 48.25 647 ARG A CA 1
ATOM 5168 C C . ARG A 1 647 ? 37.389 18.716 25.634 1.00 48.25 647 ARG A C 1
ATOM 5170 O O . ARG A 1 647 ? 37.903 19.002 26.711 1.00 48.25 647 ARG A O 1
ATOM 5177 N N . SER A 1 648 ? 37.631 17.566 25.001 1.00 52.16 648 SER A N 1
ATOM 5178 C CA . SER A 1 648 ? 38.618 16.589 25.485 1.00 52.16 648 SER A CA 1
ATOM 5179 C C . SER A 1 648 ? 39.977 17.257 25.721 1.00 52.16 648 SER A C 1
ATOM 5181 O O . SER A 1 648 ? 40.454 17.992 24.854 1.00 52.16 648 SER A O 1
ATOM 5183 N N . LYS A 1 649 ? 40.599 16.968 26.873 1.00 51.81 649 LYS A N 1
ATOM 5184 C CA . LYS A 1 649 ? 41.954 17.431 27.219 1.00 51.81 649 LYS A CA 1
ATOM 5185 C C . LYS A 1 649 ? 43.046 16.778 26.357 1.00 51.81 649 LYS A C 1
ATOM 5187 O O . LYS A 1 649 ? 44.148 17.305 26.287 1.00 51.81 649 LYS A O 1
ATOM 5192 N N . MET A 1 650 ? 42.744 15.661 25.688 1.00 51.62 650 MET A N 1
ATOM 5193 C CA . MET A 1 650 ? 43.665 15.000 24.758 1.00 51.62 650 MET A CA 1
ATOM 5194 C C . MET A 1 650 ? 43.760 15.809 23.451 1.00 51.62 650 MET A C 1
ATOM 5196 O O . MET A 1 650 ? 42.725 16.006 22.799 1.00 51.62 650 MET A O 1
ATOM 5200 N N . PRO A 1 651 ? 44.958 16.242 23.012 1.00 58.78 651 PRO A N 1
ATOM 5201 C CA . PRO A 1 651 ? 45.137 16.832 21.690 1.00 58.78 651 PRO A CA 1
ATOM 5202 C C . PRO A 1 651 ? 44.671 15.851 20.609 1.00 58.78 651 PRO A C 1
ATOM 5204 O O . PRO A 1 651 ? 45.139 14.714 20.543 1.00 58.78 651 PRO A O 1
ATOM 5207 N N . ARG A 1 652 ? 43.733 16.266 19.748 1.00 65.75 652 ARG A N 1
ATOM 5208 C CA . ARG A 1 652 ? 43.349 15.440 18.594 1.00 65.75 652 ARG A CA 1
ATOM 5209 C C . ARG A 1 652 ? 44.487 15.471 17.581 1.00 65.75 652 ARG A C 1
ATOM 5211 O O . ARG A 1 652 ? 44.822 16.555 17.100 1.00 65.75 652 ARG A O 1
ATOM 5218 N N . LEU A 1 653 ? 45.021 14.300 17.236 1.00 79.62 653 LEU A N 1
ATOM 5219 C CA . LEU A 1 653 ? 46.002 14.150 16.164 1.00 79.62 653 LEU A CA 1
ATOM 5220 C C . LEU A 1 653 ? 45.476 14.821 14.883 1.00 79.62 653 LEU A C 1
ATOM 5222 O O . LEU A 1 653 ? 44.355 14.546 14.446 1.00 79.62 653 LEU A O 1
ATOM 5226 N N . ARG A 1 654 ? 46.289 15.695 14.288 1.00 82.88 654 ARG A N 1
ATOM 5227 C CA . ARG A 1 654 ? 46.072 16.220 12.938 1.00 82.88 654 ARG A CA 1
ATOM 5228 C C . ARG A 1 654 ? 47.015 15.504 11.984 1.00 82.88 654 ARG A C 1
ATOM 5230 O O . ARG A 1 654 ? 48.197 15.371 12.278 1.00 82.88 654 ARG A O 1
ATOM 5237 N N . TRP A 1 655 ? 46.492 15.087 10.839 1.00 87.06 655 TRP A N 1
ATOM 5238 C CA . TRP A 1 655 ? 47.308 14.602 9.733 1.00 87.06 655 TRP A CA 1
ATOM 5239 C C . TRP A 1 655 ? 47.930 15.806 9.020 1.00 87.06 655 TRP A C 1
ATOM 5241 O O . TRP A 1 655 ? 47.224 16.537 8.327 1.00 87.06 655 TRP A O 1
ATOM 5251 N N . THR A 1 656 ? 49.223 16.052 9.250 1.00 90.56 656 THR A N 1
ATOM 5252 C CA . THR A 1 656 ? 50.011 17.007 8.451 1.00 90.56 656 THR A CA 1
ATOM 5253 C C . THR A 1 656 ? 50.339 16.396 7.081 1.00 90.56 656 THR A C 1
ATOM 5255 O O . THR A 1 656 ? 50.229 15.172 6.930 1.00 90.56 656 THR A O 1
ATOM 5258 N N . PRO A 1 657 ? 50.736 17.199 6.074 1.00 88.81 657 PRO A N 1
ATOM 5259 C CA . PRO A 1 657 ? 51.163 16.677 4.775 1.00 88.81 657 PRO A CA 1
ATOM 5260 C C . PRO A 1 657 ? 52.278 15.631 4.900 1.00 88.81 657 PRO A C 1
ATOM 5262 O O . PRO A 1 657 ? 52.182 14.559 4.313 1.00 88.81 657 PRO A O 1
ATOM 5265 N N . ASP A 1 658 ? 53.270 15.894 5.743 1.00 86.00 658 ASP A N 1
ATOM 5266 C CA . ASP A 1 658 ? 54.445 15.041 5.983 1.00 86.00 658 ASP A CA 1
ATOM 5267 C C . ASP A 1 658 ? 54.046 13.722 6.665 1.00 86.00 658 ASP A C 1
ATOM 5269 O O . ASP A 1 658 ? 54.412 12.637 6.213 1.00 86.00 658 ASP A O 1
ATOM 5273 N N . LEU A 1 659 ? 53.194 13.786 7.699 1.00 92.12 659 LEU A N 1
ATOM 5274 C CA . LEU A 1 659 ? 52.650 12.587 8.344 1.00 92.12 659 LEU A CA 1
ATOM 5275 C C . LEU A 1 659 ? 51.788 11.760 7.372 1.00 92.12 659 LEU A C 1
ATOM 5277 O O . LEU A 1 659 ? 51.757 10.529 7.459 1.00 92.12 659 LEU A O 1
ATOM 5281 N N . HIS A 1 660 ? 51.108 12.417 6.427 1.00 93.44 660 HIS A N 1
ATOM 5282 C CA . HIS A 1 660 ? 50.374 11.740 5.363 1.00 93.44 660 HIS A CA 1
ATOM 5283 C C . HIS A 1 660 ? 51.308 11.110 4.315 1.00 93.44 660 HIS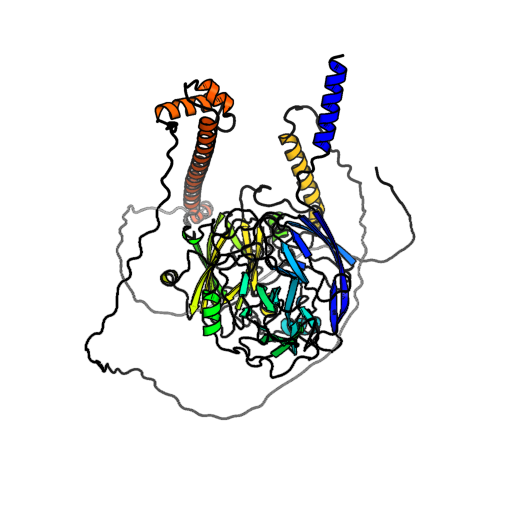 A C 1
ATOM 5285 O O . HIS A 1 660 ? 51.039 9.981 3.904 1.00 93.44 660 HIS A O 1
ATOM 5291 N N . GLN A 1 661 ? 52.410 11.760 3.928 1.00 91.56 661 GLN A N 1
ATOM 5292 C CA . GLN A 1 661 ? 53.419 11.186 3.026 1.00 91.56 661 GLN A CA 1
ATOM 5293 C C . GLN A 1 661 ? 54.063 9.932 3.632 1.00 91.56 661 GLN A C 1
ATOM 5295 O O . GLN A 1 661 ? 54.084 8.888 2.980 1.00 91.56 661 GLN A O 1
ATOM 5300 N N . CYS A 1 662 ? 54.473 9.978 4.905 1.00 91.00 662 CYS A N 1
ATOM 5301 C CA . CYS A 1 662 ? 54.971 8.800 5.628 1.00 91.00 662 CYS A CA 1
ATOM 5302 C C . CYS A 1 662 ? 53.946 7.652 5.654 1.00 91.00 662 CYS A C 1
ATOM 5304 O O . CYS A 1 662 ? 54.314 6.485 5.525 1.00 91.00 662 CYS A O 1
ATOM 5306 N N . PHE A 1 663 ? 52.654 7.973 5.771 1.00 95.88 663 PHE A N 1
ATOM 5307 C CA . PHE A 1 663 ? 51.570 6.994 5.679 1.00 95.88 663 PHE A CA 1
ATOM 5308 C C . PHE A 1 663 ? 51.417 6.396 4.269 1.00 95.88 663 PHE A C 1
ATOM 5310 O O . PHE A 1 663 ? 51.249 5.184 4.152 1.00 95.88 663 PHE A O 1
ATOM 5317 N N . VAL A 1 664 ? 51.486 7.205 3.204 1.00 94.62 664 VAL A N 1
ATOM 5318 C CA . VAL A 1 664 ? 51.373 6.715 1.815 1.00 94.62 664 VAL A CA 1
ATOM 5319 C C . VAL A 1 664 ? 52.546 5.796 1.482 1.00 94.62 664 VAL A C 1
ATOM 5321 O O . VAL A 1 664 ? 52.322 4.659 1.081 1.00 94.62 664 VAL A O 1
ATOM 5324 N N . HIS A 1 665 ? 53.774 6.217 1.789 1.00 93.38 665 HIS A N 1
ATOM 5325 C CA . HIS A 1 665 ? 54.974 5.397 1.624 1.00 93.38 665 HIS A CA 1
ATOM 5326 C C . HIS A 1 665 ? 54.898 4.073 2.416 1.00 93.38 665 HIS A C 1
ATOM 5328 O O . HIS A 1 665 ? 55.296 3.018 1.918 1.00 93.38 665 HIS A O 1
ATOM 5334 N N . ALA A 1 666 ? 54.323 4.083 3.627 1.00 93.62 666 ALA A N 1
ATOM 5335 C CA . ALA A 1 666 ? 54.085 2.862 4.401 1.00 93.62 666 ALA A CA 1
ATOM 5336 C C . ALA A 1 666 ? 53.038 1.928 3.756 1.00 93.62 666 ALA A C 1
ATOM 5338 O O . ALA A 1 666 ? 53.180 0.708 3.831 1.00 93.62 666 ALA A O 1
ATOM 5339 N N . VAL A 1 667 ? 52.004 2.471 3.105 1.00 94.44 667 VAL A N 1
ATOM 5340 C CA . VAL A 1 667 ? 51.005 1.698 2.342 1.00 94.44 667 VAL A CA 1
ATOM 5341 C C . VAL A 1 667 ? 51.605 1.128 1.048 1.00 94.44 667 VAL A C 1
ATOM 5343 O O . VAL A 1 667 ? 51.354 -0.030 0.711 1.00 94.44 667 VAL A O 1
ATOM 5346 N N . GLU A 1 668 ? 52.448 1.891 0.356 1.00 92.12 668 GLU A N 1
ATOM 5347 C CA . GLU A 1 668 ? 53.142 1.467 -0.865 1.00 92.12 668 GLU A CA 1
ATOM 5348 C C . GLU A 1 668 ? 54.157 0.350 -0.583 1.00 92.12 668 GLU A C 1
ATOM 5350 O O . GLU A 1 668 ? 54.129 -0.681 -1.256 1.00 92.12 668 GLU A O 1
ATOM 5355 N N . ARG A 1 669 ? 54.962 0.462 0.488 1.00 89.69 669 ARG A N 1
ATOM 5356 C CA . ARG A 1 669 ? 55.855 -0.625 0.949 1.00 89.69 669 ARG A CA 1
ATOM 5357 C C . ARG A 1 669 ? 55.114 -1.894 1.389 1.00 89.69 669 ARG A C 1
ATOM 5359 O O . ARG A 1 669 ? 55.715 -2.964 1.399 1.00 89.69 669 ARG A O 1
ATOM 5366 N N . LEU A 1 670 ? 53.823 -1.803 1.718 1.00 91.69 670 LEU A N 1
ATOM 5367 C CA . LEU A 1 670 ? 52.945 -2.954 1.984 1.00 91.69 670 LEU A CA 1
ATOM 5368 C C . LEU A 1 670 ? 52.260 -3.507 0.723 1.00 91.69 670 LEU A C 1
ATOM 5370 O O . LEU A 1 670 ? 51.437 -4.420 0.811 1.00 91.69 670 LEU A O 1
ATOM 5374 N N . GLY A 1 671 ? 52.611 -2.991 -0.456 1.00 85.75 671 GLY A N 1
ATOM 5375 C CA . GLY A 1 671 ? 52.099 -3.464 -1.734 1.00 85.75 671 GLY A CA 1
ATOM 5376 C C . GLY A 1 671 ? 50.698 -2.953 -2.073 1.00 85.75 671 GLY A C 1
ATOM 5377 O O . GLY A 1 671 ? 49.965 -3.662 -2.769 1.00 85.75 671 GLY A O 1
ATOM 5378 N N . GLY A 1 672 ? 50.328 -1.764 -1.593 1.00 86.19 672 GLY A N 1
ATOM 5379 C CA . GLY A 1 672 ? 49.096 -1.062 -1.964 1.00 86.19 672 GLY A CA 1
ATOM 5380 C C . GLY A 1 672 ? 48.002 -1.089 -0.895 1.00 86.19 672 GLY A C 1
ATOM 5381 O O . GLY A 1 672 ? 48.038 -1.852 0.076 1.00 86.19 672 GLY A O 1
ATOM 5382 N N . GLU A 1 673 ? 46.999 -0.235 -1.085 1.00 85.62 673 GLU A N 1
ATOM 5383 C CA . GLU A 1 673 ? 45.967 0.068 -0.099 1.00 85.62 673 GLU A CA 1
ATOM 5384 C C . GLU A 1 673 ? 45.135 -1.143 0.312 1.00 85.62 673 GLU A C 1
ATOM 5386 O O . GLU A 1 673 ? 44.755 -1.214 1.477 1.00 85.62 673 GLU A O 1
ATOM 5391 N N . ASP A 1 674 ? 44.895 -2.119 -0.567 1.00 81.25 674 ASP A N 1
ATOM 5392 C CA . ASP A 1 674 ? 44.148 -3.341 -0.236 1.00 81.25 674 ASP A CA 1
ATOM 5393 C C . ASP A 1 674 ? 44.941 -4.313 0.654 1.00 81.25 674 ASP A C 1
ATOM 5395 O O . ASP A 1 674 ? 44.351 -4.989 1.501 1.00 81.25 674 ASP A O 1
ATOM 5399 N N . ARG A 1 675 ? 46.275 -4.354 0.523 1.00 84.00 675 ARG A N 1
ATOM 5400 C CA . ARG A 1 675 ? 47.152 -5.237 1.317 1.00 84.00 675 ARG A CA 1
ATOM 5401 C C . ARG A 1 675 ? 47.599 -4.611 2.638 1.00 84.00 675 ARG A C 1
ATOM 5403 O O . ARG A 1 675 ? 47.818 -5.329 3.613 1.00 84.00 675 ARG A O 1
ATOM 5410 N N . ALA A 1 676 ? 47.679 -3.284 2.708 1.00 90.06 676 ALA A N 1
ATOM 5411 C CA . ALA A 1 676 ? 48.018 -2.572 3.933 1.00 90.06 676 ALA A CA 1
ATOM 5412 C C . ALA A 1 676 ? 47.024 -2.862 5.082 1.00 90.06 676 ALA A C 1
ATOM 5414 O O . ALA A 1 676 ? 45.803 -2.802 4.912 1.00 90.06 676 ALA A O 1
ATOM 5415 N N . THR A 1 677 ? 47.533 -3.127 6.292 1.00 93.25 677 THR A N 1
ATOM 5416 C CA . THR A 1 677 ? 46.704 -3.293 7.503 1.00 93.25 677 THR A CA 1
ATOM 5417 C C . THR A 1 677 ? 47.040 -2.229 8.555 1.00 93.25 677 THR A C 1
ATOM 5419 O O . THR A 1 677 ? 48.201 -1.828 8.653 1.00 93.25 677 THR A O 1
ATOM 5422 N N . PRO A 1 678 ? 46.087 -1.786 9.406 1.00 93.06 678 PRO A N 1
ATOM 5423 C CA . PRO A 1 678 ? 46.359 -0.743 10.402 1.00 93.06 678 PRO A CA 1
ATOM 5424 C C . PRO A 1 678 ? 47.452 -1.078 11.426 1.00 93.06 678 PRO A C 1
ATOM 5426 O O . PRO A 1 678 ? 48.022 -0.160 12.005 1.00 93.06 678 PRO A O 1
ATOM 5429 N N . LYS A 1 679 ? 47.749 -2.368 11.661 1.00 91.88 679 LYS A N 1
ATOM 5430 C CA . LYS A 1 679 ? 48.894 -2.788 12.488 1.00 91.88 679 LYS A CA 1
ATOM 5431 C C . LYS A 1 679 ? 50.213 -2.575 11.743 1.00 91.88 679 LYS A C 1
ATOM 5433 O O . LYS A 1 679 ? 51.087 -1.888 12.253 1.00 91.88 679 LYS A O 1
ATOM 5438 N N . MET A 1 680 ? 50.317 -3.103 10.524 1.00 90.75 680 MET A N 1
ATOM 5439 C CA . MET A 1 680 ? 51.552 -3.056 9.735 1.00 90.75 680 MET A CA 1
ATOM 5440 C C . MET A 1 680 ? 51.909 -1.627 9.305 1.00 90.75 680 MET A C 1
ATOM 5442 O O . MET A 1 680 ? 53.071 -1.247 9.374 1.00 90.75 680 MET A O 1
ATOM 5446 N N . VAL A 1 681 ? 50.917 -0.805 8.938 1.00 93.25 681 VAL A N 1
ATOM 5447 C CA . VAL A 1 681 ? 51.139 0.621 8.632 1.00 93.25 681 VAL A CA 1
ATOM 5448 C C . VAL A 1 681 ? 51.654 1.366 9.867 1.00 93.25 681 VAL A C 1
ATOM 5450 O O . VAL A 1 681 ? 52.619 2.112 9.757 1.00 93.25 681 VAL A O 1
ATOM 5453 N N . LEU A 1 682 ? 51.080 1.127 11.055 1.00 93.56 682 LEU A N 1
ATOM 5454 C CA . LEU A 1 682 ? 51.572 1.732 12.300 1.00 93.56 682 LEU A CA 1
ATOM 5455 C C . LEU A 1 682 ? 53.023 1.316 12.605 1.00 93.56 682 LEU A C 1
ATOM 5457 O O . LEU A 1 682 ? 53.822 2.165 12.983 1.00 93.56 682 LEU A O 1
ATOM 5461 N N . GLN A 1 683 ? 53.364 0.039 12.398 1.00 90.62 683 GLN A N 1
ATOM 5462 C CA . GLN A 1 683 ? 54.716 -0.496 12.610 1.00 90.62 683 GLN A CA 1
ATOM 5463 C C . GLN A 1 683 ? 55.755 0.039 11.610 1.00 90.62 683 GLN A C 1
ATOM 5465 O O . GLN A 1 683 ? 56.915 0.170 11.974 1.00 90.62 683 GLN A O 1
ATOM 5470 N N . ILE A 1 684 ? 55.364 0.347 10.367 1.00 90.94 684 ILE A N 1
ATOM 5471 C CA . ILE A 1 684 ? 56.274 0.916 9.353 1.00 90.94 684 ILE A CA 1
ATOM 5472 C C . ILE A 1 684 ? 56.405 2.440 9.492 1.00 90.94 684 ILE A C 1
ATOM 5474 O O . ILE A 1 684 ? 57.432 2.997 9.114 1.00 90.94 684 ILE A O 1
ATOM 5478 N N . MET A 1 685 ? 55.390 3.121 10.033 1.00 90.94 685 MET A N 1
ATOM 5479 C CA . MET A 1 685 ? 55.448 4.563 10.291 1.00 90.94 685 MET A CA 1
ATOM 5480 C C . MET A 1 685 ? 56.263 4.931 11.542 1.00 90.94 685 MET A C 1
ATOM 5482 O O . MET A 1 685 ? 56.880 5.989 11.545 1.00 90.94 685 MET A O 1
ATOM 5486 N N . ASP A 1 686 ? 56.202 4.121 12.608 1.00 91.50 686 ASP A N 1
ATOM 5487 C CA . ASP A 1 686 ? 56.889 4.304 13.909 1.00 91.50 686 ASP A CA 1
ATOM 5488 C C . ASP A 1 686 ? 56.804 5.720 14.542 1.00 91.50 686 ASP A C 1
ATOM 5490 O O . ASP A 1 686 ? 57.662 6.175 15.300 1.00 91.50 686 ASP A O 1
ATOM 5494 N N . VAL A 1 687 ? 55.731 6.463 14.247 1.00 89.44 687 VAL A N 1
ATOM 5495 C CA . VAL A 1 687 ? 55.552 7.831 14.756 1.00 89.44 687 VAL A CA 1
ATOM 5496 C C . VAL A 1 687 ? 55.059 7.807 16.204 1.00 89.44 687 VAL A C 1
ATOM 5498 O O . VAL A 1 687 ? 53.921 7.420 16.486 1.00 89.44 687 VAL A O 1
ATOM 5501 N N . LYS A 1 688 ? 55.882 8.301 17.136 1.00 82.12 688 LYS A N 1
ATOM 5502 C CA . LYS A 1 688 ? 55.514 8.467 18.554 1.00 82.12 688 LYS A CA 1
ATOM 5503 C C . LYS A 1 688 ? 54.220 9.284 18.699 1.00 82.12 688 LYS A C 1
ATOM 5505 O O . LYS A 1 688 ? 54.102 10.387 18.175 1.00 82.12 688 LYS A O 1
ATOM 5510 N N . GLY A 1 689 ? 53.241 8.736 19.424 1.00 81.81 689 GLY A N 1
ATOM 5511 C CA . GLY A 1 689 ? 51.910 9.338 19.612 1.00 81.81 689 GLY A CA 1
ATOM 5512 C C . GLY A 1 689 ? 50.875 8.988 18.530 1.00 81.81 689 GLY A C 1
ATOM 5513 O O . GLY A 1 689 ? 49.682 9.248 18.716 1.00 81.81 68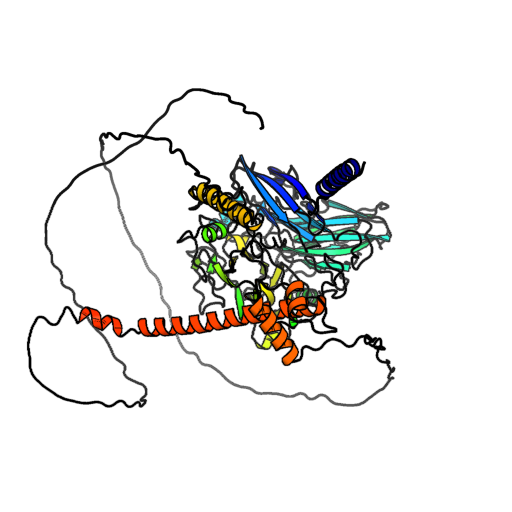9 GLY A O 1
ATOM 5514 N N . LEU A 1 690 ? 51.280 8.343 17.431 1.00 89.00 690 LEU A N 1
ATOM 5515 C CA . LEU A 1 690 ? 50.350 7.716 16.495 1.00 89.00 690 LEU A CA 1
ATOM 5516 C C . LEU A 1 690 ? 49.777 6.427 17.111 1.00 89.00 690 LEU A C 1
ATOM 5518 O O . LEU A 1 690 ? 50.416 5.763 17.924 1.00 89.00 690 LEU A O 1
ATOM 5522 N N . THR A 1 691 ? 48.543 6.071 16.753 1.00 89.56 691 THR A N 1
ATOM 5523 C CA . THR A 1 691 ? 47.849 4.907 17.324 1.00 89.56 691 THR A CA 1
ATOM 5524 C C . THR A 1 691 ? 47.095 4.136 16.245 1.00 89.56 691 THR A C 1
ATOM 5526 O O . THR A 1 691 ? 46.745 4.676 15.192 1.00 89.56 691 THR A O 1
ATOM 5529 N N . ILE A 1 692 ? 46.780 2.869 16.523 1.00 87.88 692 ILE A N 1
ATOM 5530 C CA . ILE A 1 692 ? 46.053 2.004 15.584 1.00 87.88 692 ILE A CA 1
ATOM 5531 C C . ILE A 1 692 ? 44.660 2.549 15.222 1.00 87.88 692 ILE A C 1
ATOM 5533 O O . ILE A 1 692 ? 44.180 2.297 14.120 1.00 87.88 692 ILE A O 1
ATOM 5537 N N . SER A 1 693 ? 44.008 3.322 16.101 1.00 83.75 693 SER A N 1
ATOM 5538 C CA . SER A 1 693 ? 42.719 3.955 15.795 1.00 83.75 693 SER A CA 1
ATOM 5539 C C . SER A 1 693 ? 42.872 5.120 14.815 1.00 83.75 693 SER A C 1
ATOM 5541 O O . SER A 1 693 ? 42.075 5.208 13.882 1.00 83.75 693 SER A O 1
ATOM 5543 N N . HIS A 1 694 ? 43.916 5.947 14.964 1.00 90.94 694 HIS A N 1
ATOM 5544 C CA . HIS A 1 694 ? 44.253 7.007 14.008 1.00 90.94 694 HIS A CA 1
ATOM 5545 C C . HIS A 1 694 ? 44.600 6.431 12.625 1.00 90.94 694 HIS A C 1
ATOM 5547 O O . HIS A 1 694 ? 44.071 6.888 11.613 1.00 90.94 694 HIS A O 1
ATOM 5553 N N . VAL A 1 695 ? 45.437 5.389 12.571 1.00 92.56 695 VAL A N 1
ATOM 5554 C CA . VAL A 1 695 ? 45.811 4.728 11.307 1.00 92.56 695 VAL A CA 1
ATOM 5555 C C . VAL A 1 695 ? 44.606 4.031 10.669 1.00 92.56 695 VAL A C 1
ATOM 5557 O O . VAL A 1 695 ? 44.427 4.101 9.456 1.00 92.56 695 VAL A O 1
ATOM 5560 N N . LYS A 1 696 ? 43.730 3.397 11.464 1.00 90.31 696 LYS A N 1
ATOM 5561 C CA . LYS A 1 696 ? 42.512 2.740 10.961 1.00 90.31 696 LYS A CA 1
ATOM 5562 C C . LYS A 1 696 ? 41.549 3.727 10.297 1.00 90.31 696 LYS A C 1
ATOM 5564 O O . LYS A 1 696 ? 41.029 3.405 9.232 1.00 90.31 696 LYS A O 1
ATOM 5569 N N . SER A 1 697 ? 41.294 4.893 10.898 1.00 88.19 697 SER A N 1
ATOM 5570 C CA . SER A 1 697 ? 40.396 5.888 10.295 1.00 88.19 697 SER A CA 1
ATOM 5571 C C . SER A 1 697 ? 41.003 6.527 9.044 1.00 88.19 697 SER A C 1
ATOM 5573 O O . SER A 1 697 ? 40.290 6.702 8.057 1.00 88.19 697 SER A O 1
ATOM 5575 N N . HIS A 1 698 ? 42.312 6.802 9.038 1.00 92.19 698 HIS A N 1
ATOM 5576 C CA . HIS A 1 698 ? 42.986 7.385 7.872 1.00 92.19 698 HIS A CA 1
ATOM 5577 C C . HIS A 1 698 ? 43.105 6.401 6.704 1.00 92.19 698 HIS A C 1
ATOM 5579 O O . HIS A 1 698 ? 42.810 6.771 5.575 1.00 92.19 698 HIS A O 1
ATOM 5585 N N . LEU A 1 699 ? 43.411 5.123 6.962 1.00 92.81 699 LEU A N 1
ATOM 5586 C CA . LEU A 1 699 ? 43.419 4.074 5.931 1.00 92.81 699 LEU A CA 1
ATOM 5587 C C . LEU A 1 699 ? 42.021 3.787 5.368 1.00 92.81 699 LEU A C 1
ATOM 5589 O O . LEU A 1 699 ? 41.887 3.497 4.181 1.00 92.81 699 LEU A O 1
ATOM 5593 N N . GLN A 1 700 ? 40.973 3.902 6.188 1.00 90.25 700 GLN A N 1
ATOM 5594 C CA . GLN A 1 700 ? 39.596 3.820 5.704 1.00 90.25 700 GLN A CA 1
ATOM 5595 C C . GLN A 1 700 ? 39.249 4.998 4.779 1.00 90.25 700 GLN A C 1
ATOM 5597 O O . GLN A 1 700 ? 38.628 4.779 3.744 1.00 90.25 700 GLN A O 1
ATOM 5602 N N . MET A 1 701 ? 39.666 6.221 5.124 1.00 91.31 701 MET A N 1
ATOM 5603 C CA . MET A 1 701 ? 39.476 7.409 4.282 1.00 91.31 701 MET A CA 1
ATOM 5604 C C . MET A 1 701 ? 40.276 7.305 2.975 1.00 91.31 701 MET A C 1
ATOM 5606 O O . MET A 1 701 ? 39.694 7.422 1.902 1.00 91.31 701 MET A O 1
ATOM 5610 N N . TYR A 1 702 ? 41.568 6.972 3.055 1.00 89.00 702 TYR A N 1
ATOM 5611 C CA . TYR A 1 702 ? 42.464 6.843 1.903 1.00 89.00 702 TYR A CA 1
ATOM 5612 C C . TYR A 1 702 ? 41.952 5.832 0.867 1.00 89.00 702 TYR A C 1
ATOM 5614 O O . TYR A 1 702 ? 41.922 6.139 -0.322 1.00 89.00 702 TYR A O 1
ATOM 5622 N N . ARG A 1 703 ? 41.464 4.663 1.315 1.00 92.12 703 ARG A N 1
ATOM 5623 C CA . ARG A 1 703 ? 40.816 3.665 0.443 1.00 92.12 703 ARG A CA 1
ATOM 5624 C C . ARG A 1 703 ? 39.572 4.215 -0.260 1.00 92.12 703 ARG A C 1
ATOM 5626 O O . ARG A 1 703 ? 39.393 3.952 -1.445 1.00 92.12 703 ARG A O 1
ATOM 5633 N N . SER A 1 704 ? 38.728 4.981 0.435 1.00 81.06 704 SER A N 1
ATOM 5634 C CA . SER A 1 704 ? 37.562 5.624 -0.190 1.00 81.06 704 SER A CA 1
ATOM 5635 C C . SER A 1 704 ? 37.984 6.643 -1.250 1.00 81.06 704 SER A C 1
ATOM 5637 O O . SER A 1 704 ? 37.492 6.581 -2.371 1.00 81.06 704 SER A O 1
ATOM 5639 N N . THR A 1 705 ? 38.943 7.522 -0.942 1.00 84.50 705 THR A N 1
ATOM 5640 C CA . THR A 1 705 ? 39.430 8.540 -1.886 1.00 84.50 705 THR A CA 1
ATOM 5641 C C . THR A 1 705 ? 40.126 7.922 -3.101 1.00 84.50 705 THR A C 1
ATOM 5643 O O . THR A 1 705 ? 39.888 8.370 -4.219 1.00 84.50 705 THR A O 1
ATOM 5646 N N . LYS A 1 706 ? 40.921 6.857 -2.925 1.00 81.75 706 LYS A N 1
ATOM 5647 C CA . LYS A 1 706 ? 41.501 6.095 -4.045 1.00 81.75 706 LYS A CA 1
ATOM 5648 C C . LYS A 1 706 ? 40.426 5.442 -4.914 1.00 81.75 706 LYS A C 1
ATOM 5650 O O . LYS A 1 706 ? 40.491 5.541 -6.136 1.00 81.75 706 LYS A O 1
ATOM 5655 N N . HIS A 1 707 ? 39.400 4.848 -4.307 1.00 75.44 707 HIS A N 1
ATOM 5656 C CA . HIS A 1 707 ? 38.283 4.262 -5.049 1.00 75.44 707 HIS A CA 1
ATOM 5657 C C . HIS A 1 707 ? 37.490 5.317 -5.844 1.00 75.44 707 HIS A C 1
ATOM 5659 O O . HIS A 1 707 ? 37.148 5.084 -7.001 1.00 75.44 707 HIS A O 1
ATOM 5665 N N . GLU A 1 708 ? 37.254 6.499 -5.267 1.00 74.81 708 GLU A N 1
ATOM 5666 C CA . GLU A 1 708 ? 36.624 7.636 -5.953 1.00 74.81 708 GLU A CA 1
ATOM 5667 C C . GLU A 1 708 ? 37.493 8.178 -7.102 1.00 74.81 708 GLU A C 1
ATOM 5669 O O . GLU A 1 708 ? 36.968 8.435 -8.185 1.00 74.81 708 GLU A O 1
ATOM 5674 N N . GLN A 1 709 ? 38.817 8.269 -6.921 1.00 77.06 709 GLN A N 1
ATOM 5675 C CA . GLN A 1 709 ? 39.763 8.618 -7.992 1.00 77.06 709 GLN A CA 1
ATOM 5676 C C . GLN A 1 709 ? 39.697 7.615 -9.151 1.00 77.06 709 GLN A C 1
ATOM 5678 O O . GLN A 1 709 ? 39.489 8.027 -10.290 1.00 77.06 709 GLN A O 1
ATOM 5683 N N . MET A 1 710 ? 39.752 6.308 -8.873 1.00 76.69 710 MET A N 1
ATOM 5684 C CA . MET A 1 710 ? 39.634 5.267 -9.905 1.00 76.69 710 MET A CA 1
ATOM 5685 C C . MET A 1 710 ? 38.289 5.314 -10.648 1.00 76.69 710 MET A C 1
ATOM 5687 O O . MET A 1 710 ? 38.243 5.060 -11.851 1.00 76.69 710 MET A O 1
ATOM 5691 N N . ILE A 1 711 ? 37.189 5.662 -9.969 1.00 73.88 711 ILE A N 1
ATOM 5692 C CA . ILE A 1 711 ? 35.878 5.866 -10.610 1.00 73.88 711 ILE A CA 1
ATOM 5693 C C . ILE A 1 711 ? 35.907 7.095 -11.533 1.00 73.88 711 ILE A C 1
ATOM 5695 O O . ILE A 1 711 ? 35.386 7.034 -12.648 1.00 73.88 711 ILE A O 1
ATOM 5699 N N . GLN A 1 712 ? 36.541 8.191 -11.111 1.00 66.44 712 GLN A N 1
ATOM 5700 C CA . GLN A 1 712 ? 36.670 9.421 -11.898 1.00 66.44 712 GLN A CA 1
ATOM 5701 C C . GLN A 1 712 ? 37.587 9.234 -13.126 1.00 66.44 712 GLN A C 1
ATOM 5703 O O . GLN A 1 712 ? 37.296 9.731 -14.220 1.00 66.44 712 GLN A O 1
ATOM 5708 N N . GLU A 1 713 ? 38.668 8.468 -12.973 1.00 72.69 713 GLU A N 1
ATOM 5709 C CA . GLU A 1 713 ? 39.585 8.060 -14.043 1.00 72.69 713 GLU A CA 1
ATOM 5710 C C . GLU A 1 713 ? 38.895 7.113 -15.035 1.00 72.69 713 GLU A C 1
ATOM 5712 O O . GLU A 1 713 ? 38.935 7.348 -16.242 1.00 72.69 713 GLU A O 1
ATOM 5717 N N . ALA A 1 714 ? 38.154 6.110 -14.553 1.00 70.56 714 ALA A N 1
ATOM 5718 C CA . ALA A 1 714 ? 37.342 5.243 -15.406 1.00 70.56 714 ALA A CA 1
ATOM 5719 C C . ALA A 1 714 ? 36.250 6.024 -16.163 1.00 70.56 714 ALA A C 1
ATOM 5721 O O . ALA A 1 714 ? 36.023 5.775 -17.346 1.00 70.56 714 ALA A O 1
ATOM 5722 N N . ALA A 1 715 ? 35.607 7.010 -15.528 1.00 70.25 715 ALA A N 1
ATOM 5723 C CA . ALA A 1 715 ? 34.606 7.860 -16.172 1.00 70.25 715 ALA A CA 1
ATOM 5724 C C . ALA A 1 715 ? 35.213 8.785 -17.245 1.00 70.25 715 ALA A C 1
ATOM 5726 O O . ALA A 1 715 ? 34.600 9.007 -18.290 1.00 70.25 715 ALA A O 1
ATOM 5727 N N . THR A 1 716 ? 36.425 9.306 -17.035 1.00 69.81 716 THR A N 1
ATOM 5728 C CA . THR A 1 716 ? 37.125 10.130 -18.039 1.00 69.81 716 THR A CA 1
ATOM 5729 C C . THR A 1 716 ? 37.750 9.298 -19.162 1.00 69.81 716 THR A C 1
ATOM 5731 O O . THR A 1 716 ? 37.743 9.742 -20.312 1.00 69.81 716 THR A O 1
ATOM 5734 N N . ALA A 1 717 ? 38.184 8.065 -18.885 1.00 66.94 717 ALA A N 1
ATOM 5735 C CA . ALA A 1 717 ? 38.539 7.082 -19.907 1.00 66.94 717 ALA A CA 1
ATOM 5736 C C . ALA A 1 717 ? 37.315 6.668 -20.745 1.00 66.94 717 ALA A C 1
ATOM 5738 O O . ALA A 1 717 ? 37.395 6.647 -21.973 1.00 66.94 717 ALA A O 1
ATOM 5739 N N . SER A 1 718 ? 36.159 6.439 -20.109 1.00 64.06 718 SER A N 1
ATOM 5740 C CA . SER A 1 718 ? 34.897 6.155 -20.806 1.00 64.06 718 SER A CA 1
ATOM 5741 C C . SER A 1 718 ? 34.526 7.291 -21.759 1.00 64.06 718 SER A C 1
ATOM 5743 O O . SER A 1 718 ? 34.284 7.031 -22.931 1.00 64.06 718 SER A O 1
ATOM 5745 N N . ARG A 1 719 ? 34.616 8.556 -21.319 1.00 61.47 719 ARG A N 1
ATOM 5746 C CA . ARG A 1 719 ? 34.365 9.731 -22.181 1.00 61.47 719 ARG A CA 1
ATOM 5747 C C . ARG A 1 719 ? 35.362 9.889 -23.333 1.00 61.47 719 ARG A C 1
ATOM 5749 O O . ARG A 1 719 ? 35.014 10.465 -24.362 1.00 61.47 719 ARG A O 1
ATOM 5756 N N . ARG A 1 720 ? 36.599 9.394 -23.194 1.00 53.31 720 ARG A N 1
ATOM 5757 C CA . ARG A 1 720 ? 37.551 9.309 -24.318 1.00 53.31 720 ARG A CA 1
ATOM 5758 C C . ARG A 1 720 ? 37.118 8.240 -25.323 1.00 53.31 720 ARG A C 1
ATOM 5760 O O . ARG A 1 720 ? 37.093 8.534 -26.513 1.00 53.31 720 ARG A O 1
ATOM 5767 N N . ASN A 1 721 ? 36.715 7.057 -24.861 1.00 48.81 721 ASN A N 1
ATOM 5768 C CA . ASN A 1 721 ? 36.199 6.001 -25.739 1.00 48.81 721 ASN A CA 1
ATOM 5769 C C . ASN A 1 721 ? 34.872 6.391 -26.411 1.00 48.81 721 ASN A C 1
ATOM 5771 O O . ASN A 1 721 ? 34.694 6.103 -27.590 1.00 48.81 721 ASN A O 1
ATOM 5775 N N . GLU A 1 722 ? 33.983 7.101 -25.712 1.00 47.78 722 GLU A N 1
ATOM 5776 C CA . GLU A 1 722 ? 32.757 7.668 -26.287 1.00 47.78 722 GLU A CA 1
ATOM 5777 C C . GLU A 1 722 ? 33.102 8.624 -27.436 1.00 47.78 722 GLU A C 1
ATOM 5779 O O . GLU A 1 722 ? 32.649 8.388 -28.553 1.00 47.78 722 GLU A O 1
ATOM 5784 N N . LYS A 1 723 ? 34.013 9.591 -27.240 1.00 43.31 723 LYS A N 1
ATOM 5785 C CA . LYS A 1 723 ? 34.472 10.478 -28.328 1.00 43.31 723 LYS A CA 1
ATOM 5786 C C . LYS A 1 723 ? 35.142 9.748 -29.496 1.00 43.31 723 LYS A C 1
ATOM 5788 O O . LYS A 1 723 ? 34.959 10.148 -30.642 1.00 43.31 723 LYS A O 1
ATOM 5793 N N . VAL A 1 724 ? 35.903 8.682 -29.238 1.00 47.19 724 VAL A N 1
ATOM 5794 C CA . VAL A 1 724 ? 36.472 7.835 -30.305 1.00 47.19 724 VAL A CA 1
ATOM 5795 C C . VAL A 1 724 ? 35.363 7.092 -31.065 1.00 47.19 724 VAL A C 1
ATOM 5797 O O . VAL A 1 724 ? 35.442 6.966 -32.284 1.00 47.19 724 VAL A O 1
ATOM 5800 N N . SER A 1 725 ? 34.293 6.668 -30.384 1.00 42.50 725 SER A N 1
ATOM 5801 C CA . SER A 1 725 ? 33.129 6.045 -31.027 1.00 42.50 725 SER A CA 1
ATOM 5802 C C . SER A 1 725 ? 32.249 7.042 -31.796 1.00 42.50 725 SER A C 1
ATOM 5804 O O . SER A 1 725 ? 31.758 6.701 -32.868 1.00 42.50 725 SER A O 1
ATOM 5806 N N . GLU A 1 726 ? 32.115 8.289 -31.328 1.00 39.72 726 GLU A N 1
ATOM 5807 C CA . GLU A 1 726 ? 31.454 9.379 -32.065 1.00 39.72 726 GLU A CA 1
ATOM 5808 C C . GLU A 1 726 ? 32.227 9.718 -33.349 1.00 39.72 726 GLU A C 1
ATOM 5810 O O . GLU A 1 726 ? 31.629 9.827 -34.418 1.00 39.72 726 GLU A O 1
ATOM 5815 N N . LEU A 1 727 ? 33.564 9.780 -33.277 1.00 38.12 727 LEU A N 1
ATOM 5816 C CA . LEU A 1 727 ? 34.436 9.951 -34.447 1.00 38.12 727 LEU A CA 1
ATOM 5817 C C . LEU A 1 727 ? 34.342 8.787 -35.451 1.00 38.12 727 LEU A C 1
ATOM 5819 O O . LEU A 1 727 ? 34.554 9.005 -36.642 1.00 38.12 727 LEU A O 1
ATOM 5823 N N . MET A 1 728 ? 33.980 7.575 -35.013 1.00 40.31 728 MET A N 1
ATOM 5824 C CA . MET A 1 728 ? 33.717 6.439 -35.910 1.00 40.31 728 MET A CA 1
ATOM 5825 C C . MET A 1 728 ? 32.276 6.364 -36.447 1.00 40.31 728 MET A C 1
ATOM 5827 O O . MET A 1 728 ? 32.056 5.668 -37.435 1.00 40.31 728 MET A O 1
ATOM 5831 N N . ASN A 1 729 ? 31.315 7.090 -35.861 1.00 42.06 729 ASN A N 1
ATOM 5832 C CA . ASN A 1 729 ? 29.895 7.077 -36.254 1.00 42.06 729 ASN A CA 1
ATOM 5833 C C . ASN A 1 729 ? 29.408 8.390 -36.906 1.00 42.06 729 ASN A C 1
ATOM 5835 O O . ASN A 1 729 ? 28.205 8.648 -36.973 1.00 42.06 729 ASN A O 1
ATOM 5839 N N . CYS A 1 730 ? 30.314 9.215 -37.440 1.00 27.22 730 CYS A N 1
ATOM 5840 C CA . CYS A 1 730 ? 29.924 10.345 -38.286 1.00 27.22 730 CYS A CA 1
ATOM 5841 C C . CYS A 1 730 ? 29.318 9.846 -39.627 1.00 27.22 730 CYS A C 1
ATOM 5843 O O . CYS A 1 730 ? 29.965 9.038 -40.304 1.00 27.22 730 CYS A O 1
ATOM 5845 N N . PRO A 1 731 ? 28.139 10.337 -40.082 1.00 36.34 731 PRO A N 1
ATOM 5846 C CA . PRO A 1 731 ? 27.438 9.825 -41.275 1.00 36.34 731 PRO A CA 1
ATOM 5847 C C . PRO A 1 731 ? 28.159 9.931 -42.633 1.00 36.34 731 PRO A C 1
ATOM 5849 O O . PRO A 1 731 ? 27.606 9.524 -43.651 1.00 36.34 731 PRO A O 1
ATOM 5852 N N . GLN A 1 732 ? 29.378 10.471 -42.692 1.00 37.91 732 GLN A N 1
ATOM 5853 C CA . GLN A 1 732 ? 30.147 10.594 -43.936 1.00 37.91 732 GLN A CA 1
ATOM 5854 C C . GLN A 1 732 ? 30.881 9.295 -44.326 1.00 37.91 732 GLN A C 1
ATOM 5856 O O . GLN A 1 732 ? 31.129 9.070 -45.510 1.00 37.91 732 GLN A O 1
ATOM 5861 N N . ASN A 1 733 ? 31.158 8.392 -43.375 1.00 34.00 733 ASN A N 1
ATOM 5862 C CA . ASN A 1 733 ? 31.967 7.192 -43.637 1.00 34.00 733 ASN A CA 1
ATOM 5863 C C . ASN A 1 733 ? 31.217 6.019 -44.302 1.00 34.00 733 ASN A C 1
ATOM 5865 O O . ASN A 1 733 ? 31.841 5.015 -44.639 1.00 34.00 733 ASN A O 1
ATOM 5869 N N . GLN A 1 734 ? 29.906 6.135 -44.551 1.00 36.81 734 GLN A N 1
ATOM 5870 C CA . GLN A 1 734 ? 29.181 5.156 -45.375 1.00 36.81 734 GLN A CA 1
ATOM 5871 C C . GLN A 1 734 ? 29.372 5.373 -46.886 1.00 36.81 734 GLN A C 1
ATOM 5873 O O . GLN A 1 734 ? 29.234 4.416 -47.638 1.00 36.81 734 GLN A O 1
ATOM 5878 N N . ARG A 1 735 ? 29.786 6.564 -47.354 1.00 32.81 735 ARG A N 1
ATOM 5879 C CA . ARG A 1 735 ? 30.100 6.765 -48.786 1.00 32.81 735 ARG A CA 1
ATOM 5880 C C . ARG A 1 735 ? 31.440 6.159 -49.218 1.00 32.81 735 ARG A C 1
ATOM 5882 O O . ARG A 1 735 ? 31.576 5.773 -50.372 1.00 32.81 735 ARG A O 1
ATOM 5889 N N . PHE A 1 736 ? 32.394 5.995 -48.300 1.00 31.81 736 PHE A N 1
ATOM 5890 C CA . PHE A 1 736 ? 33.735 5.492 -48.626 1.00 31.81 736 PHE A CA 1
ATOM 5891 C C . PHE A 1 736 ? 33.840 3.972 -48.850 1.00 31.81 736 PHE A C 1
ATOM 5893 O O . PHE A 1 736 ? 34.904 3.509 -49.242 1.00 31.81 736 PHE A O 1
ATOM 5900 N N . LYS A 1 737 ? 32.766 3.191 -48.647 1.00 33.31 737 LYS A N 1
ATOM 5901 C CA . LYS A 1 737 ? 32.758 1.737 -48.930 1.00 33.31 737 LYS A CA 1
ATOM 5902 C C . LYS A 1 737 ? 31.961 1.320 -50.167 1.00 33.31 737 LYS A C 1
ATOM 5904 O O . LYS A 1 737 ? 32.219 0.247 -50.702 1.00 33.31 737 LYS A O 1
ATOM 5909 N N . ASP A 1 738 ? 31.081 2.183 -50.669 1.00 36.81 738 ASP A N 1
ATOM 5910 C CA . ASP A 1 738 ? 30.372 1.952 -51.937 1.00 36.81 738 ASP A CA 1
ATOM 5911 C C . ASP A 1 738 ? 31.134 2.520 -53.152 1.00 36.81 738 ASP A C 1
ATOM 5913 O O . ASP A 1 738 ? 30.824 2.184 -54.296 1.00 36.81 738 ASP A O 1
ATOM 5917 N N . GLN A 1 739 ? 32.152 3.359 -52.923 1.00 33.75 739 GLN A N 1
ATOM 5918 C CA . GLN A 1 739 ? 32.936 4.001 -53.984 1.00 33.75 739 GLN A CA 1
ATOM 5919 C C . GLN A 1 739 ? 34.091 3.117 -54.501 1.00 33.75 739 GLN A C 1
ATOM 5921 O O . GLN A 1 739 ? 34.353 3.097 -55.702 1.00 33.75 739 GLN A O 1
ATOM 5926 N N . GLU A 1 740 ? 34.695 2.284 -53.643 1.00 35.06 740 GLU A N 1
ATOM 5927 C CA . GLU A 1 740 ? 35.764 1.329 -54.008 1.00 35.06 740 GLU A CA 1
ATOM 5928 C C . GLU A 1 740 ? 35.290 0.238 -55.000 1.00 35.06 740 GLU A C 1
ATOM 5930 O O . GLU A 1 740 ? 36.086 -0.334 -55.739 1.00 35.06 740 GLU A O 1
ATOM 5935 N N . ASN A 1 741 ? 33.973 0.003 -55.092 1.00 35.97 741 ASN A N 1
ATOM 5936 C CA . ASN A 1 741 ? 33.343 -0.902 -56.065 1.00 35.97 741 ASN A CA 1
ATOM 5937 C C . ASN A 1 741 ? 32.815 -0.199 -57.337 1.00 35.97 741 ASN A C 1
ATOM 5939 O O . ASN A 1 741 ? 32.109 -0.829 -58.128 1.00 35.97 741 ASN A O 1
ATOM 5943 N N . ARG A 1 742 ? 33.123 1.090 -57.560 1.00 31.81 742 ARG A N 1
ATOM 5944 C CA . ARG A 1 742 ? 32.679 1.835 -58.758 1.00 31.81 742 ARG A CA 1
ATOM 5945 C C . ARG A 1 742 ? 33.780 2.432 -59.636 1.00 31.81 742 ARG A C 1
ATOM 5947 O O . ARG A 1 742 ? 33.455 2.927 -60.710 1.00 31.81 742 ARG A O 1
ATOM 5954 N N . GLU A 1 743 ? 35.056 2.283 -59.288 1.00 33.34 743 GLU A N 1
ATOM 5955 C CA . GLU A 1 743 ? 36.184 2.716 -60.135 1.00 33.34 743 GLU A CA 1
ATOM 5956 C C . GLU A 1 743 ? 36.834 1.554 -60.913 1.00 33.34 743 GLU A C 1
ATOM 5958 O O . GLU A 1 743 ? 38.031 1.286 -60.836 1.00 33.34 743 GLU A O 1
ATOM 5963 N N . LYS A 1 744 ? 36.016 0.868 -61.724 1.00 35.84 744 LYS A N 1
ATOM 5964 C CA . LYS A 1 744 ? 36.473 0.008 -62.835 1.00 35.84 744 LYS A CA 1
ATOM 5965 C C . LYS A 1 744 ? 35.634 0.201 -64.106 1.00 35.84 744 LYS A C 1
ATOM 5967 O O . LYS A 1 744 ? 35.181 -0.771 -64.699 1.00 35.84 744 LYS A O 1
ATOM 5972 N N . LEU A 1 745 ? 35.431 1.456 -64.519 1.00 33.41 745 LEU A N 1
ATOM 5973 C CA . LEU A 1 745 ? 34.956 1.842 -65.859 1.00 33.41 745 LEU A CA 1
ATOM 5974 C C . LEU A 1 745 ? 35.177 3.353 -66.081 1.00 33.41 745 LEU A C 1
ATOM 5976 O O . LEU A 1 745 ? 34.559 4.147 -65.386 1.00 33.41 745 LEU A O 1
ATOM 5980 N N . ASN A 1 746 ? 36.008 3.703 -67.074 1.00 28.58 746 ASN A N 1
ATOM 5981 C CA . ASN A 1 746 ? 36.245 5.035 -67.677 1.00 28.58 746 ASN A CA 1
ATOM 5982 C C . ASN A 1 746 ? 36.716 6.159 -66.708 1.00 28.58 746 ASN A C 1
ATOM 5984 O O . ASN A 1 746 ? 36.003 6.538 -65.792 1.00 28.58 746 ASN A O 1
ATOM 5988 N N . VAL A 1 747 ? 37.932 6.725 -66.779 1.00 29.77 747 VAL A N 1
ATOM 5989 C CA . VAL A 1 747 ? 38.645 7.382 -67.908 1.00 29.77 747 VAL A CA 1
ATOM 5990 C C . VAL A 1 747 ? 37.900 8.624 -68.432 1.00 29.77 747 VAL A C 1
ATOM 5992 O O . VAL A 1 747 ? 36.930 8.481 -69.168 1.00 29.77 747 VAL A O 1
ATOM 5995 N N . GLY A 1 748 ? 38.381 9.835 -68.092 1.00 27.81 748 GLY A N 1
ATOM 5996 C CA . GLY A 1 748 ? 37.801 11.102 -68.581 1.00 27.81 748 GLY A CA 1
ATOM 5997 C C . GLY A 1 748 ? 38.284 12.400 -67.897 1.00 27.81 748 GLY A C 1
ATOM 5998 O O . GLY A 1 748 ? 37.556 12.965 -67.098 1.00 27.81 748 GLY A O 1
ATOM 5999 N N . GLN A 1 749 ? 39.500 12.851 -68.232 1.00 29.78 749 GLN A N 1
ATOM 6000 C CA . GLN A 1 749 ? 40.032 14.239 -68.235 1.00 29.78 749 GLN A CA 1
ATOM 6001 C C . GLN A 1 749 ? 39.610 15.345 -67.215 1.00 29.78 749 GLN A C 1
ATOM 6003 O O . GLN A 1 749 ? 38.466 15.763 -67.134 1.00 29.78 749 GLN A O 1
ATOM 6008 N N . HIS A 1 750 ? 40.655 15.980 -66.653 1.00 28.23 750 HIS A N 1
ATOM 6009 C CA . HIS A 1 750 ? 40.828 17.414 -66.309 1.00 28.23 750 HIS A CA 1
ATOM 6010 C C . HIS A 1 750 ? 39.842 18.189 -65.396 1.00 28.23 750 HIS A C 1
ATOM 6012 O O . HIS A 1 750 ? 38.750 18.563 -65.805 1.00 28.23 750 HIS A O 1
ATOM 6018 N N . GLY A 1 751 ? 40.407 18.752 -64.313 1.00 26.11 751 GLY A N 1
ATOM 6019 C CA . GLY A 1 751 ? 40.391 20.218 -64.121 1.00 26.11 751 GLY A CA 1
ATOM 6020 C C . GLY A 1 751 ? 39.911 20.775 -62.770 1.00 26.11 751 GLY A C 1
ATOM 6021 O O . GLY A 1 751 ? 38.948 20.290 -62.194 1.00 26.11 751 GLY A O 1
ATOM 6022 N N . GLY A 1 752 ? 40.525 21.883 -62.328 1.00 26.81 752 GLY A N 1
ATOM 6023 C CA . GLY A 1 752 ? 39.795 22.920 -61.571 1.00 26.81 752 GLY A CA 1
ATOM 6024 C C . GLY A 1 752 ? 39.880 22.920 -60.038 1.00 26.81 752 GLY A C 1
ATOM 6025 O O . GLY A 1 752 ? 38.892 22.700 -59.354 1.00 26.81 752 GLY A O 1
ATOM 6026 N N . ALA A 1 753 ? 41.063 23.251 -59.530 1.00 28.16 753 ALA A N 1
ATOM 6027 C CA . ALA A 1 753 ? 41.400 23.688 -58.173 1.00 28.16 753 ALA A CA 1
ATOM 6028 C C . ALA A 1 753 ? 40.349 24.439 -57.292 1.00 28.16 753 ALA A C 1
ATOM 6030 O O . ALA A 1 753 ? 39.647 25.341 -57.742 1.00 28.16 753 ALA A O 1
ATOM 6031 N N . ASP A 1 754 ? 40.506 24.200 -55.979 1.00 26.25 754 ASP A N 1
ATOM 6032 C CA . ASP A 1 754 ? 40.591 25.188 -54.875 1.00 26.25 754 ASP A CA 1
ATOM 6033 C C . ASP A 1 754 ? 39.414 25.408 -53.886 1.00 26.25 754 ASP A C 1
ATOM 6035 O O . ASP A 1 754 ? 38.252 25.078 -54.116 1.00 26.25 754 ASP A O 1
ATOM 6039 N N . TRP A 1 755 ? 39.777 25.918 -52.702 1.00 23.36 755 TRP A N 1
ATOM 6040 C CA . TRP A 1 755 ? 38.989 26.000 -51.472 1.00 23.36 755 TRP A CA 1
ATOM 6041 C C . TRP A 1 755 ? 38.437 27.407 -51.197 1.00 23.36 755 TRP A C 1
ATOM 6043 O O . TRP A 1 755 ? 39.155 28.398 -51.344 1.00 23.36 755 TRP A O 1
ATOM 6053 N N . LYS A 1 756 ? 37.251 27.480 -50.567 1.00 24.86 756 LYS A N 1
ATOM 6054 C CA . LYS A 1 756 ? 37.013 28.332 -49.375 1.00 24.86 756 LYS A CA 1
ATOM 6055 C C . LYS A 1 756 ? 35.671 28.052 -48.697 1.00 24.86 756 LYS A C 1
ATOM 6057 O O . LYS A 1 756 ? 34.627 28.023 -49.336 1.00 24.86 756 LYS A O 1
ATOM 6062 N N . CYS A 1 757 ? 35.699 27.959 -47.370 1.00 20.94 757 CYS A N 1
ATOM 6063 C CA . CYS A 1 757 ? 34.511 28.145 -46.540 1.00 20.94 757 CYS A CA 1
ATOM 6064 C C . CYS A 1 757 ? 34.282 29.640 -46.291 1.00 20.94 757 CYS A C 1
ATOM 6066 O O . CYS A 1 757 ? 35.232 30.334 -45.931 1.00 20.94 757 CYS A O 1
ATOM 6068 N N . ASN A 1 758 ? 33.025 30.091 -46.284 1.00 25.30 758 ASN A N 1
ATOM 6069 C CA . ASN A 1 758 ? 32.558 30.893 -45.151 1.00 25.30 758 ASN A CA 1
ATOM 6070 C C . ASN A 1 758 ? 31.038 30.788 -44.939 1.00 25.30 758 ASN A C 1
ATOM 6072 O O . ASN A 1 758 ? 30.286 30.498 -45.864 1.00 25.30 758 ASN A O 1
ATOM 6076 N N . ASN A 1 759 ? 30.597 31.031 -43.705 1.00 24.78 759 ASN A N 1
ATOM 6077 C CA . ASN A 1 759 ? 29.184 31.132 -43.340 1.00 24.78 759 ASN A CA 1
ATOM 6078 C C . ASN A 1 759 ? 28.620 32.510 -43.698 1.00 24.78 759 ASN A C 1
ATOM 6080 O O . ASN A 1 759 ? 29.251 33.514 -43.374 1.00 24.78 759 ASN A O 1
ATOM 6084 N N . GLN A 1 760 ? 27.358 32.565 -44.136 1.00 26.45 760 GLN A N 1
ATOM 6085 C CA . GLN A 1 760 ? 26.414 33.566 -43.625 1.00 26.45 760 GLN A CA 1
ATOM 6086 C C . GLN A 1 760 ? 24.948 33.140 -43.804 1.00 26.45 760 GLN A C 1
ATOM 6088 O O . GLN A 1 760 ? 24.629 32.236 -44.572 1.00 26.45 760 GLN A O 1
ATOM 6093 N N . ARG A 1 761 ? 24.064 33.753 -43.007 1.00 25.64 761 ARG A N 1
ATOM 6094 C CA . ARG A 1 761 ? 22.616 33.489 -42.987 1.00 25.64 761 ARG A CA 1
ATOM 6095 C C . ARG A 1 761 ? 21.927 34.105 -44.205 1.00 25.64 761 ARG A C 1
ATOM 6097 O O . ARG A 1 761 ? 22.262 35.227 -44.565 1.00 25.64 761 ARG A O 1
ATOM 6104 N N . LEU A 1 762 ? 20.835 33.488 -44.652 1.00 26.45 762 LEU A N 1
ATOM 6105 C CA . LEU A 1 762 ? 19.665 34.208 -45.169 1.00 26.45 762 LEU A CA 1
ATOM 6106 C C . LEU A 1 762 ? 18.369 33.477 -44.772 1.00 26.45 762 LEU A C 1
ATOM 6108 O O . LEU A 1 762 ? 18.432 32.434 -44.117 1.00 26.45 762 LEU A O 1
ATOM 6112 N N . VAL A 1 763 ? 17.209 34.090 -45.028 1.00 26.47 763 VAL A N 1
ATOM 6113 C CA . VAL A 1 763 ? 15.951 33.815 -44.309 1.00 26.47 763 VAL A CA 1
ATOM 6114 C C . VAL A 1 763 ? 14.739 33.773 -45.254 1.00 26.47 763 VAL A C 1
ATOM 6116 O O . VAL A 1 763 ? 14.529 34.723 -45.998 1.00 26.47 763 VAL A O 1
ATOM 6119 N N . ASN A 1 764 ? 13.896 32.745 -45.071 1.00 24.81 764 ASN A N 1
ATOM 6120 C CA . ASN A 1 764 ? 12.492 32.602 -45.511 1.00 24.81 764 ASN A CA 1
ATOM 6121 C C . ASN A 1 764 ? 12.144 32.453 -47.014 1.00 24.81 764 ASN A C 1
ATOM 6123 O O . ASN A 1 764 ? 12.882 32.866 -47.898 1.00 24.81 764 ASN A O 1
ATOM 6127 N N . LEU A 1 765 ? 10.904 31.957 -47.204 1.00 25.48 765 LEU A N 1
ATOM 6128 C CA . LEU A 1 765 ? 10.036 31.960 -48.401 1.00 25.48 765 LEU A CA 1
ATOM 6129 C C . LEU A 1 765 ? 10.392 30.990 -49.544 1.00 25.48 765 LEU A C 1
ATOM 6131 O O . LEU A 1 765 ? 11.555 30.694 -49.794 1.00 25.48 765 LEU A O 1
ATOM 6135 N N . GLY A 1 766 ? 9.350 30.505 -50.236 1.00 23.56 766 GLY A N 1
ATOM 6136 C CA . GLY A 1 766 ? 9.458 29.616 -51.401 1.00 23.56 766 GLY A CA 1
ATOM 6137 C C . GLY A 1 766 ? 8.462 28.452 -51.378 1.00 23.56 766 GLY A C 1
ATOM 6138 O O . GLY A 1 766 ? 8.836 27.332 -51.044 1.00 23.56 766 GLY A O 1
ATOM 6139 N N . ASP A 1 767 ? 7.200 28.729 -51.710 1.00 24.38 767 ASP A N 1
ATOM 6140 C CA . ASP A 1 767 ? 6.138 27.734 -51.913 1.00 24.38 767 ASP A CA 1
ATOM 6141 C C . ASP A 1 767 ? 6.370 26.818 -53.139 1.00 24.38 767 ASP A C 1
ATOM 6143 O O . ASP A 1 767 ? 7.297 27.009 -53.922 1.00 24.38 767 ASP A O 1
ATOM 6147 N N . HIS A 1 768 ? 5.412 25.903 -53.344 1.00 27.00 768 HIS A N 1
ATOM 6148 C CA . HIS A 1 768 ? 5.130 25.143 -54.572 1.00 27.00 768 HIS A CA 1
ATOM 6149 C C . HIS A 1 768 ? 6.038 23.950 -54.948 1.00 27.00 768 HIS A C 1
ATOM 6151 O O . HIS A 1 768 ? 7.227 23.920 -54.664 1.00 27.00 768 HIS A O 1
ATOM 6157 N N . SER A 1 769 ? 5.543 22.939 -55.679 1.00 24.34 769 SER A N 1
ATOM 6158 C CA . SER A 1 769 ? 4.231 22.247 -55.634 1.00 24.34 769 SER A CA 1
ATOM 6159 C C . SER A 1 769 ? 4.243 21.052 -56.598 1.00 24.34 769 SER A C 1
ATOM 6161 O O . SER A 1 769 ? 4.848 21.158 -57.654 1.00 24.34 769 SER A O 1
ATOM 6163 N N . GLN A 1 770 ? 3.430 20.029 -56.299 1.00 25.27 770 GLN A N 1
ATOM 6164 C CA . GLN A 1 770 ? 2.850 19.063 -57.253 1.00 25.27 770 GLN A CA 1
ATOM 6165 C C . GLN A 1 770 ? 3.771 18.079 -58.014 1.00 25.27 770 GLN A C 1
ATOM 6167 O O . GLN A 1 770 ? 4.702 18.460 -58.706 1.00 25.27 770 GLN A O 1
ATOM 6172 N N . ALA A 1 771 ? 3.291 16.823 -58.006 1.00 24.39 771 ALA A N 1
ATOM 6173 C CA . ALA A 1 771 ? 3.164 15.933 -59.171 1.00 24.39 771 ALA A CA 1
ATOM 6174 C C . ALA A 1 771 ? 4.441 15.275 -59.757 1.00 24.39 771 ALA A C 1
ATOM 6176 O O . ALA A 1 771 ? 5.542 15.796 -59.649 1.00 24.39 771 ALA A O 1
ATOM 6177 N N . SER A 1 772 ? 4.366 14.086 -60.370 1.00 24.09 772 SER A N 1
ATOM 6178 C CA . SER A 1 772 ? 3.246 13.127 -60.532 1.00 24.09 772 SER A CA 1
ATOM 6179 C C . SER A 1 772 ? 3.790 11.700 -60.719 1.00 24.09 772 SER A C 1
ATOM 6181 O O . SER A 1 772 ? 4.997 11.485 -60.797 1.00 24.09 772 SER A O 1
ATOM 6183 N N . ASP A 1 773 ? 2.863 10.745 -60.793 1.00 23.36 773 ASP A N 1
ATOM 6184 C CA . ASP A 1 773 ? 2.912 9.445 -61.487 1.00 23.36 773 ASP A CA 1
ATOM 6185 C C . ASP A 1 773 ? 3.978 9.327 -62.613 1.00 23.36 773 ASP A C 1
ATOM 6187 O O . ASP A 1 773 ? 4.282 10.291 -63.312 1.00 23.36 773 ASP A O 1
ATOM 6191 N N . CYS A 1 774 ? 4.532 8.146 -62.921 1.00 22.66 774 CYS A N 1
ATOM 6192 C CA . CYS A 1 774 ? 3.729 6.984 -63.315 1.00 22.66 774 CYS A CA 1
ATOM 6193 C C . CYS A 1 774 ? 4.434 5.613 -63.204 1.00 22.66 774 CYS A C 1
ATOM 6195 O O . CYS A 1 774 ? 5.653 5.492 -63.110 1.00 22.66 774 CYS A O 1
ATOM 6197 N N . SER A 1 775 ? 3.611 4.563 -63.236 1.00 23.73 775 SER A N 1
ATOM 6198 C CA . SER A 1 775 ? 3.960 3.136 -63.259 1.00 23.73 775 SER A CA 1
ATOM 6199 C C . SER A 1 775 ? 4.489 2.626 -64.608 1.00 23.73 775 SER A C 1
ATOM 6201 O O . SER A 1 775 ? 4.191 3.230 -65.633 1.00 23.73 775 SER A O 1
ATOM 6203 N N . ILE A 1 776 ? 5.085 1.420 -64.626 1.00 23.42 776 ILE A N 1
ATOM 6204 C CA . ILE A 1 776 ? 4.778 0.338 -65.599 1.00 23.42 776 ILE A CA 1
ATOM 6205 C C . ILE A 1 776 ? 5.384 -1.006 -65.126 1.00 23.42 776 ILE A C 1
ATOM 6207 O O . ILE A 1 776 ? 6.329 -1.028 -64.339 1.00 23.42 776 ILE A O 1
ATOM 6211 N N . CYS A 1 777 ? 4.824 -2.144 -65.565 1.00 21.97 777 CYS A N 1
ATOM 6212 C CA . CYS A 1 777 ? 5.218 -3.499 -65.137 1.00 21.97 777 CYS A CA 1
ATOM 6213 C C . CYS A 1 777 ? 5.441 -4.471 -66.314 1.00 21.97 777 CYS A C 1
ATOM 6215 O O . CYS A 1 777 ? 4.736 -4.356 -67.316 1.00 21.97 777 CYS A O 1
ATOM 6217 N N . ARG A 1 778 ? 6.323 -5.478 -66.127 1.00 23.30 778 ARG A N 1
ATOM 6218 C CA . ARG A 1 778 ? 6.316 -6.885 -66.648 1.00 23.30 778 ARG A CA 1
ATOM 6219 C C . ARG A 1 778 ? 7.636 -7.573 -66.197 1.00 23.30 778 ARG A C 1
ATOM 6221 O O . ARG A 1 778 ? 8.664 -6.916 -66.214 1.00 23.30 778 ARG A O 1
ATOM 6228 N N . SER A 1 779 ? 7.667 -8.749 -65.542 1.00 23.98 779 SER A N 1
ATOM 6229 C CA . SER A 1 779 ? 7.380 -10.140 -65.994 1.00 23.98 779 SER A CA 1
ATOM 6230 C C . SER A 1 779 ? 8.481 -10.695 -66.934 1.00 23.98 779 SER A C 1
ATOM 6232 O O . SER A 1 779 ? 8.858 -9.960 -67.835 1.00 23.98 779 SER A O 1
ATOM 6234 N N . LEU A 1 780 ? 9.033 -11.923 -66.842 1.00 23.83 780 LEU A N 1
ATOM 6235 C CA . LEU A 1 780 ? 8.476 -13.259 -66.507 1.00 23.83 780 LEU A CA 1
ATOM 6236 C C . LEU A 1 780 ? 9.579 -14.290 -66.110 1.00 23.83 780 LEU A C 1
ATOM 6238 O O . LEU A 1 780 ? 10.676 -14.181 -66.633 1.00 23.83 780 LEU A O 1
ATOM 6242 N N . ASN A 1 781 ? 9.210 -15.353 -65.357 1.00 23.38 781 ASN A N 1
ATOM 6243 C CA . ASN A 1 781 ? 9.770 -16.744 -65.318 1.00 23.38 781 ASN A CA 1
ATOM 6244 C C . ASN A 1 781 ? 11.302 -16.989 -65.067 1.00 23.38 781 ASN A C 1
ATOM 6246 O O . ASN A 1 781 ? 12.134 -16.171 -65.407 1.00 23.38 781 ASN A O 1
ATOM 6250 N N . SER A 1 782 ? 11.787 -18.111 -64.488 1.00 23.47 782 SER A N 1
ATOM 6251 C CA . SER A 1 782 ? 11.241 -19.487 -64.447 1.00 23.47 782 SER A CA 1
ATOM 6252 C C . SER A 1 782 ? 11.722 -20.424 -63.296 1.00 23.47 782 SER A C 1
ATOM 6254 O O . SER A 1 782 ? 12.914 -20.545 -63.050 1.00 23.47 782 SER A O 1
ATOM 6256 N N . LYS A 1 783 ? 10.788 -21.238 -62.764 1.00 24.81 783 LYS A N 1
ATOM 6257 C CA . LYS A 1 783 ? 10.847 -22.719 -62.544 1.00 24.81 783 LYS A CA 1
ATOM 6258 C C . LYS A 1 783 ? 11.942 -23.440 -61.686 1.00 24.81 783 LYS A C 1
ATOM 6260 O O . LYS A 1 783 ? 13.074 -23.569 -62.120 1.00 24.81 783 LYS A O 1
ATOM 6265 N N . VAL A 1 784 ? 11.432 -24.223 -60.699 1.00 23.30 784 VAL A N 1
ATOM 6266 C CA . VAL A 1 784 ? 11.701 -25.685 -60.435 1.00 23.30 784 VAL A CA 1
ATOM 6267 C C . VAL A 1 784 ? 13.031 -26.062 -59.710 1.00 23.30 784 VAL A C 1
ATOM 6269 O O . VAL A 1 784 ? 14.059 -25.479 -60.003 1.00 23.30 784 VAL A O 1
ATOM 6272 N N . SER A 1 785 ? 13.128 -27.009 -58.743 1.00 23.86 785 SER A N 1
ATOM 6273 C CA . SER A 1 785 ? 12.208 -28.053 -58.205 1.00 23.86 785 SER A CA 1
ATOM 6274 C C . SER A 1 785 ? 12.459 -28.436 -56.719 1.00 23.86 785 SER A C 1
ATOM 6276 O O . SER A 1 785 ? 13.607 -28.411 -56.308 1.00 23.86 785 SER A O 1
ATOM 6278 N N . GLN A 1 786 ? 11.403 -28.895 -56.007 1.00 26.84 786 GLN A N 1
ATOM 6279 C CA . GLN A 1 786 ? 11.273 -30.039 -55.038 1.00 26.84 786 GLN A CA 1
ATOM 6280 C C . GLN A 1 786 ? 12.376 -30.353 -53.957 1.00 26.84 786 GLN A C 1
ATOM 6282 O O . GLN A 1 786 ? 13.523 -29.973 -54.092 1.00 26.84 786 GLN A O 1
ATOM 6287 N N . LYS A 1 787 ? 12.145 -31.082 -52.835 1.00 24.91 787 LYS A N 1
ATOM 6288 C CA . LYS A 1 787 ? 11.178 -32.177 -52.546 1.00 24.91 787 LYS A CA 1
ATOM 6289 C C . LYS A 1 787 ? 10.983 -32.492 -51.025 1.00 24.91 787 LYS A C 1
ATOM 6291 O O . LYS A 1 787 ? 11.965 -32.780 -50.362 1.00 24.91 787 LYS A O 1
ATOM 6296 N N . MET A 1 788 ? 9.720 -32.581 -50.551 1.00 23.61 788 MET A N 1
ATOM 6297 C CA . MET A 1 788 ? 9.145 -33.469 -49.477 1.00 23.61 788 MET A CA 1
ATOM 6298 C C . MET A 1 788 ? 9.727 -33.541 -48.019 1.00 23.61 788 MET A C 1
ATOM 6300 O O . MET A 1 788 ? 10.886 -33.247 -47.799 1.00 23.61 788 MET A O 1
ATOM 6304 N N . SER A 1 789 ? 9.029 -34.029 -46.959 1.00 25.02 789 SER A N 1
ATOM 6305 C CA . SER A 1 789 ? 7.576 -34.071 -46.599 1.00 25.02 789 SER A CA 1
ATOM 6306 C C . SER A 1 789 ? 7.261 -34.671 -45.183 1.00 25.02 789 SER A C 1
ATOM 6308 O O . SER A 1 789 ? 7.496 -35.853 -44.974 1.00 25.02 789 SER A O 1
ATOM 6310 N N . ARG A 1 790 ? 6.568 -33.899 -44.312 1.00 29.30 790 ARG A N 1
ATOM 6311 C CA . ARG A 1 790 ? 5.489 -34.231 -43.310 1.00 29.30 790 ARG A CA 1
ATOM 6312 C C . ARG A 1 790 ? 5.513 -35.447 -42.319 1.00 29.30 790 ARG A C 1
ATOM 6314 O O . ARG A 1 790 ? 5.462 -36.586 -42.756 1.00 29.30 790 ARG A O 1
ATOM 6321 N N . HIS A 1 791 ? 5.225 -35.114 -41.036 1.00 29.95 791 HIS A N 1
ATOM 6322 C CA . HIS A 1 791 ? 4.284 -35.734 -40.033 1.00 29.95 791 HIS A CA 1
ATOM 6323 C C . HIS A 1 791 ? 4.505 -37.195 -39.514 1.00 29.95 791 HIS A C 1
ATOM 6325 O O . HIS A 1 791 ? 5.258 -37.943 -40.116 1.00 29.95 791 HIS A O 1
ATOM 6331 N N . GLY A 1 792 ? 3.923 -37.659 -38.378 1.00 25.22 792 GLY A N 1
ATOM 6332 C CA . GLY A 1 792 ? 2.895 -37.079 -37.474 1.00 25.22 792 GLY A CA 1
ATOM 6333 C C . GLY A 1 792 ? 2.656 -37.805 -36.110 1.00 25.22 792 GLY A C 1
ATOM 6334 O O . GLY A 1 792 ? 3.511 -38.541 -35.637 1.00 25.22 792 GLY A O 1
ATOM 6335 N N . LYS A 1 793 ? 1.500 -37.518 -35.473 1.00 25.81 793 LYS A N 1
ATOM 6336 C CA . LYS A 1 793 ? 0.929 -38.006 -34.172 1.00 25.81 793 LYS A CA 1
ATOM 6337 C C . LYS A 1 793 ? 0.423 -39.480 -34.225 1.00 25.81 793 LYS A C 1
ATOM 6339 O O . LYS A 1 793 ? 0.240 -39.945 -35.341 1.00 25.81 793 LYS A O 1
ATOM 6344 N N . ALA A 1 794 ? 0.054 -40.221 -33.154 1.00 26.72 794 ALA A N 1
ATOM 6345 C CA . ALA A 1 794 ? 0.193 -40.153 -31.670 1.00 26.72 794 ALA A CA 1
ATOM 6346 C C . ALA A 1 794 ? -0.308 -41.498 -31.023 1.00 26.72 794 ALA A C 1
ATOM 6348 O O . ALA A 1 794 ? -0.399 -42.490 -31.735 1.00 26.72 794 ALA A O 1
ATOM 6349 N N . GLU A 1 795 ? -0.683 -41.481 -29.726 1.00 24.16 795 GLU A N 1
ATOM 6350 C CA . GLU A 1 795 ? -1.511 -42.446 -28.939 1.00 24.16 795 GLU A CA 1
ATOM 6351 C C . GLU A 1 795 ? -0.831 -43.389 -27.913 1.00 24.16 795 GLU A C 1
ATOM 6353 O O . GLU A 1 795 ? 0.367 -43.294 -27.652 1.00 24.16 795 GLU A O 1
ATOM 6358 N N . THR A 1 796 ? -1.667 -44.122 -27.159 1.00 27.22 796 THR A N 1
ATOM 6359 C CA . THR A 1 796 ? -1.506 -44.456 -25.728 1.00 27.22 796 THR A CA 1
ATOM 6360 C C . THR A 1 796 ? -1.298 -45.934 -25.405 1.00 27.22 796 THR A C 1
ATOM 6362 O O . THR A 1 796 ? -1.978 -46.778 -25.971 1.00 27.22 796 THR A O 1
ATOM 6365 N N . LEU A 1 797 ? -0.494 -46.187 -24.366 1.00 23.61 797 LEU A N 1
ATOM 6366 C CA . LEU A 1 797 ? -0.523 -47.263 -23.350 1.00 23.61 797 LEU A CA 1
ATOM 6367 C C . LEU A 1 797 ? 0.437 -46.777 -22.226 1.00 23.61 797 LEU A C 1
ATOM 6369 O O . LEU A 1 797 ? 1.303 -45.949 -22.500 1.00 23.61 797 LEU A O 1
ATOM 6373 N N . GLY A 1 798 ? 0.364 -47.154 -20.949 1.00 23.48 798 GLY A N 1
ATOM 6374 C CA . GLY A 1 798 ? -0.426 -48.179 -20.267 1.00 23.48 798 GLY A CA 1
ATOM 6375 C C . GLY A 1 798 ? 0.485 -48.950 -19.295 1.00 23.48 798 GLY A C 1
ATOM 6376 O O . GLY A 1 798 ? 1.584 -49.311 -19.698 1.00 23.48 798 GLY A O 1
ATOM 6377 N N . LEU A 1 799 ? 0.005 -49.229 -18.073 1.00 23.39 799 LEU A N 1
ATOM 6378 C CA . LEU A 1 799 ? 0.615 -50.067 -17.012 1.00 23.39 799 LEU A CA 1
ATOM 6379 C C . LEU A 1 799 ? 1.656 -49.442 -16.040 1.00 23.39 799 LEU A C 1
ATOM 6381 O O . LEU A 1 799 ? 2.793 -49.148 -16.393 1.00 23.39 799 LEU A O 1
ATOM 6385 N N . ASN A 1 800 ? 1.225 -49.438 -14.771 1.00 25.39 800 ASN A N 1
ATOM 6386 C CA . ASN A 1 800 ? 1.876 -50.004 -13.575 1.00 25.39 800 ASN A CA 1
ATOM 6387 C C . ASN A 1 800 ? 2.913 -49.237 -12.733 1.00 25.39 800 ASN A C 1
ATOM 6389 O O . ASN A 1 800 ? 3.831 -48.567 -13.200 1.00 25.39 800 ASN A O 1
ATOM 6393 N N . ASP A 1 801 ? 2.733 -49.448 -11.427 1.00 25.41 801 ASP A N 1
ATOM 6394 C CA . ASP A 1 801 ? 3.525 -48.990 -10.295 1.00 25.41 801 ASP A CA 1
ATOM 6395 C C . ASP A 1 801 ? 4.954 -49.545 -10.254 1.00 25.41 801 ASP A C 1
ATOM 6397 O O . ASP A 1 801 ? 5.191 -50.728 -10.497 1.00 25.41 801 ASP A O 1
ATOM 6401 N N . VAL A 1 802 ? 5.876 -48.716 -9.755 1.00 25.12 802 VAL A N 1
ATOM 6402 C CA . VAL A 1 802 ? 6.963 -49.176 -8.878 1.00 25.12 802 VAL A CA 1
ATOM 6403 C C . VAL A 1 802 ? 7.068 -48.194 -7.714 1.00 25.12 802 VAL A C 1
ATOM 6405 O O . VAL A 1 802 ? 7.423 -47.028 -7.895 1.00 25.12 802 VAL A O 1
ATOM 6408 N N . SER A 1 803 ? 6.763 -48.664 -6.507 1.00 25.38 803 SER A N 1
ATOM 6409 C CA . SER A 1 803 ? 7.032 -47.946 -5.262 1.00 25.38 803 SER A CA 1
ATOM 6410 C C . SER A 1 803 ? 8.525 -47.973 -4.943 1.00 25.38 803 SER A C 1
ATOM 6412 O O . SER A 1 803 ? 9.129 -49.045 -4.941 1.00 25.38 803 SER A O 1
ATOM 6414 N N . LEU A 1 804 ? 9.106 -46.823 -4.604 1.00 25.06 804 LEU A N 1
ATOM 6415 C CA . LEU A 1 804 ? 10.454 -46.741 -4.043 1.00 25.06 804 LEU A CA 1
ATOM 6416 C C . LEU A 1 804 ? 10.513 -45.618 -3.005 1.00 25.06 804 LEU A C 1
ATOM 6418 O O . LEU A 1 804 ? 10.626 -44.436 -3.333 1.00 25.06 804 LEU A O 1
ATOM 6422 N N . GLU A 1 805 ? 10.422 -46.011 -1.737 1.00 25.27 805 GLU A N 1
ATOM 6423 C CA . GLU A 1 805 ? 10.961 -45.216 -0.638 1.00 25.27 805 GLU A CA 1
ATOM 6424 C C . GLU A 1 805 ? 12.476 -45.076 -0.822 1.00 25.27 805 GLU A C 1
ATOM 6426 O O . GLU A 1 805 ? 13.133 -45.998 -1.309 1.00 25.27 805 GLU A O 1
ATOM 6431 N N . LEU A 1 806 ? 13.059 -43.965 -0.371 1.00 25.00 806 LEU A N 1
ATOM 6432 C CA . LEU A 1 806 ? 14.469 -43.971 0.007 1.00 25.00 806 LEU A CA 1
ATOM 6433 C C . LEU A 1 806 ? 14.732 -42.946 1.110 1.00 25.00 806 LEU A C 1
ATOM 6435 O O . LEU A 1 806 ? 14.410 -41.762 0.995 1.00 25.00 806 LEU A O 1
ATOM 6439 N N . THR A 1 807 ? 15.258 -43.469 2.211 1.00 24.12 807 THR A N 1
ATOM 6440 C CA . THR A 1 807 ? 15.441 -42.804 3.500 1.00 24.12 807 THR A CA 1
ATOM 6441 C C . THR A 1 807 ? 16.606 -41.809 3.478 1.00 24.12 807 THR A C 1
ATOM 6443 O O . THR A 1 807 ? 17.432 -41.798 2.569 1.00 24.12 807 THR A O 1
ATOM 6446 N N . LEU A 1 808 ? 16.670 -40.959 4.504 1.00 27.97 808 LEU A N 1
ATOM 6447 C CA . LEU A 1 808 ? 17.735 -39.977 4.713 1.00 27.97 808 LEU A CA 1
ATOM 6448 C C . LEU A 1 808 ? 19.113 -40.622 4.942 1.00 27.97 808 LEU A C 1
ATOM 6450 O O . LEU A 1 808 ? 19.237 -41.529 5.765 1.00 27.97 808 LEU A O 1
ATOM 6454 N N . ALA A 1 809 ? 20.132 -40.040 4.305 1.00 30.30 809 ALA A N 1
ATOM 6455 C CA . ALA A 1 809 ? 21.535 -40.013 4.725 1.00 30.30 809 ALA A CA 1
ATOM 6456 C C . ALA A 1 809 ? 22.160 -38.688 4.245 1.00 30.30 809 ALA A C 1
ATOM 6458 O O . ALA A 1 809 ? 21.937 -38.343 3.060 1.00 30.30 809 ALA A O 1
#

pLDDT: mean 77.94, std 28.0, range [20.94, 98.81]

Radius of gyration: 35.55 Å; chains: 1; bounding box: 90×104×102 Å

Organism: NCBI:txid47621

InterPro domains:
  IPR001005 SANT/Myb domain [PF00249] (652-703)
  IPR001117 Multicopper oxidase, second cupredoxin domain [PF00394] (159-296)
  IPR006447 Myb domain, plants [TIGR01557] (651-705)
  IPR008972 Cupredoxin [G3DSA:2.60.40.420] (19-144)
  IPR008972 Cupredoxin [G3DSA:2.60.40.420] (157-330)
  IPR008972 Cupredoxin [G3DSA:2.60.40.420] (343-544)
  IPR008972 Cupredoxin [SSF49503] (24-173)
  IPR008972 Cupredoxin [SSF49503] (153-333)
  IPR008972 Cupredoxin [SSF49503] (343-535)
  IPR009057 Homedomain-like superfamily [SSF46689] (649-705)
  IPR011706 Multicopper oxidase, C-terminal [PF07731] (377-514)
  IPR011707 Multicopper oxidase-like, N-terminal [PF07732] (33-146)
  IPR017930 Myb domain [PS51294] (647-707)
  IPR034273 Ascorbate oxidase homologue, first cupredoxin domain [cd13846] (28-143)
  IPR034275 Ascorbate oxidase homologue, third cupredoxin domain [cd13894] (374-497)
  IPR045087 Multicopper oxidase [PTHR11709] (44-508)

Sequence (809 aa):
MGDSKLILCCFIACILFLGVNGENPYRYITWKVTYGDIYPLGVKQQGILINGQFPGPHIDAVTNDNLIISVYNYLNEPFLISWNGVQQRRNSWQDGVSGTNCPIRPGKNFTYVLQVKDQIGSFYYFPSLLFHKAAGGYGAIRIWSRPKIPVPFPSPAGDFTVLAGDWYKRNHYVLRRLLDSGHNLPFPDGLLINGRGWNGYTFTVDPGRTYRFRVSNVGLTTSINFRIQGHKLKLIEVEGSHTLQNTYTSFDIHLGQSCSFLVTADQIPQDYYVVASTRFTRRVLTTTAVLHYSNSKRGVSGPVPGAPTIQIAPSVMQARSIRWNLTASGPRPNPQGSYHYGLITPSRTIMLSNSAPYINGKQRYAVNGVSYVPADTPLKIADYFKIPGVFNLGSTPTWPPSGNNAYFQTSVMAANFREYVEIVFQNWEDTVQSWHIDGYSFFVVGMNGGQWTPASRSSYNLRDTVARCTTQVYPRSWTAIYMALDNVGMWNIRSENWARQYLGQQFYLRVYSPANSWRDELPIPKNALLCGRARDKAYDIKKHLSMILANSIKRNIPQFETVSFKLQFFKPPVRVKVHNMKRVDVDSCWLKGCCSSSSSLDDSGGISVYSPSPSTMRVMRRRHHKDDNLQLPEISLKPPIVRPYVRSKMPRLRWTPDLHQCFVHAVERLGGEDRATPKMVLQIMDVKGLTISHVKSHLQMYRSTKHEQMIQEAATASRRNEKVSELMNCPQNQRFKDQENREKLNVGQHGGADWKCNNQRLVNLGDHSQASDCSICRSLNSKVSQKMSRHGKAETLGLNDVSLELTLA